Protein AF-0000000069286502 (afdb_homodimer)

Secondary structure (DSSP, 8-state):
---------------TTTTT--HHHHHHHHHHTT------HHHHHHHHHHHHHHHHHHHHHHHHT----------------HHHHHHHHHHSSSEEEEEE-SSEEEEEEEEETTT--SS-SS-SEETTTEEE-GGG-EEEEETTEEEEEEEEEEEGGGHHHHHHHHHHHTTS---S------------S------------TT--------S--------------------------EEEEESTHHHHTHHHIIIII--EEEE--HHHHHHHHHHHHHHHS--STTSEEEE-TTS-EEEEPPPSS--SEEEEEESSSEEEEEE--SSTT-EEEEEEES-SHHHHHHHHHHHSS--SHHHHHHHHHT--GGGTSEEHHHHHHHHHHHHHT--TTSEEETTGGGGSTT----HHHHHHHHHHHHHHHHHHHHHHHHHHHT-TT-EEEESGGGSTT-HHHHHHHHHHHHHTT--EEEETTTT-HHHHHHHHHHHHHTT---/---------------TTTTT--HHHHHHHHHHTT------HHHHHHHHHHHHHHHHHHHHHHHHT----------------HHHHHHHHHHSSSEEEEEE-SSEEEEEEEEEGGG--SS-SS-SEETTTEEE-GGG-EEEEETTEEEEEEEEEEEGGGHHHHHHHHHHHTTS---S-----------------------------------S--------------------------EEEEESTHHHHTHHHIIIII--EEEE--HHHHHHHHHHHHHHHS--STTSEEEE-TTS-EEEEPPPSS--SEEEEEESSSEEEEEE--SSTT-EEEEEEES-SHHHHHHHHHHHSS--SHHHHHHHHHT--GGGTSEEHHHHHHHHHHHHHT--TTSEEETTGGGGSTT----HHHHHHHHHHHHHHHHHHHHHHHHHHHT-TT-EEEESGGGSTT-HHHHHHHHHHHHHTT--EEEETTTT-HHHHHHHHHHHHHTT---

InterPro domains:
  IPR004567 Type II pantothenate kinase [PF03630] (97-488)
  IPR004567 Type II pantothenate kinase [PTHR12280] (96-488)
  IPR043129 ATPase, nucleotide binding domain [SSF53067] (258-488)

Organism: Polarella glacialis (NCBI:txid89957)

Solvent-accessible surface area (backbone atoms only — not comparable to full-atom values): 53891 Å² total; per-residue (Å²): 137,82,81,76,73,76,66,78,73,79,35,56,63,53,78,57,68,54,76,75,43,55,56,68,56,49,43,51,52,27,48,74,58,42,42,72,64,96,58,56,53,70,55,45,45,50,47,49,50,31,25,51,49,16,50,53,45,40,53,55,37,57,62,67,60,54,74,71,78,72,80,71,84,60,77,67,79,78,82,41,45,44,27,58,53,49,51,50,60,70,65,46,68,67,49,53,11,22,17,25,38,83,60,40,27,27,37,30,34,35,23,43,43,88,75,56,69,63,81,76,81,62,64,57,53,23,48,60,58,31,34,40,39,74,89,71,43,46,60,44,73,54,92,89,41,53,26,34,34,41,39,35,36,27,46,32,42,35,49,52,36,25,52,20,50,50,46,59,64,62,66,57,78,76,63,78,77,76,74,73,73,77,73,71,71,75,79,75,82,67,85,85,78,84,85,81,86,90,83,86,72,88,67,80,85,82,71,82,86,78,71,75,91,64,84,70,76,76,73,80,70,80,76,77,71,77,83,64,92,69,65,90,67,75,72,78,56,55,71,31,25,14,7,36,30,34,25,61,74,42,28,62,55,35,34,63,69,66,48,27,41,51,40,70,36,57,43,70,57,14,34,53,43,12,51,51,48,41,71,73,53,41,65,84,56,88,44,47,33,24,31,54,43,96,87,56,46,78,40,69,40,74,82,63,84,78,51,62,47,26,35,42,36,37,26,35,46,21,32,42,30,30,39,36,59,52,91,52,87,81,41,54,46,79,78,48,63,42,26,57,17,43,22,21,38,41,6,49,32,34,68,69,36,89,30,87,45,65,67,48,34,51,55,34,21,71,74,29,47,31,78,78,21,27,30,32,32,27,76,52,22,32,68,70,41,14,58,74,71,71,41,61,39,84,39,68,31,7,36,36,29,45,47,47,45,77,42,43,57,77,55,50,27,20,48,30,22,24,44,48,49,45,34,31,49,52,49,39,51,42,48,46,43,50,22,53,66,67,69,19,38,69,36,30,35,49,26,21,60,52,55,31,84,87,32,54,66,51,51,36,49,31,36,52,51,30,50,76,70,74,32,35,59,36,36,42,72,58,22,52,38,20,29,7,42,11,12,36,51,50,47,42,42,72,72,73,45,80,134,136,80,81,77,73,76,66,78,73,80,35,56,64,52,77,57,68,54,78,76,45,54,57,68,56,50,44,52,53,28,47,74,59,43,41,73,64,96,58,58,54,70,53,44,43,52,47,49,49,30,25,50,49,18,49,53,46,40,54,55,37,58,61,68,59,54,73,71,78,73,80,72,84,62,79,67,78,78,80,41,44,44,29,57,51,50,49,52,59,71,65,48,67,66,48,54,12,22,17,25,39,83,62,39,29,29,36,30,35,36,22,42,43,87,74,55,69,62,79,76,83,61,63,57,54,24,49,61,56,31,35,40,40,73,90,72,44,46,61,45,75,54,94,90,40,54,26,34,36,42,38,36,37,28,45,34,41,36,50,50,37,26,53,19,51,50,48,59,65,63,66,59,79,76,64,79,78,78,74,72,76,77,74,70,73,72,79,72,76,83,69,79,75,80,80,80,87,82,85,85,86,85,71,84,88,86,79,77,90,75,70,76,90,70,85,73,78,77,75,81,72,80,75,76,72,78,82,62,92,71,64,91,68,77,72,77,59,55,71,32,24,14,6,36,29,33,24,61,74,42,27,60,57,35,34,64,69,64,49,28,41,52,41,71,37,58,45,71,58,14,34,55,44,12,51,51,47,41,72,73,52,41,66,84,56,87,44,48,33,24,32,53,44,96,88,56,47,78,39,68,42,74,81,63,84,78,51,63,48,25,35,41,38,37,25,34,45,22,30,42,30,31,40,35,59,52,91,53,85,81,41,55,45,78,78,49,64,42,27,57,18,42,22,22,39,42,6,50,33,34,68,69,34,91,32,88,44,65,68,47,35,50,56,34,20,71,74,29,45,32,75,78,21,26,29,32,32,27,77,52,21,32,68,69,41,13,58,72,70,72,41,62,38,84,39,69,33,8,34,33,30,45,46,47,46,77,40,44,58,78,55,50,26,19,46,32,21,25,43,49,48,43,33,34,48,52,50,38,51,43,49,47,43,49,22,53,65,67,72,19,37,69,35,30,35,48,25,20,61,54,56,32,84,89,32,54,66,51,51,35,49,31,36,51,50,29,48,76,70,74,31,36,58,36,38,42,72,58,24,50,40,21,28,7,41,10,13,36,51,50,47,41,43,72,72,72,45,80,134

Radius of gyration: 37.27 Å; Cα contacts (8 Å, |Δi|>4): 1832; chains: 2; bounding box: 85×151×95 Å

Structure (mmCIF, N/CA/C/O backbone):
data_AF-0000000069286502-model_v1
#
loop_
_entity.id
_entity.type
_entity.pdbx_description
1 polymer 'Pantothenate kinase'
#
loop_
_atom_site.group_PDB
_atom_site.id
_atom_site.type_symbol
_atom_site.label_atom_id
_atom_site.label_alt_id
_atom_site.label_comp_id
_atom_site.label_asym_id
_atom_site.label_entity_id
_atom_site.label_seq_id
_atom_site.pdbx_PDB_ins_code
_atom_site.Cartn_x
_atom_site.Cartn_y
_atom_site.Cartn_z
_atom_site.occupancy
_atom_site.B_iso_or_equiv
_atom_site.auth_seq_id
_atom_site.auth_comp_id
_atom_site.auth_asym_id
_atom_site.auth_atom_id
_atom_site.pdbx_PDB_model_num
ATOM 1 N N . MET A 1 1 ? 38.312 -6.297 7.203 1 19.69 1 MET A N 1
ATOM 2 C CA . MET A 1 1 ? 37.25 -6.988 6.469 1 19.69 1 MET A CA 1
ATOM 3 C C . MET A 1 1 ? 36.469 -6.008 5.609 1 19.69 1 MET A C 1
ATOM 5 O O . MET A 1 1 ? 35.938 -5.004 6.113 1 19.69 1 MET A O 1
ATOM 9 N N . GLY A 1 2 ? 36.688 -5.988 4.305 1 21.39 2 GLY A N 1
ATOM 10 C CA . GLY A 1 2 ? 36.656 -5 3.242 1 21.39 2 GLY A CA 1
ATOM 11 C C . GLY A 1 2 ? 35.281 -4.621 2.807 1 21.39 2 GLY A C 1
ATOM 12 O O . GLY A 1 2 ? 34.406 -5.484 2.668 1 21.39 2 GLY A O 1
ATOM 13 N N . GLN A 1 3 ? 34.875 -3.385 3.24 1 24.39 3 GLN A N 1
ATOM 14 C CA . GLN A 1 3 ? 33.594 -2.666 3.098 1 24.39 3 GLN A CA 1
ATOM 15 C C . GLN A 1 3 ? 33.188 -2.584 1.635 1 24.39 3 GLN A C 1
ATOM 17 O O . GLN A 1 3 ? 33.875 -1.957 0.819 1 24.39 3 GLN A O 1
ATOM 22 N N . LEU A 1 4 ? 32.812 -3.74 1.048 1 23.67 4 LEU A N 1
ATOM 23 C CA . LEU A 1 4 ? 32.531 -3.9 -0.378 1 23.67 4 LEU A CA 1
ATOM 24 C C . LEU A 1 4 ? 31.609 -2.809 -0.889 1 23.67 4 LEU A C 1
ATOM 26 O O . LEU A 1 4 ? 30.5 -2.643 -0.373 1 23.67 4 LEU A O 1
ATOM 30 N N . GLN A 1 5 ? 32.156 -1.773 -1.434 1 26.39 5 GLN A N 1
ATOM 31 C CA . GLN A 1 5 ? 31.672 -0.62 -2.17 1 26.39 5 GLN A CA 1
ATOM 32 C C . GLN A 1 5 ? 30.844 -1.056 -3.385 1 26.39 5 GLN A C 1
ATOM 34 O O . GLN A 1 5 ? 31.406 -1.301 -4.457 1 26.39 5 GLN A O 1
ATOM 39 N N . ALA A 1 6 ? 29.953 -1.899 -3.279 1 29.33 6 ALA A N 1
ATOM 40 C CA . ALA A 1 6 ? 29.391 -2.283 -4.574 1 29.33 6 ALA A CA 1
ATOM 41 C C . ALA A 1 6 ? 28.859 -1.065 -5.324 1 29.33 6 ALA A C 1
ATOM 43 O O . ALA A 1 6 ? 28.141 -0.241 -4.754 1 29.33 6 ALA A O 1
ATOM 44 N N . ALA A 1 7 ? 29.547 -0.578 -6.379 1 28.33 7 ALA A N 1
ATOM 45 C CA . ALA A 1 7 ? 29.328 0.474 -7.367 1 28.33 7 ALA A CA 1
ATOM 46 C C . ALA A 1 7 ? 27.875 0.466 -7.863 1 28.33 7 ALA A C 1
ATOM 48 O O . ALA A 1 7 ? 27.312 -0.598 -8.109 1 28.33 7 ALA A O 1
ATOM 49 N N . PRO A 1 8 ? 27.188 1.518 -7.535 1 29.56 8 PRO A N 1
ATOM 50 C CA . PRO A 1 8 ? 25.859 1.517 -8.125 1 29.56 8 PRO A CA 1
ATOM 51 C C . PRO A 1 8 ? 25.859 1.146 -9.609 1 29.56 8 PRO A C 1
ATOM 53 O O . PRO A 1 8 ? 26.75 1.587 -10.352 1 29.56 8 PRO A O 1
ATOM 56 N N . LYS A 1 9 ? 25.578 0.006 -9.992 1 28.98 9 LYS A N 1
ATOM 57 C CA . LYS A 1 9 ? 25.625 -0.461 -11.375 1 28.98 9 LYS A CA 1
ATOM 58 C C . LYS A 1 9 ? 24.984 0.555 -12.32 1 28.98 9 LYS A C 1
ATOM 60 O O . LYS A 1 9 ? 23.797 0.893 -12.172 1 28.98 9 LYS A O 1
ATOM 65 N N . ILE A 1 10 ? 25.688 1.578 -12.719 1 28.62 10 ILE A N 1
ATOM 66 C CA . ILE A 1 10 ? 25.297 2.408 -13.852 1 28.62 10 ILE A CA 1
ATOM 67 C C . ILE A 1 10 ? 24.703 1.531 -14.945 1 28.62 10 ILE A C 1
ATOM 69 O O . ILE A 1 10 ? 25.406 0.719 -15.555 1 28.62 10 ILE A O 1
ATOM 73 N N . PHE A 1 11 ? 23.562 0.999 -14.656 1 29.8 11 PHE A N 1
ATOM 74 C CA . PHE A 1 11 ? 23.047 0.027 -15.609 1 29.8 11 PHE A CA 1
ATOM 75 C C . PHE A 1 11 ? 22.734 0.691 -16.938 1 29.8 11 PHE A C 1
ATOM 77 O O . PHE A 1 11 ? 22.219 1.812 -16.984 1 29.8 11 PHE A O 1
ATOM 84 N N . GLU A 1 12 ? 23.469 0.426 -17.922 1 29.92 12 GLU A N 1
ATOM 85 C CA . GLU A 1 12 ? 23.359 0.815 -19.328 1 29.92 12 GLU A CA 1
ATOM 86 C C . GLU A 1 12 ? 21.906 0.729 -19.797 1 29.92 12 GLU A C 1
ATOM 88 O O . GLU A 1 12 ? 21.109 -0.052 -19.266 1 29.92 12 GLU A O 1
ATOM 93 N N . ALA A 1 13 ? 21.328 1.721 -20.5 1 31.83 13 ALA A N 1
ATOM 94 C CA . ALA A 1 13 ? 20.047 1.903 -21.188 1 31.83 13 ALA A CA 1
ATOM 95 C C . ALA A 1 13 ? 19.469 0.564 -21.625 1 31.83 13 ALA A C 1
ATOM 97 O O . ALA A 1 13 ? 20.203 -0.38 -21.906 1 31.83 13 ALA A O 1
ATOM 98 N N . PRO A 1 14 ? 18.234 0.316 -21.266 1 38.06 14 PRO A N 1
ATOM 99 C CA . PRO A 1 14 ? 17.641 -0.905 -21.812 1 38.06 14 PRO A CA 1
ATOM 100 C C . PRO A 1 14 ? 18.125 -1.207 -23.234 1 38.06 14 PRO A C 1
ATOM 102 O O . PRO A 1 14 ? 18.453 -0.287 -23.984 1 38.06 14 PRO A O 1
ATOM 105 N N . ASP A 1 15 ? 18.625 -2.316 -23.438 1 41.78 15 ASP A N 1
ATOM 106 C CA . ASP A 1 15 ? 19.141 -2.705 -24.75 1 41.78 15 ASP A CA 1
ATOM 107 C C . ASP A 1 15 ? 18.172 -2.326 -25.859 1 41.78 15 ASP A C 1
ATOM 109 O O . ASP A 1 15 ? 17.094 -2.932 -25.984 1 41.78 15 ASP A O 1
ATOM 113 N N . GLN A 1 16 ? 17.891 -1.171 -25.969 1 53.72 16 GLN A N 1
ATOM 114 C CA . GLN A 1 16 ? 17.188 -0.576 -27.109 1 53.72 16 GLN A CA 1
ATOM 115 C C . GLN A 1 16 ? 17.641 -1.198 -28.422 1 53.72 16 GLN A C 1
ATOM 117 O O . GLN A 1 16 ? 17.328 -0.677 -29.5 1 53.72 16 GLN A O 1
ATOM 122 N N . ARG A 1 17 ? 18.125 -2.385 -28.25 1 58.41 17 ARG A N 1
ATOM 123 C CA . ARG A 1 17 ? 18.781 -2.99 -29.391 1 58.41 17 ARG A CA 1
ATOM 124 C C . ARG A 1 17 ? 17.766 -3.396 -30.453 1 58.41 17 ARG A C 1
ATOM 126 O O . ARG A 1 17 ? 18.062 -3.318 -31.656 1 58.41 17 ARG A O 1
ATOM 133 N N . TYR A 1 18 ? 16.484 -3.809 -29.656 1 71.81 18 TYR A N 1
ATOM 134 C CA . TYR A 1 18 ? 15.562 -4.336 -30.656 1 71.81 18 TYR A CA 1
ATOM 135 C C . TYR A 1 18 ? 14.555 -3.277 -31.094 1 71.81 18 TYR A C 1
ATOM 137 O O . TYR A 1 18 ? 13.844 -3.455 -32.062 1 71.81 18 TYR A O 1
ATOM 145 N N . ASP A 1 19 ? 14.508 -2.225 -30.266 1 70.06 19 ASP A N 1
ATOM 146 C CA . ASP A 1 19 ? 13.516 -1.2 -30.578 1 70.06 19 ASP A CA 1
ATOM 147 C C . ASP A 1 19 ? 13.812 -0.533 -31.922 1 70.06 19 ASP A C 1
ATOM 149 O O . ASP A 1 19 ? 12.898 -0.145 -32.625 1 70.06 19 ASP A O 1
ATOM 153 N N . ALA A 1 20 ? 15.102 -0.56 -32.25 1 72.12 20 ALA A N 1
ATOM 154 C CA . ALA A 1 20 ? 15.523 0.123 -33.469 1 72.12 20 ALA A CA 1
ATOM 155 C C . ALA A 1 20 ? 15.531 -0.835 -34.656 1 72.12 20 ALA A C 1
ATOM 157 O O . ALA A 1 20 ? 15.711 -0.412 -35.812 1 72.12 20 ALA A O 1
ATOM 158 N N . CYS A 1 21 ? 15.195 -2.062 -34.375 1 79.56 21 CYS A N 1
ATOM 159 C CA . CYS A 1 21 ? 15.297 -3.053 -35.438 1 79.56 21 CYS A CA 1
ATOM 160 C C . CYS A 1 21 ? 13.969 -3.207 -36.188 1 79.56 21 CYS A C 1
ATOM 162 O O . CYS A 1 21 ? 12.898 -3.107 -35.562 1 79.56 21 CYS A O 1
ATOM 164 N N . ASP A 1 22 ? 13.977 -3.275 -37.469 1 82.44 22 ASP A N 1
ATOM 165 C CA . ASP A 1 22 ? 12.758 -3.58 -38.219 1 82.44 22 ASP A CA 1
ATOM 166 C C . ASP A 1 22 ? 12.414 -5.066 -38.125 1 82.44 22 ASP A C 1
ATOM 168 O O . ASP A 1 22 ? 13.148 -5.84 -37.531 1 82.44 22 ASP A O 1
ATOM 172 N N . ILE A 1 23 ? 11.312 -5.449 -38.719 1 86.38 23 ILE A N 1
ATOM 173 C CA . ILE A 1 23 ? 10.758 -6.789 -38.531 1 86.38 23 ILE A CA 1
ATOM 174 C C . ILE A 1 23 ? 11.672 -7.816 -39.188 1 86.38 23 ILE A C 1
ATOM 176 O O . ILE A 1 23 ? 11.844 -8.922 -38.688 1 86.38 23 ILE A O 1
ATOM 180 N N . GLU A 1 24 ? 12.266 -7.484 -40.312 1 84.56 24 GLU A N 1
ATOM 181 C CA . GLU A 1 24 ? 13.141 -8.422 -41.031 1 84.56 24 GLU A CA 1
ATOM 182 C C . GLU A 1 24 ? 14.398 -8.719 -40.219 1 84.56 24 GLU A C 1
ATOM 184 O O . GLU A 1 24 ? 14.844 -9.867 -40.125 1 84.56 24 GLU A O 1
ATOM 189 N N . ALA A 1 25 ? 14.883 -7.688 -39.625 1 86.5 25 ALA A N 1
ATOM 190 C CA . ALA A 1 25 ? 16.062 -7.844 -38.781 1 86.5 25 ALA A CA 1
ATOM 191 C C . ALA A 1 25 ? 15.773 -8.711 -37.562 1 86.5 25 ALA A C 1
ATOM 193 O O . ALA A 1 25 ? 16.562 -9.578 -37.219 1 86.5 25 ALA A O 1
ATOM 194 N N . LEU A 1 26 ? 14.625 -8.469 -37.031 1 86.69 26 LEU A N 1
ATOM 195 C CA . LEU A 1 26 ? 14.234 -9.227 -35.844 1 86.69 26 LEU A CA 1
ATOM 196 C C . LEU A 1 26 ? 14.031 -10.695 -36.188 1 86.69 26 LEU A C 1
ATOM 198 O O . LEU A 1 26 ? 14.406 -11.578 -35.438 1 86.69 26 LEU A O 1
ATOM 202 N N . GLN A 1 27 ? 13.516 -10.875 -37.375 1 83.5 27 GLN A N 1
ATOM 203 C CA . GLN A 1 27 ? 13.297 -12.25 -37.812 1 83.5 27 GLN A CA 1
ATOM 204 C C . GLN A 1 27 ? 14.617 -12.977 -38.031 1 83.5 27 GLN A C 1
ATOM 206 O O . GLN A 1 27 ? 14.742 -14.164 -37.719 1 83.5 27 GLN A O 1
ATOM 211 N N . ARG A 1 28 ? 15.578 -12.344 -38.562 1 82.19 28 ARG A N 1
ATOM 212 C CA . ARG A 1 28 ? 16.906 -12.922 -38.75 1 82.19 28 ARG A CA 1
ATOM 213 C C . ARG A 1 28 ? 17.562 -13.289 -37.438 1 82.19 28 ARG A C 1
ATOM 215 O O . ARG A 1 28 ? 18.141 -14.367 -37.312 1 82.19 28 ARG A O 1
ATOM 222 N N . ILE A 1 29 ? 17.375 -12.406 -36.531 1 83.88 29 ILE A N 1
ATOM 223 C CA . ILE A 1 29 ? 17.984 -12.633 -35.25 1 83.88 29 ILE A CA 1
ATOM 224 C C . ILE A 1 29 ? 17.281 -13.812 -34.562 1 83.88 29 ILE A C 1
ATOM 226 O O . ILE A 1 29 ? 17.953 -14.664 -33.938 1 83.88 29 ILE A O 1
ATOM 230 N N . ALA A 1 30 ? 15.961 -13.812 -34.719 1 81.19 30 ALA A N 1
ATOM 231 C CA . ALA A 1 30 ? 15.18 -14.891 -34.125 1 81.19 30 ALA A CA 1
ATOM 232 C C . ALA A 1 30 ? 15.555 -16.234 -34.719 1 81.19 30 ALA A C 1
ATOM 234 O O . ALA A 1 30 ? 15.719 -17.234 -34 1 81.19 30 ALA A O 1
ATOM 235 N N . ALA A 1 31 ? 15.758 -16.203 -36 1 78.12 31 ALA A N 1
ATOM 236 C CA . ALA A 1 31 ? 16.125 -17.438 -36.688 1 78.12 31 ALA A CA 1
ATOM 237 C C . ALA A 1 31 ? 17.516 -17.922 -36.25 1 78.12 31 ALA A C 1
ATOM 239 O O . ALA A 1 31 ? 17.719 -19.125 -36.094 1 78.12 31 ALA A O 1
ATOM 240 N N . GLN A 1 32 ? 18.375 -17.016 -36.031 1 78.94 32 GLN A N 1
ATOM 241 C CA . GLN A 1 32 ? 19.719 -17.344 -35.594 1 78.94 32 GLN A CA 1
ATOM 242 C C . GLN A 1 32 ? 19.703 -17.953 -34.188 1 78.94 32 GLN A C 1
ATOM 244 O O . GLN A 1 32 ? 20.594 -18.75 -33.844 1 78.94 32 GLN A O 1
ATOM 249 N N . ARG A 1 33 ? 18.672 -17.578 -33.5 1 76.75 33 ARG A N 1
ATOM 250 C CA . ARG A 1 33 ? 18.594 -18.047 -32.094 1 76.75 33 ARG A CA 1
ATOM 251 C C . ARG A 1 33 ? 17.672 -19.25 -31.984 1 76.75 33 ARG A C 1
ATOM 253 O O . ARG A 1 33 ? 17.312 -19.656 -30.875 1 76.75 33 ARG A O 1
ATOM 260 N N . GLY A 1 34 ? 17.25 -19.703 -33.094 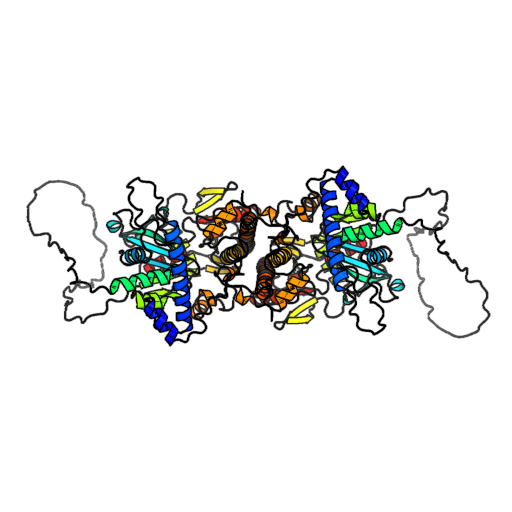1 70.94 34 GLY A N 1
ATOM 261 C CA . GLY A 1 34 ? 16.422 -20.906 -33.094 1 70.94 34 GLY A CA 1
ATOM 262 C C . GLY A 1 34 ? 14.961 -20.609 -32.812 1 70.94 34 GLY A C 1
ATOM 263 O O . GLY A 1 34 ? 14.219 -21.5 -32.375 1 70.94 34 GLY A O 1
ATOM 264 N N . LEU A 1 35 ? 14.633 -19.312 -32.844 1 73.5 35 LEU A N 1
ATOM 265 C CA . LEU A 1 35 ? 13.25 -18.906 -32.625 1 73.5 35 LEU A CA 1
ATOM 266 C C . LEU A 1 35 ? 12.555 -18.594 -33.969 1 73.5 35 LEU A C 1
ATOM 268 O O . LEU A 1 35 ? 12.602 -17.469 -34.438 1 73.5 35 LEU A O 1
ATOM 272 N N . THR A 1 36 ? 12.109 -19.547 -34.656 1 67.5 36 THR A N 1
ATOM 273 C CA . THR A 1 36 ? 11.422 -19.312 -35.906 1 67.5 36 THR A CA 1
ATOM 274 C C . THR A 1 36 ? 9.969 -18.906 -35.688 1 67.5 36 THR A C 1
ATOM 276 O O . THR A 1 36 ? 9.125 -19.766 -35.406 1 67.5 36 THR A O 1
ATOM 279 N N . LEU A 1 37 ? 9.719 -17.578 -35.562 1 69.44 37 LEU A N 1
ATOM 280 C CA . LEU A 1 37 ? 8.398 -17.062 -35.219 1 69.44 37 LEU A CA 1
ATOM 281 C C . LEU A 1 37 ? 7.883 -16.125 -36.312 1 69.44 37 LEU A C 1
ATOM 283 O O . LEU A 1 37 ? 8.648 -15.344 -36.875 1 69.44 37 LEU A O 1
ATOM 287 N N . SER A 1 38 ? 6.723 -16.438 -36.781 1 67.5 38 SER A N 1
ATOM 288 C CA . SER A 1 38 ? 6.07 -15.516 -37.719 1 67.5 38 SER A CA 1
ATOM 289 C C . SER A 1 38 ? 5.23 -14.477 -36.969 1 67.5 38 SER A C 1
ATOM 291 O O . SER A 1 38 ? 4.016 -14.633 -36.844 1 67.5 38 SER A O 1
ATOM 293 N N . SER A 1 39 ? 5.848 -13.742 -36.062 1 65.44 39 SER A N 1
ATOM 294 C CA . SER A 1 39 ? 5.078 -12.844 -35.188 1 65.44 39 SER A CA 1
ATOM 295 C C . SER A 1 39 ? 5.262 -11.391 -35.625 1 65.44 39 SER A C 1
ATOM 297 O O . SER A 1 39 ? 6.137 -11.078 -36.438 1 65.44 39 SER A O 1
ATOM 299 N N . GLU A 1 40 ? 4.312 -10.578 -35.156 1 70.62 40 GLU A N 1
ATOM 300 C CA . GLU A 1 40 ? 4.441 -9.133 -35.344 1 70.62 40 GLU A CA 1
ATOM 301 C C . GLU A 1 40 ? 5.703 -8.602 -34.656 1 70.62 40 GLU A C 1
ATOM 303 O O . GLU A 1 40 ? 6.289 -9.281 -33.812 1 70.62 40 GLU A O 1
ATOM 308 N N . ARG A 1 41 ? 6.117 -7.508 -35.156 1 76.06 41 ARG A N 1
ATOM 309 C CA . ARG A 1 41 ? 7.383 -6.91 -34.75 1 76.06 41 ARG A CA 1
ATOM 310 C C . ARG A 1 41 ? 7.461 -6.809 -33.219 1 76.06 41 ARG A C 1
ATOM 312 O O . ARG A 1 41 ? 8.453 -7.223 -32.625 1 76.06 41 ARG A O 1
ATOM 319 N N . ALA A 1 42 ? 6.371 -6.34 -32.688 1 66.25 42 ALA A N 1
ATOM 320 C CA . ALA A 1 42 ? 6.379 -6.094 -31.266 1 66.25 42 ALA A CA 1
ATOM 321 C C . ALA A 1 42 ? 6.523 -7.398 -30.484 1 66.25 42 ALA A C 1
ATOM 323 O O . ALA A 1 42 ? 7.277 -7.465 -29.5 1 66.25 42 ALA A O 1
ATOM 324 N N . MET A 1 43 ? 5.914 -8.336 -30.938 1 70.12 43 MET A N 1
ATOM 325 C CA . MET A 1 43 ? 5.953 -9.641 -30.281 1 70.12 43 MET A CA 1
ATOM 326 C C . MET A 1 43 ? 7.316 -10.297 -30.453 1 70.12 43 MET A C 1
ATOM 328 O O . MET A 1 43 ? 7.844 -10.906 -29.516 1 70.12 43 MET A O 1
ATOM 332 N N . LEU A 1 44 ? 7.805 -10.164 -31.609 1 75.12 44 LEU A N 1
ATOM 333 C CA . LEU A 1 44 ? 9.117 -10.734 -31.859 1 75.12 44 LEU A CA 1
ATOM 334 C C . LEU A 1 44 ? 10.18 -10.086 -30.984 1 75.12 44 LEU A C 1
ATOM 336 O O . LEU A 1 44 ? 11.047 -10.773 -30.438 1 75.12 44 LEU A O 1
ATOM 340 N N . ALA A 1 45 ? 10.047 -8.836 -30.875 1 74 45 ALA A N 1
ATOM 341 C CA . ALA A 1 45 ? 10.984 -8.109 -30.016 1 74 45 ALA A CA 1
ATOM 342 C C . ALA A 1 45 ? 10.867 -8.57 -28.562 1 74 45 ALA A C 1
ATOM 344 O O . ALA A 1 45 ? 11.875 -8.781 -27.891 1 74 45 ALA A O 1
ATOM 345 N N . ALA A 1 46 ? 9.633 -8.789 -28.188 1 69 46 ALA A N 1
ATOM 346 C CA . ALA A 1 46 ? 9.391 -9.234 -26.828 1 69 46 ALA A CA 1
ATOM 347 C C . ALA A 1 46 ? 9.961 -10.625 -26.578 1 69 46 ALA A C 1
ATOM 349 O O . ALA A 1 46 ? 10.555 -10.891 -25.531 1 69 46 ALA A O 1
ATOM 350 N N . MET A 1 47 ? 9.844 -11.398 -27.562 1 73 47 MET A N 1
ATOM 351 C CA . MET A 1 47 ? 10.328 -12.773 -27.469 1 73 47 MET A CA 1
ATOM 352 C C . MET A 1 47 ? 11.859 -12.812 -27.438 1 73 47 MET A C 1
ATOM 354 O O . MET A 1 47 ? 12.445 -13.609 -26.703 1 73 47 MET A O 1
ATOM 358 N N . LEU A 1 48 ? 12.414 -11.961 -28.188 1 75.06 48 LEU A N 1
ATOM 359 C CA . LEU A 1 48 ? 13.867 -11.898 -28.219 1 75.06 48 LEU A CA 1
ATOM 360 C C . LEU A 1 48 ? 14.422 -11.375 -26.891 1 75.06 48 LEU A C 1
ATOM 362 O O . LEU A 1 48 ? 15.445 -11.859 -26.422 1 75.06 48 LEU A O 1
ATOM 366 N N . ARG A 1 49 ? 13.641 -10.484 -26.391 1 70.75 49 ARG A N 1
ATOM 367 C CA . ARG A 1 49 ? 14.047 -9.992 -25.078 1 70.75 49 ARG A CA 1
ATOM 368 C C . ARG A 1 49 ? 13.961 -11.102 -24.031 1 70.75 49 ARG A C 1
ATOM 370 O O . ARG A 1 49 ? 14.852 -11.242 -23.188 1 70.75 49 ARG A O 1
ATOM 377 N N . ALA A 1 50 ? 12.898 -11.789 -24.141 1 68 50 ALA A N 1
ATOM 378 C CA . ALA A 1 50 ? 12.719 -12.906 -23.219 1 68 50 ALA A CA 1
ATOM 379 C C . ALA A 1 50 ? 13.828 -13.945 -23.391 1 68 50 ALA A C 1
ATOM 381 O O . ALA A 1 50 ? 14.344 -14.477 -22.422 1 68 50 ALA A O 1
ATOM 382 N N . TYR A 1 51 ? 14.188 -14.156 -24.609 1 72.69 51 TYR A N 1
ATOM 383 C CA . TYR A 1 51 ? 15.273 -15.086 -24.922 1 72.69 51 TYR A CA 1
ATOM 384 C C . TYR A 1 51 ? 16.578 -14.609 -24.297 1 72.69 51 TYR A C 1
ATOM 386 O O . TYR A 1 51 ? 17.312 -15.398 -23.688 1 72.69 51 TYR A O 1
ATOM 394 N N . ASP A 1 52 ? 16.859 -13.398 -24.453 1 72.56 52 ASP A N 1
ATOM 395 C CA . ASP A 1 52 ? 18.094 -12.836 -23.922 1 72.56 52 ASP A CA 1
ATOM 396 C C . ASP A 1 52 ? 18.125 -12.922 -22.406 1 72.56 52 ASP A C 1
ATOM 398 O O . ASP A 1 52 ? 19.172 -13.227 -21.812 1 72.56 52 ASP A O 1
ATOM 402 N N . ALA A 1 53 ? 17.062 -12.695 -21.891 1 66.25 53 ALA A N 1
ATOM 403 C CA . ALA A 1 53 ? 16.969 -12.781 -20.438 1 66.25 53 ALA A CA 1
ATOM 404 C C . ALA A 1 53 ? 17.219 -14.211 -19.953 1 66.25 53 ALA A C 1
ATOM 406 O O . ALA A 1 53 ? 17.891 -14.422 -18.938 1 66.25 53 ALA A O 1
ATOM 407 N N . GLY A 1 54 ? 16.672 -15.086 -20.672 1 67.75 54 GLY A N 1
ATOM 408 C CA . GLY A 1 54 ? 16.891 -16.484 -20.359 1 67.75 54 GLY A CA 1
ATOM 409 C C . GLY A 1 54 ? 18.328 -16.922 -20.5 1 67.75 54 GLY A C 1
ATOM 410 O O . GLY A 1 54 ? 18.859 -17.656 -19.672 1 67.75 54 GLY A O 1
ATOM 411 N N . LEU A 1 55 ? 18.922 -16.406 -21.484 1 71.25 55 LEU A N 1
ATOM 412 C CA . LEU A 1 55 ? 20.328 -16.703 -21.734 1 71.25 55 LEU A CA 1
ATOM 413 C C . LEU A 1 55 ? 21.203 -16.172 -20.609 1 71.25 55 LEU A C 1
ATOM 415 O O . LEU A 1 55 ? 22.141 -16.844 -20.156 1 71.25 55 LEU A O 1
ATOM 419 N N . GLN A 1 56 ? 20.875 -15.031 -20.234 1 66.62 56 GLN A N 1
ATOM 420 C CA . GLN A 1 56 ? 21.641 -14.406 -19.156 1 66.62 56 GLN A CA 1
ATOM 421 C C . GLN A 1 56 ? 21.484 -15.172 -17.844 1 66.62 56 GLN A C 1
ATOM 423 O O . GLN A 1 56 ? 22.453 -15.383 -17.125 1 66.62 56 GLN A O 1
ATOM 428 N N . ALA A 1 57 ? 20.344 -15.586 -17.641 1 63.44 57 ALA A N 1
ATOM 429 C CA . ALA A 1 57 ? 20.062 -16.328 -16.406 1 63.44 57 ALA A CA 1
ATOM 430 C C . ALA A 1 57 ? 20.75 -17.688 -16.422 1 63.44 57 ALA A C 1
ATOM 432 O O . ALA A 1 57 ? 21.281 -18.141 -15.406 1 63.44 57 ALA A O 1
ATOM 433 N N . ALA A 1 58 ? 20.766 -18.312 -17.578 1 64.19 58 ALA A N 1
ATOM 434 C CA . ALA A 1 58 ? 21.422 -19.609 -17.734 1 64.19 58 ALA A CA 1
ATOM 435 C C . ALA A 1 58 ? 22.922 -19.5 -17.547 1 64.19 58 ALA A C 1
ATOM 437 O O . ALA A 1 58 ? 23.547 -20.375 -16.953 1 64.19 58 ALA A O 1
ATOM 438 N N . ALA A 1 59 ? 23.406 -18.422 -17.969 1 61.44 59 ALA A N 1
ATOM 439 C CA . ALA A 1 59 ? 24.844 -18.188 -17.828 1 61.44 59 ALA A CA 1
ATOM 440 C C . ALA A 1 59 ? 25.219 -17.953 -16.375 1 61.44 59 ALA A C 1
ATOM 442 O O . ALA A 1 59 ? 26.25 -18.453 -15.898 1 61.44 59 ALA A O 1
ATOM 443 N N . ALA A 1 60 ? 24.391 -17.359 -15.742 1 55.75 60 ALA A N 1
ATOM 444 C CA . ALA A 1 60 ? 24.656 -17.078 -14.328 1 55.75 60 ALA A CA 1
ATOM 445 C C . ALA A 1 60 ? 24.578 -18.359 -13.492 1 55.75 60 ALA A C 1
ATOM 447 O O . ALA A 1 60 ? 25.359 -18.516 -12.539 1 55.75 60 ALA A O 1
ATOM 448 N N . SER A 1 61 ? 23.688 -19.25 -13.812 1 53.81 61 SER A N 1
ATOM 449 C CA . SER A 1 61 ? 23.5 -20.5 -13.086 1 53.81 61 SER A CA 1
ATOM 450 C C . SER A 1 61 ? 24.672 -21.453 -13.336 1 53.81 61 SER A C 1
ATOM 452 O O . SER A 1 61 ? 25.094 -22.172 -12.43 1 53.81 61 SER A O 1
ATOM 454 N N . LYS A 1 62 ? 25.172 -21.672 -14.531 1 52.44 62 LYS A N 1
ATOM 455 C CA . LYS A 1 62 ? 26.328 -22.516 -14.828 1 52.44 62 LYS A CA 1
ATOM 456 C C . LYS A 1 62 ? 27.562 -22.031 -14.055 1 52.44 62 LYS A C 1
ATOM 458 O O . LYS A 1 62 ? 28.375 -22.844 -13.617 1 52.44 62 LYS A O 1
ATOM 463 N N . ALA A 1 63 ? 27.594 -20.781 -13.867 1 45.62 63 ALA A N 1
ATOM 464 C CA . ALA A 1 63 ? 28.734 -20.266 -13.133 1 45.62 63 ALA A CA 1
ATOM 465 C C . ALA A 1 63 ? 28.688 -20.672 -11.664 1 45.62 63 ALA A C 1
ATOM 467 O O . ALA A 1 63 ? 29.734 -20.875 -11.031 1 45.62 63 ALA A O 1
ATOM 468 N N . SER A 1 64 ? 27.531 -20.812 -11.203 1 45.31 64 SER A N 1
ATOM 469 C CA . SER A 1 64 ? 27.375 -21.219 -9.812 1 45.31 64 SER A CA 1
ATOM 470 C C . SER A 1 64 ? 27.562 -22.734 -9.656 1 45.31 64 SER A C 1
ATOM 472 O O . SER A 1 64 ? 27.719 -23.234 -8.547 1 45.31 64 SER A O 1
ATOM 474 N N . CYS A 1 65 ? 27.344 -23.391 -10.711 1 39.47 65 CYS A N 1
ATOM 475 C CA . CYS A 1 65 ? 27.562 -24.828 -10.625 1 39.47 65 CYS A CA 1
ATOM 476 C C . CYS A 1 65 ? 29.047 -25.172 -10.766 1 39.47 65 CYS A C 1
ATOM 478 O O . CYS A 1 65 ? 29.391 -26.234 -11.266 1 39.47 65 CYS A O 1
ATOM 480 N N . ARG A 1 66 ? 29.922 -24.203 -10.617 1 38.38 66 ARG A N 1
ATOM 481 C CA . ARG A 1 66 ? 31.312 -24.625 -10.672 1 38.38 66 ARG A CA 1
ATOM 482 C C . ARG A 1 66 ? 31.594 -25.766 -9.695 1 38.38 66 ARG A C 1
ATOM 484 O O . ARG A 1 66 ? 31.156 -25.703 -8.539 1 38.38 66 ARG A O 1
ATOM 491 N N . PRO A 1 67 ? 32.125 -26.797 -10.273 1 33.06 67 PRO A N 1
ATOM 492 C CA . PRO A 1 67 ? 32.531 -27.953 -9.484 1 33.06 67 PRO A CA 1
ATOM 493 C C . PRO A 1 67 ? 33.438 -27.578 -8.312 1 33.06 67 PRO A C 1
ATOM 495 O O . PRO A 1 67 ? 34.281 -26.688 -8.438 1 33.06 67 PRO A O 1
ATOM 498 N N . SER A 1 68 ? 32.969 -27.469 -7.137 1 33.72 68 SER A N 1
ATOM 499 C CA . SER A 1 68 ? 34 -27.609 -6.125 1 33.72 68 SER A CA 1
ATOM 500 C C . SER A 1 68 ? 34.969 -28.719 -6.492 1 33.72 68 SER A C 1
ATOM 502 O O . SER A 1 68 ? 34.562 -29.812 -6.898 1 33.72 68 SER A O 1
ATOM 504 N N . VAL A 1 69 ? 36.188 -28.406 -6.871 1 33.69 69 VAL A N 1
ATOM 505 C CA . VAL A 1 69 ? 37.344 -29.281 -7.094 1 33.69 69 VAL A CA 1
ATOM 506 C C . VAL A 1 69 ? 37.406 -30.312 -5.977 1 33.69 69 VAL A C 1
ATOM 508 O O . VAL A 1 69 ? 38.469 -30.953 -5.805 1 33.69 69 VAL A O 1
ATOM 511 N N . SER A 1 70 ? 36.688 -30.266 -4.863 1 33.06 70 SER A N 1
ATOM 512 C CA . SER A 1 70 ? 37.188 -31.344 -4.035 1 33.06 70 SER A CA 1
ATOM 513 C C . SER A 1 70 ? 37.062 -32.688 -4.746 1 33.06 70 SER A C 1
ATOM 515 O O . SER A 1 70 ? 36.219 -32.844 -5.652 1 33.06 70 SER A O 1
ATOM 517 N N . GLY A 1 71 ? 38.031 -33.781 -4.645 1 33.78 71 GLY A N 1
ATOM 518 C CA . GLY A 1 71 ? 38.438 -35.094 -5.105 1 33.78 71 GLY A CA 1
ATOM 519 C C . GLY A 1 71 ? 37.281 -36.062 -5.219 1 33.78 71 GLY A C 1
ATOM 520 O O . GLY A 1 71 ? 37.5 -37.219 -5.578 1 33.78 71 GLY A O 1
ATOM 521 N N . GLY A 1 72 ? 36.375 -36.188 -4.223 1 34.28 72 GLY A N 1
ATOM 522 C CA . GLY A 1 72 ? 35.656 -37.469 -4.289 1 34.28 72 GLY A CA 1
ATOM 523 C C . GLY A 1 72 ? 34.812 -37.625 -5.539 1 34.28 72 GLY A C 1
ATOM 524 O O . GLY A 1 72 ? 34.344 -36.625 -6.105 1 34.28 72 GLY A O 1
ATOM 525 N N . ARG A 1 73 ? 35.031 -38.688 -6.316 1 36.25 73 ARG A N 1
ATOM 526 C CA . ARG A 1 73 ? 34.344 -39.219 -7.508 1 36.25 73 ARG A CA 1
ATOM 527 C C . ARG A 1 73 ? 32.844 -39 -7.438 1 36.25 73 ARG A C 1
ATOM 529 O O . ARG A 1 73 ? 32.094 -39.906 -7.168 1 36.25 73 ARG A O 1
ATOM 536 N N . GLY A 1 74 ? 32.469 -38.219 -6.477 1 35.03 74 GLY A N 1
ATOM 537 C CA . GLY A 1 74 ? 31.016 -38.219 -6.496 1 35.03 74 GLY A CA 1
ATOM 538 C C . GLY A 1 74 ? 30.422 -37.75 -7.816 1 35.03 74 GLY A C 1
ATOM 539 O O . GLY A 1 74 ? 31.078 -37.062 -8.578 1 35.03 74 GLY A O 1
ATOM 540 N N . SER A 1 75 ? 29.406 -38.594 -8.352 1 33.66 75 SER A N 1
ATOM 541 C CA . SER A 1 75 ? 28.641 -38.375 -9.578 1 33.66 75 SER A CA 1
ATOM 542 C C . SER A 1 75 ? 28.328 -36.906 -9.797 1 33.66 75 SER A C 1
ATOM 544 O O . SER A 1 75 ? 27.969 -36.188 -8.859 1 33.66 75 SER A O 1
ATOM 546 N N . LYS A 1 76 ? 28.984 -36.344 -10.672 1 41.72 76 LYS A N 1
ATOM 547 C CA . LYS A 1 76 ? 28.734 -35 -11.172 1 41.72 76 LYS A CA 1
ATOM 548 C C . LYS A 1 76 ? 27.234 -34.688 -11.18 1 41.72 76 LYS A C 1
ATOM 550 O O . LYS A 1 76 ? 26.438 -35.438 -11.711 1 41.72 76 LYS A O 1
ATOM 555 N N . PRO A 1 77 ? 26.734 -34.094 -10.211 1 44.91 77 PRO A N 1
ATOM 556 C CA . PRO A 1 77 ? 25.312 -33.719 -10.359 1 44.91 77 PRO A CA 1
ATOM 557 C C . PRO A 1 77 ? 24.922 -33.438 -11.805 1 44.91 77 PRO A C 1
ATOM 559 O O . PRO A 1 77 ? 25.625 -32.719 -12.5 1 44.91 77 PRO A O 1
ATOM 562 N N . THR A 1 78 ? 24.359 -34.406 -12.594 1 49.16 78 THR A N 1
ATOM 563 C CA . THR A 1 78 ? 23.906 -34.25 -13.977 1 49.16 78 THR A CA 1
ATOM 564 C C . THR A 1 78 ? 23.078 -33 -14.156 1 49.16 78 THR A C 1
ATOM 566 O O . THR A 1 78 ? 22.047 -32.812 -13.484 1 49.16 78 THR A O 1
ATOM 569 N N . CYS A 1 79 ? 23.656 -31.859 -14.492 1 60.56 79 CYS A N 1
ATOM 570 C CA . CYS A 1 79 ? 23.016 -30.594 -14.797 1 60.56 79 CYS A CA 1
ATOM 571 C C . CYS A 1 79 ? 22 -30.75 -15.922 1 60.56 79 CYS A C 1
ATOM 573 O O . CYS A 1 79 ? 22.375 -30.984 -17.078 1 60.56 79 CYS A O 1
ATOM 575 N N . HIS A 1 80 ? 20.766 -31.156 -15.617 1 78.44 80 HIS A N 1
ATOM 576 C CA . HIS A 1 80 ? 19.688 -31.25 -16.594 1 78.44 80 HIS A CA 1
ATOM 577 C C . HIS A 1 80 ? 19.297 -29.875 -17.125 1 78.44 80 HIS A C 1
ATOM 579 O O . HIS A 1 80 ? 19.156 -28.922 -16.344 1 78.44 80 HIS A O 1
ATOM 585 N N . SER A 1 81 ? 19.312 -29.75 -18.453 1 81.31 81 SER A N 1
ATOM 586 C CA . SER A 1 81 ? 18.953 -28.484 -19.062 1 81.31 81 SER A CA 1
ATOM 587 C C . SER A 1 81 ? 17.438 -28.266 -19.031 1 81.31 81 SER A C 1
ATOM 589 O O . SER A 1 81 ? 16.672 -29.219 -18.891 1 81.31 81 SER A O 1
ATOM 591 N N . ASP A 1 82 ? 17.016 -27 -19.078 1 86.38 82 ASP A N 1
ATOM 592 C CA . ASP A 1 82 ? 15.602 -26.641 -19.141 1 86.38 82 ASP A CA 1
ATOM 593 C C . ASP A 1 82 ? 14.914 -27.312 -20.328 1 86.38 82 ASP A C 1
ATOM 595 O O . ASP A 1 82 ? 13.789 -27.797 -20.219 1 86.38 82 ASP A O 1
ATOM 599 N N . ALA A 1 83 ? 15.68 -27.344 -21.406 1 84 83 ALA A N 1
ATOM 600 C CA . ALA A 1 83 ? 15.133 -27.906 -22.641 1 84 83 ALA A CA 1
ATOM 601 C C . ALA A 1 83 ? 14.852 -29.391 -22.5 1 84 83 ALA A C 1
ATOM 603 O O . ALA A 1 83 ? 13.789 -29.875 -22.891 1 84 83 ALA A O 1
ATOM 604 N N . GLU A 1 84 ? 15.742 -30.094 -21.922 1 85.06 84 GLU A N 1
ATOM 605 C CA . GLU A 1 84 ? 15.617 -31.531 -21.766 1 85.06 84 GLU A CA 1
ATOM 606 C C . GLU A 1 84 ? 14.453 -31.891 -20.844 1 85.06 84 GLU A C 1
ATOM 608 O O . GLU A 1 84 ? 13.656 -32.781 -21.172 1 85.06 84 GLU A O 1
ATOM 613 N N . VAL A 1 85 ? 14.391 -31.219 -19.812 1 88.44 85 VAL A N 1
ATOM 614 C CA . VAL A 1 85 ? 13.367 -31.547 -18.812 1 88.44 85 VAL A CA 1
ATOM 615 C C . VAL A 1 85 ? 12 -31.125 -19.344 1 88.44 85 VAL A C 1
ATOM 617 O O . VAL A 1 85 ? 11.008 -31.828 -19.125 1 88.44 85 VAL A O 1
ATOM 620 N N . LEU A 1 86 ? 11.953 -30.031 -19.984 1 88.25 86 LEU A N 1
ATOM 621 C CA . LEU A 1 86 ? 10.703 -29.594 -20.594 1 88.25 86 LEU A CA 1
ATOM 622 C C . LEU A 1 86 ? 10.203 -30.625 -21.594 1 88.25 86 LEU A C 1
ATOM 624 O O . LEU A 1 86 ? 9.008 -30.938 -21.641 1 88.25 86 LEU A O 1
ATOM 628 N N . GLN A 1 87 ? 11.078 -31.156 -22.391 1 86.44 87 GLN A N 1
ATOM 629 C CA . GLN A 1 87 ? 10.711 -32.188 -23.344 1 86.44 87 GLN A CA 1
ATOM 630 C C . GLN A 1 87 ? 10.172 -33.438 -22.656 1 86.44 87 GLN A C 1
ATOM 632 O O . GLN A 1 87 ? 9.188 -34.031 -23.078 1 86.44 87 GLN A O 1
ATOM 637 N N . GLN A 1 88 ? 10.867 -33.75 -21.641 1 87.56 88 GLN A N 1
ATOM 638 C CA . GLN A 1 88 ? 10.422 -34.906 -20.859 1 87.56 88 GLN A CA 1
ATOM 639 C C . GLN A 1 88 ? 9.008 -34.688 -20.328 1 87.56 88 GLN A C 1
ATOM 641 O O . GLN A 1 88 ? 8.188 -35.625 -20.344 1 87.56 88 GLN A O 1
ATOM 646 N N . MET A 1 89 ? 8.742 -33.562 -19.875 1 89.44 89 MET A N 1
ATOM 647 C CA . MET A 1 89 ? 7.441 -33.219 -19.297 1 89.44 89 MET A CA 1
ATOM 648 C C . MET A 1 89 ? 6.363 -33.219 -20.375 1 89.44 89 MET A C 1
ATOM 650 O O . MET A 1 89 ? 5.25 -33.688 -20.156 1 89.44 89 MET A O 1
ATOM 654 N N . LEU A 1 90 ? 6.711 -32.719 -21.484 1 88.12 90 LEU A N 1
ATOM 655 C CA . LEU A 1 90 ? 5.758 -32.656 -22.594 1 88.12 90 LEU A CA 1
ATOM 656 C C . LEU A 1 90 ? 5.457 -34.031 -23.125 1 88.12 90 LEU A C 1
ATOM 658 O O . LEU A 1 90 ? 4.34 -34.312 -23.578 1 88.12 90 LEU A O 1
ATOM 662 N N . ASP A 1 91 ? 6.426 -34.938 -23 1 87.12 91 ASP A N 1
ATOM 663 C CA . ASP A 1 91 ? 6.289 -36.281 -23.531 1 87.12 91 ASP A CA 1
ATOM 664 C C . ASP A 1 91 ? 5.629 -37.219 -22.516 1 87.12 91 ASP A C 1
ATOM 666 O O . ASP A 1 91 ? 5.168 -38.312 -22.875 1 87.12 91 ASP A O 1
ATOM 670 N N . ALA A 1 92 ? 5.637 -36.781 -21.359 1 87.44 92 ALA A N 1
ATOM 671 C CA . ALA A 1 92 ? 5.062 -37.625 -20.312 1 87.44 92 ALA A CA 1
ATOM 672 C C . ALA A 1 92 ? 3.586 -37.906 -20.578 1 87.44 92 ALA A C 1
ATOM 674 O O . ALA A 1 92 ? 2.859 -37.031 -21.047 1 87.44 92 ALA A O 1
ATOM 675 N N . PRO A 1 93 ? 3.182 -39.125 -20.328 1 87.62 93 PRO A N 1
ATOM 676 C CA . PRO A 1 93 ? 1.761 -39.406 -20.531 1 87.62 93 PRO A CA 1
ATOM 677 C C . PRO A 1 93 ? 0.865 -38.719 -19.5 1 87.62 93 PRO A C 1
ATOM 679 O O . PRO A 1 93 ? 1.335 -38.312 -18.438 1 87.62 93 PRO A O 1
ATOM 682 N N . GLY A 1 94 ? -0.418 -38.562 -19.875 1 90.44 94 GLY A N 1
ATOM 683 C CA . GLY A 1 94 ? -1.383 -37.969 -18.953 1 90.44 94 GLY A CA 1
ATOM 684 C C . GLY A 1 94 ? -1.778 -36.562 -19.312 1 90.44 94 GLY A C 1
ATOM 685 O O . GLY A 1 94 ? -1.754 -36.188 -20.484 1 90.44 94 GLY A O 1
ATOM 686 N N . LEU A 1 95 ? -2.281 -35.906 -18.281 1 93.19 95 LEU A N 1
ATOM 687 C CA . LEU A 1 95 ? -2.801 -34.562 -18.516 1 93.19 95 LEU A CA 1
ATOM 688 C C . LEU A 1 95 ? -1.792 -33.5 -18.062 1 93.19 95 LEU A C 1
ATOM 690 O O . LEU A 1 95 ? -1.054 -33.719 -17.094 1 93.19 95 LEU A O 1
ATOM 694 N N . LYS A 1 96 ? -1.734 -32.469 -18.812 1 95.06 96 LYS A N 1
ATOM 695 C CA . LYS A 1 96 ? -0.814 -31.359 -18.5 1 95.06 96 LYS A CA 1
ATOM 696 C C . LYS A 1 96 ? -1.542 -30.016 -18.469 1 95.06 96 LYS A C 1
ATOM 698 O O . LYS A 1 96 ? -2.441 -29.781 -19.281 1 95.06 96 LYS A O 1
ATOM 703 N N . ALA A 1 97 ? -1.155 -29.188 -17.531 1 97.69 97 ALA A N 1
ATOM 704 C CA . ALA A 1 97 ? -1.679 -27.828 -17.422 1 97.69 97 ALA A CA 1
ATOM 705 C C . ALA A 1 97 ? -0.62 -26.875 -16.859 1 97.69 97 ALA A C 1
ATOM 707 O O . ALA A 1 97 ? 0.325 -27.312 -16.203 1 97.69 97 ALA A O 1
ATOM 708 N N . MET A 1 98 ? -0.816 -25.594 -17.219 1 97.38 98 MET A N 1
ATOM 709 C CA . MET A 1 98 ? 0.215 -24.641 -16.812 1 97.38 98 MET A CA 1
ATOM 710 C C . MET A 1 98 ? -0.409 -23.328 -16.375 1 97.38 98 MET A C 1
ATOM 712 O O . MET A 1 98 ? -1.595 -23.078 -16.594 1 97.38 98 MET A O 1
ATOM 716 N N . ASP A 1 99 ? 0.315 -22.562 -15.617 1 95.94 99 ASP A N 1
ATOM 717 C CA . ASP A 1 99 ? 0.129 -21.156 -15.289 1 95.94 99 ASP A CA 1
ATOM 718 C C . ASP A 1 99 ? 1.388 -20.344 -15.602 1 95.94 99 ASP A C 1
ATOM 720 O O . ASP A 1 99 ? 2.387 -20.438 -14.891 1 95.94 99 ASP A O 1
ATOM 724 N N . ILE A 1 100 ? 1.312 -19.594 -16.703 1 91.5 100 ILE A N 1
ATOM 725 C CA . ILE A 1 100 ? 2.475 -18.812 -17.109 1 91.5 100 ILE A CA 1
ATOM 726 C C . ILE A 1 100 ? 2.285 -17.344 -16.719 1 91.5 100 ILE A C 1
ATOM 728 O O . ILE A 1 100 ? 1.722 -16.562 -17.469 1 91.5 100 ILE A O 1
ATOM 732 N N . GLY A 1 101 ? 2.857 -17 -15.625 1 83.69 101 GLY A N 1
ATOM 733 C CA . GLY A 1 101 ? 2.803 -15.625 -15.148 1 83.69 101 GLY A CA 1
ATOM 734 C C . GLY A 1 101 ? 3.918 -14.758 -15.703 1 83.69 101 GLY A C 1
ATOM 735 O O . GLY A 1 101 ? 4.648 -15.18 -16.609 1 83.69 101 GLY A O 1
ATOM 736 N N . GLY A 1 102 ? 3.947 -13.547 -15.242 1 74.75 102 GLY A N 1
ATOM 737 C CA . GLY A 1 102 ? 4.996 -12.641 -15.68 1 74.75 102 GLY A CA 1
ATOM 738 C C . GLY A 1 102 ? 6.371 -13.023 -15.172 1 74.75 102 GLY A C 1
ATOM 739 O O . GLY A 1 102 ? 7.375 -12.805 -15.852 1 74.75 102 GLY A O 1
ATOM 740 N N . THR A 1 103 ? 6.406 -13.625 -13.977 1 74.75 103 THR A N 1
ATOM 741 C CA . THR A 1 103 ? 7.688 -13.898 -13.336 1 74.75 103 THR A CA 1
ATOM 742 C C . THR A 1 103 ? 7.953 -15.406 -13.281 1 74.75 103 THR A C 1
ATOM 744 O O . THR A 1 103 ? 9.086 -15.844 -13.469 1 74.75 103 THR A O 1
ATOM 747 N N . LEU A 1 104 ? 6.91 -16.156 -13.078 1 82.81 104 LEU A N 1
ATOM 748 C CA . LEU A 1 104 ? 7.078 -17.594 -12.891 1 82.81 104 LEU A CA 1
ATOM 749 C C . LEU A 1 104 ? 6.098 -18.375 -13.766 1 82.81 104 LEU A C 1
ATOM 751 O O . LEU A 1 104 ? 4.996 -17.891 -14.047 1 82.81 104 LEU A O 1
ATOM 755 N N . VAL A 1 105 ? 6.578 -19.531 -14.133 1 91.56 105 VAL A N 1
ATOM 756 C CA . VAL A 1 105 ? 5.73 -20.531 -14.781 1 91.56 105 VAL A CA 1
ATOM 757 C C . VAL A 1 105 ? 5.57 -21.75 -13.875 1 91.56 105 VAL A C 1
ATOM 759 O O . VAL A 1 105 ? 6.523 -22.172 -13.219 1 91.56 105 VAL A O 1
ATOM 762 N N . LYS A 1 106 ? 4.352 -22.203 -13.766 1 95.44 106 LYS A N 1
ATOM 763 C CA . LYS A 1 106 ? 4.004 -23.391 -12.977 1 95.44 106 LYS A CA 1
ATOM 764 C C . LYS A 1 106 ? 3.311 -24.438 -13.836 1 95.44 106 LYS A C 1
ATOM 766 O O . LYS A 1 106 ? 2.484 -24.109 -14.688 1 95.44 106 LYS A O 1
ATOM 771 N N . MET A 1 107 ? 3.725 -25.672 -13.617 1 96.69 107 MET A N 1
ATOM 772 C CA . MET A 1 107 ? 3.137 -26.781 -14.359 1 96.69 107 MET A CA 1
ATOM 773 C C . MET A 1 107 ? 2.576 -27.844 -13.414 1 96.69 107 MET A C 1
ATOM 775 O O . MET A 1 107 ? 3.182 -28.141 -12.383 1 96.69 107 MET A O 1
ATOM 779 N N . ALA A 1 108 ? 1.427 -28.312 -13.695 1 97.38 108 ALA A N 1
ATOM 780 C CA . ALA A 1 108 ? 0.822 -29.484 -13.055 1 97.38 108 ALA A CA 1
ATOM 781 C C . ALA A 1 108 ? 0.625 -30.609 -14.062 1 97.38 108 ALA A C 1
ATOM 783 O O . ALA A 1 108 ? -0.019 -30.422 -15.094 1 97.38 108 ALA A O 1
ATOM 784 N N . LEU A 1 109 ? 1.202 -31.797 -13.766 1 95.56 109 LEU A N 1
ATOM 785 C CA . LEU A 1 109 ? 1.113 -32.969 -14.617 1 95.56 109 LEU A CA 1
ATOM 786 C C . LEU A 1 109 ? 0.407 -34.125 -13.891 1 95.56 109 LEU A C 1
ATOM 788 O O . LEU A 1 109 ? 0.839 -34.531 -12.82 1 95.56 109 LEU A O 1
ATOM 792 N N . ALA A 1 110 ? -0.644 -34.531 -14.438 1 94.25 110 ALA A N 1
ATOM 793 C CA . ALA A 1 110 ? -1.318 -35.719 -13.914 1 94.25 110 ALA A CA 1
ATOM 794 C C . ALA A 1 110 ? -0.888 -36.969 -14.672 1 94.25 110 ALA A C 1
ATOM 796 O O . ALA A 1 110 ? -1.38 -37.219 -15.773 1 94.25 110 ALA A O 1
ATOM 797 N N . LEU A 1 111 ? -0.075 -37.75 -14.031 1 92.94 111 LEU A N 1
ATOM 798 C CA . LEU A 1 111 ? 0.472 -38.938 -14.648 1 92.94 111 LEU A CA 1
ATOM 799 C C . LEU A 1 111 ? -0.258 -40.188 -14.156 1 92.94 111 LEU A C 1
ATOM 801 O O . LEU A 1 111 ? -0.497 -40.344 -12.953 1 92.94 111 LEU A O 1
ATOM 805 N N . PRO A 1 112 ? -0.579 -41.031 -15.109 1 90.31 112 PRO A N 1
ATOM 806 C CA . PRO A 1 112 ? -1.137 -42.281 -14.625 1 90.31 112 PRO A CA 1
ATOM 807 C C . PRO A 1 112 ? -0.193 -43.031 -13.68 1 90.31 112 PRO A C 1
ATOM 809 O O . PRO A 1 112 ? 0.997 -43.156 -13.969 1 90.31 112 PRO A O 1
ATOM 812 N N . LEU A 1 113 ? -0.776 -43.375 -12.57 1 87.12 113 LEU A N 1
ATOM 813 C CA . LEU A 1 113 ? 0.024 -43.938 -11.492 1 87.12 113 LEU A CA 1
ATOM 814 C C . LEU A 1 113 ? 0.781 -45.188 -11.969 1 87.12 113 LEU A C 1
ATOM 816 O O . LEU A 1 113 ? 1.898 -45.438 -11.516 1 87.12 113 LEU A O 1
ATOM 820 N N . GLU A 1 114 ? 0.261 -45.969 -12.82 1 80.38 114 GLU A N 1
ATOM 821 C CA . GLU A 1 114 ? 0.897 -47.188 -13.336 1 80.38 114 GLU A CA 1
ATOM 822 C C . GLU A 1 114 ? 2.172 -46.844 -14.102 1 80.38 114 GLU A C 1
ATOM 824 O O . GLU A 1 114 ? 3.098 -47.656 -14.164 1 80.38 114 GLU A O 1
ATOM 829 N N . LEU A 1 115 ? 2.137 -45.719 -14.617 1 71.69 115 LEU A N 1
ATOM 830 C CA . LEU A 1 115 ? 3.279 -45.281 -15.422 1 71.69 115 LEU A CA 1
ATOM 831 C C . LEU A 1 115 ? 4.203 -44.375 -14.617 1 71.69 115 LEU A C 1
ATOM 833 O O . LEU A 1 115 ? 5.309 -44.062 -15.062 1 71.69 115 LEU A O 1
ATOM 837 N N . ALA A 1 116 ? 3.77 -43.938 -13.414 1 63.59 116 ALA A N 1
ATOM 838 C CA . ALA A 1 116 ? 4.516 -43 -12.602 1 63.59 116 ALA A CA 1
ATOM 839 C C . ALA A 1 116 ? 5.547 -43.688 -11.727 1 63.59 116 ALA A C 1
ATOM 841 O O . ALA A 1 116 ? 6.184 -43.062 -10.875 1 63.59 116 ALA A O 1
ATOM 842 N N . SER A 1 117 ? 5.789 -45.031 -11.734 1 58.56 117 SER A N 1
ATOM 843 C CA . SER A 1 117 ? 6.523 -45.844 -10.773 1 58.56 117 SER A CA 1
ATOM 844 C C . SER A 1 117 ? 8.008 -45.5 -10.773 1 58.56 117 SER A C 1
ATOM 846 O O . SER A 1 117 ? 8.719 -45.781 -9.805 1 58.56 117 SER A O 1
ATOM 848 N N . GLU A 1 118 ? 8.594 -45.094 -11.828 1 59.62 118 GLU A N 1
ATOM 849 C CA . GLU A 1 118 ? 10.039 -44.938 -11.742 1 59.62 118 GLU A CA 1
ATOM 850 C C . GLU A 1 118 ? 10.422 -43.562 -11.172 1 59.62 118 GLU A C 1
ATOM 852 O O . GLU A 1 118 ? 10.055 -42.531 -11.734 1 59.62 118 GLU A O 1
ATOM 857 N N . GLU A 1 119 ? 10.711 -43.469 -9.797 1 61.19 119 GLU A N 1
ATOM 858 C CA . GLU A 1 119 ? 11.258 -42.281 -9.141 1 61.19 119 GLU A CA 1
ATOM 859 C C . GLU A 1 119 ? 12.75 -42.125 -9.406 1 61.19 119 GLU A C 1
ATOM 861 O O . GLU A 1 119 ? 13.453 -43.156 -9.555 1 61.19 119 GLU A O 1
ATOM 866 N N . PRO A 1 120 ? 13.242 -40.719 -9.539 1 62.72 120 PRO A N 1
ATOM 867 C CA . PRO A 1 120 ? 12.477 -39.5 -9.672 1 62.72 120 PRO A CA 1
ATOM 868 C C . PRO A 1 120 ? 11.969 -39.25 -11.094 1 62.72 120 PRO A C 1
ATOM 870 O O . PRO A 1 120 ? 12.695 -39.5 -12.062 1 62.72 120 PRO A O 1
ATOM 873 N N . ARG A 1 121 ? 10.734 -38.906 -11.211 1 76.12 121 ARG A N 1
ATOM 874 C CA . ARG A 1 121 ? 10.109 -38.688 -12.508 1 76.12 121 ARG A CA 1
ATOM 875 C C . ARG A 1 121 ? 10.781 -37.562 -13.281 1 76.12 121 ARG A C 1
ATOM 877 O O . ARG A 1 121 ? 11.039 -37.688 -14.484 1 76.12 121 ARG A O 1
ATOM 884 N N . PHE A 1 122 ? 11.008 -36.531 -12.484 1 87.62 122 PHE A N 1
ATOM 885 C CA . PHE A 1 122 ? 11.711 -35.375 -13.016 1 87.62 122 PHE A CA 1
ATOM 886 C C . PHE A 1 122 ? 12.812 -34.906 -12.062 1 87.62 122 PHE A C 1
ATOM 888 O O . PHE A 1 122 ? 12.727 -35.156 -10.852 1 87.62 122 PHE A O 1
ATOM 895 N N . PRO A 1 123 ? 13.883 -34.375 -12.633 1 89.12 123 PRO A N 1
ATOM 896 C CA . PRO A 1 123 ? 14.938 -33.875 -11.742 1 89.12 123 PRO A CA 1
ATOM 897 C C . PRO A 1 123 ? 14.445 -32.812 -10.789 1 89.12 123 PRO A C 1
ATOM 899 O O . PRO A 1 123 ? 13.609 -31.984 -11.164 1 89.12 123 PRO A O 1
ATOM 902 N N . ALA A 1 124 ? 14.992 -32.844 -9.609 1 89.12 124 ALA A N 1
ATOM 903 C CA . ALA A 1 124 ? 14.609 -31.875 -8.594 1 89.12 124 ALA A CA 1
ATOM 904 C C . ALA A 1 124 ? 14.891 -30.438 -9.055 1 89.12 124 ALA A C 1
ATOM 906 O O . ALA A 1 124 ? 14.133 -29.516 -8.758 1 89.12 124 ALA A O 1
ATOM 907 N N . THR A 1 125 ? 16.031 -30.312 -9.672 1 89.31 125 THR A N 1
ATOM 908 C CA . THR A 1 125 ? 16.438 -29.031 -10.242 1 89.31 125 THR A CA 1
ATOM 909 C C . THR A 1 125 ? 16.844 -29.188 -11.703 1 89.31 125 THR A C 1
ATOM 911 O O . THR A 1 125 ? 17.391 -30.219 -12.086 1 89.31 125 THR A O 1
ATOM 914 N N . PHE A 1 126 ? 16.531 -28.234 -12.438 1 86.06 126 PHE A N 1
ATOM 915 C CA . PHE A 1 126 ? 16.922 -28.234 -13.844 1 86.06 126 PHE A CA 1
ATOM 916 C C . PHE A 1 126 ? 17.062 -26.812 -14.375 1 86.06 126 PHE A C 1
ATOM 918 O O . PHE A 1 126 ? 16.391 -25.906 -13.898 1 86.06 126 PHE A O 1
ATOM 925 N N . GLY A 1 127 ? 17.938 -26.625 -15.273 1 82.19 127 GLY A N 1
ATOM 926 C CA . GLY A 1 127 ? 18.203 -25.281 -15.742 1 82.19 127 GLY A CA 1
ATOM 927 C C . GLY A 1 127 ? 18.656 -24.344 -14.641 1 82.19 127 GLY A C 1
ATOM 928 O O . GLY A 1 127 ? 19.25 -24.766 -13.648 1 82.19 127 GLY A O 1
ATOM 929 N N . ALA A 1 128 ? 18.406 -23.062 -14.984 1 77 128 ALA A N 1
ATOM 930 C CA . ALA A 1 128 ? 18.859 -22.047 -14.023 1 77 128 ALA A CA 1
ATOM 931 C C . ALA A 1 128 ? 17.859 -21.906 -12.875 1 77 128 ALA A C 1
ATOM 933 O O . ALA A 1 128 ? 18.25 -21.641 -11.734 1 77 128 ALA A O 1
ATOM 934 N N . THR A 1 129 ? 16.578 -22.172 -13.164 1 83.12 129 THR A N 1
ATOM 935 C CA . THR A 1 129 ? 15.57 -21.812 -12.172 1 83.12 129 THR A CA 1
ATOM 936 C C . THR A 1 129 ? 14.547 -22.922 -12.008 1 83.12 129 THR A C 1
ATOM 938 O O . THR A 1 129 ? 13.664 -22.859 -11.141 1 83.12 129 THR A O 1
ATOM 941 N N . GLY A 1 130 ? 14.703 -23.938 -12.781 1 88 130 GLY A N 1
ATOM 942 C CA . GLY A 1 130 ? 13.711 -25 -12.758 1 88 130 GLY A CA 1
ATOM 943 C C . GLY A 1 130 ? 13.742 -25.812 -11.484 1 88 130 GLY A C 1
ATOM 944 O O . GLY A 1 130 ? 14.812 -26.141 -10.977 1 88 130 GLY A O 1
ATOM 945 N N . ARG A 1 131 ? 12.492 -26.125 -10.977 1 90.25 131 ARG A N 1
ATOM 946 C CA . ARG A 1 131 ? 12.359 -26.938 -9.766 1 90.25 131 ARG A CA 1
ATOM 947 C C . ARG A 1 131 ? 11.156 -27.859 -9.859 1 90.25 131 ARG A C 1
ATOM 949 O O . ARG A 1 131 ? 10.094 -27.453 -10.336 1 90.25 131 ARG A O 1
ATOM 956 N N . THR A 1 132 ? 11.438 -29.062 -9.531 1 93.06 132 THR A N 1
ATOM 957 C CA . THR A 1 132 ? 10.328 -29.984 -9.336 1 93.06 132 THR A CA 1
ATOM 958 C C . THR A 1 132 ? 9.953 -30.062 -7.859 1 93.06 132 THR A C 1
ATOM 960 O O . THR A 1 132 ? 10.828 -30.156 -6.992 1 93.06 132 THR A O 1
ATOM 963 N N . ARG A 1 133 ? 8.617 -30 -7.609 1 92.12 133 ARG A N 1
ATOM 964 C CA . ARG A 1 133 ? 8.141 -30 -6.23 1 92.12 133 ARG A CA 1
ATOM 965 C C . ARG A 1 133 ? 7.52 -31.359 -5.867 1 92.12 133 ARG A C 1
ATOM 967 O O . ARG A 1 133 ? 6.301 -31.469 -5.754 1 92.12 133 ARG A O 1
ATOM 974 N N . SER A 1 134 ? 8.414 -32.25 -5.543 1 90.81 134 SER A N 1
ATOM 975 C CA . SER A 1 134 ? 7.969 -33.625 -5.277 1 90.81 134 SER A CA 1
ATOM 976 C C . SER A 1 134 ? 7.172 -33.688 -3.98 1 90.81 134 SER A C 1
ATOM 978 O O . SER A 1 134 ? 6.309 -34.562 -3.828 1 90.81 134 SER A O 1
ATOM 980 N N . GLU A 1 135 ? 7.41 -32.781 -3.092 1 88.38 135 GLU A N 1
ATOM 981 C CA . GLU A 1 135 ? 6.738 -32.781 -1.794 1 88.38 135 GLU A CA 1
ATOM 982 C C . GLU A 1 135 ? 5.273 -32.375 -1.932 1 88.38 135 GLU A C 1
ATOM 984 O O . GLU A 1 135 ? 4.477 -32.594 -1.018 1 88.38 135 GLU A O 1
ATOM 989 N N . LEU A 1 136 ? 4.949 -31.859 -3.086 1 92.25 136 LEU A N 1
ATOM 990 C CA . LEU A 1 136 ? 3.586 -31.375 -3.281 1 92.25 136 LEU A CA 1
ATOM 991 C C . LEU A 1 136 ? 2.738 -32.438 -3.996 1 92.25 136 LEU A C 1
ATOM 993 O O . LEU A 1 136 ? 1.523 -32.25 -4.133 1 92.25 136 LEU A O 1
ATOM 997 N N . GLU A 1 137 ? 3.312 -33.531 -4.418 1 92.62 137 GLU A N 1
ATOM 998 C CA . GLU A 1 137 ? 2.611 -34.531 -5.219 1 92.62 137 GLU A CA 1
ATOM 999 C C . GLU A 1 137 ? 1.527 -35.219 -4.406 1 92.62 137 GLU A C 1
ATOM 1001 O O . GLU A 1 137 ? 1.692 -35.438 -3.205 1 92.62 137 GLU A O 1
ATOM 1006 N N . PHE A 1 138 ? 0.44 -35.531 -5.035 1 91.25 138 PHE A N 1
ATOM 1007 C CA . PHE A 1 138 ? -0.611 -36.312 -4.391 1 91.25 138 PHE A CA 1
ATOM 1008 C C . PHE A 1 138 ? -1.433 -37.062 -5.426 1 91.25 138 PHE A C 1
ATOM 1010 O O . PHE A 1 138 ? -1.558 -36.625 -6.57 1 91.25 138 PHE A O 1
ATOM 1017 N N . PRO A 1 139 ? -1.937 -38.188 -5.059 1 90.75 139 PRO A N 1
ATOM 1018 C CA . PRO A 1 139 ? -2.758 -38.969 -5.973 1 90.75 139 PRO A CA 1
ATOM 1019 C C . PRO A 1 139 ? -4.203 -38.5 -6.039 1 90.75 139 PRO A C 1
ATOM 1021 O O . PRO A 1 139 ? -4.691 -37.875 -5.098 1 90.75 139 PRO A O 1
ATOM 1024 N N . PHE A 1 140 ? -4.781 -38.719 -7.148 1 88.75 140 PHE A N 1
ATOM 1025 C CA . PHE A 1 140 ? -6.219 -38.5 -7.258 1 88.75 140 PHE A CA 1
ATOM 1026 C C . PHE A 1 140 ? -6.824 -39.406 -8.328 1 88.75 140 PHE A C 1
ATOM 1028 O O . PHE A 1 140 ? -6.109 -39.938 -9.172 1 88.75 140 PHE A O 1
ATOM 1035 N N . GLU A 1 141 ? -8.062 -39.656 -8.195 1 89.56 141 GLU A N 1
ATOM 1036 C CA . GLU A 1 141 ? -8.758 -40.562 -9.102 1 89.56 141 GLU A CA 1
ATOM 1037 C C . GLU A 1 141 ? -9.625 -39.781 -10.094 1 89.56 141 GLU A C 1
ATOM 1039 O O . GLU A 1 141 ? -10.312 -38.844 -9.719 1 89.56 141 GLU A O 1
ATOM 1044 N N . LEU A 1 142 ? -9.461 -40.125 -11.312 1 88.5 142 LEU A N 1
ATOM 1045 C CA . LEU A 1 142 ? -10.281 -39.594 -12.391 1 88.5 142 LEU A CA 1
ATOM 1046 C C . LEU A 1 142 ? -10.859 -40.719 -13.258 1 88.5 142 LEU A C 1
ATOM 1048 O O . LEU A 1 142 ? -10.109 -41.406 -13.945 1 88.5 142 LEU A O 1
ATOM 1052 N N . CYS A 1 143 ? -12.195 -40.844 -13.242 1 85.94 143 CYS A N 1
ATOM 1053 C CA . CYS A 1 143 ? -12.906 -41.812 -14.047 1 85.94 143 CYS A CA 1
ATOM 1054 C C . CYS A 1 143 ? -12.32 -43.219 -13.844 1 85.94 143 CYS A C 1
ATOM 1056 O O . CYS A 1 143 ? -12.016 -43.906 -14.812 1 85.94 143 CYS A O 1
ATOM 1058 N N . GLY A 1 144 ? -12.047 -43.562 -12.648 1 84.75 144 GLY A N 1
ATOM 1059 C CA . GLY A 1 144 ? -11.609 -44.875 -12.289 1 84.75 144 GLY A CA 1
ATOM 1060 C C . GLY A 1 144 ? -10.109 -45.094 -12.461 1 84.75 144 GLY A C 1
ATOM 1061 O O . GLY A 1 144 ? -9.578 -46.156 -12.133 1 84.75 144 GLY A O 1
ATOM 1062 N N . VAL A 1 145 ? -9.445 -44.188 -13.016 1 88.19 145 VAL A N 1
ATOM 1063 C CA . VAL A 1 145 ? -8 -44.281 -13.211 1 88.19 145 VAL A CA 1
ATOM 1064 C C . VAL A 1 145 ? -7.277 -43.469 -12.133 1 88.19 145 VAL A C 1
ATOM 1066 O O . VAL A 1 145 ? -7.688 -42.375 -11.805 1 88.19 145 VAL A O 1
ATOM 1069 N N . GLN A 1 146 ? -6.246 -44.094 -11.617 1 91.19 146 GLN A N 1
ATOM 1070 C CA . GLN A 1 146 ? -5.445 -43.406 -10.609 1 91.19 146 GLN A CA 1
ATOM 1071 C C . GLN A 1 146 ? -4.324 -42.594 -11.258 1 91.19 146 GLN A C 1
ATOM 1073 O O . GLN A 1 146 ? -3.586 -43.125 -12.102 1 91.19 146 GLN A O 1
ATOM 1078 N N . TYR A 1 147 ? -4.316 -41.344 -10.789 1 92.19 147 TYR A N 1
ATOM 1079 C CA . TYR A 1 147 ? -3.27 -40.469 -11.281 1 92.19 147 TYR A CA 1
ATOM 1080 C C . TYR A 1 147 ? -2.408 -39.938 -10.133 1 92.19 147 TYR A C 1
ATOM 1082 O O . TYR A 1 147 ? -2.834 -39.969 -8.977 1 92.19 147 TYR A O 1
ATOM 1090 N N . LEU A 1 148 ? -1.161 -39.625 -10.477 1 92.88 148 LEU A N 1
ATOM 1091 C CA . LEU A 1 148 ? -0.292 -38.812 -9.609 1 92.88 148 LEU A CA 1
ATOM 1092 C C . LEU A 1 148 ? -0.058 -37.438 -10.18 1 92.88 148 LEU A C 1
ATOM 1094 O O . LEU A 1 148 ? 0.431 -37.312 -11.305 1 92.88 148 LEU A O 1
ATOM 1098 N N . ILE A 1 149 ? -0.43 -36.438 -9.422 1 94.25 149 ILE A N 1
ATOM 1099 C CA . ILE A 1 149 ? -0.186 -35.094 -9.898 1 94.25 149 ILE A CA 1
ATOM 1100 C C . ILE A 1 149 ? 1.211 -34.625 -9.484 1 94.25 149 ILE A C 1
ATOM 1102 O O . ILE A 1 149 ? 1.542 -34.625 -8.289 1 94.25 149 ILE A O 1
ATOM 1106 N N . CYS A 1 150 ? 2.016 -34.25 -10.438 1 94.69 150 CYS A N 1
ATOM 1107 C CA . CYS A 1 150 ? 3.369 -33.719 -10.242 1 94.69 150 CYS A CA 1
ATOM 1108 C C . CYS A 1 150 ? 3.438 -32.219 -10.508 1 94.69 150 CYS A C 1
ATOM 1110 O O . CYS A 1 150 ? 2.635 -31.703 -11.273 1 94.69 150 CYS A O 1
ATOM 1112 N N . PHE A 1 151 ? 4.375 -31.578 -9.797 1 95.56 151 PHE A N 1
ATOM 1113 C CA . PHE A 1 151 ? 4.449 -30.125 -9.875 1 95.56 151 PHE A CA 1
ATOM 1114 C C . PHE A 1 151 ? 5.859 -29.672 -10.234 1 95.56 151 PHE A C 1
ATOM 1116 O O . PHE A 1 151 ? 6.84 -30.203 -9.719 1 95.56 151 PHE A O 1
ATOM 1123 N N . ALA A 1 152 ? 5.922 -28.719 -11.156 1 95 152 ALA A N 1
ATOM 1124 C CA . ALA A 1 152 ? 7.195 -28.109 -11.539 1 95 152 ALA A CA 1
ATOM 1125 C C . ALA A 1 152 ? 7.035 -26.609 -11.781 1 95 152 ALA A C 1
ATOM 1127 O O . ALA A 1 152 ? 5.953 -26.141 -12.141 1 95 152 ALA A O 1
ATOM 1128 N N . SER A 1 153 ? 8.109 -25.859 -11.492 1 93.31 153 SER A N 1
ATOM 1129 C CA . SER A 1 153 ? 8.078 -24.422 -11.695 1 93.31 153 SER A CA 1
ATOM 1130 C C . SER A 1 153 ? 9.422 -23.906 -12.211 1 93.31 153 SER A C 1
ATOM 1132 O O . SER A 1 153 ? 10.422 -24.625 -12.18 1 93.31 153 SER A O 1
ATOM 1134 N N . GLY A 1 154 ? 9.445 -22.734 -12.727 1 87.19 154 GLY A N 1
ATOM 1135 C CA . GLY A 1 154 ? 10.625 -22.031 -13.203 1 87.19 154 GLY A CA 1
ATOM 1136 C C . GLY A 1 154 ? 10.344 -20.594 -13.562 1 87.19 154 GLY A C 1
ATOM 1137 O O . GLY A 1 154 ? 9.188 -20.156 -13.578 1 87.19 154 GLY A O 1
ATOM 1138 N N . ALA A 1 155 ? 11.367 -19.859 -13.867 1 81.62 155 ALA A N 1
ATOM 1139 C CA . ALA A 1 155 ? 11.211 -18.469 -14.273 1 81.62 155 ALA A CA 1
ATOM 1140 C C . ALA A 1 155 ? 10.609 -18.359 -15.672 1 81.62 155 ALA A C 1
ATOM 1142 O O . ALA A 1 155 ? 11.008 -19.094 -16.578 1 81.62 155 ALA A O 1
ATOM 1143 N N . THR A 1 156 ? 9.68 -17.391 -15.789 1 82.75 156 THR A N 1
ATOM 1144 C CA . THR A 1 156 ? 9.055 -17.188 -17.094 1 82.75 156 THR A CA 1
ATOM 1145 C C . THR A 1 156 ? 10.094 -16.766 -18.125 1 82.75 156 THR A C 1
ATOM 1147 O O . THR A 1 156 ? 9.992 -17.125 -19.297 1 82.75 156 THR A O 1
ATOM 1150 N N . SER A 1 157 ? 11.094 -16.094 -17.703 1 74.38 157 SER A N 1
ATOM 1151 C CA . SER A 1 157 ? 12.125 -15.586 -18.594 1 74.38 157 SER A CA 1
ATOM 1152 C C . SER A 1 157 ? 12.898 -16.719 -19.266 1 74.38 157 SER A C 1
ATOM 1154 O O . SER A 1 157 ? 13.578 -16.5 -20.266 1 74.38 157 SER A O 1
ATOM 1156 N N . GLN A 1 158 ? 12.742 -17.906 -18.828 1 81.19 158 GLN A N 1
ATOM 1157 C CA . GLN A 1 158 ? 13.516 -19.031 -19.344 1 81.19 158 GLN A CA 1
ATOM 1158 C C . GLN A 1 158 ? 12.734 -19.781 -20.422 1 81.19 158 GLN A C 1
ATOM 1160 O O . GLN A 1 158 ? 13.289 -20.625 -21.125 1 81.19 158 GLN A O 1
ATOM 1165 N N . ILE A 1 159 ? 11.523 -19.438 -20.562 1 83.69 159 ILE A N 1
ATOM 1166 C CA . ILE A 1 159 ? 10.648 -20.203 -21.453 1 83.69 159 ILE A CA 1
ATOM 1167 C C . ILE A 1 159 ? 11.172 -20.156 -22.875 1 83.69 159 ILE A C 1
ATOM 1169 O O . ILE A 1 159 ? 11.336 -21.188 -23.516 1 83.69 159 ILE A O 1
ATOM 1173 N N . ALA A 1 160 ? 11.438 -18.922 -23.328 1 78.88 160 ALA A N 1
ATOM 1174 C CA . ALA A 1 160 ? 11.891 -18.766 -24.719 1 78.88 160 ALA A CA 1
ATOM 1175 C C . ALA A 1 160 ? 13.219 -19.484 -24.953 1 78.88 160 ALA A C 1
ATOM 1177 O O . ALA A 1 160 ? 13.398 -20.141 -25.969 1 78.88 160 ALA A O 1
ATOM 1178 N N . HIS A 1 161 ? 14.031 -19.375 -24.031 1 81 161 HIS A N 1
ATOM 1179 C CA . HIS A 1 161 ? 15.328 -20.031 -24.109 1 81 161 HIS A CA 1
ATOM 1180 C C . HIS A 1 161 ? 15.18 -21.547 -24.094 1 81 161 HIS A C 1
ATOM 1182 O O . HIS A 1 161 ? 15.875 -22.25 -24.844 1 81 161 HIS A O 1
ATOM 1188 N N . ALA A 1 162 ? 14.383 -22.031 -23.266 1 83.88 162 ALA A N 1
ATOM 1189 C CA . ALA A 1 162 ? 14.156 -23.469 -23.141 1 83.88 162 ALA A CA 1
ATOM 1190 C C . ALA A 1 162 ? 13.594 -24.031 -24.453 1 83.88 162 ALA A C 1
ATOM 1192 O O . ALA A 1 162 ? 14.008 -25.109 -24.891 1 83.88 162 ALA A O 1
ATOM 1193 N N . ILE A 1 163 ? 12.727 -23.328 -25.031 1 85.38 163 ILE A N 1
ATOM 1194 C CA . ILE A 1 163 ? 12.07 -23.781 -26.25 1 85.38 163 ILE A CA 1
ATOM 1195 C C . ILE A 1 163 ? 13.047 -23.734 -27.422 1 85.38 163 ILE A C 1
ATOM 1197 O O . ILE A 1 163 ? 13.055 -24.625 -28.266 1 85.38 163 ILE A O 1
ATOM 1201 N N . SER A 1 164 ? 13.859 -22.688 -27.438 1 78.69 164 SER A N 1
ATOM 1202 C CA . SER A 1 164 ? 14.891 -22.578 -28.469 1 78.69 164 SER A CA 1
ATOM 1203 C C . SER A 1 164 ? 15.844 -23.766 -28.406 1 78.69 164 SER A C 1
ATOM 1205 O O . SER A 1 164 ? 16.297 -24.25 -29.453 1 78.69 164 SER A O 1
ATOM 1207 N N . GLY A 1 165 ? 16.141 -24.188 -27.266 1 76.81 165 GLY A N 1
ATOM 1208 C CA . GLY A 1 165 ? 17.031 -25.328 -27.094 1 76.81 165 GLY A CA 1
ATOM 1209 C C . GLY A 1 165 ? 16.438 -26.625 -27.641 1 76.81 165 GLY A C 1
ATOM 1210 O O . GLY A 1 165 ? 17.172 -27.547 -28 1 76.81 165 GLY A O 1
ATOM 1211 N N . LEU A 1 166 ? 15.211 -26.703 -27.688 1 78.12 166 LEU A N 1
ATOM 1212 C CA . LEU A 1 166 ? 14.523 -27.891 -28.203 1 78.12 166 LEU A CA 1
ATOM 1213 C C . LEU A 1 166 ? 14.531 -27.922 -29.719 1 78.12 166 LEU A C 1
ATOM 1215 O O . LEU A 1 166 ? 14.562 -28.984 -30.328 1 78.12 166 LEU A O 1
ATOM 1219 N N . GLN A 1 167 ? 14.523 -26.734 -30.281 1 68.44 167 GLN A N 1
ATOM 1220 C CA . GLN A 1 167 ? 14.523 -26.641 -31.734 1 68.44 167 GLN A CA 1
ATOM 1221 C C . GLN A 1 167 ? 15.906 -26.984 -32.281 1 68.44 167 GLN A C 1
ATOM 1223 O O . GLN A 1 167 ? 16.016 -27.578 -33.375 1 68.44 167 GLN A O 1
ATOM 1228 N N . GLY A 1 168 ? 16.953 -26.516 -31.688 1 56.31 168 GLY A N 1
ATOM 1229 C CA . GLY A 1 168 ? 18.297 -26.812 -32.156 1 56.31 168 GLY A CA 1
ATOM 1230 C C . GLY A 1 168 ? 18.609 -28.297 -32.156 1 56.31 168 GLY A C 1
ATOM 1231 O O . GLY A 1 168 ? 19.375 -28.781 -33 1 56.31 168 GLY A O 1
ATOM 1232 N N . CYS A 1 169 ? 18.188 -29.016 -31.234 1 46.66 169 CYS A N 1
ATOM 1233 C CA . CYS A 1 169 ? 18.469 -30.453 -31.172 1 46.66 169 CYS A CA 1
ATOM 1234 C C . CYS A 1 169 ? 17.703 -31.188 -32.25 1 46.66 169 CYS A C 1
ATOM 1236 O O . CYS A 1 169 ? 18.047 -32.312 -32.594 1 46.66 169 CYS A O 1
ATOM 1238 N N . GLN A 1 170 ? 16.719 -30.719 -32.75 1 44.97 170 GLN A N 1
ATOM 1239 C CA . GLN A 1 170 ? 15.969 -31.422 -33.781 1 44.97 170 GLN A CA 1
ATOM 1240 C C . GLN A 1 170 ? 16.656 -31.312 -35.156 1 44.97 170 GLN A C 1
ATOM 1242 O O . GLN A 1 170 ? 16.328 -32.062 -36.062 1 44.97 170 GLN A O 1
ATOM 1247 N N . GLY A 1 171 ? 17.656 -30.484 -35.406 1 37.12 171 GLY A N 1
ATOM 1248 C CA . GLY A 1 171 ? 18.328 -30.438 -36.688 1 37.12 171 GLY A CA 1
ATOM 1249 C C . GLY A 1 171 ? 19.312 -31.578 -36.906 1 37.12 171 GLY A C 1
ATOM 1250 O O . GLY A 1 171 ? 20.078 -31.562 -37.875 1 37.12 171 GLY A O 1
ATOM 1251 N N . LEU A 1 172 ? 19.906 -32.281 -35.938 1 33.38 172 LEU A N 1
ATOM 1252 C CA . LEU A 1 172 ? 20.688 -33.406 -36.438 1 33.38 172 LEU A CA 1
ATOM 1253 C C . LEU A 1 172 ? 19.797 -34.406 -37.188 1 33.38 172 LEU A C 1
ATOM 1255 O O . LEU A 1 172 ? 18.641 -34.625 -36.812 1 33.38 172 LEU A O 1
ATOM 1259 N N . PRO A 1 173 ? 20.141 -34.812 -38.469 1 29.39 173 PRO A N 1
ATOM 1260 C CA . PRO A 1 173 ? 19.391 -35.781 -39.25 1 29.39 173 PRO A CA 1
ATOM 1261 C C . PRO A 1 173 ? 18.953 -37 -38.438 1 29.39 173 PRO A C 1
ATOM 1263 O O . PRO A 1 173 ? 19.734 -37.531 -37.656 1 29.39 173 PRO A O 1
ATOM 1266 N N . SER A 1 174 ? 17.781 -37.062 -37.969 1 29.69 174 SER A N 1
ATOM 1267 C CA . SER A 1 174 ? 17.234 -38.312 -37.469 1 29.69 174 SER A CA 1
ATOM 1268 C C . SER A 1 174 ? 17.734 -39.5 -38.281 1 29.69 174 SER A C 1
ATOM 1270 O O . SER A 1 174 ? 17.625 -39.5 -39.5 1 29.69 174 SER A O 1
ATOM 1272 N N . GLY A 1 175 ? 18.812 -40.156 -38 1 28.84 175 GLY A N 1
ATOM 1273 C CA . GLY A 1 175 ? 18.906 -41.5 -38.531 1 28.84 175 GLY A CA 1
ATOM 1274 C C . GLY A 1 175 ? 17.578 -42.188 -38.625 1 28.84 175 GLY A C 1
ATOM 1275 O O . GLY A 1 175 ? 16.562 -41.688 -38.156 1 28.84 175 GLY A O 1
ATOM 1276 N N . PRO A 1 176 ? 17.469 -43.406 -39.312 1 27.47 176 PRO A N 1
ATOM 1277 C CA . PRO A 1 176 ? 16.172 -44.062 -39.594 1 27.47 176 PRO A CA 1
ATOM 1278 C C . PRO A 1 176 ? 15.258 -44.062 -38.344 1 27.47 176 PRO A C 1
ATOM 1280 O O . PRO A 1 176 ? 15.734 -44 -37.219 1 27.47 176 PRO A O 1
ATOM 1283 N N . PRO A 1 177 ? 14.086 -43.656 -38.5 1 26.83 177 PRO A N 1
ATOM 1284 C CA . PRO A 1 177 ? 13.086 -43.719 -37.438 1 26.83 177 PRO A CA 1
ATOM 1285 C C . PRO A 1 177 ? 13.195 -44.969 -36.594 1 26.83 177 PRO A C 1
ATOM 1287 O O . PRO A 1 177 ? 13.258 -46.094 -37.156 1 26.83 177 PRO A O 1
ATOM 1290 N N . ARG A 1 178 ? 14.086 -45.031 -35.688 1 25.23 178 ARG A N 1
ATOM 1291 C CA . ARG A 1 178 ? 14.109 -46.281 -34.906 1 25.23 178 ARG A CA 1
ATOM 1292 C C . ARG A 1 178 ? 12.695 -46.75 -34.625 1 25.23 178 ARG A C 1
ATOM 1294 O O . ARG A 1 178 ? 11.859 -46.031 -34.125 1 25.23 178 ARG A O 1
ATOM 1301 N N . ALA A 1 179 ? 12.227 -47.781 -35.5 1 23.09 179 ALA A N 1
ATOM 1302 C CA . ALA A 1 179 ? 11.039 -48.625 -35.406 1 23.09 179 ALA A CA 1
ATOM 1303 C C . ALA A 1 179 ? 10.789 -49.062 -33.969 1 23.09 179 ALA A C 1
ATOM 1305 O O . ALA A 1 179 ? 11.594 -49.75 -33.344 1 23.09 179 ALA A O 1
ATOM 1306 N N . THR A 1 180 ? 10.508 -48.156 -33.156 1 21.7 180 THR A N 1
ATOM 1307 C CA . THR A 1 180 ? 10.086 -48.688 -31.875 1 21.7 180 THR A CA 1
ATOM 1308 C C . THR A 1 180 ? 9.203 -49.906 -32.062 1 21.7 180 THR A C 1
ATOM 1310 O O . THR A 1 180 ? 8.227 -49.875 -32.812 1 21.7 180 THR A O 1
ATOM 1313 N N . GLY A 1 181 ? 9.828 -51.125 -32 1 18.91 181 GLY A N 1
ATOM 1314 C CA . GLY A 1 181 ? 9.234 -52.438 -32 1 18.91 181 GLY A CA 1
ATOM 1315 C C . GLY A 1 181 ? 7.973 -52.531 -31.172 1 18.91 181 GLY A C 1
ATOM 1316 O O . GLY A 1 181 ? 7.988 -52.188 -29.984 1 18.91 181 GLY A O 1
ATOM 1317 N N . ALA A 1 182 ? 6.848 -52.219 -31.75 1 20.34 182 ALA A N 1
ATOM 1318 C CA . ALA A 1 182 ? 5.562 -52.781 -31.312 1 20.34 182 ALA A CA 1
ATOM 1319 C C . ALA A 1 182 ? 5.656 -54.281 -31.062 1 20.34 182 ALA A C 1
ATOM 1321 O O . ALA A 1 182 ? 5.633 -55.062 -32 1 20.34 182 ALA A O 1
ATOM 1322 N N . LEU A 1 183 ? 6.699 -54.75 -30.25 1 18 183 LEU A N 1
ATOM 1323 C CA . LEU A 1 183 ? 6.633 -56.156 -29.859 1 18 183 LEU A CA 1
ATOM 1324 C C . LEU A 1 183 ? 5.25 -56.5 -29.328 1 18 183 LEU A C 1
ATOM 1326 O O . LEU A 1 183 ? 4.859 -56.031 -28.25 1 18 183 LEU A O 1
ATOM 1330 N N . LEU A 1 184 ? 4.234 -56.594 -30.188 1 19.47 184 LEU A N 1
ATOM 1331 C CA . LEU A 1 184 ? 3.076 -57.469 -30.016 1 19.47 184 LEU A CA 1
ATOM 1332 C C . LEU A 1 184 ? 3.504 -58.875 -29.641 1 19.47 184 LEU A C 1
ATOM 1334 O O . LEU A 1 184 ? 3.969 -59.625 -30.484 1 19.47 184 LEU A O 1
ATOM 1338 N N . GLN A 1 185 ? 4.461 -59.031 -28.672 1 18.25 185 GLN A N 1
ATOM 1339 C CA . GLN A 1 185 ? 4.68 -60.469 -28.391 1 18.25 185 GLN A CA 1
ATOM 1340 C C . GLN A 1 185 ? 3.355 -61.188 -28.219 1 18.25 185 GLN A C 1
ATOM 1342 O O . GLN A 1 185 ? 2.516 -60.812 -27.406 1 18.25 185 GLN A O 1
ATOM 1347 N N . THR A 1 186 ? 2.881 -61.781 -29.312 1 20.16 186 THR A N 1
ATOM 1348 C CA . THR A 1 186 ? 1.981 -62.938 -29.344 1 20.16 186 THR A CA 1
ATOM 1349 C C . THR A 1 186 ? 2.438 -64 -28.344 1 20.16 186 THR A C 1
ATOM 1351 O O . THR A 1 186 ? 3.455 -64.688 -28.562 1 20.16 186 THR A O 1
ATOM 1354 N N . LEU A 1 187 ? 2.648 -63.594 -26.984 1 18.48 187 LEU A N 1
ATOM 1355 C CA . LEU A 1 187 ? 2.975 -64.688 -26.078 1 18.48 187 LEU A CA 1
ATOM 1356 C C . LEU A 1 187 ? 2.184 -65.938 -26.438 1 18.48 187 LEU A C 1
ATOM 1358 O O . LEU A 1 187 ? 0.962 -65.875 -26.609 1 18.48 187 LEU A O 1
ATOM 1362 N N . SER A 1 188 ? 2.814 -66.812 -27.156 1 17.78 188 SER A N 1
ATOM 1363 C CA . SER A 1 188 ? 2.553 -68.25 -27.531 1 17.78 188 SER A CA 1
ATOM 1364 C C . SER A 1 188 ? 1.914 -69 -26.375 1 17.78 188 SER A C 1
ATOM 1366 O O . SER A 1 188 ? 2.045 -68.625 -25.219 1 17.78 188 SER A O 1
ATOM 1368 N N . ASP A 1 189 ? 1.144 -70.062 -26.703 1 19.17 189 ASP A N 1
ATOM 1369 C CA . ASP A 1 189 ? 0.171 -71 -26.25 1 19.17 189 ASP A CA 1
ATOM 1370 C C . ASP A 1 189 ? 0.73 -71.875 -25.109 1 19.17 189 ASP A C 1
ATOM 1372 O O . ASP A 1 189 ? -0.018 -72.562 -24.422 1 19.17 189 ASP A O 1
ATOM 1376 N N . GLU A 1 190 ? 2.07 -72.188 -24.984 1 18.11 190 GLU A N 1
ATOM 1377 C CA . GLU A 1 190 ? 2.139 -73.625 -24.656 1 18.11 190 GLU A CA 1
ATOM 1378 C C . GLU A 1 190 ? 1.902 -73.812 -23.172 1 18.11 190 GLU A C 1
ATOM 1380 O O . GLU A 1 190 ? 1.74 -75 -22.75 1 18.11 190 GLU A O 1
ATOM 1385 N N . SER A 1 191 ? 2.379 -73.062 -22.188 1 17.52 191 SER A N 1
ATOM 1386 C CA . SER A 1 191 ? 2.74 -74.062 -21.172 1 17.52 191 SER A CA 1
ATOM 1387 C C . SER A 1 191 ? 1.545 -74.938 -20.781 1 17.52 191 SER A C 1
ATOM 1389 O O . SER A 1 191 ? 0.395 -74.5 -21 1 17.52 191 SER A O 1
ATOM 1391 N N . PRO A 1 192 ? 1.854 -76.125 -20.016 1 18.09 192 PRO A N 1
ATOM 1392 C CA . PRO A 1 192 ? 1.305 -77.375 -19.516 1 18.09 192 PRO A CA 1
ATOM 1393 C C . PRO A 1 192 ? 0.123 -77.188 -18.578 1 18.09 192 PRO A C 1
ATOM 1395 O O . PRO A 1 192 ? -0.123 -76.062 -18.109 1 18.09 192 PRO A O 1
ATOM 1398 N N . VAL A 1 193 ? -0.209 -78.312 -17.75 1 17.36 193 VAL A N 1
ATOM 1399 C CA . VAL A 1 193 ? -1.31 -79.125 -17.203 1 17.36 193 VAL A CA 1
ATOM 1400 C C . VAL A 1 193 ? -1.729 -78.562 -15.852 1 17.36 193 VAL A C 1
ATOM 1402 O O . VAL A 1 193 ? -2.785 -78.875 -15.328 1 17.36 193 VAL A O 1
ATOM 1405 N N . CYS A 1 194 ? -0.91 -77.688 -15.062 1 16.75 194 CYS A N 1
ATOM 1406 C CA . CYS A 1 194 ? -1.086 -78.188 -13.688 1 16.75 194 CYS A CA 1
ATOM 1407 C C . CYS A 1 194 ? -2.551 -78.125 -13.273 1 16.75 194 CYS A C 1
ATOM 1409 O O . CYS A 1 194 ? -3.297 -77.25 -13.742 1 16.75 194 CYS A O 1
ATOM 1411 N N . SER A 1 195 ? -2.879 -78.875 -12.133 1 16.69 195 SER A N 1
ATOM 1412 C CA . SER A 1 195 ? -3.918 -79.625 -11.461 1 16.69 195 SER A CA 1
ATOM 1413 C C . SER A 1 195 ? -4.996 -78.75 -10.883 1 16.69 195 SER A C 1
ATOM 1415 O O . SER A 1 195 ? -4.859 -77.5 -10.906 1 16.69 195 SER A O 1
ATOM 1417 N N . SER A 1 196 ? -5.34 -78.938 -9.516 1 16.39 196 SER A N 1
ATOM 1418 C CA . SER A 1 196 ? -6.594 -79.438 -8.945 1 16.39 196 SER A CA 1
ATOM 1419 C C . SER A 1 196 ? -7.48 -78.25 -8.5 1 16.39 196 SER A C 1
ATOM 1421 O O . SER A 1 196 ? -8.68 -78.25 -8.781 1 16.39 196 SER A O 1
ATOM 1423 N N . VAL A 1 197 ? -7.078 -77.5 -7.305 1 16.88 197 VAL A N 1
ATOM 1424 C CA . VAL A 1 197 ? -7.996 -77.688 -6.188 1 16.88 197 VAL A CA 1
ATOM 1425 C C . VAL A 1 197 ? -9.25 -76.875 -6.41 1 16.88 197 VAL A C 1
ATOM 1427 O O . VAL A 1 197 ? -9.258 -75.938 -7.234 1 16.88 197 VAL A O 1
ATOM 1430 N N . ALA A 1 198 ? -9.828 -76.25 -5.168 1 17.12 198 ALA A N 1
ATOM 1431 C CA . ALA A 1 198 ? -11.047 -76.438 -4.395 1 17.12 198 ALA A CA 1
ATOM 1432 C C . ALA A 1 198 ? -12.156 -75.5 -4.863 1 17.12 198 ALA A C 1
ATOM 1434 O O . ALA A 1 198 ? -11.906 -74.5 -5.574 1 17.12 198 ALA A O 1
ATOM 1435 N N . SER A 1 199 ? -13.039 -75.062 -3.85 1 16.77 199 SER A N 1
ATOM 1436 C CA . SER A 1 199 ? -14.461 -75.188 -3.541 1 16.77 199 SER A CA 1
ATOM 1437 C C . SER A 1 199 ? -15.258 -74 -4.07 1 16.77 199 SER A C 1
ATOM 1439 O O . SER A 1 199 ? -16.203 -74.188 -4.836 1 16.77 199 SER A O 1
ATOM 1441 N N . THR A 1 200 ? -15.961 -73.25 -3.018 1 17.12 200 THR A N 1
ATOM 1442 C CA . THR A 1 200 ? -17.406 -73.125 -2.85 1 17.12 200 THR A CA 1
ATOM 1443 C C . THR A 1 200 ? -17.953 -72 -3.705 1 17.12 200 THR A C 1
ATOM 1445 O O . THR A 1 200 ? -18.812 -72.25 -4.559 1 17.12 200 THR A O 1
ATOM 1448 N N . ALA A 1 201 ? -18.688 -70.938 -2.982 1 17.33 201 ALA A N 1
ATOM 1449 C CA . ALA A 1 201 ? -20.109 -70.625 -2.893 1 17.33 201 ALA A CA 1
ATOM 1450 C C . ALA A 1 201 ? -20.453 -69.375 -3.73 1 17.33 201 ALA A C 1
ATOM 1452 O O . ALA A 1 201 ? -21.594 -68.938 -3.775 1 17.33 201 ALA A O 1
ATOM 1453 N N . ASP A 1 202 ? -19.469 -68.688 -4.297 1 16.53 202 ASP A N 1
ATOM 1454 C CA . ASP A 1 202 ? -19.906 -67.312 -4.402 1 16.53 202 ASP A CA 1
ATOM 1455 C C . ASP A 1 202 ? -21.016 -67.188 -5.445 1 16.53 202 ASP A C 1
ATOM 1457 O O . ASP A 1 202 ? -20.734 -66.812 -6.602 1 16.53 202 ASP A O 1
ATOM 1461 N N . THR A 1 203 ? -21.984 -68.062 -5.508 1 16.92 203 THR A N 1
ATOM 1462 C CA . THR A 1 203 ? -22.719 -68.188 -6.754 1 16.92 203 THR A CA 1
ATOM 1463 C C . THR A 1 203 ? -23.406 -66.875 -7.105 1 16.92 203 THR A C 1
ATOM 1465 O O . THR A 1 203 ? -23.656 -66.625 -8.281 1 16.92 203 THR A O 1
ATOM 1468 N N . LEU A 1 204 ? -24.031 -66.188 -6.078 1 17.45 204 LEU A N 1
ATOM 1469 C CA . LEU A 1 204 ? -25.469 -66 -6.281 1 17.45 204 LEU A CA 1
ATOM 1470 C C . LEU A 1 204 ? -25.766 -65.125 -7.469 1 17.45 204 LEU A C 1
ATOM 1472 O O . LEU A 1 204 ? -24.875 -64.438 -7.957 1 17.45 204 LEU A O 1
ATOM 1476 N N . SER A 1 205 ? -26.906 -64 -7.215 1 17.34 205 SER A N 1
ATOM 1477 C CA . SER A 1 205 ? -28.203 -63.656 -7.793 1 17.34 205 SER A CA 1
ATOM 1478 C C . SER A 1 205 ? -28.062 -62.5 -8.805 1 17.34 205 SER A C 1
ATOM 1480 O O . SER A 1 205 ? -27.938 -61.344 -8.422 1 17.34 205 SER A O 1
ATOM 1482 N N . VAL A 1 206 ? -27.25 -62.469 -9.633 1 18.39 206 VAL A N 1
ATOM 1483 C CA . VAL A 1 206 ? -27.156 -61.312 -10.5 1 18.39 206 VAL A CA 1
ATOM 1484 C C . VAL A 1 206 ? -28.516 -61.031 -11.156 1 18.39 206 VAL A C 1
ATOM 1486 O O . VAL A 1 206 ? -28.844 -59.875 -11.477 1 18.39 206 VAL A O 1
ATOM 1489 N N . LEU A 1 207 ? -29.359 -62.031 -11.586 1 18.89 207 LEU A N 1
ATOM 1490 C CA . LEU A 1 207 ? -29.922 -62.219 -12.914 1 18.89 207 LEU A CA 1
ATOM 1491 C C . LEU A 1 207 ? -31.297 -61.531 -13.008 1 18.89 207 LEU A C 1
ATOM 1493 O O . LEU A 1 207 ? -31.953 -61.625 -14.047 1 18.89 207 LEU A O 1
ATOM 1497 N N . GLU A 1 208 ? -31.984 -61.344 -11.906 1 19.7 208 GLU A N 1
ATOM 1498 C CA . GLU A 1 208 ? -33.375 -61.625 -12.25 1 19.7 208 GLU A CA 1
ATOM 1499 C C . GLU A 1 208 ? -33.844 -60.781 -13.414 1 19.7 208 GLU A C 1
ATOM 1501 O O . GLU A 1 208 ? -33.219 -59.781 -13.773 1 19.7 208 GLU A O 1
ATOM 1506 N N . ALA A 1 209 ? -35.312 -60.375 -13.383 1 18.38 209 ALA A N 1
ATOM 1507 C CA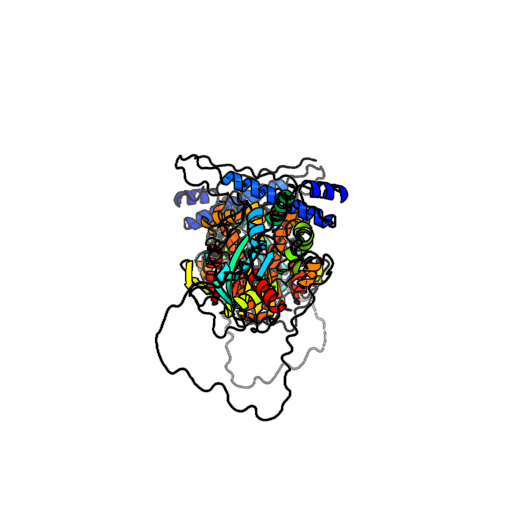 . ALA A 1 209 ? -36.562 -60.188 -14.148 1 18.38 209 ALA A CA 1
ATOM 1508 C C . ALA A 1 209 ? -36.531 -58.875 -14.906 1 18.38 209 ALA A C 1
ATOM 1510 O O . ALA A 1 209 ? -36.438 -57.812 -14.297 1 18.38 209 ALA A O 1
ATOM 1511 N N . LEU A 1 210 ? -36.25 -58.875 -16.281 1 21.2 210 LEU A N 1
ATOM 1512 C CA . LEU A 1 210 ? -36.344 -58.156 -17.531 1 21.2 210 LEU A CA 1
ATOM 1513 C C . LEU A 1 210 ? -37.719 -57.5 -17.703 1 21.2 210 LEU A C 1
ATOM 1515 O O . LEU A 1 210 ? -38.094 -57.156 -18.828 1 21.2 210 LEU A O 1
ATOM 1519 N N . GLU A 1 211 ? -38.594 -57.375 -16.766 1 20.45 211 GLU A N 1
ATOM 1520 C CA . GLU A 1 211 ? -39.906 -57.281 -17.406 1 20.45 211 GLU A CA 1
ATOM 1521 C C . GLU A 1 211 ? -39.875 -56.312 -18.578 1 20.45 211 GLU A C 1
ATOM 1523 O O . GLU A 1 211 ? -40.281 -56.625 -19.703 1 20.45 211 GLU A O 1
ATOM 1528 N N . ASP A 1 212 ? -40.75 -55.25 -18.688 1 20.03 212 ASP A N 1
ATOM 1529 C CA . ASP A 1 212 ? -41.531 -54.844 -19.844 1 20.03 212 ASP A CA 1
ATOM 1530 C C . ASP A 1 212 ? -40.625 -54.188 -20.906 1 20.03 212 ASP A C 1
ATOM 1532 O O . ASP A 1 212 ? -40.719 -54.531 -22.078 1 20.03 212 ASP A O 1
ATOM 1536 N N . GLY A 1 213 ? -40.562 -52.844 -20.891 1 23.91 213 GLY A N 1
ATOM 1537 C CA . GLY A 1 213 ? -40.469 -52.094 -22.141 1 23.91 213 GLY A CA 1
ATOM 1538 C C . GLY A 1 213 ? -39.156 -52.281 -22.875 1 23.91 213 GLY A C 1
ATOM 1539 O O . GLY A 1 213 ? -38.094 -52.188 -22.297 1 23.91 213 GLY A O 1
ATOM 1540 N N . GLY A 1 214 ? -39.125 -53.125 -23.922 1 20.73 214 GLY A N 1
ATOM 1541 C CA . GLY A 1 214 ? -38.219 -53.969 -24.672 1 20.73 214 GLY A CA 1
ATOM 1542 C C . GLY A 1 214 ? -37.031 -53.25 -25.234 1 20.73 214 GLY A C 1
ATOM 1543 O O . GLY A 1 214 ? -36.219 -53.844 -25.953 1 20.73 214 GLY A O 1
ATOM 1544 N N . MET A 1 215 ? -36.969 -51.906 -25.406 1 20.81 215 MET A N 1
ATOM 1545 C CA . MET A 1 215 ? -36.125 -51.656 -26.562 1 20.81 215 MET A CA 1
ATOM 1546 C C . MET A 1 215 ? -34.719 -52.219 -26.359 1 20.81 215 MET A C 1
ATOM 1548 O O . MET A 1 215 ? -34.125 -52.031 -25.312 1 20.81 215 MET A O 1
ATOM 1552 N N . LYS A 1 216 ? -34.469 -53.312 -27.016 1 21.47 216 LYS A N 1
ATOM 1553 C CA . LYS A 1 216 ? -33.281 -54.125 -27.25 1 21.47 216 LYS A CA 1
ATOM 1554 C C . LYS A 1 216 ? -32.094 -53.281 -27.609 1 21.47 216 LYS A C 1
ATOM 1556 O O . LYS A 1 216 ? -32.062 -52.625 -28.656 1 21.47 216 LYS A O 1
ATOM 1561 N N . LEU A 1 217 ? -31.516 -52.594 -26.734 1 18.19 217 LEU A N 1
ATOM 1562 C CA . LEU A 1 217 ? -30.344 -51.812 -27.125 1 18.19 217 LEU A CA 1
ATOM 1563 C C . LEU A 1 217 ? -29.312 -52.719 -27.797 1 18.19 217 LEU A C 1
ATOM 1565 O O . LEU A 1 217 ? -28.812 -53.656 -27.188 1 18.19 217 LEU A O 1
ATOM 1569 N N . SER A 1 218 ? -29.625 -53.031 -29.172 1 18.59 218 SER A N 1
ATOM 1570 C CA . SER A 1 218 ? -28.688 -53.781 -30 1 18.59 218 SER A CA 1
ATOM 1571 C C . SER A 1 218 ? -27.25 -53.312 -29.781 1 18.59 218 SER A C 1
ATOM 1573 O O . SER A 1 218 ? -27.016 -52.125 -29.578 1 18.59 218 SER A O 1
ATOM 1575 N N . SER A 1 219 ? -26.406 -54.188 -29.359 1 21.39 219 SER A N 1
ATOM 1576 C CA . SER A 1 219 ? -24.984 -54.312 -29.047 1 21.39 219 SER A CA 1
ATOM 1577 C C . SER A 1 219 ? -24.109 -54.062 -30.266 1 21.39 219 SER A C 1
ATOM 1579 O O . SER A 1 219 ? -22.922 -54.344 -30.25 1 21.39 219 SER A O 1
ATOM 1581 N N . ARG A 1 220 ? -24.672 -53.656 -31.406 1 20.69 220 ARG A N 1
ATOM 1582 C CA . ARG A 1 220 ? -23.797 -53.844 -32.562 1 20.69 220 ARG A CA 1
ATOM 1583 C C . ARG A 1 220 ? -22.531 -53 -32.438 1 20.69 220 ARG A C 1
ATOM 1585 O O . ARG A 1 220 ? -22.578 -51.781 -32.562 1 20.69 220 ARG A O 1
ATOM 1592 N N . CYS A 1 221 ? -21.672 -53.406 -31.625 1 21.11 221 CYS A N 1
ATOM 1593 C CA . CYS A 1 221 ? -20.297 -52.906 -31.531 1 21.11 221 CYS A CA 1
ATOM 1594 C C . CYS A 1 221 ? -19.547 -53.156 -32.844 1 21.11 221 CYS A C 1
ATOM 1596 O O . CYS A 1 221 ? -19.109 -54.25 -33.125 1 21.11 221 CYS A O 1
ATOM 1598 N N . SER A 1 222 ? -20.172 -52.844 -34 1 21.92 222 SER A N 1
ATOM 1599 C CA . SER A 1 222 ? -19.469 -53.156 -35.25 1 21.92 222 SER A CA 1
ATOM 1600 C C . SER A 1 222 ? -18.031 -52.656 -35.219 1 21.92 222 SER A C 1
ATOM 1602 O O . SER A 1 222 ? -17.766 -51.5 -34.875 1 21.92 222 SER A O 1
ATOM 1604 N N . SER A 1 223 ? -17.016 -53.531 -35.156 1 23.31 223 SER A N 1
ATOM 1605 C CA . SER A 1 223 ? -15.578 -53.719 -35.094 1 23.31 223 SER A CA 1
ATOM 1606 C C . SER A 1 223 ? -14.891 -53.031 -36.281 1 23.31 223 SER A C 1
ATOM 1608 O O . SER A 1 223 ? -13.734 -52.625 -36.188 1 23.31 223 SER A O 1
ATOM 1610 N N . SER A 1 224 ? -15.383 -53.25 -37.469 1 23.03 224 SER A N 1
ATOM 1611 C CA . SER A 1 224 ? -14.555 -53.156 -38.688 1 23.03 224 SER A CA 1
ATOM 1612 C C . SER A 1 224 ? -14.172 -51.719 -39 1 23.03 224 SER A C 1
ATOM 1614 O O . SER A 1 224 ? -14.836 -51.062 -39.812 1 23.03 224 SER A O 1
ATOM 1616 N N . VAL A 1 225 ? -14.031 -50.844 -38.156 1 24.23 225 VAL A N 1
ATOM 1617 C CA . VAL A 1 225 ? -13.656 -49.594 -38.812 1 24.23 225 VAL A CA 1
ATOM 1618 C C . VAL A 1 225 ? -12.461 -49.812 -39.719 1 24.23 225 VAL A C 1
ATOM 1620 O O . VAL A 1 225 ? -11.414 -50.281 -39.281 1 24.23 225 VAL A O 1
ATOM 1623 N N . GLU A 1 226 ? -12.688 -50.094 -40.906 1 25.34 226 GLU A N 1
ATOM 1624 C CA . GLU A 1 226 ? -11.703 -50.156 -41.969 1 25.34 226 GLU A CA 1
ATOM 1625 C C . GLU A 1 226 ? -10.617 -49.094 -41.781 1 25.34 226 GLU A C 1
ATOM 1627 O O . GLU A 1 226 ? -10.922 -47.906 -41.625 1 25.34 226 GLU A O 1
ATOM 1632 N N . LEU A 1 227 ? -9.422 -49.375 -41.281 1 25.42 227 LEU A N 1
ATOM 1633 C CA . LEU A 1 227 ? -8.055 -48.875 -41.281 1 25.42 227 LEU A CA 1
ATOM 1634 C C . LEU A 1 227 ? -7.68 -48.312 -42.625 1 25.42 227 LEU A C 1
ATOM 1636 O O . LEU A 1 227 ? -6.613 -48.625 -43.156 1 25.42 227 LEU A O 1
ATOM 1640 N N . ALA A 1 228 ? -8.539 -48.188 -43.562 1 25.42 228 ALA A N 1
ATOM 1641 C CA . ALA A 1 228 ? -8.172 -47.875 -44.938 1 25.42 228 ALA A CA 1
ATOM 1642 C C . ALA A 1 228 ? -7.219 -46.688 -45 1 25.42 228 ALA A C 1
ATOM 1644 O O . ALA A 1 228 ? -7.051 -45.969 -44.031 1 25.42 228 ALA A O 1
ATOM 1645 N N . SER A 1 229 ? -7.047 -45.938 -46.344 1 27.78 229 SER A N 1
ATOM 1646 C CA . SER A 1 229 ? -6.125 -45 -46.969 1 27.78 229 SER A CA 1
ATOM 1647 C C . SER A 1 229 ? -6.062 -43.688 -46.188 1 27.78 229 SER A C 1
ATOM 1649 O O . SER A 1 229 ? -6.762 -42.719 -46.531 1 27.78 229 SER A O 1
ATOM 1651 N N . LEU A 1 230 ? -6.27 -43.594 -45.062 1 27.06 230 LEU A N 1
ATOM 1652 C CA . LEU A 1 230 ? -6.391 -42.344 -44.312 1 27.06 230 LEU A CA 1
ATOM 1653 C C . LEU A 1 230 ? -5.172 -41.469 -44.562 1 27.06 230 LEU A C 1
ATOM 1655 O O . LEU A 1 230 ? -4.039 -41.875 -44.281 1 27.06 230 LEU A O 1
ATOM 1659 N N . GLY A 1 231 ? -5.164 -40.594 -45.438 1 29.69 231 GLY A N 1
ATOM 1660 C CA . GLY A 1 231 ? -4.145 -39.625 -45.75 1 29.69 231 GLY A CA 1
ATOM 1661 C C . GLY A 1 231 ? -3.463 -39.031 -44.531 1 29.69 231 GLY A C 1
ATOM 1662 O O . GLY A 1 231 ? -3.988 -39.125 -43.406 1 29.69 231 GLY A O 1
ATOM 1663 N N . ARG A 1 232 ? -2.156 -38.656 -44.469 1 30.45 232 ARG A N 1
ATOM 1664 C CA . ARG A 1 232 ? -1.346 -38.062 -43.406 1 30.45 232 ARG A CA 1
ATOM 1665 C C . ARG A 1 232 ? -2.193 -37.219 -42.469 1 30.45 232 ARG A C 1
ATOM 1667 O O . ARG A 1 232 ? -2.455 -36.031 -42.781 1 30.45 232 ARG A O 1
ATOM 1674 N N . CYS A 1 233 ? -3.283 -37.594 -41.969 1 31.72 233 CYS A N 1
ATOM 1675 C CA . CYS A 1 233 ? -4.07 -36.781 -41.031 1 31.72 233 CYS A CA 1
ATOM 1676 C C . CYS A 1 233 ? -3.172 -36.094 -40 1 31.72 233 CYS A C 1
ATOM 1678 O O . CYS A 1 233 ? -2.395 -36.781 -39.312 1 31.72 233 CYS A O 1
ATOM 1680 N N . GLU A 1 234 ? -2.68 -34.938 -40.125 1 39.41 234 GLU A N 1
ATOM 1681 C CA . GLU A 1 234 ? -1.93 -34.125 -39.188 1 39.41 234 GLU A CA 1
ATOM 1682 C C . GLU A 1 234 ? -2.422 -34.312 -37.781 1 39.41 234 GLU A C 1
ATOM 1684 O O . GLU A 1 234 ? -3.615 -34.156 -37.5 1 39.41 234 GLU A O 1
ATOM 1689 N N . ALA A 1 235 ? -2.164 -35.344 -36.969 1 46.84 235 ALA A N 1
ATOM 1690 C CA . ALA A 1 235 ? -2.432 -35.531 -35.562 1 46.84 235 ALA A CA 1
ATOM 1691 C C . ALA A 1 235 ? -2.619 -34.188 -34.844 1 46.84 235 ALA A C 1
ATOM 1693 O O . ALA A 1 235 ? -1.828 -33.25 -35.031 1 46.84 235 ALA A O 1
ATOM 1694 N N . PRO A 1 236 ? -3.941 -33.875 -34.406 1 61.84 236 PRO A N 1
ATOM 1695 C CA . PRO A 1 236 ? -4.191 -32.562 -33.781 1 61.84 236 PRO A CA 1
ATOM 1696 C C . PRO A 1 236 ? -3.123 -32.219 -32.75 1 61.84 236 PRO A C 1
ATOM 1698 O O . PRO A 1 236 ? -2.535 -33.094 -32.125 1 61.84 236 PRO A O 1
ATOM 1701 N N . SER A 1 237 ? -2.584 -31.141 -32.781 1 74.31 237 SER A N 1
ATOM 1702 C CA . SER A 1 237 ? -1.571 -30.625 -31.875 1 74.31 237 SER A CA 1
ATOM 1703 C C . SER A 1 237 ? -2.016 -30.766 -30.422 1 74.31 237 SER A C 1
ATOM 1705 O O . SER A 1 237 ? -3.182 -30.547 -30.109 1 74.31 237 SER A O 1
ATOM 1707 N N . PRO A 1 238 ? -1.189 -31.484 -29.641 1 88.31 238 PRO A N 1
ATOM 1708 C CA . PRO A 1 238 ? -1.501 -31.562 -28.203 1 88.31 238 PRO A CA 1
ATOM 1709 C C . PRO A 1 238 ? -1.881 -30.219 -27.609 1 88.31 238 PRO A C 1
ATOM 1711 O O . PRO A 1 238 ? -1.332 -29.188 -28 1 88.31 238 PRO A O 1
ATOM 1714 N N . LYS A 1 239 ? -2.963 -30.234 -26.812 1 92.88 239 LYS A N 1
ATOM 1715 C CA . LYS A 1 239 ? -3.453 -29.031 -26.141 1 92.88 239 LYS A CA 1
ATOM 1716 C C . LYS A 1 239 ? -3.006 -29 -24.672 1 92.88 239 LYS A C 1
ATOM 1718 O O . LYS A 1 239 ? -2.994 -30.031 -24 1 92.88 239 LYS A O 1
ATOM 1723 N N . ILE A 1 240 ? -2.557 -27.875 -24.281 1 95.94 240 ILE A N 1
ATOM 1724 C CA . ILE A 1 240 ? -2.24 -27.656 -22.875 1 95.94 240 ILE A CA 1
ATOM 1725 C C . ILE A 1 240 ? -3.027 -26.469 -22.344 1 95.94 240 ILE A C 1
ATOM 1727 O O . ILE A 1 240 ? -2.846 -25.328 -22.797 1 95.94 240 ILE A O 1
ATOM 1731 N N . PHE A 1 241 ? -3.93 -26.703 -21.391 1 96.56 241 PHE A N 1
ATOM 1732 C CA . PHE A 1 241 ? -4.664 -25.625 -20.75 1 96.56 241 PHE A CA 1
ATOM 1733 C C . PHE A 1 241 ? -3.736 -24.766 -19.906 1 96.56 241 PHE A C 1
ATOM 1735 O O . PHE A 1 241 ? -2.957 -25.281 -19.109 1 96.56 241 PHE A O 1
ATOM 1742 N N . THR A 1 242 ? -3.816 -23.453 -20.172 1 95.44 242 THR A N 1
ATOM 1743 C CA . THR A 1 242 ? -2.809 -22.578 -19.594 1 95.44 242 THR A CA 1
ATOM 1744 C C . THR A 1 242 ? -3.443 -21.281 -19.094 1 95.44 242 THR A C 1
ATOM 1746 O O . THR A 1 242 ? -4.121 -20.594 -19.859 1 95.44 242 THR A O 1
ATOM 1749 N N . ALA A 1 243 ? -3.205 -21 -17.766 1 92.94 243 ALA A N 1
ATOM 1750 C CA . ALA A 1 243 ? -3.602 -19.719 -17.203 1 92.94 243 ALA A CA 1
ATOM 1751 C C . ALA A 1 243 ? -2.453 -18.703 -17.266 1 92.94 243 ALA A C 1
ATOM 1753 O O . ALA A 1 243 ? -1.339 -19.062 -17.656 1 92.94 243 ALA A O 1
ATOM 1754 N N . GLY A 1 244 ? -2.812 -17.438 -16.984 1 87.88 244 GLY A N 1
ATOM 1755 C CA . GLY A 1 244 ? -1.789 -16.406 -16.938 1 87.88 244 GLY A CA 1
ATOM 1756 C C . GLY A 1 244 ? -1.634 -15.664 -18.266 1 87.88 244 GLY A C 1
ATOM 1757 O O . GLY A 1 244 ? -2.029 -16.172 -19.312 1 87.88 244 GLY A O 1
ATOM 1758 N N . GLY A 1 245 ? -1.005 -14.562 -18.203 1 80.75 245 GLY A N 1
ATOM 1759 C CA . GLY A 1 245 ? -0.77 -13.766 -19.406 1 80.75 245 GLY A CA 1
ATOM 1760 C C . GLY A 1 245 ? 0.117 -14.469 -20.422 1 80.75 245 GLY A C 1
ATOM 1761 O O . GLY A 1 245 ? 0.005 -14.227 -21.625 1 80.75 245 GLY A O 1
ATOM 1762 N N . GLY A 1 246 ? 0.932 -15.344 -19.984 1 84.12 246 GLY A N 1
ATOM 1763 C CA . GLY A 1 246 ? 1.834 -16.078 -20.859 1 84.12 246 GLY A CA 1
ATOM 1764 C C . GLY A 1 246 ? 1.114 -17.016 -21.797 1 84.12 246 GLY A C 1
ATOM 1765 O O . GLY A 1 246 ? 1.68 -17.453 -22.797 1 84.12 246 GLY A O 1
ATOM 1766 N N . ALA A 1 247 ? -0.108 -17.328 -21.406 1 88.12 247 ALA A N 1
ATOM 1767 C CA . ALA A 1 247 ? -0.894 -18.188 -22.281 1 88.12 247 ALA A CA 1
ATOM 1768 C C . ALA A 1 247 ? -1.1 -17.531 -23.641 1 88.12 247 ALA A C 1
ATOM 1770 O O . ALA A 1 247 ? -1.2 -18.234 -24.656 1 88.12 247 ALA A O 1
ATOM 1771 N N . HIS A 1 248 ? -1.107 -16.234 -23.578 1 79.94 248 HIS A N 1
ATOM 1772 C CA . HIS A 1 248 ? -1.287 -15.477 -24.812 1 79.94 248 HIS A CA 1
ATOM 1773 C C . HIS A 1 248 ? 0.055 -15.062 -25.406 1 79.94 248 HIS A C 1
ATOM 1775 O O . HIS A 1 248 ? 0.278 -15.203 -26.609 1 79.94 248 HIS A O 1
ATOM 1781 N N . LYS A 1 249 ? 0.878 -14.625 -24.562 1 76.25 249 LYS A N 1
ATOM 1782 C CA . LYS A 1 249 ? 2.178 -14.109 -24.984 1 76.25 249 LYS A CA 1
ATOM 1783 C C . LYS A 1 249 ? 3.004 -15.188 -25.688 1 76.25 249 LYS A C 1
ATOM 1785 O O . LYS A 1 249 ? 3.719 -14.898 -26.641 1 76.25 249 LYS A O 1
ATOM 1790 N N . PHE A 1 250 ? 2.938 -16.438 -25.203 1 83.69 250 PHE A N 1
ATOM 1791 C CA . PHE A 1 250 ? 3.822 -17.484 -25.688 1 83.69 250 PHE A CA 1
ATOM 1792 C C . PHE A 1 250 ? 3.064 -18.453 -26.594 1 83.69 250 PHE A C 1
ATOM 1794 O O . PHE A 1 250 ? 3.617 -19.469 -27.016 1 83.69 250 PHE A O 1
ATOM 1801 N N . ALA A 1 251 ? 1.812 -18.188 -26.875 1 85 251 ALA A N 1
ATOM 1802 C CA . ALA A 1 251 ? 0.978 -19.078 -27.672 1 85 251 ALA A CA 1
ATOM 1803 C C . ALA A 1 251 ? 1.627 -19.391 -29.016 1 85 251 ALA A C 1
ATOM 1805 O O . ALA A 1 251 ? 1.7 -20.562 -29.422 1 85 251 ALA A O 1
ATOM 1806 N N . GLN A 1 252 ? 2.104 -18.406 -29.688 1 82.81 252 GLN A N 1
ATOM 1807 C CA . GLN A 1 252 ? 2.693 -18.578 -31 1 82.81 252 GLN A CA 1
ATOM 1808 C C . GLN A 1 252 ? 3.99 -19.391 -30.922 1 82.81 252 GLN A C 1
ATOM 1810 O O . GLN A 1 252 ? 4.258 -20.234 -31.766 1 82.81 252 GLN A O 1
ATOM 1815 N N . LEU A 1 253 ? 4.754 -19.047 -29.953 1 83.94 253 LEU A N 1
ATOM 1816 C CA . LEU A 1 253 ? 6.016 -19.75 -29.766 1 83.94 253 LEU A CA 1
ATOM 1817 C C . LEU A 1 253 ? 5.773 -21.234 -29.547 1 83.94 253 LEU A C 1
ATOM 1819 O O . LEU A 1 253 ? 6.457 -22.078 -30.141 1 83.94 253 LEU A O 1
ATOM 1823 N N . PHE A 1 254 ? 4.809 -21.578 -28.703 1 88.81 254 PHE A N 1
ATOM 1824 C CA . PHE A 1 254 ? 4.492 -22.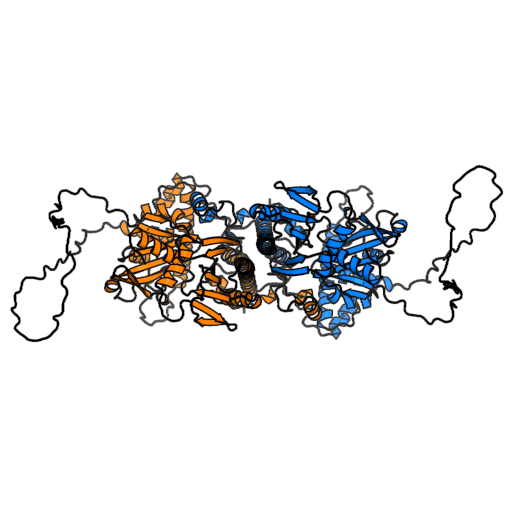984 -28.422 1 88.81 254 PHE A CA 1
ATOM 1825 C C . PHE A 1 254 ? 3.945 -23.672 -29.656 1 88.81 254 PHE A C 1
ATOM 1827 O O . PHE A 1 254 ? 4.301 -24.828 -29.938 1 88.81 254 PHE A O 1
ATOM 1834 N N . ARG A 1 255 ? 3.146 -23.031 -30.344 1 87.38 255 ARG A N 1
ATOM 1835 C CA . ARG A 1 255 ? 2.523 -23.594 -31.531 1 87.38 255 ARG A CA 1
ATOM 1836 C C . ARG A 1 255 ? 3.555 -23.859 -32.625 1 87.38 255 ARG A C 1
ATOM 1838 O O . ARG A 1 255 ? 3.605 -24.953 -33.188 1 87.38 255 ARG A O 1
ATOM 1845 N N . GLU A 1 256 ? 4.367 -22.922 -32.844 1 82.62 256 GLU A N 1
ATOM 1846 C CA . GLU A 1 256 ? 5.285 -23 -33.969 1 82.62 256 GLU A CA 1
ATOM 1847 C C . GLU A 1 256 ? 6.504 -23.859 -33.625 1 82.62 256 GLU A C 1
ATOM 1849 O O . GLU A 1 256 ? 6.98 -24.625 -34.469 1 82.62 256 GLU A O 1
ATOM 1854 N N . ALA A 1 257 ? 6.977 -23.688 -32.5 1 80.94 257 ALA A N 1
ATOM 1855 C CA . ALA A 1 257 ? 8.219 -24.375 -32.125 1 80.94 257 ALA A CA 1
ATOM 1856 C C . ALA A 1 257 ? 7.945 -25.781 -31.609 1 80.94 257 ALA A C 1
ATOM 1858 O O . ALA A 1 257 ? 8.758 -26.688 -31.797 1 80.94 257 ALA A O 1
ATOM 1859 N N . LEU A 1 258 ? 6.844 -25.984 -30.953 1 86.69 258 LEU A N 1
ATOM 1860 C CA . LEU A 1 258 ? 6.621 -27.25 -30.266 1 86.69 258 LEU A CA 1
ATOM 1861 C C . LEU A 1 258 ? 5.398 -27.969 -30.828 1 86.69 258 LEU A C 1
ATOM 1863 O O . LEU A 1 258 ? 5.156 -29.125 -30.5 1 86.69 258 LEU A O 1
ATOM 1867 N N . GLN A 1 259 ? 4.691 -27.297 -31.656 1 88.12 259 GLN A N 1
ATOM 1868 C CA . GLN A 1 259 ? 3.439 -27.828 -32.188 1 88.12 259 GLN A CA 1
ATOM 1869 C C . GLN A 1 259 ? 2.473 -28.172 -31.047 1 88.12 259 GLN A C 1
ATOM 1871 O O . GLN A 1 259 ? 1.892 -29.266 -31.031 1 88.12 259 GLN A O 1
ATOM 1876 N N . VAL A 1 260 ? 2.439 -27.375 -30.094 1 91 260 VAL A N 1
ATOM 1877 C CA . VAL A 1 260 ? 1.533 -27.469 -28.953 1 91 260 VAL A CA 1
ATOM 1878 C C . VAL A 1 260 ? 0.607 -26.25 -28.922 1 91 260 VAL A C 1
ATOM 1880 O O . VAL A 1 260 ? 1.055 -25.125 -29.109 1 91 260 VAL A O 1
ATOM 1883 N N . ASP A 1 261 ? -0.653 -26.5 -28.75 1 93 261 ASP A N 1
ATOM 1884 C CA . ASP A 1 261 ? -1.62 -25.406 -28.625 1 93 261 ASP A CA 1
ATOM 1885 C C . ASP A 1 261 ? -1.897 -25.078 -27.156 1 93 261 ASP A C 1
ATOM 1887 O O . ASP A 1 261 ? -2.375 -25.938 -26.406 1 93 261 ASP A O 1
ATOM 1891 N N . LEU A 1 262 ? -1.599 -23.844 -26.828 1 92.94 262 LEU A N 1
ATOM 1892 C CA . LEU A 1 262 ? -1.979 -23.391 -25.5 1 92.94 262 LEU A CA 1
ATOM 1893 C C . LEU A 1 262 ? -3.436 -22.938 -25.469 1 92.94 262 LEU A C 1
ATOM 1895 O O . LEU A 1 262 ? -3.826 -22.047 -26.234 1 92.94 262 LEU A O 1
ATOM 1899 N N . VAL A 1 263 ? -4.207 -23.594 -24.688 1 93.5 263 VAL A N 1
ATOM 1900 C CA . VAL A 1 263 ? -5.602 -23.203 -24.516 1 93.5 263 VAL A CA 1
ATOM 1901 C C . VAL A 1 263 ? -5.727 -22.25 -23.312 1 93.5 263 VAL A C 1
ATOM 1903 O O . VAL A 1 263 ? -5.641 -22.688 -22.156 1 93.5 263 VAL A O 1
ATOM 1906 N N . PRO A 1 264 ? -6.039 -21 -23.562 1 91.12 264 PRO A N 1
ATOM 1907 C CA . PRO A 1 264 ? -6.051 -20.031 -22.469 1 91.12 264 PRO A CA 1
ATOM 1908 C C . PRO A 1 264 ? -7.199 -20.266 -21.5 1 91.12 264 PRO A C 1
ATOM 1910 O O . PRO A 1 264 ? -8.312 -20.594 -21.906 1 91.12 264 PRO A O 1
ATOM 1913 N N . VAL A 1 265 ? -6.883 -20.25 -20.25 1 91.94 265 VAL A N 1
ATOM 1914 C CA . VAL A 1 265 ? -7.84 -20.25 -19.156 1 91.94 265 VAL A CA 1
ATOM 1915 C C . VAL A 1 265 ? -7.789 -18.906 -18.422 1 91.94 265 VAL A C 1
ATOM 1917 O O . VAL A 1 265 ? -6.707 -18.375 -18.188 1 91.94 265 VAL A O 1
ATOM 1920 N N . LYS A 1 266 ? -8.953 -18.344 -18.141 1 88 266 LYS A N 1
ATOM 1921 C CA . LYS A 1 266 ? -8.969 -17.078 -17.406 1 88 266 LYS A CA 1
ATOM 1922 C C . LYS A 1 266 ? -8.25 -17.188 -16.062 1 88 266 LYS A C 1
ATOM 1924 O O . LYS A 1 266 ? -8.578 -18.062 -15.258 1 88 266 LYS A O 1
ATOM 1929 N N . GLU A 1 267 ? -7.34 -16.312 -15.859 1 87.88 267 GLU A N 1
ATOM 1930 C CA . GLU A 1 267 ? -6.398 -16.422 -14.75 1 87.88 267 GLU A CA 1
ATOM 1931 C C . GLU A 1 267 ? -7.125 -16.484 -13.414 1 87.88 267 GLU A C 1
ATOM 1933 O O . GLU A 1 267 ? -6.855 -17.375 -12.602 1 87.88 267 GLU A O 1
ATOM 1938 N N . LEU A 1 268 ? -8.055 -15.555 -13.195 1 90.25 268 LEU A N 1
ATOM 1939 C CA . LEU A 1 268 ? -8.727 -15.492 -11.898 1 90.25 268 LEU A CA 1
ATOM 1940 C C . LEU A 1 268 ? -9.625 -16.703 -11.695 1 90.25 268 LEU A C 1
ATOM 1942 O O . LEU A 1 268 ? -9.742 -17.219 -10.578 1 90.25 268 LEU A O 1
ATOM 1946 N N . SER A 1 269 ? -10.18 -17.125 -12.789 1 93.31 269 SER A N 1
ATOM 1947 C CA . SER A 1 269 ? -10.977 -18.344 -12.711 1 93.31 269 SER A CA 1
ATOM 1948 C C . SER A 1 269 ? -10.117 -19.547 -12.375 1 93.31 269 SER A C 1
ATOM 1950 O O . SER A 1 269 ? -10.523 -20.406 -11.586 1 93.31 269 SER A O 1
ATOM 1952 N N . ALA A 1 270 ? -8.977 -19.578 -12.977 1 95.38 270 ALA A N 1
ATOM 1953 C CA . ALA A 1 270 ? -8.078 -20.703 -12.742 1 95.38 270 ALA A CA 1
ATOM 1954 C C . ALA A 1 270 ? -7.656 -20.766 -11.273 1 95.38 270 ALA A C 1
ATOM 1956 O O . ALA A 1 270 ? -7.543 -21.859 -10.711 1 95.38 270 ALA A O 1
ATOM 1957 N N . VAL A 1 271 ? -7.445 -19.688 -10.656 1 95.94 271 VAL A N 1
ATOM 1958 C CA . VAL A 1 271 ? -7.035 -19.625 -9.258 1 95.94 271 VAL A CA 1
ATOM 1959 C C . VAL A 1 271 ? -8.156 -20.156 -8.367 1 95.94 271 VAL A C 1
ATOM 1961 O O . VAL A 1 271 ? -7.926 -21 -7.5 1 95.94 271 VAL A O 1
ATOM 1964 N N . VAL A 1 272 ? -9.367 -19.703 -8.602 1 97.31 272 VAL A N 1
ATOM 1965 C CA . VAL A 1 272 ? -10.516 -20.125 -7.812 1 97.31 272 VAL A CA 1
ATOM 1966 C C . VAL A 1 272 ? -10.766 -21.609 -8.031 1 97.31 272 VAL A C 1
ATOM 1968 O O . VAL A 1 272 ? -10.93 -22.375 -7.066 1 97.31 272 VAL A O 1
ATOM 1971 N N . ASP A 1 273 ? -10.734 -22 -9.281 1 96.62 273 ASP A N 1
ATOM 1972 C CA . ASP A 1 273 ? -10.984 -23.406 -9.617 1 96.62 273 ASP A CA 1
ATOM 1973 C C . ASP A 1 273 ? -9.898 -24.312 -9.047 1 96.62 273 ASP A C 1
ATOM 1975 O O . ASP A 1 273 ? -10.164 -25.453 -8.664 1 96.62 273 ASP A O 1
ATOM 1979 N N . GLY A 1 274 ? -8.656 -23.781 -9.078 1 97.06 274 GLY A N 1
ATOM 1980 C CA . GLY A 1 274 ? -7.57 -24.547 -8.477 1 97.06 274 GLY A CA 1
ATOM 1981 C C . GLY A 1 274 ? -7.75 -24.781 -6.988 1 97.06 274 GLY A C 1
ATOM 1982 O O . GLY A 1 274 ? -7.5 -25.875 -6.492 1 97.06 274 GLY A O 1
ATOM 1983 N N . LEU A 1 275 ? -8.188 -23.75 -6.305 1 96.56 275 LEU A N 1
ATOM 1984 C CA . LEU A 1 275 ? -8.438 -23.891 -4.875 1 96.56 275 LEU A CA 1
ATOM 1985 C C . LEU A 1 275 ? -9.57 -24.875 -4.609 1 96.56 275 LEU A C 1
ATOM 1987 O O . LEU A 1 275 ? -9.453 -25.734 -3.734 1 96.56 275 LEU A O 1
ATOM 1991 N N . LEU A 1 276 ? -10.602 -24.781 -5.375 1 95.06 276 LEU A N 1
ATOM 1992 C CA . LEU A 1 276 ? -11.734 -25.688 -5.215 1 95.06 276 LEU A CA 1
ATOM 1993 C C . LEU A 1 276 ? -11.359 -27.109 -5.59 1 95.06 276 LEU A C 1
ATOM 1995 O O . LEU A 1 276 ? -11.852 -28.062 -4.984 1 95.06 276 LEU A O 1
ATOM 1999 N N . PHE A 1 277 ? -10.508 -27.25 -6.59 1 94.62 277 PHE A N 1
ATOM 2000 C CA . PHE A 1 277 ? -10 -28.562 -6.969 1 94.62 277 PHE A CA 1
ATOM 2001 C C . PHE A 1 277 ? -9.273 -29.219 -5.801 1 94.62 277 PHE A C 1
ATOM 2003 O O . PHE A 1 277 ? -9.492 -30.391 -5.516 1 94.62 277 PHE A O 1
ATOM 2010 N N . LEU A 1 278 ? -8.469 -28.453 -5.117 1 93.69 278 LEU A N 1
ATOM 2011 C CA . LEU A 1 278 ? -7.742 -28.969 -3.953 1 93.69 278 LEU A CA 1
ATOM 2012 C C . LEU A 1 278 ? -8.711 -29.359 -2.842 1 93.69 278 LEU A C 1
ATOM 2014 O O . LEU A 1 278 ? -8.484 -30.344 -2.145 1 93.69 278 LEU A O 1
ATOM 2018 N N . MET A 1 279 ? -9.648 -28.578 -2.68 1 90.94 279 MET A N 1
ATOM 2019 C CA . MET A 1 279 ? -10.641 -28.875 -1.649 1 90.94 279 MET A CA 1
ATOM 2020 C C . MET A 1 279 ? -11.336 -30.203 -1.924 1 90.94 279 MET A C 1
ATOM 2022 O O . MET A 1 279 ? -11.594 -30.984 -0.999 1 90.94 279 MET A O 1
ATOM 2026 N N . ASP A 1 280 ? -11.562 -30.453 -3.156 1 89.5 280 ASP A N 1
ATOM 2027 C CA . ASP A 1 280 ? -12.32 -31.625 -3.566 1 89.5 280 ASP A CA 1
ATOM 2028 C C . ASP A 1 280 ? -11.453 -32.875 -3.523 1 89.5 280 ASP A C 1
ATOM 2030 O O . ASP A 1 280 ? -11.906 -33.938 -3.076 1 89.5 280 ASP A O 1
ATOM 2034 N N . VAL A 1 281 ? -10.234 -32.75 -4.062 1 84.19 281 VAL A N 1
ATOM 2035 C CA . VAL A 1 281 ? -9.5 -33.969 -4.324 1 84.19 281 VAL A CA 1
ATOM 2036 C C . VAL A 1 281 ? -8.172 -33.969 -3.572 1 84.19 281 VAL A C 1
ATOM 2038 O O . VAL A 1 281 ? -7.422 -34.938 -3.6 1 84.19 281 VAL A O 1
ATOM 2041 N N . GLY A 1 282 ? -7.961 -32.875 -2.916 1 76.5 282 GLY A N 1
ATOM 2042 C CA . GLY A 1 282 ? -6.672 -32.75 -2.252 1 76.5 282 GLY A CA 1
ATOM 2043 C C . GLY A 1 282 ? -6.453 -33.812 -1.19 1 76.5 282 GLY A C 1
ATOM 2044 O O . GLY A 1 282 ? -7.398 -34.5 -0.775 1 76.5 282 GLY A O 1
ATOM 2045 N N . PRO A 1 283 ? -5.113 -33.969 -0.974 1 73.31 283 PRO A N 1
ATOM 2046 C CA . PRO A 1 283 ? -4.789 -35 -0 1 73.31 283 PRO A CA 1
ATOM 2047 C C . PRO A 1 283 ? -5.465 -34.781 1.351 1 73.31 283 PRO A C 1
ATOM 2049 O O . PRO A 1 283 ? -5.66 -33.625 1.767 1 73.31 283 PRO A O 1
ATOM 2052 N N . SER A 1 284 ? -5.969 -35.812 1.781 1 64.06 284 SER A N 1
ATOM 2053 C CA . SER A 1 284 ? -6.598 -35.781 3.096 1 64.06 284 SER A CA 1
ATOM 2054 C C . SER A 1 284 ? -5.578 -35.469 4.188 1 64.06 284 SER A C 1
ATOM 2056 O O . SER A 1 284 ? -5.949 -35.125 5.312 1 64.06 284 SER A O 1
ATOM 2058 N N . ALA A 1 285 ? -4.359 -35.75 3.658 1 60.09 285 ALA A N 1
ATOM 2059 C CA . ALA A 1 285 ? -3.311 -35.625 4.668 1 60.09 285 ALA A CA 1
ATOM 2060 C C . ALA A 1 285 ? -3.309 -34.25 5.289 1 60.09 285 ALA A C 1
ATOM 2062 O O . ALA A 1 285 ? -3.662 -33.25 4.633 1 60.09 285 ALA A O 1
ATOM 2063 N N . SER A 1 286 ? -2.928 -34.25 6.449 1 64 286 SER A N 1
ATOM 2064 C CA . SER A 1 286 ? -2.789 -33.125 7.352 1 64 286 SER A CA 1
ATOM 2065 C C . SER A 1 286 ? -1.767 -32.125 6.828 1 64 286 SER A C 1
ATOM 2067 O O . SER A 1 286 ? -0.798 -32.5 6.168 1 64 286 SER A O 1
ATOM 2069 N N . GLY A 1 287 ? -2.316 -30.859 6.375 1 81.12 287 GLY A N 1
ATOM 2070 C CA . GLY A 1 287 ? -1.34 -29.812 6.16 1 81.12 287 GLY A CA 1
ATOM 2071 C C . GLY A 1 287 ? -1.562 -29.047 4.871 1 81.12 287 GLY A C 1
ATOM 2072 O O . GLY A 1 287 ? -0.782 -28.156 4.531 1 81.12 287 GLY A O 1
ATOM 2073 N N . LEU A 1 288 ? -2.547 -29.625 4.098 1 89.44 288 LEU A N 1
ATOM 2074 C CA . LEU A 1 288 ? -2.861 -28.875 2.883 1 89.44 288 LEU A CA 1
ATOM 2075 C C . LEU A 1 288 ? -3.146 -27.406 3.205 1 89.44 288 LEU A C 1
ATOM 2077 O O . LEU A 1 288 ? -2.57 -26.516 2.59 1 89.44 288 LEU A O 1
ATOM 2081 N N . VAL A 1 289 ? -4.02 -27.297 4.211 1 94.06 289 VAL A N 1
ATOM 2082 C CA . VAL A 1 289 ? -4.367 -25.969 4.719 1 94.06 289 VAL A CA 1
ATOM 2083 C C . VAL A 1 289 ? -3.664 -25.734 6.055 1 94.06 289 VAL A C 1
ATOM 2085 O O . VAL A 1 289 ? -3.604 -26.625 6.902 1 94.06 289 VAL A O 1
ATOM 2088 N N . TYR A 1 290 ? -3.061 -24.594 6.199 1 95.19 290 TYR A N 1
ATOM 2089 C CA . TYR A 1 290 ? -2.383 -24.344 7.461 1 95.19 290 TYR A CA 1
ATOM 2090 C C . TYR A 1 290 ? -2.449 -22.859 7.824 1 95.19 290 TYR A C 1
ATOM 2092 O O . TYR A 1 290 ? -2.83 -22.031 6.992 1 95.19 290 TYR A O 1
ATOM 2100 N N . GLU A 1 291 ? -2.221 -22.594 9.031 1 96.56 291 GLU A N 1
ATOM 2101 C CA . GLU A 1 291 ? -2.055 -21.266 9.594 1 96.56 291 GLU A CA 1
ATOM 2102 C C . GLU A 1 291 ? -0.628 -21.031 10.086 1 96.56 291 GLU A C 1
ATOM 2104 O O . GLU A 1 291 ? 0.152 -21.984 10.188 1 96.56 291 GLU A O 1
ATOM 2109 N N . VAL A 1 292 ? -0.314 -19.844 10.227 1 96.81 292 VAL A N 1
ATOM 2110 C CA . VAL A 1 292 ? 0.999 -19.516 10.773 1 96.81 292 VAL A CA 1
ATOM 2111 C C . VAL A 1 292 ? 0.846 -18.969 12.195 1 96.81 292 VAL A C 1
ATOM 2113 O O . VAL A 1 292 ? 0.147 -17.984 12.406 1 96.81 292 VAL A O 1
ATOM 2116 N N . ALA A 1 293 ? 1.517 -19.578 13.109 1 95.56 293 ALA A N 1
ATOM 2117 C CA . ALA A 1 293 ? 1.455 -19.172 14.516 1 95.56 293 ALA A CA 1
ATOM 2118 C C . ALA A 1 293 ? 2.326 -17.953 14.781 1 95.56 293 ALA A C 1
ATOM 2120 O O . ALA A 1 293 ? 3.033 -17.484 13.891 1 95.56 293 ALA A O 1
ATOM 2121 N N . GLU A 1 294 ? 2.262 -17.422 15.984 1 92.75 294 GLU A N 1
ATOM 2122 C CA . GLU A 1 294 ? 2.998 -16.219 16.359 1 92.75 294 GLU A CA 1
ATOM 2123 C C . GLU A 1 294 ? 4.504 -16.438 16.25 1 92.75 294 GLU A C 1
ATOM 2125 O O . GLU A 1 294 ? 5.254 -15.523 15.922 1 92.75 294 GLU A O 1
ATOM 2130 N N . ASP A 1 295 ? 4.883 -17.656 16.484 1 92 295 ASP A N 1
ATOM 2131 C CA . ASP A 1 295 ? 6.312 -17.953 16.438 1 92 295 ASP A CA 1
ATOM 2132 C C . ASP A 1 295 ? 6.77 -18.281 15.023 1 92 295 ASP A C 1
ATOM 2134 O O . ASP A 1 295 ? 7.945 -18.562 14.789 1 92 295 ASP A O 1
ATOM 2138 N N . GLY A 1 296 ? 5.879 -18.312 14.117 1 91.38 296 GLY A N 1
ATOM 2139 C CA . GLY A 1 296 ? 6.223 -18.516 12.719 1 91.38 296 GLY A CA 1
ATOM 2140 C C . GLY A 1 296 ? 6.023 -19.938 12.258 1 91.38 296 GLY A C 1
ATOM 2141 O O . GLY A 1 296 ? 6.125 -20.234 11.07 1 91.38 296 GLY A O 1
ATOM 2142 N N . SER A 1 297 ? 5.641 -20.812 13.172 1 93.94 297 SER A N 1
ATOM 2143 C CA . SER A 1 297 ? 5.465 -22.219 12.812 1 93.94 297 SER A CA 1
ATOM 2144 C C . SER A 1 297 ? 4.137 -22.438 12.094 1 93.94 297 SER A C 1
ATOM 2146 O O . SER A 1 297 ? 3.182 -21.688 12.289 1 93.94 297 SER A O 1
ATOM 2148 N N . HIS A 1 298 ? 4.176 -23.484 11.305 1 93.38 298 HIS A N 1
ATOM 2149 C CA . HIS A 1 298 ? 2.955 -23.859 10.602 1 93.38 298 HIS A CA 1
ATOM 2150 C C . HIS A 1 298 ? 2.08 -24.766 11.461 1 93.38 298 HIS A C 1
ATOM 2152 O O . HIS A 1 298 ? 2.576 -25.703 12.086 1 93.38 298 HIS A O 1
ATOM 2158 N N . VAL A 1 299 ? 0.829 -24.359 11.531 1 94.31 299 VAL A N 1
ATOM 2159 C CA . VAL A 1 299 ? -0.155 -25.188 12.227 1 94.31 299 VAL A CA 1
ATOM 2160 C C . VAL A 1 299 ? -1.207 -25.672 11.234 1 94.31 299 VAL A C 1
ATOM 2162 O O . VAL A 1 299 ? -1.888 -24.875 10.594 1 94.31 299 VAL A O 1
ATOM 2165 N N . SER A 1 300 ? -1.285 -26.969 11.156 1 93.69 300 SER A N 1
ATOM 2166 C CA . SER A 1 300 ? -2.277 -27.547 10.258 1 93.69 300 SER A CA 1
ATOM 2167 C C . SER A 1 300 ? -3.684 -27.078 10.609 1 93.69 300 SER A C 1
ATOM 2169 O O . SER A 1 300 ? -4.031 -26.969 11.789 1 93.69 300 SER A O 1
ATOM 2171 N N . ALA A 1 301 ? -4.422 -26.797 9.578 1 93.19 301 ALA A N 1
ATOM 2172 C CA . ALA A 1 301 ? -5.801 -26.359 9.758 1 93.19 301 ALA A CA 1
ATOM 2173 C C . ALA A 1 301 ? -6.754 -27.125 8.852 1 93.19 301 ALA A C 1
ATOM 2175 O O . ALA A 1 301 ? -6.34 -27.672 7.828 1 93.19 301 ALA A O 1
ATOM 2176 N N . GLU A 1 302 ? -7.977 -27.156 9.32 1 91.44 302 GLU A N 1
ATOM 2177 C CA . GLU A 1 302 ? -9.047 -27.688 8.469 1 91.44 302 GLU A CA 1
ATOM 2178 C C . GLU A 1 302 ? -9.672 -26.594 7.629 1 91.44 302 GLU A C 1
ATOM 2180 O O . GLU A 1 302 ? -9.523 -25.406 7.93 1 91.44 302 GLU A O 1
ATOM 2185 N N . TRP A 1 303 ? -10.273 -27.094 6.59 1 92.94 303 TRP A N 1
ATOM 2186 C CA . TRP A 1 303 ? -11.07 -26.141 5.844 1 92.94 303 TRP A CA 1
ATOM 2187 C C . TRP A 1 303 ? -12.141 -25.5 6.734 1 92.94 303 TRP A C 1
ATOM 2189 O O . TRP A 1 303 ? -12.781 -26.203 7.527 1 92.94 303 TRP A O 1
ATOM 2199 N N . PRO A 1 304 ? -12.312 -24.203 6.598 1 92.69 304 PRO A N 1
ATOM 2200 C CA . PRO A 1 304 ? -13.328 -23.578 7.445 1 92.69 304 PRO A CA 1
ATOM 2201 C C . PRO A 1 304 ? -14.734 -24.094 7.168 1 92.69 304 PRO A C 1
ATOM 2203 O O . PRO A 1 304 ? -15.047 -24.469 6.035 1 92.69 304 PRO A O 1
ATOM 2206 N N . GLU A 1 305 ? -15.586 -24.078 8.305 1 92.19 305 GLU A N 1
ATOM 2207 C CA . GLU A 1 305 ? -17 -24.422 8.227 1 92.19 305 GLU A CA 1
ATOM 2208 C C . GLU A 1 305 ? -17.875 -23.391 8.922 1 92.19 305 GLU A C 1
ATOM 2210 O O . GLU A 1 305 ? -17.719 -23.156 10.125 1 92.19 305 GLU A O 1
ATOM 2215 N N . PRO A 1 306 ? -18.844 -22.781 8.172 1 94.38 306 PRO A N 1
ATOM 2216 C CA . PRO A 1 306 ? -19.062 -22.828 6.719 1 94.38 306 PRO A CA 1
ATOM 2217 C C . PRO A 1 306 ? -17.891 -22.219 5.938 1 94.38 306 PRO A C 1
ATOM 2219 O O . PRO A 1 306 ? -17.219 -21.312 6.422 1 94.38 306 PRO A O 1
ATOM 2222 N N . LEU A 1 307 ? -17.734 -22.75 4.738 1 94.69 307 LEU A N 1
ATOM 2223 C CA . LEU A 1 307 ? -16.625 -22.297 3.916 1 94.69 307 LEU A CA 1
ATOM 2224 C C . LEU A 1 307 ? -16.969 -21.016 3.17 1 94.69 307 LEU A C 1
ATOM 2226 O O . LEU A 1 307 ? -16.156 -20.094 3.076 1 94.69 307 LEU A O 1
ATOM 2230 N N . PHE A 1 308 ? -18.25 -20.969 2.697 1 97.19 308 PHE A N 1
ATOM 2231 C CA . PHE A 1 308 ? -18.609 -19.859 1.815 1 97.19 308 PHE A CA 1
ATOM 2232 C C . PHE A 1 308 ? -19.406 -18.812 2.57 1 97.19 308 PHE A C 1
ATOM 2234 O O . PHE A 1 308 ? -20.156 -19.125 3.492 1 97.19 308 PHE A O 1
ATOM 2241 N N . PRO A 1 309 ? -19.203 -17.531 2.225 1 97.94 309 PRO A N 1
ATOM 2242 C CA . PRO A 1 309 ? -18.188 -17.047 1.285 1 97.94 309 PRO A CA 1
ATOM 2243 C C . PRO A 1 309 ? -16.797 -16.953 1.913 1 97.94 309 PRO A C 1
ATOM 2245 O O . PRO A 1 309 ? -16.672 -16.906 3.139 1 97.94 309 PRO A O 1
ATOM 2248 N N . PHE A 1 310 ? -15.789 -17.047 1.113 1 98.5 310 PHE A N 1
ATOM 2249 C CA . PHE A 1 310 ? -14.43 -16.781 1.555 1 98.5 310 PHE A CA 1
ATOM 2250 C C . PHE A 1 310 ? -13.703 -15.891 0.556 1 98.5 310 PHE A C 1
ATOM 2252 O O . PHE A 1 310 ? -14.188 -15.672 -0.558 1 98.5 310 PHE A O 1
ATOM 2259 N N . LEU A 1 311 ? -12.586 -15.25 0.978 1 98.5 311 LEU A N 1
ATOM 2260 C CA . LEU A 1 311 ? -11.742 -14.477 0.076 1 98.5 311 LEU A CA 1
ATOM 2261 C C . LEU A 1 311 ? -10.5 -15.273 -0.32 1 98.5 311 LEU A C 1
ATOM 2263 O O . LEU A 1 311 ? -9.93 -15.984 0.504 1 98.5 311 LEU A O 1
ATOM 2267 N N . VAL A 1 312 ? -10.125 -15.164 -1.536 1 98.44 312 VAL A N 1
ATOM 2268 C CA . VAL A 1 312 ? -8.812 -15.594 -2.012 1 98.44 312 VAL A CA 1
ATOM 2269 C C . VAL A 1 312 ? -7.98 -14.375 -2.412 1 98.44 312 VAL A C 1
ATOM 2271 O O . VAL A 1 312 ? -8.383 -13.602 -3.283 1 98.44 312 VAL A O 1
ATOM 2274 N N . VAL A 1 313 ? -6.93 -14.172 -1.73 1 98.5 313 VAL A N 1
ATOM 2275 C CA . VAL A 1 313 ? -5.996 -13.094 -2.031 1 98.5 313 VAL A CA 1
ATOM 2276 C C . VAL A 1 313 ? -4.805 -13.641 -2.812 1 98.5 313 VAL A C 1
ATOM 2278 O O . VAL A 1 313 ? -3.91 -14.266 -2.234 1 98.5 313 VAL A O 1
ATOM 2281 N N . ASN A 1 314 ? -4.812 -13.414 -4.082 1 95.62 314 ASN A N 1
ATOM 2282 C CA . ASN A 1 314 ? -3.768 -13.906 -4.973 1 95.62 314 ASN A CA 1
ATOM 2283 C C . ASN A 1 314 ? -2.674 -12.867 -5.184 1 95.62 314 ASN A C 1
ATOM 2285 O O . ASN A 1 314 ? -2.887 -11.867 -5.867 1 95.62 314 ASN A O 1
ATOM 2289 N N . ILE A 1 315 ? -1.461 -13.172 -4.621 1 96 315 ILE A N 1
ATOM 2290 C CA . ILE A 1 315 ? -0.369 -12.203 -4.699 1 96 315 ILE A CA 1
ATOM 2291 C C . ILE A 1 315 ? 0.69 -12.703 -5.68 1 96 315 ILE A C 1
ATOM 2293 O O . ILE A 1 315 ? 1.393 -13.68 -5.402 1 96 315 ILE A O 1
ATOM 2297 N N . GLY A 1 316 ? 0.808 -12.141 -6.812 1 90.88 316 GLY A N 1
ATOM 2298 C CA . GLY A 1 316 ? 1.9 -12.258 -7.762 1 90.88 316 GLY A CA 1
ATOM 2299 C C . GLY A 1 316 ? 2.705 -10.977 -7.906 1 90.88 316 GLY A C 1
ATOM 2300 O O . GLY A 1 316 ? 3.203 -10.438 -6.918 1 90.88 316 GLY A O 1
ATOM 2301 N N . SER A 1 317 ? 2.723 -10.5 -9.258 1 87.44 317 SER A N 1
ATOM 2302 C CA . SER A 1 317 ? 3.291 -9.172 -9.43 1 87.44 317 SER A CA 1
ATOM 2303 C C . SER A 1 317 ? 2.436 -8.109 -8.75 1 87.44 317 SER A C 1
ATOM 2305 O O . SER A 1 317 ? 2.963 -7.188 -8.125 1 87.44 317 SER A O 1
ATOM 2307 N N . GLY A 1 318 ? 1.196 -8.227 -9 1 92.06 318 GLY A N 1
ATOM 2308 C CA . GLY A 1 318 ? 0.199 -7.469 -8.266 1 92.06 318 GLY A CA 1
ATOM 2309 C C . GLY A 1 318 ? -0.656 -8.328 -7.355 1 92.06 318 GLY A C 1
ATOM 2310 O O . GLY A 1 318 ? -0.296 -9.469 -7.051 1 92.06 318 GLY A O 1
ATOM 2311 N N . VAL A 1 319 ? -1.712 -7.77 -6.789 1 95.88 319 VAL A N 1
ATOM 2312 C CA . VAL A 1 319 ? -2.59 -8.477 -5.867 1 95.88 319 VAL A CA 1
ATOM 2313 C C . VAL A 1 319 ? -4.027 -8.43 -6.375 1 95.88 319 VAL A C 1
ATOM 2315 O O . VAL A 1 319 ? -4.527 -7.359 -6.738 1 95.88 319 VAL A O 1
ATOM 2318 N N . SER A 1 320 ? -4.656 -9.531 -6.469 1 94.5 320 SER A N 1
ATOM 2319 C CA . SER A 1 320 ? -6.082 -9.625 -6.77 1 94.5 320 SER A CA 1
ATOM 2320 C C . SER A 1 320 ? -6.848 -10.273 -5.621 1 94.5 320 SER A C 1
ATOM 2322 O O . SER A 1 320 ? -6.391 -11.258 -5.043 1 94.5 320 SER A O 1
ATOM 2324 N N . ILE A 1 321 ? -7.957 -9.695 -5.258 1 97.81 321 ILE A N 1
ATOM 2325 C CA . ILE A 1 321 ? -8.773 -10.211 -4.16 1 97.81 321 ILE A CA 1
ATOM 2326 C C . ILE A 1 321 ? -10.133 -10.648 -4.688 1 97.81 321 ILE A C 1
ATOM 2328 O O . ILE A 1 321 ? -10.883 -9.844 -5.238 1 97.81 321 ILE A O 1
ATOM 2332 N N . LEU A 1 322 ? -10.453 -11.93 -4.492 1 97.69 322 LEU A N 1
ATOM 2333 C CA . LEU A 1 322 ? -11.664 -12.531 -5.027 1 97.69 322 LEU A CA 1
ATOM 2334 C C . LEU A 1 322 ? -12.562 -13.031 -3.902 1 97.69 322 LEU A C 1
ATOM 2336 O O . LEU A 1 322 ? -12.086 -13.633 -2.938 1 97.69 322 LEU A O 1
ATOM 2340 N N . ARG A 1 323 ? -13.805 -12.742 -3.975 1 98.5 323 ARG A N 1
ATOM 2341 C CA . ARG A 1 323 ? -14.812 -13.352 -3.105 1 98.5 323 ARG A CA 1
ATOM 2342 C C . ARG A 1 323 ? -15.461 -14.547 -3.781 1 98.5 323 ARG A C 1
ATOM 2344 O O . ARG A 1 323 ? -16.047 -14.414 -4.859 1 98.5 323 ARG A O 1
ATOM 2351 N N . VAL A 1 324 ? -15.305 -15.664 -3.215 1 98.56 324 VAL A N 1
ATOM 2352 C CA . VAL A 1 324 ? -15.93 -16.875 -3.723 1 98.56 324 VAL A CA 1
ATOM 2353 C C . VAL A 1 324 ? -17.219 -17.172 -2.945 1 98.56 324 VAL A C 1
ATOM 2355 O O . VAL A 1 324 ? -17.188 -17.328 -1.722 1 98.56 324 VAL A O 1
ATOM 2358 N N . ASN A 1 325 ? -18.312 -17.297 -3.666 1 98.31 325 ASN A N 1
ATOM 2359 C CA . ASN A 1 325 ? -19.609 -17.344 -3.01 1 98.31 325 ASN A CA 1
ATOM 2360 C C . ASN A 1 325 ? -20.094 -18.781 -2.822 1 98.31 325 ASN A C 1
ATOM 2362 O O . ASN A 1 325 ? -20.891 -19.062 -1.926 1 98.31 325 ASN A O 1
ATOM 2366 N N . SER A 1 326 ? -19.688 -19.641 -3.73 1 97.31 326 SER A N 1
ATOM 2367 C CA . SER A 1 326 ? -20.078 -21.047 -3.668 1 97.31 326 SER A CA 1
ATOM 2368 C C . SER A 1 326 ? -19.141 -21.906 -4.504 1 97.31 326 SER A C 1
ATOM 2370 O O . SER A 1 326 ? -18.219 -21.406 -5.141 1 97.31 326 SER A O 1
ATOM 2372 N N . ALA A 1 327 ? -19.391 -23.188 -4.52 1 93.75 327 ALA A N 1
ATOM 2373 C CA . ALA A 1 327 ? -18.578 -24.141 -5.281 1 93.75 327 ALA A CA 1
ATOM 2374 C C . ALA A 1 327 ? -19.016 -24.188 -6.742 1 93.75 327 ALA A C 1
ATOM 2376 O O . ALA A 1 327 ? -18.375 -24.844 -7.57 1 93.75 327 ALA A O 1
ATOM 2377 N N . ALA A 1 328 ? -20.047 -23.406 -7.047 1 93.75 328 ALA A N 1
ATOM 2378 C CA . ALA A 1 328 ? -20.516 -23.391 -8.43 1 93.75 328 ALA A CA 1
ATOM 2379 C C . ALA A 1 328 ? -19.516 -22.719 -9.352 1 93.75 328 ALA A C 1
ATOM 2381 O O . ALA A 1 328 ? -18.859 -21.75 -8.961 1 93.75 328 ALA A O 1
ATOM 2382 N N . GLU A 1 329 ? -19.422 -23.219 -10.5 1 88.12 329 GLU A N 1
ATOM 2383 C CA . GLU A 1 329 ? -18.484 -22.672 -11.477 1 88.12 329 GLU A CA 1
ATOM 2384 C C . GLU A 1 329 ? -18.75 -21.203 -11.742 1 88.12 329 GLU A C 1
ATOM 2386 O O . GLU A 1 329 ? -19.891 -20.812 -12 1 88.12 329 GLU A O 1
ATOM 2391 N N . GLY A 1 330 ? -17.75 -20.453 -11.578 1 91.94 330 GLY A N 1
ATOM 2392 C CA . GLY A 1 330 ? -17.844 -19.047 -11.93 1 91.94 330 GLY A CA 1
ATOM 2393 C C . GLY A 1 330 ? -18.5 -18.203 -10.859 1 91.94 330 GLY A C 1
ATOM 2394 O O . GLY A 1 330 ? -18.656 -16.984 -11.023 1 91.94 330 GLY A O 1
ATOM 2395 N N . ASP A 1 331 ? -18.859 -18.781 -9.734 1 96.88 331 ASP A N 1
ATOM 2396 C CA . ASP A 1 331 ? -19.562 -18.016 -8.719 1 96.88 331 ASP A CA 1
ATOM 2397 C C . ASP A 1 331 ? -18.594 -17.297 -7.785 1 96.88 331 ASP A C 1
ATOM 2399 O O . ASP A 1 331 ? -18.562 -17.562 -6.578 1 96.88 331 ASP A O 1
ATOM 2403 N N . TYR A 1 332 ? -17.859 -16.422 -8.344 1 96.75 332 TYR A N 1
ATOM 2404 C CA . TYR A 1 332 ? -16.938 -15.547 -7.637 1 96.75 332 TYR A CA 1
ATOM 2405 C C . TYR A 1 332 ? -16.938 -14.148 -8.234 1 96.75 332 TYR A C 1
ATOM 2407 O O . TYR A 1 332 ? -17.453 -13.938 -9.336 1 96.75 332 TYR A O 1
ATOM 2415 N N . VAL A 1 333 ? -16.469 -13.172 -7.48 1 95.94 333 VAL A N 1
ATOM 2416 C CA . VAL A 1 333 ? -16.359 -11.789 -7.93 1 95.94 333 VAL A CA 1
ATOM 2417 C C . VAL A 1 333 ? -15.047 -11.18 -7.449 1 95.94 333 VAL A C 1
ATOM 2419 O O . VAL A 1 333 ? -14.641 -11.406 -6.309 1 95.94 333 VAL A O 1
ATOM 2422 N N . ARG A 1 334 ? -14.305 -10.523 -8.383 1 94.62 334 ARG A N 1
ATOM 2423 C CA . ARG A 1 334 ? -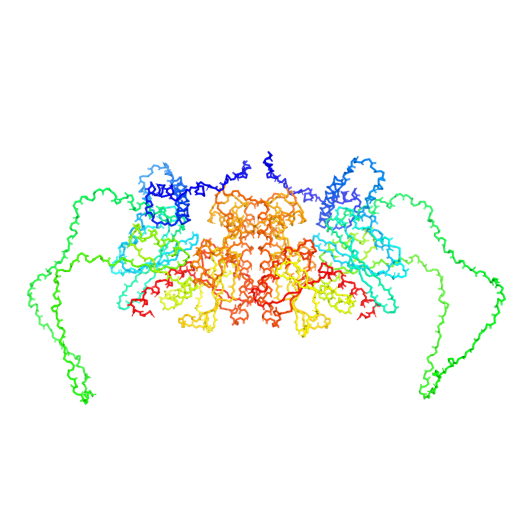13.148 -9.742 -7.949 1 94.62 334 ARG A CA 1
ATOM 2424 C C . ARG A 1 334 ? -13.594 -8.492 -7.191 1 94.62 334 ARG A C 1
ATOM 2426 O O . ARG A 1 334 ? -14.156 -7.566 -7.781 1 94.62 334 ARG A O 1
ATOM 2433 N N . VAL A 1 335 ? -13.32 -8.414 -5.945 1 95.75 335 VAL A N 1
ATOM 2434 C CA . VAL A 1 335 ? -13.852 -7.344 -5.109 1 95.75 335 VAL A CA 1
ATOM 2435 C C . VAL A 1 335 ? -12.797 -6.246 -4.953 1 95.75 335 VAL A C 1
ATOM 2437 O O . VAL A 1 335 ? -13.102 -5.16 -4.445 1 95.75 335 VAL A O 1
ATOM 2440 N N . GLY A 1 336 ? -11.562 -6.559 -5.371 1 93.81 336 GLY A N 1
ATOM 2441 C CA . GLY A 1 336 ? -10.523 -5.543 -5.277 1 93.81 336 GLY A CA 1
ATOM 2442 C C . GLY A 1 336 ? -9.141 -6.074 -5.59 1 93.81 336 GLY A C 1
ATOM 2443 O O . GLY A 1 336 ? -8.992 -7.215 -6.039 1 93.81 336 GLY A O 1
ATOM 2444 N N . GLY A 1 337 ? -8.125 -5.23 -5.387 1 95.12 337 GLY A N 1
ATOM 2445 C CA . GLY A 1 337 ? -6.719 -5.516 -5.609 1 95.12 337 GLY A CA 1
ATOM 2446 C C . GLY A 1 337 ? -5.828 -4.301 -5.438 1 95.12 337 GLY A C 1
ATOM 2447 O O . GLY A 1 337 ? -6.32 -3.193 -5.207 1 95.12 337 GLY A O 1
ATOM 2448 N N . THR A 1 338 ? -4.582 -4.547 -5.465 1 97.19 338 THR A N 1
ATOM 2449 C CA . THR A 1 338 ? -3.602 -3.471 -5.387 1 97.19 338 THR A CA 1
ATOM 2450 C C . THR A 1 338 ? -2.389 -3.781 -6.258 1 97.19 338 THR A C 1
ATOM 2452 O O . THR A 1 338 ? -2.049 -4.949 -6.465 1 97.19 338 THR A O 1
ATOM 2455 N N . ALA A 1 339 ? -1.854 -2.766 -6.789 1 96.88 339 ALA A N 1
ATOM 2456 C CA . ALA A 1 339 ? -0.659 -2.902 -7.617 1 96.88 339 ALA A CA 1
ATOM 2457 C C . ALA A 1 339 ? 0.594 -3.027 -6.754 1 96.88 339 ALA A C 1
ATOM 2459 O O . ALA A 1 339 ? 1.688 -3.27 -7.27 1 96.88 339 ALA A O 1
ATOM 2460 N N . CYS A 1 340 ? 0.459 -2.889 -5.465 1 97.94 340 CYS A N 1
ATOM 2461 C CA . CYS A 1 340 ? 1.569 -3.068 -4.535 1 97.94 340 CYS A CA 1
ATOM 2462 C C . CYS A 1 340 ? 1.714 -4.531 -4.137 1 97.94 340 CYS A C 1
ATOM 2464 O O . CYS A 1 340 ? 1.196 -4.949 -3.098 1 97.94 340 CYS A O 1
ATOM 2466 N N . GLY A 1 341 ? 2.469 -5.277 -4.922 1 96.44 341 GLY A N 1
ATOM 2467 C CA . GLY A 1 341 ? 2.629 -6.707 -4.719 1 96.44 341 GLY A CA 1
ATOM 2468 C C . GLY A 1 341 ? 4.066 -7.176 -4.863 1 96.44 341 GLY A C 1
ATOM 2469 O O . GLY A 1 341 ? 4.996 -6.453 -4.5 1 96.44 341 GLY A O 1
ATOM 2470 N N . GLY A 1 342 ? 4.211 -8.391 -5.27 1 94.25 342 GLY A N 1
ATOM 2471 C CA . GLY A 1 342 ? 5.539 -8.969 -5.41 1 94.25 342 GLY A CA 1
ATOM 2472 C C . GLY A 1 342 ? 6.418 -8.211 -6.387 1 94.25 342 GLY A C 1
ATOM 2473 O O . GLY A 1 342 ? 7.637 -8.133 -6.195 1 94.25 342 GLY A O 1
ATOM 2474 N N . GLY A 1 343 ? 5.848 -7.723 -7.457 1 92.5 343 GLY A N 1
ATOM 2475 C CA . GLY A 1 343 ? 6.609 -6.93 -8.406 1 92.5 343 GLY A CA 1
ATOM 2476 C C . GLY A 1 343 ? 7.145 -5.641 -7.809 1 92.5 343 GLY A C 1
ATOM 2477 O O . GLY A 1 343 ? 8.227 -5.18 -8.18 1 92.5 343 GLY A O 1
ATOM 2478 N N . THR A 1 344 ? 6.395 -5.055 -6.98 1 96.75 344 THR A N 1
ATOM 2479 C CA . THR A 1 344 ? 6.836 -3.861 -6.266 1 96.75 344 THR A CA 1
ATOM 2480 C C . THR A 1 344 ? 8.039 -4.176 -5.379 1 96.75 344 THR A C 1
ATOM 2482 O O . THR A 1 344 ? 9.031 -3.451 -5.395 1 96.75 344 THR A O 1
ATOM 2485 N N . PHE A 1 345 ? 7.906 -5.301 -4.629 1 97 345 PHE A N 1
ATOM 2486 C CA . PHE A 1 345 ? 8.984 -5.742 -3.756 1 97 345 PHE A CA 1
ATOM 2487 C C . PHE A 1 345 ? 10.266 -5.957 -4.547 1 97 345 PHE A C 1
ATOM 2489 O O . PHE A 1 345 ? 11.32 -5.406 -4.203 1 97 345 PHE A O 1
ATOM 2496 N N . LEU A 1 346 ? 10.156 -6.68 -5.574 1 91.88 346 LEU A N 1
ATOM 2497 C CA . LEU A 1 346 ? 11.344 -7.023 -6.355 1 91.88 346 LEU A CA 1
ATOM 2498 C C . LEU A 1 346 ? 11.922 -5.793 -7.039 1 91.88 346 LEU A C 1
ATOM 2500 O O . LEU A 1 346 ? 13.133 -5.582 -7.031 1 91.88 346 LEU A O 1
ATOM 2504 N N . GLY A 1 347 ? 11.062 -5.016 -7.676 1 92.19 347 GLY A N 1
ATOM 2505 C CA . GLY A 1 347 ? 11.523 -3.807 -8.344 1 92.19 347 GLY A CA 1
ATOM 2506 C C . GLY A 1 347 ? 12.281 -2.867 -7.422 1 92.19 347 GLY A C 1
ATOM 2507 O O . GLY A 1 347 ? 13.383 -2.432 -7.742 1 92.19 347 GLY A O 1
ATOM 2508 N N . LEU A 1 348 ? 11.711 -2.559 -6.293 1 95.75 348 LEU A N 1
ATOM 2509 C CA . LEU A 1 348 ? 12.336 -1.649 -5.34 1 95.75 348 LEU A CA 1
ATOM 2510 C C . LEU A 1 348 ? 13.578 -2.283 -4.719 1 95.75 348 LEU A C 1
ATOM 2512 O O . LEU A 1 348 ? 14.578 -1.599 -4.477 1 95.75 348 LEU A O 1
ATOM 2516 N N . ALA A 1 349 ? 13.492 -3.586 -4.402 1 94.62 349 ALA A N 1
ATOM 2517 C CA . ALA A 1 349 ? 14.656 -4.273 -3.85 1 94.62 349 ALA A CA 1
ATOM 2518 C C . ALA A 1 349 ? 15.844 -4.203 -4.812 1 94.62 349 ALA A C 1
ATOM 2520 O O . ALA A 1 349 ? 16.969 -3.908 -4.402 1 94.62 349 ALA A O 1
ATOM 2521 N N . GLN A 1 350 ? 15.547 -4.457 -6.035 1 89.38 350 GLN A N 1
ATOM 2522 C CA . GLN A 1 350 ? 16.641 -4.441 -7.012 1 89.38 350 GLN A CA 1
ATOM 2523 C C . GLN A 1 350 ? 17.188 -3.031 -7.195 1 89.38 350 GLN A C 1
ATOM 2525 O O . GLN A 1 350 ? 18.391 -2.855 -7.441 1 89.38 350 GLN A O 1
ATOM 2530 N N . ALA A 1 351 ? 16.375 -2.078 -7.082 1 90.44 351 ALA A N 1
ATOM 2531 C CA . ALA A 1 351 ? 16.797 -0.688 -7.238 1 90.44 351 ALA A CA 1
ATOM 2532 C C . ALA A 1 351 ? 17.609 -0.224 -6.031 1 90.44 351 ALA A C 1
ATOM 2534 O O . ALA A 1 351 ? 18.469 0.639 -6.16 1 90.44 351 ALA A O 1
ATOM 2535 N N . LEU A 1 352 ? 17.375 -0.859 -4.848 1 92.69 352 LEU A N 1
ATOM 2536 C CA . LEU A 1 352 ? 17.906 -0.284 -3.617 1 92.69 352 LEU A CA 1
ATOM 2537 C C . LEU A 1 352 ? 18.969 -1.196 -3.006 1 92.69 352 LEU A C 1
ATOM 2539 O O . LEU A 1 352 ? 19.656 -0.802 -2.07 1 92.69 352 LEU A O 1
ATOM 2543 N N . THR A 1 353 ? 19 -2.408 -3.465 1 92 353 THR A N 1
ATOM 2544 C CA . THR A 1 353 ? 19.938 -3.371 -2.883 1 92 353 THR A CA 1
ATOM 2545 C C . THR A 1 353 ? 20.766 -4.051 -3.971 1 92 353 THR A C 1
ATOM 2547 O O . THR A 1 353 ? 20.609 -3.742 -5.156 1 92 353 THR A O 1
ATOM 2550 N N . SER A 1 354 ? 21.641 -5.02 -3.545 1 89.88 354 SER A N 1
ATOM 2551 C CA . SER A 1 354 ? 22.5 -5.766 -4.465 1 89.88 354 SER A CA 1
ATOM 2552 C C . SER A 1 354 ? 21.766 -6.98 -5.031 1 89.88 354 SER A C 1
ATOM 2554 O O . SER A 1 354 ? 22.312 -7.699 -5.875 1 89.88 354 SER A O 1
ATOM 2556 N N . ALA A 1 355 ? 20.547 -7.199 -4.566 1 88.31 355 ALA A N 1
ATOM 2557 C CA . ALA A 1 355 ? 19.812 -8.375 -5.02 1 88.31 355 ALA A CA 1
ATOM 2558 C C . ALA A 1 355 ? 19.453 -8.266 -6.496 1 88.31 355 ALA A C 1
ATOM 2560 O O . ALA A 1 355 ? 18.969 -7.219 -6.949 1 88.31 355 ALA A O 1
ATOM 2561 N N . SER A 1 356 ? 19.578 -9.383 -7.199 1 80.62 356 SER A N 1
ATOM 2562 C CA . SER A 1 356 ? 19.234 -9.414 -8.617 1 80.62 356 SER A CA 1
ATOM 2563 C C . SER A 1 356 ? 18.062 -10.352 -8.883 1 80.62 356 SER A C 1
ATOM 2565 O O . SER A 1 356 ? 17.453 -10.305 -9.961 1 80.62 356 SER A O 1
ATOM 2567 N N . THR A 1 357 ? 17.781 -11.219 -7.949 1 80.56 357 THR A N 1
ATOM 2568 C CA . THR A 1 357 ? 16.672 -12.156 -8.078 1 80.56 357 THR A CA 1
ATOM 2569 C C . THR A 1 357 ? 15.727 -12.047 -6.879 1 80.56 357 THR A C 1
ATOM 2571 O O . THR A 1 357 ? 16.078 -11.445 -5.859 1 80.56 357 THR A O 1
ATOM 2574 N N . PHE A 1 358 ? 14.617 -12.602 -7.117 1 86.62 358 PHE A N 1
ATOM 2575 C CA . PHE A 1 358 ? 13.625 -12.641 -6.047 1 86.62 358 PHE A CA 1
ATOM 2576 C C . PHE A 1 358 ? 14.172 -13.398 -4.836 1 86.62 358 PHE A C 1
ATOM 2578 O O . PHE A 1 358 ? 14.023 -12.938 -3.701 1 86.62 358 PHE A O 1
ATOM 2585 N N . GLU A 1 359 ? 14.805 -14.469 -5.07 1 85.5 359 GLU A N 1
ATOM 2586 C CA . GLU A 1 359 ? 15.359 -15.297 -4.004 1 85.5 359 GLU A CA 1
ATOM 2587 C C . GLU A 1 359 ? 16.438 -14.547 -3.227 1 85.5 359 GLU A C 1
ATOM 2589 O O . GLU A 1 359 ? 16.5 -14.641 -1.998 1 85.5 359 GLU A O 1
ATOM 2594 N N . GLU A 1 360 ? 17.25 -13.828 -3.922 1 88.94 360 GLU A N 1
ATOM 2595 C CA . GLU A 1 360 ? 18.297 -13.039 -3.266 1 88.94 360 GLU A CA 1
ATOM 2596 C C . GLU A 1 360 ? 17.688 -11.938 -2.396 1 88.94 360 GLU A C 1
ATOM 2598 O O . GLU A 1 360 ? 18.188 -11.664 -1.3 1 88.94 360 GLU A O 1
ATOM 2603 N N . ALA A 1 361 ? 16.672 -11.328 -2.963 1 93.38 361 ALA A N 1
ATOM 2604 C CA . ALA A 1 361 ? 16 -10.273 -2.209 1 93.38 361 ALA A CA 1
ATOM 2605 C C . ALA A 1 361 ? 15.398 -10.82 -0.919 1 93.38 361 ALA A C 1
ATOM 2607 O O . ALA A 1 361 ? 15.484 -10.18 0.133 1 93.38 361 ALA A O 1
ATOM 2608 N N . LEU A 1 362 ? 14.828 -11.992 -0.997 1 94.75 362 LEU A N 1
ATOM 2609 C CA . LEU A 1 362 ? 14.258 -12.633 0.186 1 94.75 362 LEU A CA 1
ATOM 2610 C C . LEU A 1 362 ? 15.352 -12.992 1.189 1 94.75 362 LEU A C 1
ATOM 2612 O O . LEU A 1 362 ? 15.148 -12.859 2.4 1 94.75 362 LEU A O 1
ATOM 2616 N N . ALA A 1 363 ? 16.438 -13.453 0.658 1 94.88 363 ALA A N 1
ATOM 2617 C CA . ALA A 1 363 ? 17.562 -13.805 1.529 1 94.88 363 ALA A CA 1
ATOM 2618 C C . ALA A 1 363 ? 18.062 -12.578 2.293 1 94.88 363 ALA A C 1
ATOM 2620 O O . ALA A 1 363 ? 18.391 -12.672 3.479 1 94.88 363 ALA A O 1
ATOM 2621 N N . LEU A 1 364 ? 18.141 -11.477 1.64 1 96 364 LEU A N 1
ATOM 2622 C CA . LEU A 1 364 ? 18.516 -10.234 2.314 1 96 364 LEU A CA 1
ATOM 2623 C C . LEU A 1 364 ? 17.516 -9.891 3.406 1 96 364 LEU A C 1
ATOM 2625 O O . LEU A 1 364 ? 17.891 -9.578 4.535 1 96 364 LEU A O 1
ATOM 2629 N N . ALA A 1 365 ? 16.25 -9.992 3.105 1 97.62 365 ALA A N 1
ATOM 2630 C CA . ALA A 1 365 ? 15.188 -9.633 4.043 1 97.62 365 ALA A CA 1
ATOM 2631 C C . ALA A 1 365 ? 15.25 -10.484 5.305 1 97.62 365 ALA A C 1
ATOM 2633 O O . ALA A 1 365 ? 14.922 -10.016 6.398 1 97.62 365 ALA A O 1
ATOM 2634 N N . GLU A 1 366 ? 15.695 -11.703 5.18 1 96 366 GLU A N 1
ATOM 2635 C CA . GLU A 1 366 ? 15.773 -12.633 6.305 1 96 366 GLU A CA 1
ATOM 2636 C C . GLU A 1 366 ? 16.703 -12.102 7.391 1 96 366 GLU A C 1
ATOM 2638 O O . GLU A 1 366 ? 16.469 -12.32 8.578 1 96 366 GLU A O 1
ATOM 2643 N N . GLY A 1 367 ? 17.641 -11.453 6.992 1 95.75 367 GLY A N 1
ATOM 2644 C CA . GLY A 1 367 ? 18.609 -10.961 7.949 1 95.75 367 GLY A CA 1
ATOM 2645 C C . GLY A 1 367 ? 18.391 -9.508 8.336 1 95.75 367 GLY A C 1
ATOM 2646 O O . GLY A 1 367 ? 19.203 -8.914 9.047 1 95.75 367 GLY A O 1
ATOM 2647 N N . GLY A 1 368 ? 17.281 -8.938 7.926 1 97.12 368 GLY A N 1
ATOM 2648 C CA . GLY A 1 368 ? 17.078 -7.512 8.117 1 97.12 368 GLY A CA 1
ATOM 2649 C C . GLY A 1 368 ? 16.109 -7.191 9.242 1 97.12 368 GLY A C 1
ATOM 2650 O O . GLY A 1 368 ? 15.414 -8.078 9.742 1 97.12 368 GLY A O 1
ATOM 2651 N N . ASP A 1 369 ? 16.141 -5.93 9.617 1 96 369 ASP A N 1
ATOM 2652 C CA . ASP A 1 369 ? 15.234 -5.363 10.609 1 96 369 ASP A CA 1
ATOM 2653 C C . ASP A 1 369 ? 14.508 -4.137 10.055 1 96 369 ASP A C 1
ATOM 2655 O O . ASP A 1 369 ? 15.109 -3.066 9.922 1 96 369 ASP A O 1
ATOM 2659 N N . ALA A 1 370 ? 13.211 -4.305 9.875 1 96.06 370 ALA A N 1
ATOM 2660 C CA . ALA A 1 370 ? 12.422 -3.262 9.227 1 96.06 370 ALA A CA 1
ATOM 2661 C C . ALA A 1 370 ? 12.383 -1.996 10.078 1 96.06 370 ALA A C 1
ATOM 2663 O O . ALA A 1 370 ? 12.242 -0.891 9.555 1 96.06 370 ALA A O 1
ATOM 2664 N N . SER A 1 371 ? 12.5 -2.096 11.414 1 92.81 371 SER A N 1
ATOM 2665 C CA . SER A 1 371 ? 12.398 -0.96 12.328 1 92.81 371 SER A CA 1
ATOM 2666 C C . SER A 1 371 ? 13.555 0.013 12.133 1 92.81 371 SER A C 1
ATOM 2668 O O . SER A 1 371 ? 13.508 1.147 12.617 1 92.81 371 SER A O 1
ATOM 2670 N N . ARG A 1 372 ? 14.5 -0.403 11.383 1 91.38 372 ARG A N 1
ATOM 2671 C CA . ARG A 1 372 ? 15.641 0.463 11.102 1 91.38 372 ARG A CA 1
ATOM 2672 C C . ARG A 1 372 ? 15.391 1.315 9.859 1 91.38 372 ARG A C 1
ATOM 2674 O O . ARG A 1 372 ? 16.125 2.264 9.594 1 91.38 372 ARG A O 1
ATOM 2681 N N . CYS A 1 373 ? 14.336 1.002 9.164 1 94 373 CYS A N 1
ATOM 2682 C CA . CYS A 1 373 ? 14.008 1.754 7.961 1 94 373 CYS A CA 1
ATOM 2683 C C . CYS A 1 373 ? 12.633 2.4 8.086 1 94 373 CYS A C 1
ATOM 2685 O O . CYS A 1 373 ? 12.359 3.422 7.449 1 94 373 CYS A O 1
ATOM 2687 N N . ASP A 1 374 ? 11.789 1.81 8.883 1 94.31 374 ASP A N 1
ATOM 2688 C CA . ASP A 1 374 ? 10.43 2.295 9.086 1 94.31 374 ASP A CA 1
ATOM 2689 C C . ASP A 1 374 ? 10.359 3.281 10.25 1 94.31 374 ASP A C 1
ATOM 2691 O O . ASP A 1 374 ? 11.094 3.143 11.227 1 94.31 374 ASP A O 1
ATOM 2695 N N . LEU A 1 375 ? 9.469 4.258 10.055 1 88.94 375 LEU A N 1
ATOM 2696 C CA . LEU A 1 375 ? 9.102 5.105 11.188 1 88.94 375 LEU A CA 1
ATOM 2697 C C . LEU A 1 375 ? 8.039 4.43 12.047 1 88.94 375 LEU A C 1
ATOM 2699 O O . LEU A 1 375 ? 7.012 3.98 11.539 1 88.94 375 LEU A O 1
ATOM 2703 N N . LEU A 1 376 ? 8.344 4.328 13.32 1 89.12 376 LEU A N 1
ATOM 2704 C CA . LEU A 1 376 ? 7.379 3.732 14.234 1 89.12 376 LEU A CA 1
ATOM 2705 C C . LEU A 1 376 ? 6.57 4.809 14.953 1 89.12 376 LEU A C 1
ATOM 2707 O O . LEU A 1 376 ? 6.977 5.973 14.992 1 89.12 376 LEU A O 1
ATOM 2711 N N . VAL A 1 377 ? 5.398 4.461 15.477 1 85.5 377 VAL A N 1
ATOM 2712 C CA . VAL A 1 377 ? 4.512 5.387 16.172 1 85.5 377 VAL A CA 1
ATOM 2713 C C . VAL A 1 377 ? 5.258 6.043 17.328 1 85.5 377 VAL A C 1
ATOM 2715 O O . VAL A 1 377 ? 5.176 7.258 17.531 1 85.5 377 VAL A O 1
ATOM 2718 N N . ARG A 1 378 ? 6.012 5.285 18.062 1 83.81 378 ARG A N 1
ATOM 2719 C CA . ARG A 1 378 ? 6.734 5.82 19.219 1 83.81 378 ARG A CA 1
ATOM 2720 C C . ARG A 1 378 ? 7.793 6.828 18.781 1 83.81 378 ARG A C 1
ATOM 2722 O O . ARG A 1 378 ? 8.172 7.707 19.547 1 83.81 378 ARG A O 1
ATOM 2729 N N . ASP A 1 379 ? 8.273 6.668 17.562 1 76.62 379 ASP A N 1
ATOM 2730 C CA . ASP A 1 379 ? 9.273 7.598 17.047 1 76.62 379 ASP A CA 1
ATOM 2731 C C . ASP A 1 379 ? 8.672 8.984 16.828 1 76.62 379 ASP A C 1
ATOM 2733 O O . ASP A 1 379 ? 9.383 9.992 16.875 1 76.62 379 ASP A O 1
ATOM 2737 N N . ILE A 1 380 ? 7.395 9.031 16.578 1 73.75 380 ILE A N 1
ATOM 2738 C CA . ILE A 1 380 ? 6.715 10.289 16.266 1 73.75 380 ILE A CA 1
ATOM 2739 C C . ILE A 1 380 ? 6.105 10.859 17.547 1 73.75 380 ILE A C 1
ATOM 2741 O O . ILE A 1 380 ? 6.234 12.055 17.828 1 73.75 380 ILE A O 1
ATOM 2745 N N . TYR A 1 381 ? 5.52 9.969 18.344 1 71.38 381 TYR A N 1
ATOM 2746 C CA . TYR A 1 381 ? 4.656 10.445 19.406 1 71.38 381 TYR A CA 1
ATOM 2747 C C . TYR A 1 381 ? 5.27 10.164 20.781 1 71.38 381 TYR A C 1
ATOM 2749 O O . TYR A 1 381 ? 4.801 10.672 21.797 1 71.38 381 TYR A O 1
ATOM 2757 N N . GLY A 1 382 ? 6.371 9.445 20.812 1 73.44 382 GLY A N 1
ATOM 2758 C CA . GLY A 1 382 ? 6.891 8.984 22.094 1 73.44 382 GLY A CA 1
ATOM 2759 C C . GLY A 1 382 ? 6.004 7.953 22.75 1 73.44 382 GLY A C 1
ATOM 2760 O O . GLY A 1 382 ? 4.949 7.598 22.219 1 73.44 382 GLY A O 1
ATOM 2761 N N . ASP A 1 383 ? 6.438 7.43 23.844 1 74.12 383 ASP A N 1
ATOM 2762 C CA . ASP A 1 383 ? 5.691 6.383 24.547 1 74.12 383 ASP A CA 1
ATOM 2763 C C . ASP A 1 383 ? 4.375 6.918 25.094 1 74.12 383 ASP A C 1
ATOM 2765 O O . ASP A 1 383 ? 3.326 6.293 24.938 1 74.12 383 ASP A O 1
ATOM 2769 N N . GLU A 1 384 ? 4.496 8.023 25.734 1 71 384 GLU A N 1
ATOM 2770 C CA . GLU A 1 384 ? 3.295 8.609 26.328 1 71 384 GLU A CA 1
ATOM 2771 C C . GLU A 1 384 ? 2.307 9.039 25.25 1 71 384 GLU A C 1
ATOM 2773 O O . GLU A 1 384 ? 1.097 8.852 25.391 1 71 384 GLU A O 1
ATOM 2778 N N . GLY A 1 385 ? 2.846 9.562 24.203 1 70.62 385 GLY A N 1
ATOM 2779 C CA . GLY A 1 385 ? 1.999 9.984 23.094 1 70.62 385 GLY A CA 1
ATOM 2780 C C . GLY A 1 385 ? 1.312 8.828 22.391 1 70.62 385 GLY A C 1
ATOM 2781 O O . GLY A 1 385 ? 0.153 8.938 22 1 70.62 385 GLY A O 1
ATOM 2782 N N . SER A 1 386 ? 1.977 7.703 22.328 1 76.19 386 SER A N 1
ATOM 2783 C CA . SER A 1 386 ? 1.406 6.516 21.703 1 76.19 386 SER A CA 1
ATOM 2784 C C . SER A 1 386 ? 0.177 6.023 22.469 1 76.19 386 SER A C 1
ATOM 2786 O O . SER A 1 386 ? -0.822 5.637 21.859 1 76.19 386 SER A O 1
ATOM 2788 N N . VAL A 1 387 ? 0.308 6.105 23.75 1 74.56 387 VAL A N 1
ATOM 2789 C CA . VAL A 1 387 ? -0.791 5.672 24.609 1 74.56 387 VAL A CA 1
ATOM 2790 C C . VAL A 1 387 ? -1.983 6.609 24.422 1 74.56 387 VAL A C 1
ATOM 2792 O O . VAL A 1 387 ? -3.129 6.16 24.344 1 74.56 387 VAL A O 1
ATOM 2795 N N . SER A 1 388 ? -1.667 7.824 24.344 1 68.06 388 SER A N 1
ATOM 2796 C CA . SER A 1 388 ? -2.715 8.828 24.188 1 68.06 388 SER A CA 1
ATOM 2797 C C . SER A 1 388 ? -3.467 8.641 22.875 1 68.06 388 SER A C 1
ATOM 2799 O O . SER A 1 388 ? -4.66 8.938 22.797 1 68.06 388 SER A O 1
ATOM 2801 N N . LEU A 1 389 ? -2.799 8.141 21.828 1 69.81 389 LEU A N 1
ATOM 2802 C CA . LEU A 1 389 ? -3.389 7.922 20.516 1 69.81 389 LEU A CA 1
ATOM 2803 C C . LEU A 1 389 ? -4.141 6.598 20.469 1 69.81 389 LEU A C 1
ATOM 2805 O O . LEU A 1 389 ? -4.938 6.363 19.547 1 69.81 389 LEU A O 1
ATOM 2809 N N . GLY A 1 390 ? -3.889 5.809 21.469 1 73.75 390 GLY A N 1
ATOM 2810 C CA . GLY A 1 390 ? -4.449 4.469 21.453 1 73.75 390 GLY A CA 1
ATOM 2811 C C . GLY A 1 390 ? -3.756 3.545 20.469 1 73.75 390 GLY A C 1
ATOM 2812 O O . GLY A 1 390 ? -4.379 2.631 19.922 1 73.75 390 GLY A O 1
ATOM 2813 N N . LEU A 1 391 ? -2.584 3.943 20.078 1 78.62 391 LEU A N 1
ATOM 2814 C CA . LEU A 1 391 ? -1.813 3.107 19.156 1 78.62 391 LEU A CA 1
ATOM 2815 C C . LEU A 1 391 ? -0.589 2.523 19.859 1 78.62 391 LEU A C 1
ATOM 2817 O O . LEU A 1 391 ? 0.016 3.178 20.703 1 78.62 391 LEU A O 1
ATOM 2821 N N . ARG A 1 392 ? -0.262 1.342 19.609 1 84.62 392 ARG A N 1
ATOM 2822 C CA . ARG A 1 392 ? 0.944 0.732 20.156 1 84.62 392 ARG A CA 1
ATOM 2823 C C . ARG A 1 392 ? 2.197 1.419 19.625 1 84.62 392 ARG A C 1
ATOM 2825 O O . ARG A 1 392 ? 2.297 1.696 18.438 1 84.62 392 ARG A O 1
ATOM 2832 N N . GLY A 1 393 ? 3.111 1.591 20.453 1 84.12 393 GLY A N 1
ATOM 2833 C CA . GLY A 1 393 ? 4.344 2.27 20.078 1 84.12 393 GLY A CA 1
ATOM 2834 C C . GLY A 1 393 ? 5.113 1.553 18.984 1 84.12 393 GLY A C 1
ATOM 2835 O O . GLY A 1 393 ? 5.77 2.191 18.156 1 84.12 393 GLY A O 1
ATOM 2836 N N . GLY A 1 394 ? 4.98 0.265 18.969 1 86.5 394 GLY A N 1
ATOM 2837 C CA . GLY A 1 394 ? 5.746 -0.543 18.031 1 86.5 394 GLY A CA 1
ATOM 2838 C C . GLY A 1 394 ? 5.086 -0.673 16.672 1 86.5 394 GLY A C 1
ATOM 2839 O O . GLY A 1 394 ? 5.648 -1.271 15.75 1 86.5 394 GLY A O 1
ATOM 2840 N N . MET A 1 395 ? 3.98 -0.029 16.469 1 88.94 395 MET A N 1
ATOM 2841 C CA . MET A 1 395 ? 3.281 -0.072 15.188 1 88.94 395 MET A CA 1
ATOM 2842 C C . MET A 1 395 ? 4 0.781 14.148 1 88.94 395 MET A C 1
ATOM 2844 O O . MET A 1 395 ? 4.57 1.822 14.477 1 88.94 395 MET A O 1
ATOM 2848 N N . THR A 1 396 ? 3.98 0.305 12.945 1 91.5 396 THR A N 1
ATOM 2849 C CA . THR A 1 396 ? 4.594 1.063 11.859 1 91.5 396 THR A CA 1
ATOM 2850 C C . THR A 1 396 ? 3.775 2.311 11.539 1 91.5 396 THR A C 1
ATOM 2852 O O . THR A 1 396 ? 2.594 2.213 11.203 1 91.5 396 THR A O 1
ATOM 2855 N N . ALA A 1 397 ? 4.395 3.455 11.656 1 89.12 397 ALA A N 1
ATOM 2856 C CA . ALA A 1 397 ? 3.75 4.719 11.312 1 89.12 397 ALA A CA 1
ATOM 2857 C C . ALA A 1 397 ? 3.93 5.039 9.836 1 89.12 397 ALA A C 1
ATOM 2859 O O . ALA A 1 397 ? 3.018 5.566 9.188 1 89.12 397 ALA A O 1
ATOM 2860 N N . SER A 1 398 ? 5.086 4.746 9.375 1 93.69 398 SER A N 1
ATOM 2861 C CA . SER A 1 398 ? 5.398 4.973 7.969 1 93.69 398 SER A CA 1
ATOM 2862 C C . SER A 1 398 ? 6.418 3.961 7.457 1 93.69 398 SER A C 1
ATOM 2864 O O . SER A 1 398 ? 7.492 3.809 8.039 1 93.69 398 SER A O 1
ATOM 2866 N N . ASN A 1 399 ? 6.055 3.291 6.363 1 97.38 399 ASN A N 1
ATOM 2867 C CA . ASN A 1 399 ? 7.012 2.408 5.707 1 97.38 399 ASN A CA 1
ATOM 2868 C C . ASN A 1 399 ? 8.148 3.195 5.055 1 97.38 399 ASN A C 1
ATOM 2870 O O . ASN A 1 399 ? 7.902 4.164 4.336 1 97.38 399 ASN A O 1
ATOM 2874 N N . CYS A 1 400 ? 9.406 2.84 5.363 1 95.56 400 CYS A N 1
ATOM 2875 C CA . CYS A 1 400 ? 10.602 3.422 4.762 1 95.56 400 CYS A CA 1
ATOM 2876 C C . CYS A 1 400 ? 10.727 4.898 5.121 1 95.56 400 CYS A C 1
ATOM 2878 O O . CYS A 1 400 ? 11.375 5.66 4.402 1 95.56 400 CYS A O 1
ATOM 2880 N N . GLY A 1 401 ? 10.086 5.293 6.172 1 90.31 401 GLY A N 1
ATOM 2881 C CA . GLY A 1 401 ? 10.062 6.695 6.543 1 90.31 401 GLY A CA 1
ATOM 2882 C C . GLY A 1 401 ? 11.406 7.215 7.012 1 90.31 401 GLY A C 1
ATOM 2883 O O . GLY A 1 401 ? 11.664 8.414 6.969 1 90.31 401 GLY A O 1
ATOM 2884 N N . LEU A 1 402 ? 12.242 6.336 7.445 1 85.94 402 LEU A N 1
ATOM 2885 C CA . LEU A 1 402 ? 13.531 6.738 7.996 1 85.94 402 LEU A CA 1
ATOM 2886 C C . LEU A 1 402 ? 14.586 6.832 6.902 1 85.94 402 LEU A C 1
ATOM 2888 O O . LEU A 1 402 ? 15.719 7.266 7.156 1 85.94 402 LEU A O 1
ATOM 2892 N N . LEU A 1 403 ? 14.195 6.426 5.719 1 84.88 403 LEU A N 1
ATOM 2893 C CA . LEU A 1 403 ? 15.164 6.504 4.629 1 84.88 403 LEU A CA 1
ATOM 2894 C C . LEU A 1 403 ? 15.43 7.957 4.242 1 84.88 403 LEU A C 1
ATOM 2896 O O . LEU A 1 403 ? 16.391 8.242 3.516 1 84.88 403 LEU A O 1
ATOM 2900 N N . CYS A 1 404 ? 14.633 8.922 4.695 1 67.88 404 CYS A N 1
ATOM 2901 C CA . CYS A 1 404 ? 14.781 10.328 4.359 1 67.88 404 CYS A CA 1
ATOM 2902 C C . CYS A 1 404 ? 15.859 10.984 5.219 1 67.88 404 CYS A C 1
ATOM 2904 O O . CYS A 1 404 ? 16.281 12.109 4.941 1 67.88 404 CYS A O 1
ATOM 2906 N N . GLU A 1 405 ? 16.141 10.359 6.191 1 59.34 405 GLU A N 1
ATOM 2907 C CA . GLU A 1 405 ? 17.109 10.969 7.09 1 59.34 405 GLU A CA 1
ATOM 2908 C C . GLU A 1 405 ? 18.484 11.07 6.434 1 59.34 405 GLU A C 1
ATOM 2910 O O . GLU A 1 405 ? 19.062 10.055 6.055 1 59.34 405 GLU A O 1
ATOM 2915 N N . GLU A 1 406 ? 18.734 12.266 6.078 1 53.47 406 GLU A N 1
ATOM 2916 C CA . GLU A 1 406 ? 19.953 12.617 5.352 1 53.47 406 GLU A CA 1
ATOM 2917 C C . GLU A 1 406 ? 21.188 12.023 6.031 1 53.47 406 GLU A C 1
ATOM 2919 O O . GLU A 1 406 ? 21.297 12.039 7.258 1 53.47 406 GLU A O 1
ATOM 2924 N N . GLY A 1 407 ? 22.016 11.492 5.285 1 52.06 407 GLY A N 1
ATOM 2925 C CA . GLY A 1 407 ? 23.312 11.062 5.77 1 52.06 407 GLY A CA 1
ATOM 2926 C C . GLY A 1 407 ? 23.281 9.672 6.375 1 52.06 407 GLY A C 1
ATOM 2927 O O . GLY A 1 407 ? 24.344 9.125 6.715 1 52.06 407 GLY A O 1
ATOM 2928 N N . ARG A 1 408 ? 22.109 9.156 6.492 1 56.19 408 ARG A N 1
ATOM 2929 C CA . ARG A 1 408 ? 22.031 7.844 7.121 1 56.19 408 ARG A CA 1
ATOM 2930 C C . ARG A 1 408 ? 22.25 6.734 6.098 1 56.19 408 ARG A C 1
ATOM 2932 O O . ARG A 1 408 ? 21.594 6.719 5.047 1 56.19 408 ARG A O 1
ATOM 2939 N N . GLY A 1 409 ? 23.391 6.125 6.039 1 66 409 GLY A N 1
ATOM 2940 C CA . GLY A 1 409 ? 23.531 4.891 5.285 1 66 409 GLY A CA 1
ATOM 2941 C C . GLY A 1 409 ? 22.562 3.805 5.734 1 66 409 GLY A C 1
ATOM 2942 O O . GLY A 1 409 ? 22.125 3.793 6.887 1 66 409 GLY A O 1
ATOM 2943 N N . PHE A 1 410 ? 21.953 3.131 4.672 1 80.25 410 PHE A N 1
ATOM 2944 C CA . PHE A 1 410 ? 21.031 2.07 5.09 1 80.25 410 PHE A CA 1
ATOM 2945 C C . PHE A 1 410 ? 21.594 0.703 4.711 1 80.25 410 PHE A C 1
ATOM 2947 O O . PHE A 1 410 ? 22.266 0.563 3.693 1 80.25 410 PHE A O 1
ATOM 2954 N N . CYS A 1 411 ? 21.391 -0.182 5.625 1 91.25 411 CYS A N 1
ATOM 2955 C CA . CYS A 1 411 ? 21.703 -1.593 5.438 1 91.25 411 CYS A CA 1
ATOM 2956 C C . CYS A 1 411 ? 20.75 -2.244 4.453 1 91.25 411 CYS A C 1
ATOM 2958 O O . CYS A 1 411 ? 19.531 -2.129 4.602 1 91.25 411 CYS A O 1
ATOM 2960 N N . GLU A 1 412 ? 21.359 -2.877 3.455 1 94.81 412 GLU A N 1
ATOM 2961 C CA . GLU A 1 412 ? 20.516 -3.463 2.416 1 94.81 412 GLU A CA 1
ATOM 2962 C C . GLU A 1 412 ? 19.562 -4.508 2.998 1 94.81 412 GLU A C 1
ATOM 2964 O O . GLU A 1 412 ? 18.438 -4.652 2.535 1 94.81 412 GLU A O 1
ATOM 2969 N N . LYS A 1 413 ? 20.047 -5.215 4.012 1 97.25 413 LYS A N 1
ATOM 2970 C CA . LYS A 1 413 ? 19.203 -6.211 4.656 1 97.25 413 LYS A CA 1
ATOM 2971 C C . LYS A 1 413 ? 17.984 -5.562 5.293 1 97.25 413 LYS A C 1
ATOM 2973 O O . LYS A 1 413 ? 16.859 -6.062 5.148 1 97.25 413 LYS A O 1
ATOM 2978 N N . ASP A 1 414 ? 18.203 -4.461 5.906 1 97.31 414 ASP A N 1
ATOM 2979 C CA . ASP A 1 414 ? 17.109 -3.744 6.555 1 97.31 414 ASP A CA 1
ATOM 2980 C C . ASP A 1 414 ? 16.141 -3.176 5.523 1 97.31 414 ASP A C 1
ATOM 2982 O O . ASP A 1 414 ? 14.93 -3.184 5.734 1 97.31 414 ASP A O 1
ATOM 2986 N N . VAL A 1 415 ? 16.703 -2.734 4.445 1 97.06 415 VAL A N 1
ATOM 2987 C CA . VAL A 1 415 ? 15.883 -2.168 3.383 1 97.06 415 VAL A CA 1
ATOM 2988 C C . VAL A 1 415 ? 15 -3.256 2.777 1 97.06 415 VAL A C 1
ATOM 2990 O O . VAL A 1 415 ? 13.797 -3.059 2.604 1 97.06 415 VAL A O 1
ATOM 2993 N N . ALA A 1 416 ? 15.586 -4.383 2.482 1 97.69 416 ALA A N 1
ATOM 2994 C CA . ALA A 1 416 ? 14.82 -5.496 1.92 1 97.69 416 ALA A CA 1
ATOM 2995 C C . ALA A 1 416 ? 13.695 -5.922 2.859 1 97.69 416 ALA A C 1
ATOM 2997 O O . ALA A 1 416 ? 12.578 -6.172 2.418 1 97.69 416 ALA A O 1
ATOM 2998 N N . ARG A 1 417 ? 14.023 -5.965 4.105 1 98.19 417 ARG A N 1
ATOM 2999 C CA . ARG A 1 417 ? 13.031 -6.352 5.102 1 98.19 417 ARG A CA 1
ATOM 3000 C C . ARG A 1 417 ? 11.906 -5.328 5.172 1 98.19 417 ARG A C 1
ATOM 3002 O O . ARG A 1 417 ? 10.734 -5.695 5.293 1 98.19 417 ARG A O 1
ATOM 3009 N N . ALA A 1 418 ? 12.234 -4.07 5.141 1 98.06 418 ALA A N 1
ATOM 3010 C CA . ALA A 1 418 ? 11.242 -3 5.203 1 98.06 418 ALA A CA 1
ATOM 3011 C C . ALA A 1 418 ? 10.336 -3.025 3.98 1 98.06 418 ALA A C 1
ATOM 3013 O O . ALA A 1 418 ? 9.125 -2.803 4.094 1 98.06 418 ALA A O 1
ATOM 3014 N N . LEU A 1 419 ? 10.914 -3.295 2.836 1 98.44 419 LEU A N 1
ATOM 3015 C CA . LEU A 1 419 ? 10.133 -3.377 1.609 1 98.44 419 LEU A CA 1
ATOM 3016 C C . LEU A 1 419 ? 9.148 -4.547 1.669 1 98.44 419 LEU A C 1
ATOM 3018 O O . LEU A 1 419 ? 8 -4.422 1.249 1 98.44 419 LEU A O 1
ATOM 3022 N N . LEU A 1 420 ? 9.609 -5.645 2.182 1 98.31 420 LEU A N 1
ATOM 3023 C CA . LEU A 1 420 ? 8.742 -6.809 2.336 1 98.31 420 LEU A CA 1
ATOM 3024 C C . LEU A 1 420 ? 7.598 -6.512 3.295 1 98.31 420 LEU A C 1
ATOM 3026 O O . LEU A 1 420 ? 6.453 -6.891 3.037 1 98.31 420 LEU A O 1
ATOM 3030 N N . GLN A 1 421 ? 7.898 -5.859 4.328 1 97.94 421 GLN A N 1
ATOM 3031 C CA . GLN A 1 421 ? 6.887 -5.465 5.305 1 97.94 421 GLN A CA 1
ATOM 3032 C C . GLN A 1 421 ? 5.852 -4.539 4.676 1 97.94 421 GLN A C 1
ATOM 3034 O O . GLN A 1 421 ? 4.652 -4.668 4.941 1 97.94 421 GLN A O 1
ATOM 3039 N N . MET A 1 422 ? 6.301 -3.65 3.91 1 98.5 422 MET A N 1
ATOM 3040 C CA . MET A 1 422 ? 5.41 -2.699 3.254 1 98.5 422 MET A CA 1
ATOM 3041 C C . MET A 1 422 ? 4.395 -3.424 2.377 1 98.5 422 MET A C 1
ATOM 3043 O O . MET A 1 422 ? 3.189 -3.203 2.502 1 98.5 422 MET A O 1
ATOM 3047 N N . VAL A 1 423 ? 4.836 -4.309 1.566 1 98.38 423 VAL A N 1
ATOM 3048 C CA . VAL A 1 423 ? 3.988 -5.02 0.618 1 98.38 423 VAL A CA 1
ATOM 3049 C C . VAL A 1 423 ? 2.998 -5.906 1.373 1 98.38 423 VAL A C 1
ATOM 3051 O O . VAL A 1 423 ? 1.812 -5.945 1.039 1 98.38 423 VAL A O 1
ATOM 3054 N N . THR A 1 424 ? 3.465 -6.594 2.404 1 98.19 424 THR A N 1
ATOM 3055 C CA . THR A 1 424 ? 2.609 -7.508 3.15 1 98.19 424 THR A CA 1
ATOM 3056 C C . THR A 1 424 ? 1.55 -6.742 3.936 1 98.19 424 THR A C 1
ATOM 3058 O O . THR A 1 424 ? 0.398 -7.176 4.02 1 98.19 424 THR A O 1
ATOM 3061 N N . GLN A 1 425 ? 1.92 -5.617 4.453 1 97.69 425 GLN A N 1
ATOM 3062 C CA . GLN A 1 425 ? 0.97 -4.816 5.219 1 97.69 425 GLN A CA 1
ATOM 3063 C C . GLN A 1 425 ? -0.144 -4.281 4.32 1 97.69 425 GLN A C 1
ATOM 3065 O O . GLN A 1 425 ? -1.316 -4.297 4.703 1 97.69 425 GLN A O 1
ATOM 3070 N N . GLN A 1 426 ? 0.219 -3.822 3.109 1 97.81 426 GLN A N 1
ATOM 3071 C CA . GLN A 1 426 ? -0.792 -3.299 2.195 1 97.81 426 GLN A CA 1
ATOM 3072 C C . GLN A 1 426 ? -1.791 -4.383 1.802 1 97.81 426 GLN A C 1
ATOM 3074 O O . GLN A 1 426 ? -3 -4.145 1.792 1 97.81 426 GLN A O 1
ATOM 3079 N N . SER A 1 427 ? -1.266 -5.5 1.526 1 98.06 427 SER A N 1
ATOM 3080 C CA . SER A 1 427 ? -2.125 -6.613 1.135 1 98.06 427 SER A CA 1
ATOM 3081 C C . SER A 1 427 ? -3.049 -7.027 2.275 1 98.06 427 SER A C 1
ATOM 3083 O O . SER A 1 427 ? -4.234 -7.281 2.059 1 98.06 427 SER A O 1
ATOM 3085 N N . ALA A 1 428 ? -2.498 -7.113 3.477 1 98.12 428 ALA A N 1
ATOM 3086 C CA . ALA A 1 428 ? -3.281 -7.543 4.629 1 98.12 428 ALA A CA 1
ATOM 3087 C C . ALA A 1 428 ? -4.371 -6.527 4.961 1 98.12 428 ALA A C 1
ATOM 3089 O O . ALA A 1 428 ? -5.516 -6.902 5.227 1 98.12 428 ALA A O 1
ATO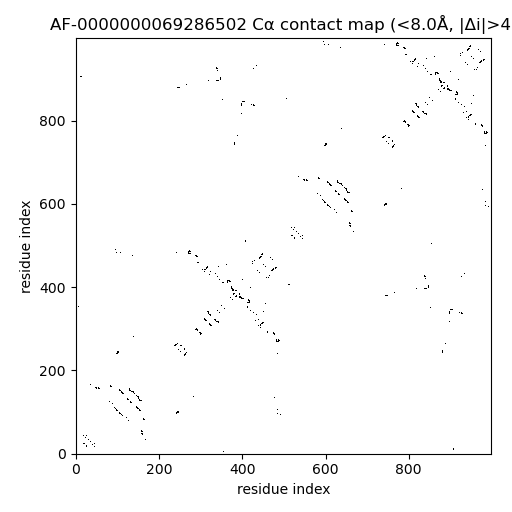M 3090 N N . LEU A 1 429 ? -4.02 -5.254 4.914 1 97.88 429 LEU A N 1
ATOM 3091 C CA . LEU A 1 429 ? -4.965 -4.203 5.285 1 97.88 429 LEU A CA 1
ATOM 3092 C C . LEU A 1 429 ? -6.133 -4.156 4.309 1 97.88 429 LEU A C 1
ATOM 3094 O O . LEU A 1 429 ? -7.293 -4.113 4.723 1 97.88 429 LEU A O 1
ATOM 3098 N N . LEU A 1 430 ? -5.832 -4.176 3.049 1 98.31 430 LEU A N 1
ATOM 3099 C CA . LEU A 1 430 ? -6.883 -4.098 2.039 1 98.31 430 LEU A CA 1
ATOM 3100 C C . LEU A 1 430 ? -7.762 -5.344 2.074 1 98.31 430 LEU A C 1
ATOM 3102 O O . LEU A 1 430 ? -8.992 -5.238 2.014 1 98.31 430 LEU A O 1
ATOM 3106 N N . SER A 1 431 ? -7.109 -6.492 2.184 1 98.56 431 SER A N 1
ATOM 3107 C CA . SER A 1 431 ? -7.879 -7.73 2.193 1 98.56 431 SER A CA 1
ATOM 3108 C C . SER A 1 431 ? -8.773 -7.82 3.426 1 98.56 431 SER A C 1
ATOM 3110 O O . SER A 1 431 ? -9.898 -8.312 3.348 1 98.56 431 SER A O 1
ATOM 3112 N N . ALA A 1 432 ? -8.281 -7.379 4.555 1 98.19 432 ALA A N 1
ATOM 3113 C CA . ALA A 1 432 ? -9.094 -7.406 5.77 1 98.19 432 ALA A CA 1
ATOM 3114 C C . ALA A 1 432 ? -10.312 -6.492 5.637 1 98.19 432 ALA A C 1
ATOM 3116 O O . ALA A 1 432 ? -11.414 -6.852 6.055 1 98.19 432 ALA A O 1
ATOM 3117 N N . ALA A 1 433 ? -10.102 -5.312 5.07 1 97.56 433 ALA A N 1
ATOM 3118 C CA . ALA A 1 433 ? -11.211 -4.387 4.863 1 97.56 433 ALA A CA 1
ATOM 3119 C C . ALA A 1 433 ? -12.273 -5 3.957 1 97.56 433 ALA A C 1
ATOM 3121 O O . ALA A 1 433 ? -13.469 -4.914 4.246 1 97.56 433 ALA A O 1
ATOM 3122 N N . LEU A 1 434 ? -11.844 -5.637 2.904 1 97.94 434 LEU A N 1
ATOM 3123 C CA . LEU A 1 434 ? -12.766 -6.234 1.942 1 97.94 434 LEU A CA 1
ATOM 3124 C C . LEU A 1 434 ? -13.43 -7.48 2.523 1 97.94 434 LEU A C 1
ATOM 3126 O O . LEU A 1 434 ? -14.594 -7.758 2.238 1 97.94 434 LEU A O 1
ATOM 3130 N N . ALA A 1 435 ? -12.648 -8.234 3.33 1 98.12 435 ALA A N 1
ATOM 3131 C CA . ALA A 1 435 ? -13.211 -9.406 3.99 1 98.12 435 ALA A CA 1
ATOM 3132 C C . ALA A 1 435 ? -14.312 -9.016 4.973 1 98.12 435 ALA A C 1
ATOM 3134 O O . ALA A 1 435 ? -15.344 -9.688 5.059 1 98.12 435 ALA A O 1
ATOM 3135 N N . ARG A 1 436 ? -14.07 -7.965 5.711 1 96.5 436 ARG A N 1
ATOM 3136 C CA . ARG A 1 436 ? -15.086 -7.473 6.645 1 96.5 436 ARG A CA 1
ATOM 3137 C C . ARG A 1 436 ? -16.359 -7.066 5.906 1 96.5 436 ARG A C 1
ATOM 3139 O O . ARG A 1 436 ? -17.469 -7.379 6.352 1 96.5 436 ARG A O 1
ATOM 3146 N N . GLN A 1 437 ? -16.188 -6.414 4.82 1 94 437 GLN A N 1
ATOM 3147 C CA . GLN A 1 437 ? -17.328 -6.016 3.986 1 94 437 GLN A CA 1
ATOM 3148 C C . GLN A 1 437 ? -18.094 -7.238 3.486 1 94 437 GLN A C 1
ATOM 3150 O O . GLN A 1 437 ? -19.312 -7.199 3.365 1 94 437 GLN A O 1
ATOM 3155 N N . SER A 1 438 ? -17.328 -8.328 3.254 1 95.25 438 SER A N 1
ATOM 3156 C CA . SER A 1 438 ? -17.906 -9.539 2.672 1 95.25 438 SER A CA 1
ATOM 3157 C C . SER A 1 438 ? -18.406 -10.484 3.756 1 95.25 438 SER A C 1
ATOM 3159 O O . SER A 1 438 ? -18.969 -11.539 3.451 1 95.25 438 SER A O 1
ATOM 3161 N N . GLY A 1 439 ? -18.141 -10.203 4.977 1 94.38 439 GLY A N 1
ATOM 3162 C CA . GLY A 1 439 ? -18.578 -11.023 6.094 1 94.38 439 GLY A CA 1
ATOM 3163 C C . GLY A 1 439 ? -17.75 -12.289 6.258 1 94.38 439 GLY A C 1
ATOM 3164 O O . GLY A 1 439 ? -18.281 -13.328 6.652 1 94.38 439 GLY A O 1
ATOM 3165 N N . CYS A 1 440 ? -16.5 -12.219 5.922 1 96.81 440 CYS A N 1
ATOM 3166 C CA . CYS A 1 440 ? -15.695 -13.438 5.992 1 96.81 440 CYS A CA 1
ATOM 3167 C C . CYS A 1 440 ? -14.289 -13.133 6.484 1 96.81 440 CYS A C 1
ATOM 3169 O O . CYS A 1 440 ? -13.305 -13.625 5.922 1 96.81 440 CYS A O 1
ATOM 3171 N N . LEU A 1 441 ? -14.141 -12.289 7.438 1 96.94 441 LEU A N 1
ATOM 3172 C CA . LEU A 1 441 ? -12.859 -11.875 7.996 1 96.94 441 LEU A CA 1
ATOM 3173 C C . LEU A 1 441 ? -12.109 -13.07 8.578 1 96.94 441 LEU A C 1
ATOM 3175 O O . LEU A 1 441 ? -10.883 -13.016 8.75 1 96.94 441 LEU A O 1
ATOM 3179 N N . ASP A 1 442 ? -12.828 -14.219 8.805 1 97 442 ASP A N 1
ATOM 3180 C CA . ASP A 1 442 ? -12.227 -15.406 9.398 1 97 442 ASP A CA 1
ATOM 3181 C C . ASP A 1 442 ? -11.984 -16.484 8.344 1 97 442 ASP A C 1
ATOM 3183 O O . ASP A 1 442 ? -11.625 -17.625 8.68 1 97 442 ASP A O 1
ATOM 3187 N N . ARG A 1 443 ? -12.211 -16.219 7.086 1 97.75 443 ARG A N 1
ATOM 3188 C CA . ARG A 1 443 ? -12.062 -17.172 5.992 1 97.75 443 ARG A CA 1
ATOM 3189 C C . ARG A 1 443 ? -11.344 -16.531 4.805 1 97.75 443 ARG A C 1
ATOM 3191 O O . ARG A 1 443 ? -11.93 -16.375 3.732 1 97.75 443 ARG A O 1
ATOM 3198 N N . VAL A 1 444 ? -10.117 -16.172 4.992 1 98.62 444 VAL A N 1
ATOM 3199 C CA . VAL A 1 444 ? -9.32 -15.539 3.953 1 98.62 444 VAL A CA 1
ATOM 3200 C C . VAL A 1 444 ? -8.133 -16.438 3.59 1 98.62 444 VAL A C 1
ATOM 3202 O O . VAL A 1 444 ? -7.34 -16.812 4.457 1 98.62 444 VAL A O 1
ATOM 3205 N N . PHE A 1 445 ? -8.008 -16.828 2.346 1 98.44 445 PHE A N 1
ATOM 3206 C CA . PHE A 1 445 ? -6.91 -17.656 1.844 1 98.44 445 PHE A CA 1
ATOM 3207 C C . PHE A 1 445 ? -5.922 -16.797 1.056 1 98.44 445 PHE A C 1
ATOM 3209 O O . PHE A 1 445 ? -6.309 -16.078 0.132 1 98.44 445 PHE A O 1
ATOM 3216 N N . PHE A 1 446 ? -4.668 -16.812 1.434 1 98.25 446 PHE A N 1
ATOM 3217 C CA . PHE A 1 446 ? -3.621 -16.172 0.653 1 98.25 446 PHE A CA 1
ATOM 3218 C C . PHE A 1 446 ? -2.93 -17.172 -0.262 1 98.25 446 PHE A C 1
ATOM 3220 O O . PHE A 1 446 ? -2.592 -18.281 0.165 1 98.25 446 PHE A O 1
ATOM 3227 N N . ALA A 1 447 ? -2.777 -16.781 -1.477 1 96.31 447 ALA A N 1
ATOM 3228 C CA . ALA A 1 447 ? -2.158 -17.641 -2.488 1 96.31 447 ALA A CA 1
ATOM 3229 C C . ALA A 1 447 ? -1.34 -16.812 -3.477 1 96.31 447 ALA A C 1
ATOM 3231 O O . ALA A 1 447 ? -1.173 -15.602 -3.295 1 96.31 447 ALA A O 1
ATOM 3232 N N . GLY A 1 448 ? -0.748 -17.5 -4.465 1 94 448 GLY A N 1
ATOM 3233 C CA . GLY A 1 448 ? 0.066 -16.844 -5.473 1 94 448 GLY A CA 1
ATOM 3234 C C . GLY A 1 448 ? 1.552 -17.094 -5.297 1 94 448 GLY A C 1
ATOM 3235 O O . GLY A 1 448 ? 1.982 -17.594 -4.258 1 94 448 GLY A O 1
ATOM 3236 N N . GLY A 1 449 ? 2.24 -16.641 -6.293 1 91 449 GLY A N 1
ATOM 3237 C CA . GLY A 1 449 ? 3.674 -16.906 -6.312 1 91 449 GLY A CA 1
ATOM 3238 C C . GLY A 1 449 ? 4.422 -16.188 -5.203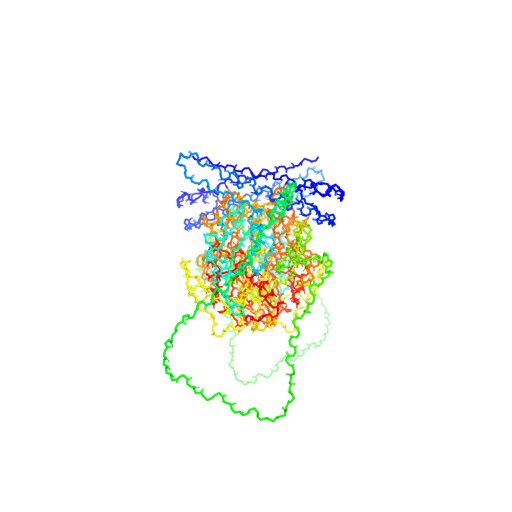 1 91 449 GLY A C 1
ATOM 3239 O O . GLY A 1 449 ? 5.477 -16.656 -4.762 1 91 449 GLY A O 1
ATOM 3240 N N . PHE A 1 450 ? 3.916 -15.109 -4.672 1 94.19 450 PHE A N 1
ATOM 3241 C CA . PHE A 1 450 ? 4.566 -14.359 -3.6 1 94.19 450 PHE A CA 1
ATOM 3242 C C . PHE A 1 450 ? 4.508 -15.133 -2.289 1 94.19 450 PHE A C 1
ATOM 3244 O O . PHE A 1 450 ? 5.316 -14.906 -1.388 1 94.19 450 PHE A O 1
ATOM 3251 N N . MET A 1 451 ? 3.582 -16.047 -2.188 1 93.62 451 MET A N 1
ATOM 3252 C CA . MET A 1 451 ? 3.375 -16.828 -0.966 1 93.62 451 MET A CA 1
ATOM 3253 C C . MET A 1 451 ? 4.137 -18.141 -1.02 1 93.62 451 MET A C 1
ATOM 3255 O O . MET A 1 451 ? 3.939 -19.016 -0.17 1 93.62 451 MET A O 1
ATOM 3259 N N . THR A 1 452 ? 5.016 -18.281 -1.903 1 86.38 452 THR A N 1
ATOM 3260 C CA . THR A 1 452 ? 5.758 -19.516 -2.096 1 86.38 452 THR A CA 1
ATOM 3261 C C . THR A 1 452 ? 6.492 -19.922 -0.818 1 86.38 452 THR A C 1
ATOM 3263 O O . THR A 1 452 ? 6.621 -19.109 0.106 1 86.38 452 THR A O 1
ATOM 3266 N N . GLU A 1 453 ? 6.965 -21.109 -0.736 1 77.75 453 GLU A N 1
ATOM 3267 C CA . GLU A 1 453 ? 7.574 -21.688 0.457 1 77.75 453 GLU A CA 1
ATOM 3268 C C . GLU A 1 453 ? 8.766 -20.859 0.925 1 77.75 453 GLU A C 1
ATOM 3270 O O . GLU A 1 453 ? 8.992 -20.719 2.129 1 77.75 453 GLU A O 1
ATOM 3275 N N . GLY A 1 454 ? 9.461 -20.359 0.069 1 86 454 GLY A N 1
ATOM 3276 C CA . GLY A 1 454 ? 10.641 -19.594 0.434 1 86 454 GLY A CA 1
ATOM 3277 C C . GLY A 1 454 ? 10.312 -18.266 1.096 1 86 454 GLY A C 1
ATOM 3278 O O . GLY A 1 454 ? 11.172 -17.656 1.72 1 86 454 GLY A O 1
ATOM 3279 N N . ASN A 1 455 ? 9.078 -17.844 1.033 1 94.19 455 ASN A N 1
ATOM 3280 C CA . ASN A 1 455 ? 8.719 -16.531 1.575 1 94.19 455 ASN A CA 1
ATOM 3281 C C . ASN A 1 455 ? 7.953 -16.656 2.887 1 94.19 455 ASN A C 1
ATOM 3283 O O . ASN A 1 455 ? 6.855 -16.109 3.027 1 94.19 455 ASN A O 1
ATOM 3287 N N . HIS A 1 456 ? 8.57 -17.281 3.842 1 95.12 456 HIS A N 1
ATOM 3288 C CA . HIS A 1 456 ? 7.957 -17.516 5.145 1 95.12 456 HIS A CA 1
ATOM 3289 C C . HIS A 1 456 ? 7.762 -16.203 5.902 1 95.12 456 HIS A C 1
ATOM 3291 O O . HIS A 1 456 ? 6.809 -16.062 6.676 1 95.12 456 HIS A O 1
ATOM 3297 N N . LEU A 1 457 ? 8.664 -15.242 5.617 1 96.38 457 LEU A N 1
ATOM 3298 C CA . LEU A 1 457 ? 8.547 -13.945 6.281 1 96.38 457 LEU A CA 1
ATOM 3299 C C . LEU A 1 457 ? 7.238 -13.258 5.898 1 96.38 457 LEU A C 1
ATOM 3301 O O . LEU A 1 457 ? 6.578 -12.656 6.75 1 96.38 457 LEU A O 1
ATOM 3305 N N . ALA A 1 458 ? 6.887 -13.305 4.648 1 97.38 458 ALA A N 1
ATOM 3306 C CA . ALA A 1 458 ? 5.645 -12.695 4.184 1 97.38 458 ALA A CA 1
ATOM 3307 C C . ALA A 1 458 ? 4.43 -13.359 4.82 1 97.38 458 ALA A C 1
ATOM 3309 O O . ALA A 1 458 ? 3.496 -12.68 5.254 1 97.38 458 ALA A O 1
ATOM 3310 N N . ARG A 1 459 ? 4.449 -14.648 4.887 1 97.5 459 ARG A N 1
ATOM 3311 C CA . ARG A 1 459 ? 3.336 -15.375 5.48 1 97.5 459 ARG A CA 1
ATOM 3312 C C . ARG A 1 459 ? 3.191 -15.047 6.961 1 97.5 459 ARG A C 1
ATOM 3314 O O . ARG A 1 459 ? 2.076 -14.859 7.457 1 97.5 459 ARG A O 1
ATOM 3321 N N . ARG A 1 460 ? 4.309 -15.008 7.613 1 97.12 460 ARG A N 1
ATOM 3322 C CA . ARG A 1 460 ? 4.289 -14.656 9.031 1 97.12 460 ARG A CA 1
ATOM 3323 C C . ARG A 1 460 ? 3.746 -13.242 9.234 1 97.12 460 ARG A C 1
ATOM 3325 O O . ARG A 1 460 ? 2.949 -13.008 10.141 1 97.12 460 ARG A O 1
ATOM 3332 N N . ALA A 1 461 ? 4.191 -12.336 8.438 1 96.62 461 ALA A N 1
ATOM 3333 C CA . ALA A 1 461 ? 3.758 -10.945 8.539 1 96.62 461 ALA A CA 1
ATOM 3334 C C . ALA A 1 461 ? 2.262 -10.82 8.273 1 96.62 461 ALA A C 1
ATOM 3336 O O . ALA A 1 461 ? 1.555 -10.102 8.984 1 96.62 461 ALA A O 1
ATOM 3337 N N . ILE A 1 462 ? 1.783 -11.453 7.238 1 98.06 462 ILE A N 1
ATOM 3338 C CA . ILE A 1 462 ? 0.369 -11.406 6.879 1 98.06 462 ILE A CA 1
ATOM 3339 C C . ILE A 1 462 ? -0.472 -11.969 8.016 1 98.06 462 ILE A C 1
ATOM 3341 O O . ILE A 1 462 ? -1.479 -11.375 8.414 1 98.06 462 ILE A O 1
ATOM 3345 N N . ALA A 1 463 ? -0.04 -13.109 8.555 1 97.88 463 ALA A N 1
ATOM 3346 C CA . ALA A 1 463 ? -0.756 -13.734 9.664 1 97.88 463 ALA A CA 1
ATOM 3347 C C . ALA A 1 463 ? -0.803 -12.812 10.875 1 97.88 463 ALA A C 1
ATOM 3349 O O . ALA A 1 463 ? -1.846 -12.68 11.523 1 97.88 463 ALA A O 1
ATOM 3350 N N . ALA A 1 464 ? 0.29 -12.234 11.195 1 96.31 464 ALA A N 1
ATOM 3351 C CA . ALA A 1 464 ? 0.369 -11.328 12.336 1 96.31 464 ALA A CA 1
ATOM 3352 C C . ALA A 1 464 ? -0.547 -10.117 12.141 1 96.31 464 ALA A C 1
ATOM 3354 O O . ALA A 1 464 ? -1.239 -9.703 13.07 1 96.31 464 ALA A O 1
ATOM 3355 N N . ASN A 1 465 ? -0.528 -9.539 10.977 1 96 465 ASN A N 1
ATOM 3356 C CA . ASN A 1 465 ? -1.388 -8.398 10.68 1 96 465 ASN A CA 1
ATOM 3357 C C . ASN A 1 465 ? -2.865 -8.766 10.797 1 96 465 ASN A C 1
ATOM 3359 O O . ASN A 1 465 ? -3.652 -8.008 11.375 1 96 465 ASN A O 1
ATOM 3363 N N . PHE A 1 466 ? -3.242 -9.875 10.281 1 97.06 466 PHE A N 1
ATOM 3364 C CA . PHE A 1 466 ? -4.637 -10.289 10.344 1 97.06 466 PHE A CA 1
ATOM 3365 C C . PHE A 1 466 ? -5.059 -10.539 11.789 1 97.06 466 PHE A C 1
ATOM 3367 O O . PHE A 1 466 ? -6.172 -10.188 12.188 1 97.06 466 PHE A O 1
ATOM 3374 N N . ARG A 1 467 ? -4.184 -11.18 12.523 1 95.5 467 ARG A N 1
ATOM 3375 C CA . ARG A 1 467 ? -4.484 -11.398 13.938 1 95.5 467 ARG A CA 1
ATOM 3376 C C . ARG A 1 467 ? -4.754 -10.07 14.648 1 95.5 467 ARG A C 1
ATOM 3378 O O . ARG A 1 467 ? -5.707 -9.961 15.422 1 95.5 467 ARG A O 1
ATOM 3385 N N . SER A 1 468 ? -3.957 -9.102 14.367 1 92.44 468 SER A N 1
ATOM 3386 C CA . SER A 1 468 ? -4.105 -7.781 14.969 1 92.44 468 SER A CA 1
ATOM 3387 C C . SER A 1 468 ? -5.406 -7.113 14.539 1 92.44 468 SER A C 1
ATOM 3389 O O . SER A 1 468 ? -5.926 -6.242 15.234 1 92.44 468 SER A O 1
ATOM 3391 N N . LEU A 1 469 ? -5.914 -7.512 13.406 1 93.94 469 LEU A N 1
ATOM 3392 C CA . LEU A 1 469 ? -7.133 -6.918 12.859 1 93.94 469 LEU A CA 1
ATOM 3393 C C . LEU A 1 469 ? -8.352 -7.758 13.227 1 93.94 469 LEU A C 1
ATOM 3395 O O . LEU A 1 469 ? -9.461 -7.473 12.773 1 93.94 469 LEU A O 1
ATOM 3399 N N . GLY A 1 470 ? -8.141 -8.82 13.969 1 94.25 470 GLY A N 1
ATOM 3400 C CA . GLY A 1 470 ? -9.227 -9.656 14.438 1 94.25 470 GLY A CA 1
ATOM 3401 C C . GLY A 1 470 ? -9.664 -10.703 13.43 1 94.25 470 GLY A C 1
ATOM 3402 O O . GLY A 1 470 ? -10.789 -11.203 13.484 1 94.25 470 GLY A O 1
ATOM 3403 N N . GLY A 1 471 ? -8.812 -10.945 12.461 1 96.38 471 GLY A N 1
ATOM 3404 C CA . GLY A 1 471 ? -9.172 -11.891 11.414 1 96.38 471 GLY A CA 1
ATOM 3405 C C . GLY A 1 471 ? -8.352 -13.172 11.477 1 96.38 471 GLY A C 1
ATOM 3406 O O . GLY A 1 471 ? -7.582 -13.383 12.414 1 96.38 471 GLY A O 1
ATOM 3407 N N . ARG A 1 472 ? -8.695 -14.039 10.531 1 96.19 472 ARG A N 1
ATOM 3408 C CA . ARG A 1 472 ? -7.996 -15.312 10.383 1 96.19 472 ARG A CA 1
ATOM 3409 C C . ARG A 1 472 ? -7.625 -15.57 8.93 1 96.19 472 ARG A C 1
ATOM 3411 O O . ARG A 1 472 ? -8.422 -15.312 8.023 1 96.19 472 ARG A O 1
ATOM 3418 N N . VAL A 1 473 ? -6.367 -16.016 8.742 1 97.94 473 VAL A N 1
ATOM 3419 C CA . VAL A 1 473 ? -5.906 -16.25 7.379 1 97.94 473 VAL A CA 1
ATOM 3420 C C . VAL A 1 473 ? -5.414 -17.688 7.25 1 97.94 473 VAL A C 1
ATOM 3422 O O . VAL A 1 473 ? -4.902 -18.266 8.211 1 97.94 473 VAL A O 1
ATOM 3425 N N . TYR A 1 474 ? -5.633 -18.234 6.121 1 97.38 474 TYR A N 1
ATOM 3426 C CA . TYR A 1 474 ? -5.195 -19.578 5.777 1 97.38 474 TYR A CA 1
ATOM 3427 C C . TYR A 1 474 ? -4.23 -19.562 4.602 1 97.38 474 TYR A C 1
ATOM 3429 O O . TYR A 1 474 ? -4.32 -18.688 3.732 1 97.38 474 TYR A O 1
ATOM 3437 N N . PHE A 1 475 ? -3.35 -20.5 4.645 1 96.75 475 PHE A N 1
ATOM 3438 C CA . PHE A 1 475 ? -2.416 -20.734 3.549 1 96.75 475 PHE A CA 1
ATOM 3439 C C . PHE A 1 475 ? -2.547 -22.156 3.014 1 96.75 475 PHE A C 1
ATOM 3441 O O . PHE A 1 475 ? -3.074 -23.031 3.697 1 96.75 475 PHE A O 1
ATOM 3448 N N . LEU A 1 476 ? -2.15 -22.281 1.813 1 94.75 476 LEU A N 1
ATOM 3449 C CA . LEU A 1 476 ? -2.188 -23.594 1.164 1 94.75 476 LEU A CA 1
ATOM 3450 C C . LEU A 1 476 ? -0.782 -24.047 0.794 1 94.75 476 LEU A C 1
ATOM 3452 O O . LEU A 1 476 ? 0.048 -23.25 0.363 1 94.75 476 LEU A O 1
ATOM 3456 N N . ARG A 1 477 ? -0.577 -25.25 0.954 1 93.06 477 ARG A N 1
ATOM 3457 C CA . ARG A 1 477 ? 0.712 -25.812 0.565 1 93.06 477 ARG A CA 1
ATOM 3458 C C . ARG A 1 477 ? 0.973 -25.609 -0.924 1 93.06 477 ARG A C 1
ATOM 3460 O O . ARG A 1 477 ? 2.117 -25.422 -1.338 1 93.06 477 ARG A O 1
ATOM 3467 N N . HIS A 1 478 ? -0.058 -25.656 -1.696 1 94.56 478 HIS A N 1
ATOM 3468 C CA . HIS A 1 478 ? 0.037 -25.531 -3.146 1 94.56 478 HIS A CA 1
ATOM 3469 C C . HIS A 1 478 ? -0.269 -24.109 -3.596 1 94.56 478 HIS A C 1
ATOM 3471 O O . HIS A 1 478 ? -0.812 -23.891 -4.684 1 94.56 478 HIS A O 1
ATOM 3477 N N . CYS A 1 479 ? 0.016 -23.109 -2.775 1 92.56 479 CYS A N 1
ATOM 3478 C CA . CYS A 1 479 ? -0.422 -21.734 -2.947 1 92.56 479 CYS A CA 1
ATOM 3479 C C . CYS A 1 479 ? 0.047 -21.172 -4.285 1 92.56 479 CYS A C 1
ATOM 3481 O O . CYS A 1 479 ? -0.624 -20.328 -4.879 1 92.56 479 CYS A O 1
ATOM 3483 N N . ASP A 1 480 ? 1.131 -21.578 -4.793 1 92.94 480 ASP A N 1
ATOM 3484 C CA . ASP A 1 480 ? 1.655 -21 -6.023 1 92.94 480 ASP A CA 1
ATOM 3485 C C . ASP A 1 480 ? 1.237 -21.812 -7.242 1 92.94 480 ASP A C 1
ATOM 3487 O O . ASP A 1 480 ? 1.538 -21.438 -8.383 1 92.94 480 ASP A O 1
ATOM 3491 N N . PHE A 1 481 ? 0.497 -22.891 -7.078 1 96.25 481 PHE A N 1
ATOM 3492 C CA . PHE A 1 481 ? 0.145 -23.75 -8.195 1 96.25 481 PHE A CA 1
ATOM 3493 C C . PHE A 1 481 ? -1.357 -23.734 -8.445 1 96.25 481 PHE A C 1
ATOM 3495 O O . PHE A 1 481 ? -1.875 -24.531 -9.227 1 96.25 481 PHE A O 1
ATOM 3502 N N . LEU A 1 482 ? -2.055 -22.844 -7.824 1 96.88 482 LEU A N 1
ATOM 3503 C CA . LEU A 1 482 ? -3.506 -22.828 -7.977 1 96.88 482 LEU A CA 1
ATOM 3504 C C . LEU A 1 482 ? -3.896 -22.578 -9.43 1 96.88 482 LEU A C 1
ATOM 3506 O O . LEU A 1 482 ? -4.852 -23.172 -9.938 1 96.88 482 LEU A O 1
ATOM 3510 N N . GLY A 1 483 ? -3.174 -21.672 -10.07 1 96.56 483 GLY A N 1
ATOM 3511 C CA . GLY A 1 483 ? -3.451 -21.422 -11.484 1 96.56 483 GLY A CA 1
ATOM 3512 C C . GLY A 1 483 ? -3.285 -22.656 -12.344 1 96.56 483 GLY A C 1
ATOM 3513 O O . GLY A 1 483 ? -4.129 -22.953 -13.195 1 96.56 483 GLY A O 1
ATOM 3514 N N . ALA A 1 484 ? -2.238 -23.391 -12.125 1 97.75 484 ALA A N 1
ATOM 3515 C CA . ALA A 1 484 ? -1.981 -24.609 -12.875 1 97.75 484 ALA A CA 1
ATOM 3516 C C . ALA A 1 484 ? -3.027 -25.672 -12.562 1 97.75 484 ALA A C 1
ATOM 3518 O O . ALA A 1 484 ? -3.492 -26.391 -13.461 1 97.75 484 ALA A O 1
ATOM 3519 N N . LEU A 1 485 ? -3.361 -25.781 -11.344 1 97.06 485 LEU A N 1
ATOM 3520 C CA . LEU A 1 485 ? -4.367 -26.75 -10.93 1 97.06 485 LEU A CA 1
ATOM 3521 C C . LEU A 1 485 ? -5.73 -26.406 -11.523 1 97.06 485 LEU A C 1
ATOM 3523 O O . LEU A 1 485 ? -6.488 -27.297 -11.914 1 97.06 485 LEU A O 1
ATOM 3527 N N . GLY A 1 486 ? -6.027 -25.109 -11.508 1 97.19 486 GLY A N 1
ATOM 3528 C CA . GLY A 1 486 ? -7.254 -24.688 -12.156 1 97.19 486 GLY A CA 1
ATOM 3529 C C . GLY A 1 486 ? -7.277 -25 -13.641 1 97.19 486 GLY A C 1
ATOM 3530 O O . GLY A 1 486 ? -8.312 -25.391 -14.188 1 97.19 486 GLY A O 1
ATOM 3531 N N . SER A 1 487 ? -6.199 -24.797 -14.289 1 97.56 487 SER A N 1
ATOM 3532 C CA . SER A 1 487 ? -6.078 -25.156 -15.695 1 97.56 487 SER A CA 1
ATOM 3533 C C . SER A 1 487 ? -6.25 -26.656 -15.898 1 97.56 487 SER A C 1
ATOM 3535 O O . SER A 1 487 ? -6.844 -27.094 -16.891 1 97.56 487 SER A O 1
ATOM 3537 N N . LEU A 1 488 ? -5.699 -27.422 -15 1 96.81 488 LEU A N 1
ATOM 3538 C CA . LEU A 1 488 ? -5.863 -28.875 -15.055 1 96.81 488 LEU A CA 1
ATOM 3539 C C . LEU A 1 488 ? -7.332 -29.266 -14.922 1 96.81 488 LEU A C 1
ATOM 3541 O O . LEU A 1 488 ? -7.812 -30.141 -15.641 1 96.81 488 LEU A O 1
ATOM 3545 N N . ARG A 1 489 ? -7.969 -28.625 -14.008 1 95.19 489 ARG A N 1
ATOM 3546 C CA . ARG A 1 489 ? -9.398 -28.859 -13.836 1 95.19 489 ARG A CA 1
ATOM 3547 C C . ARG A 1 489 ? -10.164 -28.531 -15.117 1 95.19 489 ARG A C 1
ATOM 3549 O O . ARG A 1 489 ? -11.086 -29.266 -15.5 1 95.19 489 ARG A O 1
ATOM 3556 N N . SER A 1 490 ? -9.812 -27.438 -15.734 1 94.75 490 SER A N 1
ATOM 3557 C CA . SER A 1 490 ? -10.422 -27.062 -17 1 94.75 490 SER A CA 1
ATOM 3558 C C . SER A 1 490 ? -10.172 -28.109 -18.078 1 94.75 490 SER A C 1
ATOM 3560 O O . SER A 1 490 ? -11.047 -28.391 -18.906 1 94.75 490 SER A O 1
ATOM 3562 N N . CYS A 1 491 ? -8.984 -28.625 -18.094 1 94.62 491 CYS A N 1
ATOM 3563 C CA . CYS A 1 491 ? -8.633 -29.703 -19.031 1 94.62 491 CYS A CA 1
ATOM 3564 C C . CYS A 1 491 ? -9.516 -30.922 -18.812 1 94.62 491 CYS A C 1
ATOM 3566 O O . CYS A 1 491 ? -10.055 -31.484 -19.766 1 94.62 491 CYS A O 1
ATOM 3568 N N . ILE A 1 492 ? -9.703 -31.281 -17.625 1 93.31 492 ILE A N 1
ATOM 3569 C CA . ILE A 1 492 ? -10.516 -32.438 -17.266 1 93.31 492 ILE A CA 1
ATOM 3570 C C . ILE A 1 492 ? -11.961 -32.188 -17.703 1 93.31 492 ILE A C 1
ATOM 3572 O O . ILE A 1 492 ? -12.586 -33.094 -18.266 1 93.31 492 ILE A O 1
ATOM 3576 N N . LYS A 1 493 ? -12.43 -31.016 -17.469 1 90.56 493 LYS A N 1
ATOM 3577 C CA . LYS A 1 493 ? -13.797 -30.688 -17.859 1 90.56 493 LYS A CA 1
ATOM 3578 C C . LYS A 1 493 ? -13.969 -30.719 -19.375 1 90.56 493 LYS A C 1
ATOM 3580 O O . LYS A 1 493 ? -15.008 -31.156 -19.875 1 90.56 493 LYS A O 1
ATOM 3585 N N . ASP A 1 494 ? -13.008 -30.188 -20 1 90.06 494 ASP A N 1
ATOM 3586 C CA . ASP A 1 494 ? -13.055 -30.156 -21.469 1 90.06 494 ASP A CA 1
ATOM 3587 C C . ASP A 1 494 ? -13.117 -31.578 -22.031 1 90.06 494 ASP A C 1
ATOM 3589 O O . ASP A 1 494 ? -13.664 -31.781 -23.125 1 90.06 494 ASP A O 1
ATOM 3593 N N . MET A 1 495 ? -12.617 -32.531 -21.328 1 86.62 495 MET A N 1
ATOM 3594 C CA . MET A 1 495 ? -12.633 -33.938 -21.734 1 86.62 495 MET A CA 1
ATOM 3595 C C . MET A 1 495 ? -13.969 -34.594 -21.391 1 86.62 495 MET A C 1
ATOM 3597 O O . MET A 1 495 ? -14.188 -35.75 -21.688 1 86.62 495 MET A O 1
ATOM 3601 N N . GLY A 1 496 ? -14.836 -33.75 -20.812 1 81.56 496 GLY A N 1
ATOM 3602 C CA . GLY A 1 496 ? -16.156 -34.281 -20.469 1 81.56 496 GLY A CA 1
ATOM 3603 C C . GLY A 1 496 ? -16.172 -35.031 -19.156 1 81.56 496 GLY A C 1
ATOM 3604 O O . GLY A 1 496 ? -17.094 -35.812 -18.891 1 81.56 496 GLY A O 1
ATOM 3605 N N . MET A 1 497 ? -15.094 -34.781 -18.438 1 76.94 497 MET A N 1
ATOM 3606 C CA . MET A 1 497 ? -14.992 -35.5 -17.156 1 76.94 497 MET A CA 1
ATOM 3607 C C . MET A 1 497 ? -15.312 -34.562 -15.992 1 76.94 497 MET A C 1
ATOM 3609 O O . MET A 1 497 ? -15.328 -33.344 -16.156 1 76.94 497 MET A O 1
ATOM 3613 N N . ILE A 1 498 ? -15.914 -35.125 -14.938 1 68.69 498 ILE A N 1
ATOM 3614 C CA . ILE A 1 498 ? -16.234 -34.344 -13.742 1 68.69 498 ILE A CA 1
ATOM 3615 C C . ILE A 1 498 ? -15.352 -34.812 -12.586 1 68.69 498 ILE A C 1
ATOM 3617 O O . ILE A 1 498 ? -15.109 -36 -12.406 1 68.69 498 ILE A O 1
ATOM 3621 N N . VAL A 1 499 ? -14.664 -33.812 -11.969 1 67.88 499 VAL A N 1
ATOM 3622 C CA . VAL A 1 499 ? -13.922 -34.125 -10.758 1 67.88 499 VAL A CA 1
ATOM 3623 C C . VAL A 1 499 ? -14.867 -34.125 -9.555 1 67.88 499 VAL A C 1
ATOM 3625 O O . VAL A 1 499 ? -15.805 -33.312 -9.5 1 67.88 499 VAL A O 1
ATOM 3628 N N . MET B 1 1 ? 25.797 18.016 -23.656 1 19.61 1 MET B N 1
ATOM 3629 C CA . MET B 1 1 ? 25.062 18.375 -22.453 1 19.61 1 MET B CA 1
ATOM 3630 C C . MET B 1 1 ? 25.156 17.266 -21.406 1 19.61 1 MET B C 1
ATOM 3632 O O . MET B 1 1 ? 24.875 16.109 -21.703 1 19.61 1 MET B O 1
ATOM 3636 N N . GLY B 1 2 ? 25.938 17.484 -20.359 1 21.28 2 GLY B N 1
ATOM 3637 C CA . GLY B 1 2 ? 26.75 16.656 -19.484 1 21.28 2 GLY B CA 1
ATOM 3638 C C . GLY B 1 2 ? 25.938 15.82 -18.516 1 21.28 2 GLY B C 1
ATOM 3639 O O . GLY B 1 2 ? 24.969 16.312 -17.922 1 21.28 2 GLY B O 1
ATOM 3640 N N . GLN B 1 3 ? 25.844 14.523 -18.828 1 24.55 3 GLN B N 1
ATOM 3641 C CA . GLN B 1 3 ? 25.141 13.406 -18.203 1 24.55 3 GLN B CA 1
ATOM 3642 C C . GLN B 1 3 ? 25.5 13.297 -16.734 1 24.55 3 GLN B C 1
ATOM 3644 O O . GLN B 1 3 ? 26.641 13 -16.375 1 24.55 3 GLN B O 1
ATOM 3649 N N . LEU B 1 4 ? 25.062 14.297 -15.93 1 23.91 4 LEU B N 1
ATOM 3650 C CA . LEU B 1 4 ? 25.469 14.477 -14.539 1 23.91 4 LEU B CA 1
ATOM 3651 C C . LEU B 1 4 ? 25.297 13.18 -13.75 1 23.91 4 LEU B C 1
ATOM 3653 O O . LEU B 1 4 ? 24.203 12.609 -13.711 1 23.91 4 LEU B O 1
ATOM 3657 N N . GLN B 1 5 ? 26.344 12.438 -13.633 1 26.08 5 GLN B N 1
ATOM 3658 C CA . GLN B 1 5 ? 26.656 11.242 -12.852 1 26.08 5 GLN B CA 1
ATOM 3659 C C . GLN B 1 5 ? 26.406 11.477 -11.367 1 26.08 5 GLN B C 1
ATOM 3661 O O . GLN B 1 5 ? 27.281 11.984 -10.656 1 26.08 5 GLN B O 1
ATOM 3666 N N . ALA B 1 6 ? 25.359 11.992 -10.969 1 28.84 6 ALA B N 1
ATOM 3667 C CA . ALA B 1 6 ? 25.375 12.273 -9.539 1 28.84 6 ALA B CA 1
ATOM 3668 C C . ALA B 1 6 ? 25.672 11.016 -8.734 1 28.84 6 ALA B C 1
ATOM 3670 O O . ALA B 1 6 ? 25.078 9.961 -8.984 1 28.84 6 ALA B O 1
ATOM 3671 N N . ALA B 1 7 ? 26.859 10.836 -8.18 1 28.64 7 ALA B N 1
ATOM 3672 C CA . ALA B 1 7 ? 27.469 9.852 -7.297 1 28.64 7 ALA B CA 1
ATOM 3673 C C . ALA B 1 7 ? 26.516 9.445 -6.18 1 28.64 7 ALA B C 1
ATOM 3675 O O . ALA B 1 7 ? 25.812 10.289 -5.617 1 28.64 7 ALA B O 1
ATOM 3676 N N . PRO B 1 8 ? 26.141 8.195 -6.234 1 29.39 8 PRO B N 1
ATOM 3677 C CA . PRO B 1 8 ? 25.312 7.82 -5.082 1 29.39 8 PRO B CA 1
ATOM 3678 C C . PRO B 1 8 ? 25.906 8.305 -3.756 1 29.39 8 PRO B C 1
ATOM 3680 O O . PRO B 1 8 ? 27.109 8.227 -3.547 1 29.39 8 PRO B O 1
ATOM 3683 N N . LYS B 1 9 ? 25.484 9.328 -3.207 1 29.16 9 LYS B N 1
ATOM 3684 C CA . LYS B 1 9 ? 26.016 9.898 -1.967 1 29.16 9 LYS B CA 1
ATOM 3685 C C . LYS B 1 9 ? 26.234 8.812 -0.914 1 29.16 9 LYS B C 1
ATOM 3687 O O . LYS B 1 9 ? 25.297 8.117 -0.52 1 29.16 9 LYS B O 1
ATOM 3692 N N . ILE B 1 10 ? 27.344 8.117 -0.988 1 28.61 10 ILE B N 1
ATOM 3693 C CA . ILE B 1 10 ? 27.797 7.301 0.132 1 28.61 10 ILE B CA 1
ATOM 3694 C C . ILE B 1 10 ? 27.531 8.031 1.445 1 28.61 10 ILE B C 1
ATOM 3696 O O . ILE B 1 10 ? 28.141 9.07 1.718 1 28.61 10 ILE B O 1
ATOM 3700 N N . PHE B 1 11 ? 26.297 8.172 1.751 1 29.7 11 PHE B N 1
ATOM 3701 C CA . PHE B 1 11 ? 26.016 9.008 2.912 1 29.7 11 PHE B CA 1
ATOM 3702 C C . PHE B 1 11 ? 26.594 8.383 4.18 1 29.7 11 PHE B C 1
ATOM 3704 O O . PHE B 1 11 ? 26.562 7.164 4.348 1 29.7 11 PHE B O 1
ATOM 3711 N N . GLU B 1 12 ? 27.547 8.977 4.742 1 29.38 12 GLU B N 1
ATOM 3712 C CA . GLU B 1 12 ? 28.219 8.703 6.012 1 29.38 12 GLU B CA 1
ATOM 3713 C C . GLU B 1 12 ? 27.203 8.328 7.098 1 29.38 12 GLU B C 1
ATOM 3715 O O . GLU B 1 12 ? 26.047 8.742 7.043 1 29.38 12 GLU B O 1
ATOM 3720 N N . ALA B 1 13 ? 27.406 7.281 7.906 1 31.72 13 ALA B N 1
ATOM 3721 C CA . ALA B 1 13 ? 26.719 6.73 9.078 1 31.72 13 ALA B CA 1
ATOM 3722 C C . ALA B 1 13 ? 25.984 7.824 9.844 1 31.72 13 ALA B C 1
ATOM 3724 O O . ALA B 1 13 ? 26.391 8.992 9.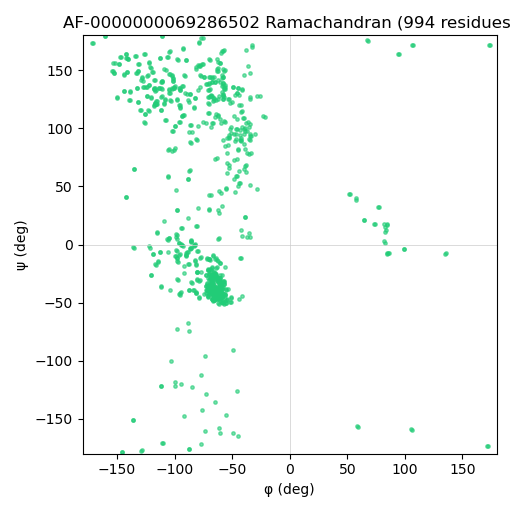828 1 31.72 13 ALA B O 1
ATOM 3725 N N . PRO B 1 14 ? 24.703 7.594 10.102 1 38.12 14 PRO B N 1
ATOM 3726 C CA . PRO B 1 14 ? 24.031 8.578 10.961 1 38.12 14 PRO B CA 1
ATOM 3727 C C . PRO B 1 14 ? 24.969 9.148 12.031 1 38.12 14 PRO B C 1
ATOM 3729 O O . PRO B 1 14 ? 25.906 8.484 12.461 1 38.12 14 PRO B O 1
ATOM 3732 N N . ASP B 1 15 ? 25.062 10.375 12.094 1 41.75 15 ASP B N 1
ATOM 3733 C CA . ASP B 1 15 ? 25.938 11.039 13.055 1 41.75 15 ASP B CA 1
ATOM 3734 C C . ASP B 1 15 ? 25.781 10.445 14.445 1 41.75 15 ASP B C 1
ATOM 3736 O O . ASP B 1 15 ? 24.75 10.648 15.102 1 41.75 15 ASP B O 1
ATOM 3740 N N . GLN B 1 16 ? 26 9.289 14.594 1 53.78 16 GLN B N 1
ATOM 3741 C CA . GLN B 1 16 ? 26.141 8.578 15.859 1 53.78 16 GLN B CA 1
ATOM 3742 C C . GLN B 1 16 ? 26.891 9.422 16.875 1 53.78 16 GLN B C 1
ATOM 3744 O O . GLN B 1 16 ? 27.297 8.922 17.922 1 53.78 16 GLN B O 1
ATOM 3749 N N . ARG B 1 17 ? 26.812 10.664 16.609 1 58.81 17 ARG B N 1
ATOM 3750 C CA . ARG B 1 17 ? 27.672 11.555 17.375 1 58.81 17 ARG B CA 1
ATOM 3751 C C . ARG B 1 17 ? 27.188 11.672 18.812 1 58.81 17 ARG B C 1
ATOM 3753 O O . ARG B 1 17 ? 28 11.805 19.734 1 58.81 17 ARG B O 1
ATOM 3760 N N . TYR B 1 18 ? 25.609 11.57 18.734 1 71.56 18 TYR B N 1
ATOM 3761 C CA . TYR B 1 18 ? 25.125 11.828 20.078 1 71.56 18 TYR B CA 1
ATOM 3762 C C . TYR B 1 18 ? 24.844 10.531 20.812 1 71.56 18 TYR B C 1
ATOM 3764 O O . TYR B 1 18 ? 24.641 10.531 22.031 1 71.56 18 TYR B O 1
ATOM 3772 N N . ASP B 1 19 ? 24.797 9.461 20.031 1 70.19 19 ASP B N 1
ATOM 3773 C CA . ASP B 1 19 ? 24.469 8.188 20.656 1 70.19 19 ASP B CA 1
ATOM 3774 C C . ASP B 1 19 ? 25.531 7.77 21.656 1 70.19 19 ASP B C 1
ATOM 3776 O O . ASP B 1 19 ? 25.234 7.152 22.688 1 70.19 19 ASP B O 1
ATOM 3780 N N . ALA B 1 20 ? 26.734 8.258 21.391 1 72 20 ALA B N 1
ATOM 3781 C CA . ALA B 1 20 ? 27.859 7.852 22.234 1 72 20 ALA B CA 1
ATOM 3782 C C . ALA B 1 20 ? 28.078 8.852 23.359 1 72 20 ALA B C 1
ATOM 3784 O O . ALA B 1 20 ? 28.875 8.609 24.266 1 72 20 ALA B O 1
ATOM 3785 N N . CYS B 1 21 ? 27.266 9.859 23.359 1 79.5 21 CYS B N 1
ATOM 3786 C CA . CYS B 1 21 ? 27.5 10.914 24.344 1 79.5 21 CYS B CA 1
ATOM 3787 C C . CYS B 1 21 ? 26.672 10.664 25.609 1 79.5 21 CYS B C 1
ATOM 3789 O O . CYS B 1 21 ? 25.562 10.156 25.531 1 79.5 21 CYS B O 1
ATOM 3791 N N . ASP B 1 22 ? 27.266 10.844 26.781 1 82.38 22 ASP B N 1
ATOM 3792 C CA . ASP B 1 22 ? 26.484 10.773 28.016 1 82.38 22 ASP B CA 1
ATOM 3793 C C . ASP B 1 22 ? 25.672 12.047 28.219 1 82.38 22 ASP B C 1
ATOM 3795 O O . ASP B 1 22 ? 25.734 12.977 27.406 1 82.38 22 ASP B O 1
ATOM 3799 N N . ILE B 1 23 ? 24.891 12.078 29.266 1 86.31 23 ILE B N 1
ATOM 3800 C CA . ILE B 1 23 ? 23.891 13.133 29.469 1 86.31 23 ILE B CA 1
ATOM 3801 C C . ILE B 1 23 ? 24.609 14.461 29.734 1 86.31 23 ILE B C 1
ATOM 3803 O O . ILE B 1 23 ? 24.141 15.516 29.297 1 86.31 23 ILE B O 1
ATOM 3807 N N . GLU B 1 24 ? 25.719 14.438 30.422 1 84.5 24 GLU B N 1
ATOM 3808 C CA . GLU B 1 24 ? 26.438 15.664 30.734 1 84.5 24 GLU B CA 1
ATOM 3809 C C . GLU B 1 24 ? 27.016 16.297 29.469 1 84.5 24 GLU B C 1
ATOM 3811 O O . GLU B 1 24 ? 26.953 17.516 29.297 1 84.5 24 GLU B O 1
ATOM 3816 N N . ALA B 1 25 ? 27.5 15.461 28.656 1 86.38 25 ALA B N 1
ATOM 3817 C CA . ALA B 1 25 ? 28.047 15.945 27.391 1 86.38 25 ALA B CA 1
ATOM 3818 C C . ALA B 1 25 ? 26.953 16.547 26.516 1 86.38 25 ALA B C 1
ATOM 3820 O O . ALA B 1 25 ? 27.156 17.609 25.906 1 86.38 25 ALA B O 1
ATOM 3821 N N . LEU B 1 26 ? 25.844 15.898 26.547 1 86.69 26 LEU B N 1
ATOM 3822 C CA . LEU B 1 26 ? 24.734 16.375 25.734 1 86.69 26 LEU B CA 1
ATOM 3823 C C . LEU B 1 26 ? 24.219 17.719 26.25 1 86.69 26 LEU B C 1
ATOM 3825 O O . LEU B 1 26 ? 23.891 18.609 25.469 1 86.69 26 LEU B O 1
ATOM 3829 N N . GLN B 1 27 ? 24.266 17.797 27.547 1 83.44 27 GLN B N 1
ATOM 3830 C CA . GLN B 1 27 ? 23.828 19.047 28.172 1 83.44 27 GLN B CA 1
ATOM 3831 C C . GLN B 1 27 ? 24.766 20.188 27.828 1 83.44 27 GLN B C 1
ATOM 3833 O O . GLN B 1 27 ? 24.328 21.328 27.594 1 83.44 27 GLN B O 1
ATOM 3838 N N . ARG B 1 28 ? 26 19.969 27.797 1 82.31 28 ARG B N 1
ATOM 3839 C CA . ARG B 1 28 ? 26.984 20.984 27.438 1 82.31 28 ARG B CA 1
ATOM 3840 C C . ARG B 1 28 ? 26.812 21.438 25.984 1 82.31 28 ARG B C 1
ATOM 3842 O O . ARG B 1 28 ? 26.859 22.641 25.703 1 82.31 28 ARG B O 1
ATOM 3849 N N . ILE B 1 29 ? 26.578 20.484 25.203 1 84 29 ILE B N 1
ATOM 3850 C CA . ILE B 1 29 ? 26.406 20.797 23.797 1 84 29 ILE B CA 1
ATOM 3851 C C . ILE B 1 29 ? 25.125 21.609 23.594 1 84 29 ILE B C 1
ATOM 3853 O O . ILE B 1 29 ? 25.109 22.578 22.844 1 84 29 ILE B O 1
ATOM 3857 N N . ALA B 1 30 ? 24.109 21.172 24.344 1 81.25 30 ALA B N 1
ATOM 3858 C CA . ALA B 1 30 ? 22.828 21.875 24.25 1 81.25 30 ALA B CA 1
ATOM 3859 C C . ALA B 1 30 ? 22.953 23.312 24.75 1 81.25 30 ALA B C 1
ATOM 3861 O O . ALA B 1 30 ? 22.438 24.234 24.125 1 81.25 30 ALA B O 1
ATOM 3862 N N . ALA B 1 31 ? 23.703 23.453 25.781 1 78.25 31 ALA B N 1
ATOM 3863 C CA . ALA B 1 31 ? 23.906 24.781 26.344 1 78.25 31 ALA B CA 1
ATOM 3864 C C . ALA B 1 31 ? 24.688 25.672 25.359 1 78.25 31 ALA B C 1
ATOM 3866 O O . ALA B 1 31 ? 24.375 26.859 25.219 1 78.25 31 ALA B O 1
ATOM 3867 N N . GLN B 1 32 ? 25.594 25.109 24.688 1 79 32 GLN B N 1
ATOM 3868 C CA . GLN B 1 32 ? 26.406 25.844 23.719 1 79 32 GLN B CA 1
ATOM 3869 C C . GLN B 1 32 ? 25.547 26.297 22.531 1 79 32 GLN B C 1
ATOM 3871 O O . GLN B 1 32 ? 25.859 27.297 21.906 1 79 32 GLN B O 1
ATOM 3876 N N . ARG B 1 33 ? 24.516 25.531 22.359 1 76.94 33 ARG B N 1
ATOM 3877 C CA . ARG B 1 33 ? 23.672 25.828 21.203 1 76.94 33 ARG B CA 1
ATOM 3878 C C . ARG B 1 33 ? 22.453 26.656 21.609 1 76.94 33 ARG B C 1
ATOM 3880 O O . ARG B 1 33 ? 21.516 26.812 20.828 1 76.94 33 ARG B O 1
ATOM 3887 N N . GLY B 1 34 ? 22.438 27.016 22.828 1 71.06 34 GLY B N 1
ATOM 3888 C CA . GLY B 1 34 ? 21.344 27.859 23.312 1 71.06 34 GLY B CA 1
ATOM 3889 C C . GLY B 1 34 ? 20.109 27.062 23.688 1 71.06 34 GLY B C 1
ATOM 3890 O O . GLY B 1 34 ? 19 27.594 23.703 1 71.06 34 GLY B O 1
ATOM 3891 N N . LEU B 1 35 ? 20.297 25.734 23.781 1 73.44 35 LEU B N 1
ATOM 3892 C CA . LEU B 1 35 ? 19.203 24.859 24.172 1 73.44 35 LEU B CA 1
ATOM 3893 C C . LEU B 1 35 ? 19.328 24.438 25.641 1 73.44 35 LEU B C 1
ATOM 3895 O O . LEU B 1 35 ? 19.953 23.422 25.938 1 73.44 35 LEU B O 1
ATOM 3899 N N . THR B 1 36 ? 18.953 25.234 26.531 1 67.75 36 THR B N 1
ATOM 3900 C CA . THR B 1 36 ? 19.047 24.875 27.938 1 67.75 36 THR B CA 1
ATOM 3901 C C . THR B 1 36 ? 17.859 24 28.344 1 67.75 36 THR B C 1
ATOM 3903 O O . THR B 1 36 ? 16.75 24.484 28.547 1 67.75 36 THR B O 1
ATOM 3906 N N . LEU B 1 37 ? 18.062 22.656 28.219 1 70.06 37 LEU B N 1
ATOM 3907 C CA . LEU B 1 37 ? 16.984 21.688 28.484 1 70.06 37 LEU B CA 1
ATOM 3908 C C . LEU B 1 37 ? 17.375 20.734 29.609 1 70.06 37 LEU B C 1
ATOM 3910 O O . LEU B 1 37 ? 18.516 20.297 29.688 1 70.06 37 LEU B O 1
ATOM 3914 N N . SER B 1 38 ? 16.516 20.656 30.578 1 67.94 38 SER B N 1
ATOM 3915 C CA . SER B 1 38 ? 16.703 19.656 31.609 1 67.94 38 SER B CA 1
ATOM 3916 C C . SER B 1 38 ? 16.031 18.344 31.234 1 67.94 38 SER B C 1
ATOM 3918 O O . SER B 1 38 ? 14.891 18.078 31.656 1 67.94 38 SER B O 1
ATOM 3920 N N . SER B 1 39 ? 16.375 17.766 30.078 1 65.62 39 SER B N 1
ATOM 3921 C CA . SER B 1 39 ? 15.656 16.594 29.594 1 65.62 39 SER B CA 1
ATOM 3922 C C . SER B 1 39 ? 16.5 15.328 29.75 1 65.62 39 SER B C 1
ATOM 3924 O O . SER B 1 39 ? 17.688 15.398 30.062 1 65.62 39 SER B O 1
ATOM 3926 N N . GLU B 1 40 ? 15.773 14.227 29.703 1 70.62 40 GLU B N 1
ATOM 3927 C CA . GLU B 1 40 ? 16.453 12.93 29.688 1 70.62 40 GLU B CA 1
ATOM 3928 C C . GLU B 1 40 ? 17.359 12.805 28.469 1 70.62 40 GLU B C 1
ATOM 3930 O O . GLU B 1 40 ? 17.234 13.57 27.516 1 70.62 40 GLU B O 1
ATOM 3935 N N . ARG B 1 41 ? 18.312 11.953 28.625 1 75.88 41 ARG B N 1
ATOM 3936 C CA . ARG B 1 41 ? 19.359 11.797 27.625 1 75.88 41 ARG B CA 1
ATOM 3937 C C . ARG B 1 41 ? 18.781 11.602 26.234 1 75.88 41 ARG B C 1
ATOM 3939 O O . ARG B 1 41 ? 19.188 12.281 25.281 1 75.88 41 ARG B O 1
ATOM 3946 N N . ALA B 1 42 ? 17.812 10.75 26.219 1 66.19 42 ALA B N 1
ATOM 3947 C CA . ALA B 1 42 ? 17.25 10.406 24.906 1 66.19 42 ALA B CA 1
ATOM 3948 C C . ALA B 1 42 ? 16.578 11.617 24.266 1 66.19 42 ALA B C 1
ATOM 3950 O O . ALA B 1 42 ? 16.734 11.852 23.062 1 66.19 42 ALA B O 1
ATOM 3951 N N . MET B 1 43 ? 15.945 12.328 25.031 1 70.12 43 MET B N 1
ATOM 3952 C CA . MET B 1 43 ? 15.242 13.516 24.547 1 70.12 43 MET B CA 1
ATOM 3953 C C . MET B 1 43 ? 16.234 14.602 24.141 1 70.12 43 MET B C 1
ATOM 3955 O O . MET B 1 43 ? 16.031 15.281 23.125 1 70.12 43 MET B O 1
ATOM 3959 N N . LEU B 1 44 ? 17.188 14.734 24.938 1 75.06 44 LEU B N 1
ATOM 3960 C CA . LEU B 1 44 ? 18.203 15.734 24.641 1 75.06 44 LEU B CA 1
ATOM 3961 C C . LEU B 1 44 ? 18.906 15.414 23.312 1 75.06 44 LEU B C 1
ATOM 3963 O O . LEU B 1 44 ? 19.141 16.312 22.5 1 75.06 44 LEU B O 1
ATOM 3967 N N . ALA B 1 45 ? 19.156 14.188 23.156 1 73.94 45 ALA B N 1
ATOM 3968 C CA . ALA B 1 45 ? 19.781 13.766 21.906 1 73.94 45 ALA B CA 1
ATOM 3969 C C . ALA B 1 45 ? 18.875 14.039 20.719 1 73.94 45 ALA B C 1
ATOM 3971 O O . ALA B 1 45 ? 19.328 14.523 19.672 1 73.94 45 ALA B O 1
ATOM 3972 N N . ALA B 1 46 ? 17.625 13.805 20.953 1 69 46 ALA B N 1
ATOM 3973 C CA . ALA B 1 46 ? 16.656 14.023 19.875 1 69 46 ALA B CA 1
ATOM 3974 C C . ALA B 1 46 ? 16.547 15.508 19.531 1 69 46 ALA B C 1
ATOM 3976 O O . ALA B 1 46 ? 16.484 15.875 18.359 1 69 46 ALA B O 1
ATOM 3977 N N . MET B 1 47 ? 16.641 16.266 20.531 1 73.06 47 MET B N 1
ATOM 3978 C CA . MET B 1 47 ? 16.531 17.703 20.344 1 73.06 47 MET B CA 1
ATOM 3979 C C . MET B 1 47 ? 17.766 18.25 19.641 1 73.06 47 MET B C 1
ATOM 3981 O O . MET B 1 47 ? 17.641 19.141 18.797 1 73.06 47 MET B O 1
ATOM 3985 N N . LEU B 1 48 ? 18.844 17.703 19.984 1 75.12 48 LEU B N 1
ATOM 3986 C CA . LEU B 1 48 ? 20.078 18.141 19.344 1 75.12 48 LEU B CA 1
ATOM 3987 C C . LEU B 1 48 ? 20.125 17.734 17.875 1 75.12 48 LEU B C 1
ATOM 3989 O O . LEU B 1 48 ? 20.594 18.5 17.031 1 75.12 48 LEU B O 1
ATOM 3993 N N . ARG B 1 49 ? 19.547 16.594 17.688 1 70.75 49 ARG B N 1
ATOM 3994 C CA . ARG B 1 49 ? 19.469 16.172 16.297 1 70.75 49 ARG B CA 1
ATOM 3995 C C . ARG B 1 49 ? 18.547 17.094 15.508 1 70.75 49 ARG B C 1
ATOM 3997 O O . ARG B 1 49 ? 18.859 17.453 14.375 1 70.75 49 ARG B O 1
ATOM 4004 N N . ALA B 1 50 ? 17.484 17.391 16.141 1 68.19 50 ALA B N 1
ATOM 4005 C CA . ALA B 1 50 ? 16.547 18.297 15.5 1 68.19 50 ALA B CA 1
ATOM 4006 C C . ALA B 1 50 ? 17.188 19.656 15.25 1 68.19 50 ALA B C 1
ATOM 4008 O O . ALA B 1 50 ? 16.984 20.25 14.188 1 68.19 50 ALA B O 1
ATOM 4009 N N . TYR B 1 51 ? 17.953 20.078 16.172 1 72.88 51 TYR B N 1
ATOM 4010 C CA . TYR B 1 51 ? 18.672 21.344 16.047 1 72.88 51 TYR B CA 1
ATOM 4011 C C . TYR B 1 51 ? 19.641 21.297 14.875 1 72.88 51 TYR B C 1
ATOM 4013 O O . TYR B 1 51 ? 19.688 22.234 14.062 1 72.88 51 TYR B O 1
ATOM 4021 N N . ASP B 1 52 ? 20.344 20.266 14.781 1 72.75 52 ASP B N 1
ATOM 4022 C CA . ASP B 1 52 ? 21.312 20.125 13.711 1 72.75 52 ASP B CA 1
ATOM 4023 C C . ASP B 1 52 ? 20.641 20.094 12.344 1 72.75 52 ASP B C 1
ATOM 4025 O O . ASP B 1 52 ? 21.125 20.688 11.383 1 72.75 52 ASP B O 1
ATOM 4029 N N . ALA B 1 53 ? 19.594 19.469 12.359 1 66.12 53 ALA B N 1
ATOM 4030 C CA . ALA B 1 53 ? 18.828 19.406 11.109 1 66.12 53 ALA B CA 1
ATOM 4031 C C . ALA B 1 53 ? 18.344 20.781 10.695 1 66.12 53 ALA B C 1
ATOM 4033 O O . ALA B 1 53 ? 18.375 21.141 9.516 1 66.12 53 ALA B O 1
ATOM 4034 N N . GLY B 1 54 ? 17.922 21.469 11.648 1 67.69 54 GLY B N 1
ATOM 4035 C CA . GLY B 1 54 ? 17.484 22.828 11.391 1 67.69 54 GLY B CA 1
ATOM 4036 C C . GLY B 1 54 ? 18.594 23.734 10.914 1 67.69 54 GLY B C 1
ATOM 4037 O O . GLY B 1 54 ? 18.391 24.547 10.008 1 67.69 54 GLY B O 1
ATOM 4038 N N . LEU B 1 55 ? 19.688 23.547 11.477 1 71.31 55 LEU B N 1
ATOM 4039 C CA . LEU B 1 55 ? 20.859 24.328 11.086 1 71.31 55 LEU B CA 1
ATOM 4040 C C . LEU B 1 55 ? 21.25 24.031 9.641 1 71.31 55 LEU B C 1
ATOM 4042 O O . LEU B 1 55 ? 21.594 24.938 8.891 1 71.31 55 LEU B O 1
ATOM 4046 N N . GLN B 1 56 ? 21.203 22.812 9.359 1 66.69 56 GLN B N 1
ATOM 4047 C CA . GLN B 1 56 ? 21.562 22.406 8.008 1 66.69 56 GLN B CA 1
ATOM 4048 C C . GLN B 1 56 ? 20.578 22.969 6.98 1 66.69 56 GLN B C 1
ATOM 4050 O O . GLN B 1 56 ? 20.984 23.438 5.914 1 66.69 56 GLN B O 1
ATOM 4055 N N . ALA B 1 57 ? 19.406 22.953 7.344 1 63.53 57 ALA B N 1
ATOM 4056 C CA . ALA B 1 57 ? 18.375 23.453 6.441 1 63.53 57 ALA B CA 1
ATOM 4057 C C . ALA B 1 57 ? 18.484 24.969 6.266 1 63.53 57 ALA B C 1
ATOM 4059 O O . ALA B 1 57 ? 18.312 25.484 5.164 1 63.53 57 ALA B O 1
ATOM 4060 N N . ALA B 1 58 ? 18.812 25.641 7.332 1 63.88 58 ALA B N 1
ATOM 4061 C CA . ALA B 1 58 ? 18.969 27.094 7.293 1 63.88 58 ALA B CA 1
ATOM 4062 C C . ALA B 1 58 ? 20.172 27.484 6.441 1 63.88 58 ALA B C 1
ATOM 4064 O O . ALA B 1 58 ? 20.125 28.469 5.703 1 63.88 58 ALA B O 1
ATOM 4065 N N . ALA B 1 59 ? 21.141 26.688 6.508 1 61.41 59 ALA B N 1
ATOM 4066 C CA . ALA B 1 59 ? 22.344 26.938 5.723 1 61.41 59 ALA B CA 1
ATOM 4067 C C . ALA B 1 59 ? 22.078 26.734 4.234 1 61.41 59 ALA B C 1
ATOM 4069 O O . ALA B 1 59 ? 22.547 27.5 3.4 1 61.41 59 ALA B O 1
ATOM 4070 N N . ALA B 1 60 ? 21.297 25.844 3.994 1 55.84 60 ALA B N 1
ATOM 4071 C CA . ALA B 1 60 ? 20.969 25.562 2.602 1 55.84 60 ALA B CA 1
ATOM 4072 C C . ALA B 1 60 ? 20.109 26.656 1.997 1 55.84 60 ALA B C 1
ATOM 4074 O O . ALA B 1 60 ? 20.266 27 0.824 1 55.84 60 ALA B O 1
ATOM 4075 N N . SER B 1 61 ? 19.203 27.219 2.77 1 54.03 61 SER B N 1
ATOM 4076 C CA . SER B 1 61 ? 18.312 28.281 2.316 1 54.03 61 SER B CA 1
ATOM 4077 C C . SER B 1 61 ? 19.062 29.594 2.104 1 54.03 61 SER B C 1
ATOM 4079 O O . SER B 1 61 ? 18.766 30.328 1.164 1 54.03 61 SER B O 1
ATOM 4081 N N . LYS B 1 62 ? 19.938 30.047 2.957 1 52.19 62 LYS B N 1
ATOM 4082 C CA . LYS B 1 62 ? 20.75 31.25 2.785 1 52.19 62 LYS B CA 1
ATOM 4083 C C . LYS B 1 62 ? 21.594 31.172 1.513 1 52.19 62 LYS B C 1
ATOM 4085 O O . LYS B 1 62 ? 21.797 32.188 0.832 1 52.19 62 LYS B O 1
ATOM 4090 N N . ALA B 1 63 ? 21.953 29.984 1.231 1 45.97 63 ALA B N 1
ATOM 4091 C CA . ALA B 1 63 ? 22.766 29.844 0.018 1 45.97 63 ALA B CA 1
ATOM 4092 C C . ALA B 1 63 ? 21.922 30.094 -1.229 1 45.97 63 ALA B C 1
ATOM 4094 O O . ALA B 1 63 ? 22.422 30.594 -2.236 1 45.97 63 ALA B O 1
ATOM 4095 N N . SER B 1 64 ? 20.719 29.812 -1.114 1 45.31 64 SER B N 1
ATOM 4096 C CA . SER B 1 64 ? 19.812 30.031 -2.246 1 45.31 64 SER B CA 1
ATOM 4097 C C . SER B 1 64 ? 19.391 31.5 -2.328 1 45.31 64 SER B C 1
ATOM 4099 O O . SER B 1 64 ? 18.859 31.938 -3.348 1 45.31 64 SER B O 1
ATOM 4101 N N . CYS B 1 65 ? 19.469 32.125 -1.231 1 39.81 65 CYS B N 1
ATOM 4102 C CA . CYS B 1 65 ? 19.125 33.531 -1.271 1 39.81 65 CYS B CA 1
ATOM 4103 C C . CYS B 1 65 ? 20.297 34.375 -1.765 1 39.81 65 CYS B C 1
ATOM 4105 O O . CYS B 1 65 ? 20.438 35.531 -1.382 1 39.81 65 CYS B O 1
ATOM 4107 N N . ARG B 1 66 ? 21.297 33.781 -2.375 1 38.81 66 ARG B N 1
ATOM 4108 C CA . ARG B 1 66 ? 22.344 34.656 -2.896 1 38.81 66 ARG B CA 1
ATOM 4109 C C . ARG B 1 66 ? 21.75 35.719 -3.799 1 38.81 66 ARG B C 1
ATOM 4111 O O . ARG B 1 66 ? 20.891 35.438 -4.641 1 38.81 66 ARG B O 1
ATOM 4118 N N . PRO B 1 67 ? 22.078 36.938 -3.424 1 33.28 67 PRO B N 1
ATOM 4119 C CA . PRO B 1 67 ? 21.672 38.094 -4.219 1 33.28 67 PRO B CA 1
ATOM 4120 C C . PRO B 1 67 ? 22.031 37.938 -5.695 1 33.28 67 PRO B C 1
ATOM 4122 O O . PRO B 1 67 ? 23.094 37.406 -6.027 1 33.28 67 PRO B O 1
ATOM 4125 N N . SER B 1 68 ? 21.141 37.594 -6.562 1 34 68 SER B N 1
ATOM 4126 C CA . SER B 1 68 ? 21.516 38.031 -7.91 1 34 68 SER B CA 1
ATOM 4127 C C . SER B 1 68 ? 22.125 39.406 -7.91 1 34 68 SER B C 1
ATOM 4129 O O . SER B 1 68 ? 21.578 40.344 -7.281 1 34 68 SER B O 1
ATOM 4131 N N . VAL B 1 69 ? 23.391 39.562 -8.133 1 33.53 69 VAL B N 1
ATOM 4132 C CA . VAL B 1 69 ? 24.156 40.781 -8.344 1 33.53 69 VAL B CA 1
ATOM 4133 C C . VAL B 1 69 ? 23.391 41.719 -9.281 1 33.53 69 VAL B C 1
ATOM 4135 O O . VAL B 1 69 ? 23.953 42.688 -9.797 1 33.53 69 VAL B O 1
ATOM 4138 N N . SER B 1 70 ? 22.312 41.344 -9.992 1 33.19 70 SER B N 1
ATOM 4139 C CA . SER B 1 70 ? 22.016 42.469 -10.852 1 33.19 70 SER B CA 1
ATOM 4140 C C . SER B 1 70 ? 21.75 43.719 -10.023 1 33.19 70 SER B C 1
ATOM 4142 O O . SER B 1 70 ? 21.406 43.656 -8.844 1 33.19 70 SER B O 1
ATOM 4144 N N . GLY B 1 71 ? 22.172 45.062 -10.422 1 33.91 71 GLY B N 1
ATOM 4145 C CA . GLY B 1 71 ? 22.266 46.469 -10.078 1 33.91 71 GLY B CA 1
ATOM 4146 C C . GLY B 1 71 ? 21.031 47 -9.398 1 33.91 71 GLY B C 1
ATOM 4147 O O . GLY B 1 71 ? 20.969 48.188 -9.047 1 33.91 71 GLY B O 1
ATOM 4148 N N . GLY B 1 72 ? 19.766 46.688 -9.867 1 34.56 72 GLY B N 1
ATOM 4149 C CA . GLY B 1 72 ? 18.781 47.656 -9.398 1 34.56 72 GLY B CA 1
ATOM 4150 C C . GLY B 1 72 ? 18.578 47.625 -7.898 1 34.56 72 GLY B C 1
ATOM 4151 O O . GLY B 1 72 ? 18.781 46.594 -7.266 1 34.56 72 GLY B O 1
ATOM 4152 N N . ARG B 1 73 ? 18.719 48.719 -7.145 1 35.09 73 ARG B N 1
ATOM 4153 C CA . ARG B 1 73 ? 18.516 49.094 -5.742 1 35.09 73 ARG B CA 1
ATOM 4154 C C . ARG B 1 73 ? 17.312 48.344 -5.168 1 35.09 73 ARG B C 1
ATOM 4156 O O . ARG B 1 73 ? 16.312 48.969 -4.789 1 35.09 73 ARG B O 1
ATOM 4163 N N . GLY B 1 74 ? 16.797 47.438 -5.953 1 36.53 74 GLY B N 1
ATOM 4164 C CA . GLY B 1 74 ? 15.57 46.969 -5.32 1 36.53 74 GLY B CA 1
ATOM 4165 C C . GLY B 1 74 ? 15.781 46.438 -3.912 1 36.53 74 GLY B C 1
ATOM 4166 O O . GLY B 1 74 ? 16.906 46.094 -3.537 1 36.53 74 GLY B O 1
ATOM 4167 N N . SER B 1 75 ? 14.805 46.844 -2.98 1 36.66 75 SER B N 1
ATOM 4168 C CA . SER B 1 75 ? 14.703 46.5 -1.559 1 36.66 75 SER B CA 1
ATOM 4169 C C . SER B 1 75 ? 15.094 45.062 -1.287 1 36.66 75 SER B C 1
ATOM 4171 O O . SER B 1 75 ? 14.695 44.156 -2.025 1 36.66 75 SER B O 1
ATOM 4173 N N . LYS B 1 76 ? 16.172 44.844 -0.789 1 40.41 76 LYS B N 1
ATOM 4174 C CA . LYS B 1 76 ? 16.703 43.594 -0.296 1 40.41 76 LYS B CA 1
ATOM 4175 C C . LYS B 1 76 ? 15.586 42.719 0.307 1 40.41 76 LYS B C 1
ATOM 4177 O O . LYS B 1 76 ? 14.812 43.188 1.141 1 40.41 76 LYS B O 1
ATOM 4182 N N . PRO B 1 77 ? 15.008 41.875 -0.381 1 44.41 77 PRO B N 1
ATOM 4183 C CA . PRO B 1 77 ? 14.047 41.031 0.345 1 44.41 77 PRO B CA 1
ATOM 4184 C C . PRO B 1 77 ? 14.508 40.719 1.765 1 44.41 77 PRO B C 1
ATOM 4186 O O . PRO B 1 77 ? 15.656 40.312 1.969 1 44.41 77 PRO B O 1
ATOM 4189 N N . THR B 1 78 ? 14.164 41.531 2.814 1 48.38 78 THR B N 1
ATOM 4190 C CA . THR B 1 78 ? 14.484 41.312 4.223 1 48.38 78 THR B CA 1
ATOM 4191 C C . THR B 1 78 ? 14.281 39.875 4.629 1 48.38 78 THR B C 1
ATOM 4193 O O . THR B 1 78 ? 13.18 39.344 4.488 1 48.38 78 THR B O 1
ATOM 4196 N N . CYS B 1 79 ? 15.242 39.031 4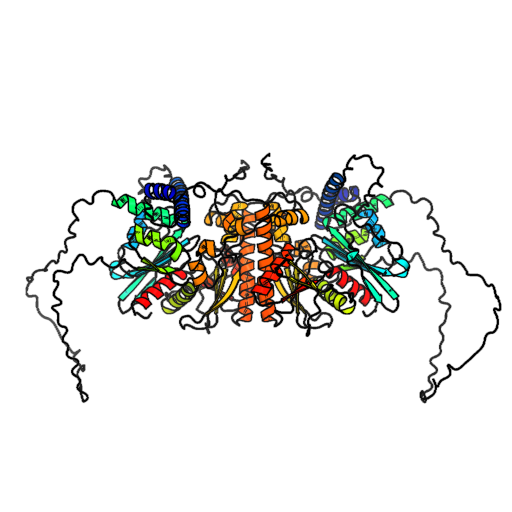.531 1 60.66 79 CYS B N 1
ATOM 4197 C CA . CYS B 1 79 ? 15.266 37.625 4.977 1 60.66 79 CYS B CA 1
ATOM 4198 C C . CYS B 1 79 ? 14.875 37.531 6.445 1 60.66 79 CYS B C 1
ATOM 4200 O O . CYS B 1 79 ? 15.625 37.938 7.328 1 60.66 79 CYS B O 1
ATOM 4202 N N . HIS B 1 80 ? 13.578 37.469 6.758 1 78.44 80 HIS B N 1
ATOM 4203 C CA . HIS B 1 80 ? 13.102 37.281 8.117 1 78.44 80 HIS B CA 1
ATOM 4204 C C . HIS B 1 80 ? 13.477 35.906 8.641 1 78.44 80 HIS B C 1
ATOM 4206 O O . HIS B 1 80 ? 13.328 34.906 7.93 1 78.44 80 HIS B O 1
ATOM 4212 N N . SER B 1 81 ? 14.133 35.906 9.781 1 81.31 81 SER B N 1
ATOM 4213 C CA . SER B 1 81 ? 14.531 34.625 10.383 1 81.31 81 SER B CA 1
ATOM 4214 C C . SER B 1 81 ? 13.344 33.906 11.016 1 81.31 81 SER B C 1
ATOM 4216 O O . SER B 1 81 ? 12.32 34.531 11.312 1 81.31 81 SER B O 1
ATOM 4218 N N . ASP B 1 82 ? 13.43 32.594 11.125 1 86.5 82 ASP B N 1
ATOM 4219 C CA . ASP B 1 82 ? 12.406 31.797 11.789 1 86.5 82 ASP B CA 1
ATOM 4220 C C . ASP B 1 82 ? 12.156 32.281 13.211 1 86.5 82 ASP B C 1
ATOM 4222 O O . ASP B 1 82 ? 11.016 32.344 13.664 1 86.5 82 ASP B O 1
ATOM 4226 N N . ALA B 1 83 ? 13.266 32.656 13.828 1 84.06 83 ALA B N 1
ATOM 4227 C CA . ALA B 1 83 ? 13.188 33.094 15.219 1 84.06 83 ALA B CA 1
ATOM 4228 C C . ALA B 1 83 ? 12.391 34.406 15.336 1 84.06 83 ALA B C 1
ATOM 4230 O O . ALA B 1 83 ? 11.516 34.531 16.203 1 84.06 83 ALA B O 1
ATOM 4231 N N . GLU B 1 84 ? 12.625 35.312 14.492 1 85.12 84 GLU B N 1
ATOM 4232 C CA . GLU B 1 84 ? 11.969 36.594 14.531 1 85.12 84 GLU B CA 1
ATOM 4233 C C . GLU B 1 84 ? 10.469 36.469 14.266 1 85.12 84 GLU B C 1
ATOM 4235 O O . GLU B 1 84 ? 9.656 37.062 14.984 1 85.12 84 GLU B O 1
ATOM 4240 N N . VAL B 1 85 ? 10.164 35.75 13.312 1 88.62 85 VAL B N 1
ATOM 4241 C CA . VAL B 1 85 ? 8.766 35.594 12.914 1 88.62 85 VAL B CA 1
ATOM 4242 C C . VAL B 1 85 ? 8.008 34.812 13.969 1 88.62 85 VAL B C 1
ATOM 4244 O O . VAL B 1 85 ? 6.852 35.094 14.281 1 88.62 85 VAL B O 1
ATOM 4247 N N . LEU B 1 86 ? 8.641 33.812 14.461 1 88.44 86 LEU B N 1
ATOM 4248 C CA . LEU B 1 86 ? 8.023 33.031 15.531 1 88.44 86 LEU B CA 1
ATOM 4249 C C . LEU B 1 86 ? 7.719 33.906 16.734 1 88.44 86 LEU B C 1
ATOM 4251 O O . LEU B 1 86 ? 6.645 33.812 17.328 1 88.44 86 LEU B O 1
ATOM 4255 N N . GLN B 1 87 ? 8.617 34.781 17.094 1 86.56 87 GLN B N 1
ATOM 4256 C CA . GLN B 1 87 ? 8.398 35.688 18.203 1 86.56 87 GLN B CA 1
ATOM 4257 C C . GLN B 1 87 ? 7.223 36.625 17.922 1 86.56 87 GLN B C 1
ATOM 4259 O O . GLN B 1 87 ? 6.406 36.875 18.797 1 86.56 87 GLN B O 1
ATOM 4264 N N . GLN B 1 88 ? 7.223 37.062 16.734 1 87.5 88 GLN B N 1
ATOM 4265 C CA . GLN B 1 88 ? 6.113 37.938 16.344 1 87.5 88 GLN B CA 1
ATOM 4266 C C . GLN B 1 88 ? 4.777 37.219 16.484 1 87.5 88 GLN B C 1
ATOM 4268 O O . GLN B 1 88 ? 3.801 37.812 16.953 1 87.5 88 GLN B O 1
ATOM 4273 N N . MET B 1 89 ? 4.75 36.031 16.109 1 89.44 89 MET B N 1
ATOM 4274 C CA . MET B 1 89 ? 3.521 35.219 16.156 1 89.44 89 MET B CA 1
ATOM 4275 C C . MET B 1 89 ? 3.123 34.938 17.609 1 89.44 89 MET B C 1
ATOM 4277 O O . MET B 1 89 ? 1.94 35 17.953 1 89.44 89 MET B O 1
ATOM 4281 N N . LEU B 1 90 ? 4.078 34.688 18.391 1 88.19 90 LEU B N 1
ATOM 4282 C CA . LEU B 1 90 ? 3.814 34.406 19.797 1 88.19 90 LEU B CA 1
ATOM 4283 C C . LEU B 1 90 ? 3.34 35.656 20.531 1 88.19 90 LEU B C 1
ATOM 4285 O O . LEU B 1 90 ? 2.533 35.562 21.469 1 88.19 90 LEU B O 1
ATOM 4289 N N . ASP B 1 91 ? 3.777 36.812 20.062 1 87.25 91 ASP B N 1
ATOM 4290 C CA . ASP B 1 91 ? 3.447 38.062 20.703 1 87.25 91 ASP B CA 1
ATOM 4291 C C . ASP B 1 91 ? 2.127 38.625 20.188 1 87.25 91 ASP B C 1
ATOM 4293 O O . ASP B 1 91 ? 1.537 39.531 20.797 1 87.25 91 ASP B O 1
ATOM 4297 N N . ALA B 1 92 ? 1.74 38.125 19.109 1 87.38 92 ALA B N 1
ATOM 4298 C CA . ALA B 1 92 ? 0.507 38.656 18.516 1 87.38 92 ALA B CA 1
ATOM 4299 C C . ALA B 1 92 ? -0.683 38.406 19.453 1 87.38 92 ALA B C 1
ATOM 4301 O O . ALA B 1 92 ? -0.773 37.375 20.109 1 87.38 92 ALA B O 1
ATOM 4302 N N . PRO B 1 93 ? -1.545 39.375 19.5 1 87.62 93 PRO B N 1
ATOM 4303 C CA . PRO B 1 93 ? -2.729 39.188 20.344 1 87.62 93 PRO B CA 1
ATOM 4304 C C . PRO B 1 93 ? -3.691 38.156 19.781 1 87.62 93 PRO B C 1
ATOM 4306 O O . PRO B 1 93 ? -3.646 37.844 18.578 1 87.62 93 PRO B O 1
ATOM 4309 N N . GLY B 1 94 ? -4.543 37.625 20.672 1 90.5 94 GLY B N 1
ATOM 4310 C CA . GLY B 1 94 ? -5.559 36.656 20.234 1 90.5 94 GLY B CA 1
ATOM 4311 C C . GLY B 1 94 ? -5.238 35.219 20.625 1 90.5 94 GLY B C 1
ATOM 4312 O O . GLY B 1 94 ? -4.555 34.969 21.609 1 90.5 94 GLY B O 1
ATOM 4313 N N . LEU B 1 95 ? -5.879 34.344 19.875 1 93.25 95 LEU B N 1
ATOM 4314 C CA . LEU B 1 95 ? -5.75 32.938 20.203 1 93.25 95 LEU B CA 1
ATOM 4315 C C . LEU B 1 95 ? -4.758 32.25 19.266 1 93.25 95 LEU B C 1
ATOM 4317 O O . LEU B 1 95 ? -4.656 32.625 18.094 1 93.25 95 LEU B O 1
ATOM 4321 N N . LYS B 1 96 ? -4.027 31.344 19.812 1 95.12 96 LYS B N 1
ATOM 4322 C CA . LYS B 1 96 ? -3.037 30.609 19.031 1 95.12 96 LYS B CA 1
ATOM 4323 C C . LYS B 1 96 ? -3.195 29.109 19.219 1 95.12 96 LYS B C 1
ATOM 4325 O O . LYS B 1 96 ? -3.492 28.641 20.328 1 95.12 96 LYS B O 1
ATOM 4330 N N . ALA B 1 97 ? -3.008 28.375 18.141 1 97.75 97 ALA B N 1
ATOM 4331 C CA . ALA B 1 97 ? -3.031 26.922 18.156 1 97.75 97 ALA B CA 1
ATOM 4332 C C . ALA B 1 97 ? -2.084 26.344 17.109 1 97.75 97 ALA B C 1
ATOM 4334 O O . ALA B 1 97 ? -1.754 27.016 16.125 1 97.75 97 ALA B O 1
ATOM 4335 N N . MET B 1 98 ? -1.663 25.109 17.406 1 97.44 98 MET B N 1
ATOM 4336 C CA . MET B 1 98 ? -0.667 24.531 16.5 1 97.44 98 MET B CA 1
ATOM 4337 C C . MET B 1 98 ? -0.943 23.047 16.266 1 97.44 98 MET B C 1
ATOM 4339 O O . MET B 1 98 ? -1.741 22.438 16.984 1 97.44 98 MET B O 1
ATOM 4343 N N . ASP B 1 99 ? -0.426 22.516 15.211 1 96.06 99 ASP B N 1
ATOM 4344 C CA . ASP B 1 99 ? -0.248 21.094 14.891 1 96.06 99 ASP B CA 1
ATOM 4345 C C . ASP B 1 99 ? 1.204 20.797 14.531 1 96.06 99 ASP B C 1
ATOM 4347 O O . ASP B 1 99 ? 1.672 21.172 13.453 1 96.06 99 ASP B O 1
ATOM 4351 N N . ILE B 1 100 ? 1.892 20.156 15.469 1 91.44 100 ILE B N 1
ATOM 4352 C CA . ILE B 1 100 ? 3.303 19.844 15.25 1 91.44 100 ILE B CA 1
ATOM 4353 C C . ILE B 1 100 ? 3.459 18.375 14.859 1 91.44 100 ILE B C 1
ATOM 4355 O O . ILE B 1 100 ? 3.604 17.516 15.727 1 91.44 100 ILE B O 1
ATOM 4359 N N . GLY B 1 101 ? 3.555 18.156 13.609 1 83.69 101 GLY B N 1
ATOM 4360 C CA . GLY B 1 101 ? 3.758 16.812 13.094 1 83.69 101 GLY B CA 1
ATOM 4361 C C . GLY B 1 101 ? 5.223 16.422 13.008 1 83.69 101 GLY B C 1
ATOM 4362 O O . GLY B 1 101 ? 6.09 17.141 13.516 1 83.69 101 GLY B O 1
ATOM 4363 N N . GLY B 1 102 ? 5.449 15.258 12.477 1 74.81 102 GLY B N 1
ATOM 4364 C CA . GLY B 1 102 ? 6.816 14.797 12.312 1 74.81 102 GLY B CA 1
ATOM 4365 C C . GLY B 1 102 ? 7.594 15.586 11.273 1 74.81 102 GLY B C 1
ATOM 4366 O O . GLY B 1 102 ? 8.805 15.766 11.406 1 74.81 102 GLY B O 1
ATOM 4367 N N . THR B 1 103 ? 6.883 16.062 10.25 1 74.69 103 THR B N 1
ATOM 4368 C CA . THR B 1 103 ? 7.559 16.703 9.125 1 74.69 103 THR B CA 1
ATOM 4369 C C . THR B 1 103 ? 7.242 18.188 9.086 1 74.69 103 THR B C 1
ATOM 4371 O O . THR B 1 103 ? 8.109 19 8.766 1 74.69 103 THR B O 1
ATOM 4374 N N . LEU B 1 104 ? 6.047 18.531 9.438 1 83 104 LEU B N 1
ATOM 4375 C CA . LEU B 1 104 ? 5.613 19.922 9.32 1 83 104 LEU B CA 1
ATOM 4376 C C . LEU B 1 104 ? 4.938 20.391 10.609 1 83 104 LEU B C 1
ATOM 4378 O O . LEU B 1 104 ? 4.312 19.594 11.312 1 83 104 LEU B O 1
ATOM 4382 N N . VAL B 1 105 ? 5.105 21.672 10.82 1 91.62 105 VAL B N 1
ATOM 4383 C CA . VAL B 1 105 ? 4.363 22.375 11.867 1 91.62 105 VAL B CA 1
ATOM 4384 C C . VAL B 1 105 ? 3.408 23.375 11.234 1 91.62 105 VAL B C 1
ATOM 4386 O O . VAL B 1 105 ? 3.756 24.047 10.258 1 91.62 105 VAL B O 1
ATOM 4389 N N . LYS B 1 106 ? 2.197 23.391 11.711 1 95.44 106 LYS B N 1
ATOM 4390 C CA . LYS B 1 106 ? 1.154 24.312 11.266 1 95.44 106 LYS B CA 1
ATOM 4391 C C . LYS B 1 106 ? 0.614 25.141 12.43 1 95.44 106 LYS B C 1
ATOM 4393 O O . LYS B 1 106 ? 0.432 24.625 13.531 1 95.44 106 LYS B O 1
ATOM 4398 N N . MET B 1 107 ? 0.435 26.422 12.156 1 96.75 107 MET B N 1
ATOM 4399 C CA . MET B 1 107 ? -0.088 27.328 13.18 1 96.75 107 MET B CA 1
ATOM 4400 C C . MET B 1 107 ? -1.333 28.047 12.68 1 96.75 107 MET B C 1
ATOM 4402 O O . MET B 1 107 ? -1.4 28.438 11.516 1 96.75 107 MET B O 1
ATOM 4406 N N . ALA B 1 108 ? -2.309 28.125 13.492 1 97.31 108 ALA B N 1
ATOM 4407 C CA . ALA B 1 108 ? -3.49 28.953 13.297 1 97.31 108 ALA B CA 1
ATOM 4408 C C . ALA B 1 108 ? -3.58 30.031 14.375 1 97.31 108 ALA B C 1
ATOM 4410 O O . ALA B 1 108 ? -3.57 29.734 15.57 1 97.31 108 ALA B O 1
ATOM 4411 N N . LEU B 1 109 ? -3.648 31.312 13.953 1 95.56 109 LEU B N 1
ATOM 4412 C CA . LEU B 1 109 ? -3.74 32.469 14.844 1 95.56 109 LEU B CA 1
ATOM 4413 C C . LEU B 1 109 ? -5.039 33.219 14.617 1 95.56 109 LEU B C 1
ATOM 4415 O O . LEU B 1 109 ? -5.316 33.656 13.5 1 95.56 109 LEU B O 1
ATOM 4419 N N . ALA B 1 110 ? -5.797 33.312 15.617 1 94.31 110 ALA B N 1
ATOM 4420 C CA . ALA B 1 110 ? -6.992 34.125 15.555 1 94.31 110 ALA B CA 1
ATOM 4421 C C . ALA B 1 110 ? -6.723 35.531 16.141 1 94.31 110 ALA B C 1
ATOM 4423 O O . ALA B 1 110 ? -6.727 35.688 17.359 1 94.31 110 ALA B O 1
ATOM 4424 N N . LEU B 1 111 ? -6.617 36.469 15.266 1 92.88 111 LEU B N 1
ATOM 4425 C CA . LEU B 1 111 ? -6.293 37.844 15.656 1 92.88 111 LEU B CA 1
ATOM 4426 C C . LEU B 1 111 ? -7.543 38.719 15.656 1 92.88 111 LEU B C 1
ATOM 4428 O O . LEU B 1 111 ? -8.328 38.656 14.703 1 92.88 111 LEU B O 1
ATOM 4432 N N . PRO B 1 112 ? -7.672 39.469 16.719 1 90.25 112 PRO B N 1
ATOM 4433 C CA . PRO B 1 112 ? -8.781 40.406 16.656 1 90.25 112 PRO B CA 1
ATOM 4434 C C . PRO B 1 112 ? -8.68 41.344 15.445 1 90.25 112 PRO B C 1
ATOM 4436 O O . PRO B 1 112 ? -7.613 41.906 15.18 1 90.25 112 PRO B O 1
ATOM 4439 N N . LEU B 1 113 ? -9.773 41.375 14.758 1 87.12 113 LEU B N 1
ATOM 4440 C CA . LEU B 1 113 ? -9.789 42.094 13.484 1 87.12 113 LEU B CA 1
ATOM 4441 C C . LEU B 1 113 ? -9.375 43.562 13.664 1 87.12 113 LEU B C 1
ATOM 4443 O O . LEU B 1 113 ? -8.742 44.125 12.781 1 87.12 113 LEU B O 1
ATOM 4447 N N . GLU B 1 114 ? -9.68 44.188 14.719 1 80.25 114 GLU B N 1
ATOM 4448 C CA . GLU B 1 114 ? -9.328 45.594 14.992 1 80.25 114 GLU B CA 1
ATOM 4449 C C . GLU B 1 114 ? -7.816 45.75 15.07 1 80.25 114 GLU B C 1
ATOM 4451 O O . GLU B 1 114 ? -7.301 46.844 14.773 1 80.25 114 GLU B O 1
ATOM 4456 N N . LEU B 1 115 ? -7.219 44.719 15.445 1 71.25 115 LEU B N 1
ATOM 4457 C CA . LEU B 1 115 ? -5.77 44.781 15.602 1 71.25 115 LEU B CA 1
ATOM 4458 C C . LEU B 1 115 ? -5.066 44.188 14.383 1 71.25 115 LEU B C 1
ATOM 4460 O O . LEU B 1 115 ? -3.848 44.312 14.25 1 71.25 115 LEU B O 1
ATOM 4464 N N . ALA B 1 116 ? -5.824 43.531 13.469 1 63.44 116 ALA B N 1
ATOM 4465 C CA . ALA B 1 116 ? -5.254 42.812 12.328 1 63.44 116 ALA B CA 1
ATOM 4466 C C . ALA B 1 116 ? -5.031 43.781 11.148 1 63.44 116 ALA B C 1
ATOM 4468 O O . ALA B 1 116 ? -4.688 43.312 10.047 1 63.44 116 ALA B O 1
ATOM 4469 N N . SER B 1 117 ? -5.254 45.125 11.172 1 58.59 117 SER B N 1
ATOM 4470 C CA . SER B 1 117 ? -5.355 46.062 10.062 1 58.59 117 SER B CA 1
ATOM 4471 C C . SER B 1 117 ? -4.023 46.219 9.344 1 58.59 117 SER B C 1
ATOM 4473 O O . SER B 1 117 ? -3.98 46.625 8.188 1 58.59 117 SER B O 1
ATOM 4475 N N . GLU B 1 118 ? -2.91 46.094 9.945 1 59.41 118 GLU B N 1
ATOM 4476 C CA . GLU B 1 118 ? -1.708 46.438 9.18 1 59.41 118 GLU B CA 1
ATOM 4477 C C . GLU B 1 118 ? -1.208 45.219 8.391 1 59.41 118 GLU B C 1
ATOM 4479 O O . GLU B 1 118 ? -0.914 44.156 8.969 1 59.41 118 GLU B O 1
ATOM 4484 N N . GLU B 1 119 ? -1.571 45.094 7.043 1 61.09 119 GLU B N 1
ATOM 4485 C CA . GLU B 1 119 ? -1.024 44.094 6.121 1 61.09 119 GLU B CA 1
ATOM 4486 C C . GLU B 1 119 ? 0.373 44.5 5.652 1 61.09 119 GLU B C 1
ATOM 4488 O O . GLU B 1 119 ? 0.681 45.688 5.535 1 61.09 119 GLU B O 1
ATOM 4493 N N . PRO B 1 120 ? 1.299 43.375 5.426 1 62.69 120 PRO B N 1
ATOM 4494 C CA . PRO B 1 120 ? 1.157 41.969 5.812 1 62.69 120 PRO B CA 1
ATOM 4495 C C . PRO B 1 120 ? 1.464 41.719 7.289 1 62.69 120 PRO B C 1
ATOM 4497 O O . PRO B 1 120 ? 2.42 42.281 7.824 1 62.69 120 PRO B O 1
ATOM 4500 N N . ARG B 1 121 ? 0.617 40.938 7.938 1 75.88 121 ARG B N 1
ATOM 4501 C CA . ARG B 1 121 ? 0.762 40.688 9.367 1 75.88 121 ARG B CA 1
ATOM 4502 C C . ARG B 1 121 ? 2.055 39.938 9.656 1 75.88 121 ARG B C 1
ATOM 4504 O O . ARG B 1 121 ? 2.77 40.25 10.602 1 75.88 121 ARG B O 1
ATOM 4511 N N . PHE B 1 122 ? 2.24 38.969 8.758 1 87.56 122 PHE B N 1
ATOM 4512 C CA . PHE B 1 122 ? 3.461 38.156 8.82 1 87.56 122 PHE B CA 1
ATOM 4513 C C . PHE B 1 122 ? 4.09 38.031 7.438 1 87.56 122 PHE B C 1
ATOM 4515 O O . PHE B 1 122 ? 3.395 38.094 6.422 1 87.56 122 PHE B O 1
ATOM 4522 N N . PRO B 1 123 ? 5.422 37.938 7.406 1 89.12 123 PRO B N 1
ATOM 4523 C CA . PRO B 1 123 ? 6.051 37.75 6.098 1 89.12 123 PRO B CA 1
ATOM 4524 C C . PRO B 1 123 ? 5.582 36.5 5.387 1 89.12 123 PRO B C 1
ATOM 4526 O O . PRO B 1 123 ? 5.34 35.469 6.035 1 89.12 123 PRO B O 1
ATOM 4529 N N . ALA B 1 124 ? 5.504 36.594 4.098 1 89.25 124 ALA B N 1
ATOM 4530 C CA . ALA B 1 124 ? 5.055 35.469 3.287 1 89.25 124 ALA B CA 1
ATOM 4531 C C . ALA B 1 124 ? 5.984 34.281 3.455 1 89.25 124 ALA B C 1
ATOM 4533 O O . ALA B 1 124 ? 5.535 33.125 3.459 1 89.25 124 ALA B O 1
ATOM 4534 N N . THR B 1 125 ? 7.254 34.594 3.471 1 89.44 125 THR B N 1
ATOM 4535 C CA . THR B 1 125 ? 8.273 33.562 3.693 1 89.44 125 THR B CA 1
ATOM 4536 C C . THR B 1 125 ? 9.219 34 4.812 1 89.44 125 THR B C 1
ATOM 4538 O O . THR B 1 125 ? 9.484 35.188 4.996 1 89.44 125 THR B O 1
ATOM 4541 N N . PHE B 1 126 ? 9.617 33.062 5.547 1 86 126 PHE B N 1
ATOM 4542 C CA . PHE B 1 126 ? 10.57 33.312 6.617 1 86 126 PHE B CA 1
ATOM 4543 C C . PHE B 1 126 ? 11.406 32.062 6.91 1 86 126 PHE B C 1
ATOM 4545 O O . PHE B 1 126 ? 10.945 30.938 6.723 1 86 126 PHE B O 1
ATOM 4552 N N . GLY B 1 127 ? 12.609 32.281 7.289 1 82.38 127 GLY B N 1
ATOM 4553 C CA . GLY B 1 127 ? 13.508 31.156 7.469 1 82.38 127 GLY B CA 1
ATOM 4554 C C . GLY B 1 127 ? 13.688 30.328 6.211 1 82.38 127 GLY B C 1
ATOM 4555 O O . GLY B 1 127 ? 13.602 30.844 5.098 1 82.38 127 GLY B O 1
ATOM 4556 N N . ALA B 1 128 ? 14.078 29.062 6.52 1 77 128 ALA B N 1
ATOM 4557 C CA . ALA B 1 128 ? 14.352 28.188 5.387 1 77 128 ALA B CA 1
ATOM 4558 C C . ALA B 1 128 ? 13.055 27.625 4.805 1 77 128 ALA B C 1
ATOM 4560 O O . ALA B 1 128 ? 12.961 27.391 3.6 1 77 128 ALA B O 1
ATOM 4561 N N . THR B 1 129 ? 12.039 27.438 5.648 1 83.12 129 THR B N 1
ATOM 4562 C CA . THR B 1 129 ? 10.883 26.672 5.199 1 83.12 129 THR B CA 1
ATOM 4563 C C . THR B 1 129 ? 9.586 27.359 5.609 1 83.12 129 THR B C 1
ATOM 4565 O O . THR B 1 129 ? 8.492 26.922 5.234 1 83.12 129 THR B O 1
ATOM 4568 N N . GLY B 1 130 ? 9.719 28.422 6.312 1 88 130 GLY B N 1
ATOM 4569 C CA . GLY B 1 130 ? 8.531 29.078 6.832 1 88 130 GLY B CA 1
ATOM 4570 C C . GLY B 1 130 ? 7.699 29.75 5.754 1 88 130 GLY B C 1
ATOM 4571 O O . GLY B 1 130 ? 8.242 30.391 4.844 1 88 130 GLY B O 1
ATOM 4572 N N . ARG B 1 131 ? 6.328 29.594 5.895 1 90.38 131 ARG B N 1
ATOM 4573 C CA . ARG B 1 131 ? 5.398 30.203 4.949 1 90.38 131 ARG B CA 1
ATOM 4574 C C . ARG B 1 131 ? 4.133 30.672 5.656 1 90.38 131 ARG B C 1
ATOM 4576 O O . ARG B 1 131 ? 3.607 29.969 6.527 1 90.38 131 ARG B O 1
ATOM 4583 N N . THR B 1 132 ? 3.816 31.859 5.34 1 93.12 132 THR B N 1
ATOM 4584 C CA . THR B 1 132 ? 2.494 32.312 5.738 1 93.12 132 THR B CA 1
ATOM 4585 C C . THR B 1 132 ? 1.492 32.156 4.602 1 93.12 132 THR B C 1
ATOM 4587 O O . THR B 1 132 ? 1.799 32.438 3.443 1 93.12 132 THR B O 1
ATOM 4590 N N . ARG B 1 133 ? 0.302 31.609 4.984 1 92.12 133 ARG B N 1
ATOM 4591 C CA . ARG B 1 133 ? -0.717 31.344 3.977 1 92.12 133 ARG B CA 1
ATOM 4592 C C . ARG B 1 133 ? -1.846 32.375 4.043 1 92.12 133 ARG B C 1
ATOM 4594 O O . ARG B 1 133 ? -2.947 32.062 4.5 1 92.12 133 ARG B O 1
ATOM 4601 N N . SER B 1 134 ? -1.57 33.469 3.424 1 90.88 134 SER B N 1
ATOM 4602 C CA . SER B 1 134 ? -2.52 34.594 3.504 1 90.88 134 SER B CA 1
ATOM 4603 C C . SER B 1 134 ? -3.787 34.281 2.713 1 90.88 134 SER B C 1
ATOM 4605 O O . SER B 1 134 ? -4.863 34.781 3.039 1 90.88 134 SER B O 1
ATOM 4607 N N . GLU B 1 135 ? -3.678 33.438 1.738 1 88.38 135 GLU B N 1
ATOM 4608 C CA . GLU B 1 135 ? -4.816 33.094 0.887 1 88.38 135 GLU B CA 1
ATOM 4609 C C . GLU B 1 135 ? -5.828 32.219 1.636 1 88.38 135 GLU B C 1
ATOM 4611 O O . GLU B 1 135 ? -6.973 32.094 1.201 1 88.38 135 GLU B O 1
ATOM 4616 N N . LEU B 1 136 ? -5.414 31.734 2.771 1 92.31 136 LEU B N 1
ATOM 4617 C CA . LEU B 1 136 ? -6.289 30.844 3.52 1 92.31 136 LEU B CA 1
ATOM 4618 C C . LEU B 1 136 ? -7.02 31.594 4.625 1 92.31 136 LEU B C 1
ATOM 4620 O O . LEU B 1 136 ? -7.91 31.047 5.277 1 92.31 136 LEU B O 1
ATOM 4624 N N . GLU B 1 137 ? -6.723 32.844 4.832 1 92.69 137 GLU B N 1
ATOM 4625 C CA . GLU B 1 137 ? -7.277 33.625 5.945 1 92.69 137 GLU B CA 1
ATOM 4626 C C . GLU B 1 137 ? -8.781 33.844 5.773 1 92.69 137 GLU B C 1
ATOM 4628 O O . GLU B 1 137 ? -9.258 34 4.652 1 92.69 137 GLU B O 1
ATOM 4633 N N . PHE B 1 138 ? -9.5 33.812 6.855 1 91.31 138 PHE B N 1
ATOM 4634 C CA . PHE B 1 138 ? -10.93 34.125 6.824 1 91.31 138 PHE B CA 1
ATOM 4635 C C . PHE B 1 138 ? -11.391 34.656 8.18 1 91.31 138 PHE B C 1
ATOM 4637 O O . PHE B 1 138 ? -10.828 34.312 9.219 1 91.31 138 PHE B O 1
ATOM 4644 N N . PRO B 1 139 ? -12.359 35.5 8.164 1 90.75 139 PRO B N 1
ATOM 4645 C CA . PRO B 1 139 ? -12.891 36.031 9.422 1 90.75 139 PRO B CA 1
ATOM 4646 C C . PRO B 1 139 ? -13.883 35.094 10.094 1 90.75 139 PRO B C 1
ATOM 4648 O O . PRO B 1 139 ? -14.5 34.25 9.422 1 90.75 139 PRO B O 1
ATOM 4651 N N . PHE B 1 140 ? -13.938 35.219 11.375 1 88.75 140 PHE B N 1
ATOM 4652 C CA . PHE B 1 140 ? -15 34.531 12.102 1 88.75 140 PHE B CA 1
ATOM 4653 C C . PHE B 1 140 ? -15.32 35.25 13.398 1 88.75 140 PHE B C 1
ATOM 4655 O O . PHE B 1 140 ? -14.531 36.062 13.875 1 88.75 140 PHE B O 1
ATOM 4662 N N . GLU B 1 141 ? -16.469 35.062 13.867 1 89.56 141 GLU B N 1
ATOM 4663 C CA . GLU B 1 141 ? -16.953 35.75 15.062 1 89.56 141 GLU B CA 1
ATOM 4664 C C . GLU B 1 141 ? -16.969 34.812 16.266 1 89.56 141 GLU B C 1
ATOM 4666 O O . GLU B 1 141 ? -17.375 33.656 16.172 1 89.56 141 GLU B O 1
ATOM 4671 N N . LEU B 1 142 ? -16.391 35.312 17.312 1 88.56 142 LEU B N 1
ATOM 4672 C CA . LEU B 1 142 ? -16.406 34.594 18.594 1 88.56 142 LEU B CA 1
ATOM 4673 C C . LEU B 1 142 ? -16.859 35.531 19.719 1 88.56 142 LEU B C 1
ATOM 4675 O O . LEU B 1 142 ? -16.172 36.5 20.047 1 88.56 142 LEU B O 1
ATOM 4679 N N . CYS B 1 143 ? -18.016 35.188 20.312 1 85.75 143 CYS B N 1
ATOM 4680 C CA . CYS B 1 143 ? -18.562 35.938 21.438 1 85.75 143 CYS B CA 1
ATOM 4681 C C . CYS B 1 143 ? -18.641 37.438 21.109 1 85.75 143 CYS B C 1
ATOM 4683 O O . CYS B 1 143 ? -18.188 38.281 21.891 1 85.75 143 CYS B O 1
ATOM 4685 N N . GLY B 1 144 ? -19.078 37.75 19.953 1 84.81 144 GLY B N 1
ATOM 4686 C CA . GLY B 1 144 ? -19.328 39.125 19.547 1 84.81 144 GLY B CA 1
ATOM 4687 C C . GLY B 1 144 ? -18.078 39.812 19.047 1 84.81 144 GLY B C 1
ATOM 4688 O O . GLY B 1 144 ? -18.156 40.969 18.594 1 84.81 144 GLY B O 1
ATOM 4689 N N . VAL B 1 145 ? -16.984 39.25 19.156 1 88.25 145 VAL B N 1
ATOM 4690 C CA . VAL B 1 145 ? -15.734 39.844 18.688 1 88.25 145 VAL B CA 1
ATOM 4691 C C . VAL B 1 145 ? -15.352 39.25 17.328 1 88.25 145 VAL B C 1
ATOM 4693 O O . VAL B 1 145 ? -15.469 38.031 17.125 1 88.25 145 VAL B O 1
ATOM 4696 N N . GLN B 1 146 ? -14.93 40.125 16.453 1 91.19 146 GLN B N 1
ATOM 4697 C CA . GLN B 1 146 ? -14.5 39.656 15.141 1 91.19 146 GLN B CA 1
ATOM 4698 C C . GLN B 1 146 ? -13.008 39.344 15.133 1 91.19 146 GLN B C 1
ATOM 4700 O O . GLN B 1 146 ? -12.188 40.125 15.594 1 91.19 146 GLN B O 1
ATOM 4705 N N . TYR B 1 147 ? -12.797 38.156 14.609 1 92.25 147 TYR B N 1
ATOM 4706 C CA . TYR B 1 147 ? -11.406 37.688 14.492 1 92.25 147 TYR B CA 1
ATOM 4707 C C . TYR B 1 147 ? -11.047 37.406 13.039 1 92.25 147 TYR B C 1
ATOM 4709 O O . TYR B 1 147 ? -11.93 37.188 12.211 1 92.25 147 TYR B O 1
ATOM 4717 N N . LEU B 1 148 ? -9.75 37.562 12.766 1 92.94 148 LEU B N 1
ATOM 4718 C CA . LEU B 1 148 ? -9.156 37.031 11.531 1 92.94 148 LEU B CA 1
ATOM 4719 C C . LEU B 1 148 ? -8.234 35.844 11.82 1 92.94 148 LEU B C 1
ATOM 4721 O O . LEU B 1 148 ? -7.277 36 12.586 1 92.94 148 LEU B O 1
ATOM 4725 N N . ILE B 1 149 ? -8.539 34.75 11.227 1 94.25 149 ILE B N 1
ATOM 4726 C CA . ILE B 1 149 ? -7.664 33.594 11.43 1 94.25 149 ILE B CA 1
ATOM 4727 C C . ILE B 1 149 ? -6.547 33.625 10.391 1 94.25 149 ILE B C 1
ATOM 4729 O O . ILE B 1 149 ? -6.812 33.625 9.188 1 94.25 149 ILE B O 1
ATOM 4733 N N . CYS B 1 150 ? -5.316 33.594 10.844 1 94.69 150 CYS B N 1
ATOM 4734 C CA . CYS B 1 150 ? -4.117 33.562 10.008 1 94.69 150 CYS B CA 1
ATOM 4735 C C . CYS B 1 150 ? -3.43 32.188 10.086 1 94.69 150 CYS B C 1
ATOM 4737 O O . CYS B 1 150 ? -3.562 31.5 11.086 1 94.69 150 CYS B O 1
ATOM 4739 N N . PHE B 1 151 ? -2.74 31.844 8.977 1 95.56 151 PHE B N 1
ATOM 4740 C CA . PHE B 1 151 ? -2.148 30.516 8.891 1 95.56 151 PHE B CA 1
ATOM 4741 C C . PHE B 1 151 ? -0.669 30.594 8.539 1 95.56 151 PHE B C 1
ATOM 4743 O O . PHE B 1 151 ? -0.277 31.406 7.688 1 95.56 151 PHE B O 1
ATOM 4750 N N . ALA B 1 152 ? 0.11 29.812 9.242 1 95.06 152 ALA B N 1
ATOM 4751 C CA . ALA B 1 152 ? 1.539 29.703 8.961 1 95.06 152 ALA B CA 1
ATOM 4752 C C . ALA B 1 152 ? 2.023 28.266 9.117 1 95.06 152 ALA B C 1
ATOM 4754 O O . ALA B 1 152 ? 1.443 27.484 9.875 1 95.06 152 ALA B O 1
ATOM 4755 N N . SER B 1 153 ? 3.039 27.906 8.312 1 93.38 153 SER B N 1
ATOM 4756 C CA . SER B 1 153 ? 3.596 26.562 8.383 1 93.38 153 SER B CA 1
ATOM 4757 C C . SER B 1 153 ? 5.109 26.578 8.195 1 93.38 153 SER B C 1
ATOM 4759 O O . SER B 1 153 ? 5.68 27.594 7.781 1 93.38 153 SER B O 1
ATOM 4761 N N . GLY B 1 154 ? 5.754 25.531 8.547 1 87.31 154 GLY B N 1
ATOM 4762 C CA . GLY B 1 154 ? 7.18 25.312 8.375 1 87.31 154 GLY B CA 1
ATOM 4763 C C . GLY B 1 154 ? 7.602 23.891 8.695 1 87.31 154 GLY B C 1
ATOM 4764 O O . GLY B 1 154 ? 6.797 23.094 9.188 1 87.31 154 GLY B O 1
ATOM 4765 N N . ALA B 1 155 ? 8.836 23.578 8.445 1 81.75 155 ALA B N 1
ATOM 4766 C CA . ALA B 1 155 ? 9.359 22.25 8.758 1 81.75 155 ALA B CA 1
ATOM 4767 C C . ALA B 1 155 ? 9.531 22.062 10.266 1 81.75 155 ALA B C 1
ATOM 4769 O O . ALA B 1 155 ? 10.031 22.953 10.953 1 81.75 155 ALA B O 1
ATOM 4770 N N . THR B 1 156 ? 9.125 20.844 10.695 1 82.75 156 THR B N 1
ATOM 4771 C CA . THR B 1 156 ? 9.273 20.547 12.117 1 82.75 156 THR B CA 1
ATOM 4772 C C . THR B 1 156 ? 10.742 20.594 12.531 1 82.75 156 THR B C 1
ATOM 4774 O O . THR B 1 156 ? 11.062 21 13.648 1 82.75 156 THR B O 1
ATOM 4777 N N . SER B 1 157 ? 11.594 20.281 11.656 1 74.25 157 SER B N 1
ATOM 4778 C CA . SER B 1 157 ? 13.031 20.219 11.938 1 74.25 157 SER B CA 1
ATOM 4779 C C . SER B 1 157 ? 13.586 21.594 12.281 1 74.25 157 SER B C 1
ATOM 4781 O O . SER B 1 157 ? 14.672 21.703 12.844 1 74.25 157 SER B O 1
ATOM 4783 N N . GLN B 1 158 ? 12.859 22.625 12.055 1 81.25 158 GLN B N 1
ATOM 4784 C CA . GLN B 1 158 ? 13.352 23.984 12.266 1 81.25 158 GLN B CA 1
ATOM 4785 C C . GLN B 1 158 ? 12.945 24.5 13.641 1 81.25 158 GLN B C 1
ATOM 4787 O O . GLN B 1 158 ? 13.438 25.547 14.086 1 81.25 158 GLN B O 1
ATOM 4792 N N . ILE B 1 159 ? 12.133 23.781 14.297 1 83.94 159 ILE B N 1
ATOM 4793 C CA . ILE B 1 159 ? 11.547 24.281 15.539 1 83.94 159 ILE B CA 1
ATOM 4794 C C . ILE B 1 159 ? 12.641 24.531 16.562 1 83.94 159 ILE B C 1
ATOM 4796 O O . ILE B 1 159 ? 12.719 25.609 17.156 1 83.94 159 ILE B O 1
ATOM 4800 N N . ALA B 1 160 ? 13.492 23.5 16.734 1 79.25 160 ALA B N 1
ATOM 4801 C CA . ALA B 1 160 ? 14.547 23.625 17.75 1 79.25 160 ALA B CA 1
ATOM 4802 C C . ALA B 1 160 ? 15.5 24.766 17.406 1 79.25 160 ALA B C 1
ATOM 4804 O O . ALA B 1 160 ? 15.891 25.531 18.297 1 79.25 160 ALA B O 1
ATOM 4805 N N . HIS B 1 161 ? 15.789 24.859 16.219 1 81.12 161 HIS B N 1
ATOM 4806 C CA . HIS B 1 161 ? 16.672 25.938 15.766 1 81.12 161 HIS B CA 1
ATOM 4807 C C . HIS B 1 161 ? 16.031 27.297 15.945 1 81.12 161 HIS B C 1
ATOM 4809 O O . HIS B 1 161 ? 16.688 28.266 16.359 1 81.12 161 HIS B O 1
ATOM 4815 N N . ALA B 1 162 ? 14.828 27.406 15.602 1 84.06 162 ALA B N 1
ATOM 4816 C CA . ALA B 1 162 ? 14.102 28.672 15.727 1 84.06 162 ALA B CA 1
ATOM 4817 C C . ALA B 1 162 ? 14.031 29.125 17.172 1 84.06 162 ALA B C 1
ATOM 4819 O O . ALA B 1 162 ? 14.211 30.297 17.469 1 84.06 162 ALA B O 1
ATOM 4820 N N . ILE B 1 163 ? 13.82 28.219 18.031 1 85.38 163 ILE B N 1
ATOM 4821 C CA . ILE B 1 163 ? 13.672 28.531 19.453 1 85.38 163 ILE B CA 1
ATOM 4822 C C . ILE B 1 163 ? 15.031 28.906 20.031 1 85.38 163 ILE B C 1
ATOM 4824 O O . ILE B 1 163 ? 15.117 29.812 20.859 1 85.38 163 ILE B O 1
ATOM 4828 N N . SER B 1 164 ? 16.047 28.203 19.594 1 78.56 164 SER B N 1
ATOM 4829 C CA . SER B 1 164 ? 17.406 28.531 20.031 1 78.56 164 SER B CA 1
ATOM 4830 C C . SER B 1 164 ? 17.766 29.969 19.656 1 78.56 164 SER B C 1
ATOM 4832 O O . SER B 1 164 ? 18.453 30.656 20.422 1 78.56 164 SER B O 1
ATOM 4834 N N . GLY B 1 165 ? 17.359 30.375 18.547 1 76.94 165 GLY B N 1
ATOM 4835 C CA . GLY B 1 165 ? 17.625 31.734 18.094 1 76.94 165 GLY B CA 1
ATOM 4836 C C . GLY B 1 165 ? 16.953 32.781 18.953 1 76.94 165 GLY B C 1
ATOM 4837 O O . GLY B 1 165 ? 17.422 33.938 19.016 1 76.94 165 GLY B O 1
ATOM 4838 N N . LEU B 1 166 ? 15.938 32.438 19.562 1 78.38 166 LEU B N 1
ATOM 4839 C CA . LEU B 1 166 ? 15.203 33.375 20.422 1 78.38 166 LEU B CA 1
ATOM 4840 C C . LEU B 1 166 ? 15.891 33.531 21.766 1 78.38 166 LEU B C 1
ATOM 4842 O O . LEU B 1 166 ? 15.82 34.594 22.391 1 78.38 166 LEU B O 1
ATOM 4846 N N . GLN B 1 167 ? 16.516 32.469 22.172 1 68.81 167 GLN B N 1
ATOM 4847 C CA . GLN B 1 167 ? 17.219 32.5 23.453 1 68.81 167 GLN B CA 1
ATOM 4848 C C . GLN B 1 167 ? 18.5 33.344 23.359 1 68.81 167 GLN B C 1
ATOM 4850 O O . GLN B 1 167 ? 18.859 34.031 24.312 1 68.81 167 GLN B O 1
ATOM 4855 N N . GLY B 1 168 ? 19.25 33.219 22.297 1 56.41 168 GLY B N 1
ATOM 4856 C CA . GLY B 1 168 ? 20.469 34 22.125 1 56.41 168 GLY B CA 1
ATOM 4857 C C . GLY B 1 168 ? 20.203 35.5 22.109 1 56.41 168 GLY B C 1
ATOM 4858 O O . GLY B 1 168 ? 21.047 36.281 22.547 1 56.41 168 GLY B O 1
ATOM 4859 N N . CYS B 1 169 ? 19.203 35.969 21.531 1 46.75 169 CYS B N 1
ATOM 4860 C CA . CYS B 1 169 ? 18.922 37.375 21.484 1 46.75 169 CYS B CA 1
ATOM 4861 C C . CYS B 1 169 ? 18.516 37.906 22.859 1 46.75 169 CYS B C 1
ATOM 4863 O O . CYS B 1 169 ? 18.562 39.125 23.094 1 46.75 169 CYS B O 1
ATOM 4865 N N . GLN B 1 170 ? 18.094 37.188 23.688 1 44.81 170 GLN B N 1
ATOM 4866 C CA . GLN B 1 170 ? 17.703 37.656 25.016 1 44.81 170 GLN B CA 1
ATOM 4867 C C . GLN B 1 170 ? 18.922 37.906 25.906 1 44.81 170 GLN B C 1
ATOM 4869 O O . GLN B 1 170 ? 18.828 38.562 26.938 1 44.81 170 GLN B O 1
ATOM 4874 N N . GLY B 1 171 ? 20.141 37.531 25.594 1 37.09 171 GLY B N 1
ATOM 4875 C CA . GLY B 1 171 ? 21.297 37.781 26.438 1 37.09 171 GLY B CA 1
ATOM 4876 C C . GLY B 1 171 ? 21.828 39.219 26.281 1 37.09 171 GLY B C 1
ATOM 4877 O O . GLY B 1 171 ? 22.891 39.531 26.812 1 37.09 171 GLY B O 1
ATOM 4878 N N . LEU B 1 172 ? 21.641 40 25.219 1 33.12 172 LEU B N 1
ATOM 4879 C CA . LEU B 1 172 ? 22.125 41.344 25.406 1 33.12 172 LEU B CA 1
ATOM 4880 C C . LEU B 1 172 ? 21.391 42.062 26.531 1 33.12 172 LEU B C 1
ATOM 4882 O O . LEU B 1 172 ? 20.188 41.844 26.703 1 33.12 172 LEU B O 1
ATOM 4886 N N . PRO B 1 173 ? 22.094 42.625 27.562 1 29.61 173 PRO B N 1
ATOM 4887 C CA . PRO B 1 173 ? 21.484 43.375 28.672 1 29.61 173 PRO B CA 1
ATOM 4888 C C . PRO B 1 173 ? 20.391 44.344 28.219 1 29.61 173 PRO B C 1
ATOM 4890 O O . PRO B 1 173 ? 20.578 45.062 27.25 1 29.61 173 PRO B O 1
ATOM 4893 N N . SER B 1 174 ? 19.188 43.969 28.234 1 29.53 174 SER B N 1
ATOM 4894 C CA . SER B 1 174 ? 18.109 44.938 28.094 1 29.53 174 SER B CA 1
ATOM 4895 C C . SER B 1 174 ? 18.453 46.281 28.766 1 29.53 174 SER B C 1
ATOM 4897 O O . SER B 1 174 ? 18.875 46.281 29.922 1 29.53 174 SER B O 1
ATOM 4899 N N . GLY B 1 175 ? 18.984 47.281 28.141 1 28.89 175 GLY B N 1
ATOM 4900 C CA . GLY B 1 175 ? 18.828 48.594 28.734 1 28.89 175 GLY B CA 1
ATOM 4901 C C . GLY B 1 175 ? 17.5 48.75 29.469 1 28.89 175 GLY B C 1
ATOM 4902 O O . GLY B 1 175 ? 16.641 47.875 29.391 1 28.89 175 GLY B O 1
ATOM 4903 N N . PRO B 1 176 ? 17.25 49.875 30.234 1 27.56 176 PRO B N 1
ATOM 4904 C CA . PRO B 1 176 ? 16.078 50.031 31.094 1 27.56 176 PRO B CA 1
ATOM 4905 C C . PRO B 1 176 ? 14.773 49.656 30.406 1 27.56 176 PRO B C 1
ATOM 4907 O O . PRO B 1 176 ? 14.695 49.688 29.172 1 27.56 176 PRO B O 1
ATOM 4910 N N . PRO B 1 177 ? 14.008 48.844 30.984 1 26.75 177 PRO B N 1
ATOM 4911 C CA . PRO B 1 177 ? 12.695 48.438 30.469 1 26.75 177 PRO B CA 1
ATOM 4912 C C . PRO B 1 177 ? 11.938 49.594 29.828 1 26.75 177 PRO B C 1
ATOM 4914 O O . PRO B 1 177 ? 11.812 50.656 30.422 1 26.75 177 PRO B O 1
ATOM 4917 N N . ARG B 1 178 ? 12.227 49.906 28.594 1 25.53 178 ARG B N 1
ATOM 4918 C CA . ARG B 1 178 ? 11.43 51 28.047 1 25.53 178 ARG B CA 1
ATOM 4919 C C . ARG B 1 178 ? 9.969 50.875 28.453 1 25.53 178 ARG B C 1
ATOM 4921 O O . ARG B 1 178 ? 9.352 49.812 28.281 1 25.53 178 ARG B O 1
ATOM 4928 N N . ALA B 1 179 ? 9.531 51.688 29.5 1 23.17 179 ALA B N 1
ATOM 4929 C CA . ALA B 1 179 ? 8.195 52 30.016 1 23.17 179 ALA B CA 1
ATOM 4930 C C . ALA B 1 179 ? 7.184 52.125 28.891 1 23.17 179 ALA B C 1
ATOM 4932 O O . ALA B 1 179 ? 7.277 53.062 28.078 1 23.17 179 ALA B O 1
ATOM 4933 N N . THR B 1 180 ? 6.984 51.156 28.219 1 21.64 180 THR B N 1
ATOM 4934 C CA . THR B 1 180 ? 5.875 51.312 27.281 1 21.64 180 THR B CA 1
ATOM 4935 C C . THR B 1 180 ? 4.727 52.094 27.953 1 21.64 180 THR B C 1
ATOM 4937 O O . THR B 1 180 ? 4.309 51.75 29.062 1 21.64 180 THR B O 1
ATOM 4940 N N . GLY B 1 181 ? 4.609 53.375 27.672 1 19.09 181 GLY B N 1
ATOM 4941 C CA . GLY B 1 181 ? 3.586 54.344 28.047 1 19.09 181 GLY B CA 1
ATOM 4942 C C . GLY B 1 181 ? 2.178 53.781 27.953 1 19.09 181 GLY B C 1
ATOM 4943 O O . GLY B 1 181 ? 1.778 53.25 26.906 1 19.09 181 GLY B O 1
ATOM 4944 N N . ALA B 1 182 ? 1.659 53.188 29 1 20.44 182 ALA B N 1
ATOM 4945 C CA . ALA B 1 182 ? 0.242 53.031 29.312 1 20.44 182 ALA B CA 1
ATOM 4946 C C . ALA B 1 182 ? -0.531 54.312 29.047 1 20.44 182 ALA B C 1
ATOM 4948 O O . ALA B 1 182 ? -0.499 55.25 29.844 1 20.44 182 ALA B O 1
ATOM 4949 N N . LEU B 1 183 ? -0.403 54.875 27.797 1 18.25 183 LEU B N 1
ATOM 4950 C CA . LEU B 1 183 ? -1.249 56.062 27.578 1 18.25 183 LEU B CA 1
ATOM 4951 C C . LEU B 1 183 ? -2.703 55.75 27.906 1 18.25 183 LEU B C 1
ATOM 4953 O O . LEU B 1 183 ? -3.365 55 27.188 1 18.25 183 LEU B O 1
ATOM 4957 N N . LEU B 1 184 ? -3.062 55.469 29.141 1 19.31 184 LEU B N 1
ATOM 4958 C CA . LEU B 1 184 ? -4.402 55.719 29.656 1 19.31 184 LEU B CA 1
ATOM 4959 C C . LEU B 1 184 ? -4.863 57.125 29.312 1 19.31 184 LEU B C 1
ATOM 4961 O O . LEU B 1 184 ? -4.387 58.125 29.891 1 19.31 184 LEU B O 1
ATOM 4965 N N . GLN B 1 185 ? -4.867 57.5 28 1 18.41 185 GLN B N 1
ATOM 4966 C CA . GLN B 1 185 ? -5.445 58.812 27.812 1 18.41 185 GLN B CA 1
ATOM 4967 C C . GLN B 1 185 ? -6.77 58.938 28.562 1 18.41 185 GLN B C 1
ATOM 4969 O O . GLN B 1 185 ? -7.695 58.156 28.344 1 18.41 185 GLN B O 1
ATOM 4974 N N . THR B 1 186 ? -6.691 59.344 29.75 1 19.42 186 THR B N 1
ATOM 4975 C CA . THR B 1 186 ? -7.77 60 30.484 1 19.42 186 THR B CA 1
ATOM 4976 C C . THR B 1 186 ? -8.469 61.062 29.625 1 19.42 186 THR B C 1
ATOM 4978 O O . THR B 1 186 ? -7.871 62.062 29.281 1 19.42 186 THR B O 1
ATOM 4981 N N . LEU B 1 187 ? -9.141 60.531 28.453 1 18.58 187 LEU B N 1
ATOM 4982 C CA . LEU B 1 187 ? -9.969 61.531 27.781 1 18.58 187 LEU B CA 1
ATOM 4983 C C . LEU B 1 187 ? -10.68 62.406 28.781 1 18.58 187 LEU B C 1
ATOM 4985 O O . LEU B 1 187 ? -11.312 61.938 29.719 1 18.58 187 LEU B O 1
ATOM 4989 N N . SER B 1 188 ? -10.125 63.5 29 1 17.39 188 SER B N 1
ATOM 4990 C CA . SER B 1 188 ? -10.57 64.688 29.734 1 17.39 188 SER B CA 1
ATOM 4991 C C . SER B 1 188 ? -12.055 64.938 29.5 1 17.39 188 SER B C 1
ATOM 4993 O O . SER B 1 188 ? -12.625 64.5 28.516 1 17.39 188 SER B O 1
ATOM 4995 N N . ASP B 1 189 ? -12.617 65.812 30.297 1 18.64 189 ASP B N 1
ATOM 4996 C CA . ASP B 1 189 ? -13.812 66.375 30.906 1 18.64 189 ASP B CA 1
ATOM 4997 C C . ASP B 1 189 ? -14.656 67.125 29.859 1 18.64 189 ASP B C 1
ATOM 4999 O O . ASP B 1 189 ? -15.75 67.562 30.172 1 18.64 189 ASP B O 1
ATOM 5003 N N . GLU B 1 190 ? -14.055 67.625 28.75 1 18.61 190 GLU B N 1
ATOM 5004 C CA . GLU B 1 190 ? -14.727 68.875 28.531 1 18.61 190 GLU B CA 1
ATOM 5005 C C . GLU B 1 190 ? -16.172 68.688 28.078 1 18.61 190 GLU B C 1
ATOM 5007 O O . GLU B 1 190 ? -16.469 67.75 27.328 1 18.61 190 GLU B O 1
ATOM 5012 N N . SER B 1 191 ? -17.156 69.438 28.672 1 18 191 SER B N 1
ATOM 5013 C CA . SER B 1 191 ? -18.578 69.562 28.922 1 18 191 SER B CA 1
ATOM 5014 C C . SER B 1 191 ? -19.344 69.75 27.609 1 18 191 SER B C 1
ATOM 5016 O O . SER B 1 191 ? -20.578 69.688 27.578 1 18 191 SER B O 1
ATOM 5018 N N . PRO B 1 192 ? -18.734 70.062 26.391 1 18.33 192 PRO B N 1
ATOM 5019 C CA . PRO B 1 192 ? -19.672 71.062 25.906 1 18.33 192 PRO B CA 1
ATOM 5020 C C . PRO B 1 192 ? -21.062 70.5 25.609 1 18.33 192 PRO B C 1
ATOM 5022 O O . PRO B 1 192 ? -21.203 69.312 25.359 1 18.33 192 PRO B O 1
ATOM 5025 N N . VAL B 1 193 ? -22.141 71.25 25.859 1 17.16 193 VAL B N 1
ATOM 5026 C CA . VAL B 1 193 ? -23.594 71.375 25.906 1 17.16 193 VAL B CA 1
ATOM 5027 C C . VAL B 1 193 ? -24.172 71.188 24.5 1 17.16 193 VAL B C 1
ATOM 5029 O O . VAL B 1 193 ? -25.031 71.938 24.047 1 17.16 193 VAL B O 1
ATOM 5032 N N . CYS B 1 194 ? -23.422 70.312 23.609 1 16.41 194 CYS B N 1
ATOM 5033 C CA . CYS B 1 194 ? -24.125 70.688 22.391 1 16.41 194 CYS B CA 1
ATOM 5034 C C . CYS B 1 194 ? -25.625 70.438 22.516 1 16.41 194 CYS B C 1
ATOM 5036 O O . CYS B 1 194 ? -26.016 69.438 23.172 1 16.41 194 CYS B O 1
ATOM 5038 N N . SER B 1 195 ? -26.438 71.188 21.844 1 16.39 195 SER B N 1
ATOM 5039 C CA . SER B 1 195 ? -27.812 71.625 21.703 1 16.39 195 SER B CA 1
ATOM 5040 C C . SER B 1 195 ? -28.75 70.5 21.391 1 16.39 195 SER B C 1
ATOM 5042 O O . SER B 1 195 ? -28.312 69.375 21.016 1 16.39 195 SER B O 1
ATOM 5044 N N . SER B 1 196 ? -29.938 70.688 20.812 1 16.03 196 SER B N 1
ATOM 5045 C CA . SER B 1 196 ? -31.375 70.625 21.031 1 16.03 196 SER B CA 1
ATOM 5046 C C . SER B 1 196 ? -31.984 69.375 20.359 1 16.03 196 SER B C 1
ATOM 5048 O O . SER B 1 196 ? -33 68.812 20.844 1 16.03 196 SER B O 1
ATOM 5050 N N . VAL B 1 197 ? -31.562 68.875 19.062 1 17.06 197 VAL B N 1
ATOM 5051 C CA . VAL B 1 197 ? -32.781 68.875 18.266 1 17.06 197 VAL B CA 1
ATOM 5052 C C . VAL B 1 197 ? -33.625 67.688 18.656 1 17.06 197 VAL B C 1
ATOM 5054 O O . VAL B 1 197 ? -33.125 66.688 19.188 1 17.06 197 VAL B O 1
ATOM 5057 N N . ALA B 1 198 ? -34.812 67.312 17.922 1 16.38 198 ALA B N 1
ATOM 5058 C CA . ALA B 1 198 ? -36.25 67.188 18.062 1 16.38 198 ALA B CA 1
ATOM 5059 C C . ALA B 1 198 ? -36.656 65.75 18.219 1 16.38 198 ALA B C 1
ATOM 5061 O O . ALA B 1 198 ? -37.344 65.375 19.172 1 16.38 198 ALA B O 1
ATOM 5062 N N . SER B 1 199 ? -37.156 65 17.203 1 16.83 199 SER B N 1
ATOM 5063 C CA . SER B 1 199 ? -38.594 64.625 17.234 1 16.83 199 SER B CA 1
ATOM 5064 C C . SER B 1 199 ? -38.75 63.188 17.75 1 16.83 199 SER B C 1
ATOM 5066 O O . SER B 1 199 ? -39.5 62.938 18.719 1 16.83 199 SER B O 1
ATOM 5068 N N . THR B 1 200 ? -39.406 62.156 16.922 1 17.36 200 THR B N 1
ATOM 5069 C CA . THR B 1 200 ? -40.719 61.562 17.109 1 17.36 200 THR B CA 1
ATOM 5070 C C . THR B 1 200 ? -40.625 60.188 17.797 1 17.36 200 THR B C 1
ATOM 5072 O O . THR B 1 200 ? -41.25 59.969 18.828 1 17.36 200 THR B O 1
ATOM 5075 N N . ALA B 1 201 ? -41.094 58.875 17.141 1 17.92 201 ALA B N 1
ATOM 5076 C CA . ALA B 1 201 ? -42.25 58.062 17.406 1 17.92 201 ALA B CA 1
ATOM 5077 C C . ALA B 1 201 ? -41.844 56.75 18.078 1 17.92 201 ALA B C 1
ATOM 5079 O O . ALA B 1 201 ? -42.625 55.781 18.078 1 17.92 201 ALA B O 1
ATOM 5080 N N . ASP B 1 202 ? -40.656 56.531 18.75 1 16.86 202 ASP B N 1
ATOM 5081 C CA . ASP B 1 202 ? -40.094 55.188 18.906 1 16.86 202 ASP B CA 1
ATOM 5082 C C . ASP B 1 202 ? -40.812 54.438 20.047 1 16.86 202 ASP B C 1
ATOM 5084 O O . ASP B 1 202 ? -40.188 53.75 20.844 1 16.86 202 ASP B O 1
ATOM 5088 N N . THR B 1 203 ? -42.062 54.562 20.438 1 16.8 203 THR B N 1
ATOM 5089 C CA . THR B 1 203 ? -42.5 54.406 21.828 1 16.8 203 THR B CA 1
ATOM 5090 C C . THR B 1 203 ? -42.406 52.938 22.25 1 16.8 203 THR B C 1
ATOM 5092 O O . THR B 1 203 ? -42.156 52.656 23.422 1 16.8 203 THR B O 1
ATOM 5095 N N . LEU B 1 204 ? -42.844 51.844 21.453 1 18.11 204 LEU B N 1
ATOM 5096 C CA . LEU B 1 204 ? -43.938 51.125 22.047 1 18.11 204 LEU B CA 1
ATOM 5097 C C . LEU B 1 204 ? -43.469 50.281 23.234 1 18.11 204 LEU B C 1
ATOM 5099 O O . LEU B 1 204 ? -42.281 50 23.359 1 18.11 204 LEU B O 1
ATOM 5103 N N . SER B 1 205 ? -44.344 49.062 23.766 1 17.66 205 SER B N 1
ATOM 5104 C CA . SER B 1 205 ? -44.938 48.531 24.984 1 17.66 205 SER B CA 1
ATOM 5105 C C . SER B 1 205 ? -44.062 47.406 25.578 1 17.66 205 SER B C 1
ATOM 5107 O O . SER B 1 205 ? -43.875 46.375 24.969 1 17.66 205 SER B O 1
ATOM 5109 N N . VAL B 1 206 ? -43.062 47.594 26.312 1 19 206 VAL B N 1
ATOM 5110 C CA . VAL B 1 206 ? -42.062 46.719 26.922 1 19 206 VAL B CA 1
ATOM 5111 C C . VAL B 1 206 ? -42.719 45.719 27.875 1 19 206 VAL B C 1
ATOM 5113 O O . VAL B 1 206 ? -42.156 44.719 28.219 1 19 206 VAL B O 1
ATOM 5116 N N . LEU B 1 207 ? -43.969 45.938 28.625 1 18.52 207 LEU B N 1
ATOM 5117 C CA . LEU B 1 207 ? -44.062 46.094 30.062 1 18.52 207 LEU B CA 1
ATOM 5118 C C . LEU B 1 207 ? -44.188 44.75 30.766 1 18.52 207 LEU B C 1
ATOM 5120 O O . LEU B 1 207 ? -43.5 44.5 31.766 1 18.52 207 LEU B O 1
ATOM 5124 N N . GLU B 1 208 ? -45.344 43.969 30.781 1 19.83 208 GLU B N 1
ATOM 5125 C CA . GLU B 1 208 ? -46.094 43.688 32 1 19.83 208 GLU B CA 1
ATOM 5126 C C . GLU B 1 208 ? -45.562 42.438 32.688 1 19.83 208 GLU B C 1
ATOM 5128 O O . GLU B 1 208 ? -45.438 42.375 33.906 1 19.83 208 GLU B O 1
ATOM 5133 N N . ALA B 1 209 ? -45.625 41.094 32.219 1 19.38 209 ALA B N 1
ATOM 5134 C CA . ALA B 1 209 ? -46.281 40 32.906 1 19.38 209 ALA B CA 1
ATOM 5135 C C . ALA B 1 209 ? -45.344 39.312 33.875 1 19.38 209 ALA B C 1
ATOM 5137 O O . ALA B 1 209 ? -44.938 38.156 33.656 1 19.38 209 ALA B O 1
ATOM 5138 N N . LEU B 1 210 ? -44.219 39.938 34.406 1 19.67 210 LEU B N 1
ATOM 5139 C CA . LEU B 1 210 ? -43.406 39.281 35.438 1 19.67 210 LEU B CA 1
ATOM 5140 C C . LEU B 1 210 ? -44.188 39.188 36.75 1 19.67 210 LEU B C 1
ATOM 5142 O O . LEU B 1 210 ? -44.219 40.188 37.5 1 19.67 210 LEU B O 1
ATOM 5146 N N . GLU B 1 211 ? -45.406 38.875 36.969 1 19.83 211 GLU B N 1
ATOM 5147 C CA . GLU B 1 211 ? -45.969 39.031 38.312 1 19.83 211 GLU B CA 1
ATOM 5148 C C . GLU B 1 211 ? -45.062 38.406 39.375 1 19.83 211 GLU B C 1
ATOM 5150 O O . GLU B 1 211 ? -44.75 39.031 40.375 1 19.83 211 GLU B O 1
ATOM 5155 N N . ASP B 1 212 ? -45.156 37.156 39.781 1 21.17 212 ASP B N 1
ATOM 5156 C CA . ASP B 1 212 ? -45.312 36.906 41.219 1 21.17 212 ASP B CA 1
ATOM 5157 C C . ASP B 1 212 ? -44 37.062 41.938 1 21.17 212 ASP B C 1
ATOM 5159 O O . ASP B 1 212 ? -43.938 37.75 42.969 1 21.17 212 ASP B O 1
ATOM 5163 N N . GLY B 1 213 ? -43.344 35.906 42.531 1 23.77 213 GLY B N 1
ATOM 5164 C CA . GLY B 1 213 ? -42.625 35.938 43.812 1 23.77 213 GLY B CA 1
ATOM 5165 C C . GLY B 1 213 ? -41.375 36.781 43.781 1 23.77 213 GLY B C 1
ATOM 5166 O O . GLY B 1 213 ? -40.719 36.906 42.719 1 23.77 213 GLY B O 1
ATOM 5167 N N . GLY B 1 214 ? -41.156 37.812 44.625 1 21.19 214 GLY B N 1
ATOM 5168 C CA . GLY B 1 214 ? -40.438 39.062 44.906 1 21.19 214 GLY B CA 1
ATOM 5169 C C . GLY B 1 214 ? -38.938 38.875 45 1 21.19 214 GLY B C 1
ATOM 5170 O O . GLY B 1 214 ? -38.219 39.812 45.344 1 21.19 214 GLY B O 1
ATOM 5171 N N . MET B 1 215 ? -38.344 37.594 45.125 1 21.91 215 MET B N 1
ATOM 5172 C CA . MET B 1 215 ? -37.062 37.781 45.812 1 21.91 215 MET B CA 1
ATOM 5173 C C . MET B 1 215 ? -36.125 38.688 45.031 1 21.91 215 MET B C 1
ATOM 5175 O O . MET B 1 215 ? -35.938 38.531 43.844 1 21.91 215 MET B O 1
ATOM 5179 N N . LYS B 1 216 ? -35.938 39.906 45.562 1 19.94 216 LYS B N 1
ATOM 5180 C CA . LYS B 1 216 ? -35.156 41.125 45.25 1 19.94 216 LYS B CA 1
ATOM 5181 C C . LYS B 1 216 ? -33.656 40.781 45.094 1 19.94 216 LYS B C 1
ATOM 5183 O O . LYS B 1 216 ? -33 40.469 46.062 1 19.94 216 LYS B O 1
ATOM 5188 N N . LEU B 1 217 ? -33.312 39.969 44.156 1 18.86 217 LEU B N 1
ATOM 5189 C CA . LEU B 1 217 ? -31.891 39.625 44.094 1 18.86 217 LEU B CA 1
ATOM 5190 C C . LEU B 1 217 ? -31.031 40.906 44.062 1 18.86 217 LEU B C 1
ATOM 5192 O O . LEU B 1 217 ? -31.203 41.75 43.188 1 18.86 217 LEU B O 1
ATOM 5196 N N . SER B 1 218 ? -30.594 41.375 45.312 1 18.84 218 SER B N 1
ATOM 5197 C CA . SER B 1 218 ? -29.719 42.5 45.625 1 18.84 218 SER B CA 1
ATOM 5198 C C . SER B 1 218 ? -28.516 42.531 44.688 1 18.84 218 SER B C 1
ATOM 5200 O O . SER B 1 218 ? -27.984 41.469 44.312 1 18.84 218 SER B O 1
ATOM 5202 N N . SER B 1 219 ? -28.328 43.562 43.938 1 20.98 219 SER B N 1
ATOM 5203 C CA . SER B 1 219 ? -27.453 44.094 42.906 1 20.98 219 SER B CA 1
ATOM 5204 C C . SER B 1 219 ? -26.031 44.25 43.406 1 20.98 219 SER B C 1
ATOM 5206 O O . SER B 1 219 ? -25.203 44.906 42.781 1 20.98 219 SER B O 1
ATOM 5208 N N . ARG B 1 220 ? -25.656 43.812 44.688 1 20.34 220 ARG B N 1
ATOM 5209 C CA . ARG B 1 220 ? -24.469 44.438 45.25 1 20.34 220 ARG B CA 1
ATOM 5210 C C . ARG B 1 220 ? -23.234 44.094 44.438 1 20.34 220 ARG B C 1
ATOM 5212 O O . ARG B 1 220 ? -22.766 42.938 44.438 1 20.34 220 ARG B O 1
ATOM 5219 N N . CYS B 1 221 ? -23.078 44.656 43.281 1 21.17 221 CYS B N 1
ATOM 5220 C CA . CYS B 1 221 ? -21.891 44.594 42.438 1 21.17 221 CYS B CA 1
ATOM 5221 C C . CYS B 1 221 ? -20.672 45.156 43.156 1 21.17 221 CYS B C 1
ATOM 5223 O O . CYS B 1 221 ? -20.531 46.406 43.25 1 21.17 221 CYS B O 1
ATOM 5225 N N . SER B 1 222 ? -20.438 44.812 44.469 1 21.8 222 SER B N 1
ATOM 5226 C CA . SER B 1 222 ? -19.344 45.438 45.219 1 21.8 222 SER B CA 1
ATOM 5227 C C . SER B 1 222 ? -18.062 45.469 44.406 1 21.8 222 SER B C 1
ATOM 5229 O O . SER B 1 222 ? -17.625 44.469 43.844 1 21.8 222 SER B O 1
ATOM 5231 N N . SER B 1 223 ? -17.609 46.625 43.906 1 23.52 223 SER B N 1
ATOM 5232 C CA . SER B 1 223 ? -16.547 47.281 43.156 1 23.52 223 SER B CA 1
ATOM 5233 C C . SER B 1 223 ? -15.172 47 43.781 1 23.52 223 SER B C 1
ATOM 5235 O O . SER B 1 223 ? -14.164 47 43.062 1 23.52 223 SER B O 1
ATOM 5237 N N . SER B 1 224 ? -15.031 47.156 45.094 1 23.77 224 SER B N 1
ATOM 5238 C CA . SER B 1 224 ? -13.742 47.5 45.688 1 23.77 224 SER B CA 1
ATOM 5239 C C . SER B 1 224 ? -12.766 46.312 45.594 1 23.77 224 SER B C 1
ATOM 5241 O O . SER B 1 224 ? -12.617 45.562 46.562 1 23.77 224 SER B O 1
ATOM 5243 N N . VAL B 1 225 ? -12.773 45.5 44.719 1 24.06 225 VAL B N 1
ATOM 5244 C CA . VAL B 1 225 ? -11.742 44.469 44.969 1 24.06 225 VAL B CA 1
ATOM 5245 C C . VAL B 1 225 ? -10.391 45.156 45.156 1 24.06 225 VAL B C 1
ATOM 5247 O O . VAL B 1 225 ? -9.938 45.938 44.312 1 24.06 225 VAL B O 1
ATOM 5250 N N . GLU B 1 226 ? -10.062 45.469 46.344 1 25.81 226 GLU B N 1
ATOM 5251 C CA . GLU B 1 226 ? -8.766 45.969 46.781 1 25.81 226 GLU B CA 1
ATOM 5252 C C . GLU B 1 226 ? -7.625 45.344 45.969 1 25.81 226 GLU B C 1
ATOM 5254 O O . GLU B 1 226 ? -7.523 44.125 45.875 1 25.81 226 GLU B O 1
ATOM 5259 N N . LEU B 1 227 ? -7.016 46 45.031 1 25.44 227 LEU B N 1
ATOM 5260 C CA . LEU B 1 227 ? -5.754 46 44.281 1 25.44 227 LEU B CA 1
ATOM 5261 C C . LEU B 1 227 ? -4.582 45.719 45.219 1 25.44 227 LEU B C 1
ATOM 5263 O O . LEU B 1 227 ? -3.688 46.562 45.375 1 25.44 227 LEU B O 1
ATOM 5267 N N . ALA B 1 228 ? -4.73 45.375 46.469 1 25.39 228 ALA B N 1
ATOM 5268 C CA . ALA B 1 228 ? -3.672 45.312 47.469 1 25.39 228 ALA B CA 1
ATOM 5269 C C . ALA B 1 228 ? -2.428 44.625 46.938 1 25.39 228 ALA B C 1
ATOM 5271 O O . ALA B 1 228 ? -2.479 43.969 45.906 1 25.39 228 ALA B O 1
ATOM 5272 N N . SER B 1 229 ? -1.364 44.156 47.969 1 28.47 229 SER B N 1
ATOM 5273 C CA . SER B 1 229 ? 0.027 43.719 48 1 28.47 229 SER B CA 1
ATOM 5274 C C . SER B 1 229 ? 0.253 42.469 47.125 1 28.47 229 SER B C 1
ATOM 5276 O O . SER B 1 229 ? 0.205 41.344 47.594 1 28.47 229 SER B O 1
ATOM 5278 N N . LEU B 1 230 ? -0.331 42.281 46.156 1 26.84 230 LEU B N 1
ATOM 5279 C CA . LEU B 1 230 ? -0.291 41.031 45.406 1 26.84 230 LEU B CA 1
ATOM 5280 C C . LEU B 1 230 ? 1.141 40.688 45 1 26.84 230 LEU B C 1
ATOM 5282 O O . LEU B 1 230 ? 1.803 41.469 44.312 1 26.84 230 LEU B O 1
ATOM 5286 N N . GLY B 1 231 ? 1.894 40 45.719 1 29.8 231 GLY B N 1
ATOM 5287 C CA . GLY B 1 231 ? 3.229 39.469 45.5 1 29.8 231 GLY B CA 1
ATOM 5288 C C . GLY B 1 231 ? 3.469 39.062 44.062 1 29.8 231 GLY B C 1
ATOM 5289 O O . GLY B 1 231 ? 2.52 38.875 43.281 1 29.8 231 GLY B O 1
ATOM 5290 N N . ARG B 1 232 ? 4.723 39.156 43.438 1 30.89 232 ARG B N 1
ATOM 5291 C CA . ARG B 1 232 ? 5.129 38.844 42.062 1 30.89 232 ARG B CA 1
ATOM 5292 C C . ARG B 1 232 ? 4.332 37.656 41.531 1 30.89 232 ARG B C 1
ATOM 5294 O O . ARG B 1 232 ? 4.664 36.5 41.812 1 30.89 232 ARG B O 1
ATOM 5301 N N . CYS B 1 233 ? 3.092 37.562 41.562 1 31.97 233 CYS B N 1
ATOM 5302 C CA . CYS B 1 233 ? 2.305 36.469 41 1 31.97 233 CYS B CA 1
ATOM 5303 C C . CYS B 1 233 ? 2.832 36.062 39.625 1 31.97 233 CYS B C 1
ATOM 5305 O O . CYS B 1 233 ? 2.939 36.906 38.719 1 31.97 233 CYS B O 1
ATOM 5307 N N . GLU B 1 234 ? 3.738 35.188 39.438 1 39.53 234 GLU B N 1
ATOM 5308 C CA . GLU B 1 234 ? 4.242 34.594 38.188 1 39.53 234 GLU B CA 1
ATOM 5309 C C . GLU B 1 234 ? 3.141 34.469 37.156 1 39.53 234 GLU B C 1
ATOM 5311 O O . GLU B 1 234 ? 2.082 33.906 37.406 1 39.53 234 GLU B O 1
ATOM 5316 N N . ALA B 1 235 ? 2.682 35.469 36.406 1 46.94 235 ALA B N 1
ATOM 5317 C CA . ALA B 1 235 ? 1.761 35.406 35.281 1 46.94 235 ALA B CA 1
ATOM 5318 C C . ALA B 1 235 ? 1.759 34.031 34.625 1 46.94 235 ALA B C 1
ATOM 5320 O O . ALA B 1 235 ? 2.82 33.469 34.375 1 46.94 235 ALA B O 1
ATOM 5321 N N . PRO B 1 236 ? 0.608 33.25 34.781 1 62.03 236 PRO B N 1
ATOM 5322 C CA . PRO B 1 236 ? 0.568 31.906 34.219 1 62.03 236 PRO B CA 1
ATOM 5323 C C . PRO B 1 236 ? 1.121 31.844 32.812 1 62.03 236 PRO B C 1
ATOM 5325 O O . PRO B 1 236 ? 1.018 32.812 32.062 1 62.03 236 PRO B O 1
ATOM 5328 N N . SER B 1 237 ? 1.97 31.031 32.531 1 74.75 237 SER B N 1
ATOM 5329 C CA . SER B 1 237 ? 2.576 30.812 31.203 1 74.75 237 SER B CA 1
ATOM 5330 C C . SER B 1 237 ? 1.513 30.672 30.125 1 74.75 237 SER B C 1
ATOM 5332 O O . SER B 1 237 ? 0.481 30.031 30.344 1 74.75 237 SER B O 1
ATOM 5334 N N . PRO B 1 238 ? 1.609 31.547 29.125 1 88.38 238 PRO B N 1
ATOM 5335 C CA . PRO B 1 238 ? 0.685 31.391 27.984 1 88.38 238 PRO B CA 1
ATOM 5336 C C . PRO B 1 238 ? 0.562 29.953 27.516 1 88.38 238 PRO B C 1
ATOM 5338 O O . PRO B 1 238 ? 1.546 29.203 27.531 1 88.38 238 PRO B O 1
ATOM 5341 N N . LYS B 1 239 ? -0.684 29.531 27.281 1 93 239 LYS B N 1
ATOM 5342 C CA . LYS B 1 239 ? -0.979 28.188 26.812 1 93 239 LYS B CA 1
ATOM 5343 C C . LYS B 1 239 ? -1.254 28.172 25.312 1 93 239 LYS B C 1
ATOM 5345 O O . LYS B 1 239 ? -1.904 29.078 24.781 1 93 239 LYS B O 1
ATOM 5350 N N . ILE B 1 240 ? -0.678 27.25 24.641 1 96.06 240 ILE B N 1
ATOM 5351 C CA . ILE B 1 240 ? -0.981 27.031 23.234 1 96.06 240 ILE B CA 1
ATOM 5352 C C . ILE B 1 240 ? -1.466 25.594 23.016 1 96.06 240 ILE B C 1
ATOM 5354 O O . ILE B 1 240 ? -0.723 24.641 23.25 1 96.06 240 ILE B O 1
ATOM 5358 N N . PHE B 1 241 ? -2.715 25.453 22.609 1 96.62 241 PHE B N 1
ATOM 5359 C CA . PHE B 1 241 ? -3.24 24.125 22.297 1 96.62 241 PHE B CA 1
ATOM 5360 C C . PHE B 1 241 ? -2.568 23.562 21.047 1 96.62 241 PHE B C 1
ATOM 5362 O O . PHE B 1 241 ? -2.461 24.25 20.031 1 96.62 241 PHE B O 1
ATOM 5369 N N . THR B 1 242 ? -2.082 22.344 21.203 1 95.44 242 THR B N 1
ATOM 5370 C CA . THR B 1 242 ? -1.212 21.797 20.156 1 95.44 242 THR B CA 1
ATOM 5371 C C . THR B 1 242 ? -1.52 20.328 19.891 1 95.44 242 THR B C 1
ATOM 5373 O O . THR B 1 242 ? -1.497 19.516 20.812 1 95.44 242 THR B O 1
ATOM 5376 N N . ALA B 1 243 ? -1.824 20.031 18.594 1 93 243 ALA B N 1
ATOM 5377 C CA . ALA B 1 243 ? -1.969 18.641 18.156 1 93 243 ALA B CA 1
ATOM 5378 C C . ALA B 1 243 ? -0.652 18.094 17.609 1 93 243 ALA B C 1
ATOM 5380 O O . ALA B 1 243 ? 0.331 18.828 17.5 1 93 243 ALA B O 1
ATOM 5381 N N . GLY B 1 244 ? -0.648 16.766 17.422 1 87.81 244 GLY B N 1
ATOM 5382 C CA . GLY B 1 244 ? 0.529 16.141 16.828 1 87.81 244 GLY B CA 1
ATOM 5383 C C . GLY B 1 244 ? 1.503 15.609 17.875 1 87.81 244 GLY B C 1
ATOM 5384 O O . GLY B 1 244 ? 1.477 16.031 19.031 1 87.81 244 GLY B O 1
ATOM 5385 N N . GLY B 1 245 ? 2.385 14.781 17.453 1 80.62 245 GLY B N 1
ATOM 5386 C CA . GLY B 1 245 ? 3.391 14.227 18.344 1 80.62 245 GLY B CA 1
ATOM 5387 C C . GLY B 1 245 ? 4.34 15.273 18.891 1 80.62 245 GLY B C 1
ATOM 5388 O O . GLY B 1 245 ? 4.879 15.109 20 1 80.62 245 GLY B O 1
ATOM 5389 N N . GLY B 1 246 ? 4.516 16.328 18.203 1 84.12 246 GLY B N 1
ATOM 5390 C CA . GLY B 1 246 ? 5.402 17.391 18.641 1 84.12 246 GLY B CA 1
ATOM 5391 C C . GLY B 1 246 ? 4.91 18.109 19.875 1 84.12 246 GLY B C 1
ATOM 5392 O O . GLY B 1 246 ? 5.688 18.797 20.547 1 84.12 246 GLY B O 1
ATOM 5393 N N . ALA B 1 247 ? 3.617 17.938 20.109 1 88.19 247 ALA B N 1
ATOM 5394 C CA . ALA B 1 247 ? 3.072 18.562 21.312 1 88.19 247 ALA B CA 1
ATOM 5395 C C . ALA B 1 247 ? 3.74 18 22.562 1 88.19 247 ALA B C 1
ATOM 5397 O O . ALA B 1 247 ? 3.877 18.688 23.562 1 88.19 247 ALA B O 1
ATOM 5398 N N . HIS B 1 248 ? 4.156 16.766 22.391 1 79.94 248 HIS B N 1
ATOM 5399 C CA . HIS B 1 248 ? 4.82 16.109 23.516 1 79.94 248 HIS B CA 1
ATOM 5400 C C . HIS B 1 248 ? 6.34 16.219 23.406 1 79.94 248 HIS B C 1
ATOM 5402 O O . HIS B 1 248 ? 7.016 16.531 24.375 1 79.94 248 HIS B O 1
ATOM 5408 N N . LYS B 1 249 ? 6.781 16.016 22.234 1 76.12 249 LYS B N 1
ATOM 5409 C CA . LYS B 1 249 ? 8.219 16.016 21.969 1 76.12 249 LYS B CA 1
ATOM 5410 C C . LYS B 1 249 ? 8.844 17.359 22.312 1 76.12 249 LYS B C 1
ATOM 5412 O O . LYS B 1 249 ? 9.969 17.406 22.812 1 76.12 249 LYS B O 1
ATOM 5417 N N . PHE B 1 250 ? 8.156 18.469 22.031 1 83.81 250 PHE B N 1
ATOM 5418 C CA . PHE B 1 250 ? 8.742 19.797 22.141 1 83.81 250 PHE B CA 1
ATOM 5419 C C . PHE B 1 250 ? 8.195 20.516 23.359 1 83.81 250 PHE B C 1
ATOM 5421 O O . PHE B 1 250 ? 8.5 21.688 23.578 1 83.81 250 PHE B O 1
ATOM 5428 N N . ALA B 1 251 ? 7.395 19.859 24.172 1 85.06 251 ALA B N 1
ATOM 5429 C CA . ALA B 1 251 ? 6.754 20.484 25.328 1 85.06 251 ALA B CA 1
ATOM 5430 C C . ALA B 1 251 ? 7.793 21.109 26.25 1 85.06 251 ALA B C 1
ATOM 5432 O O . ALA B 1 251 ? 7.641 22.266 26.672 1 85.06 251 ALA B O 1
ATOM 5433 N N . GLN B 1 252 ? 8.82 20.406 26.547 1 82.88 252 GLN B N 1
ATOM 5434 C CA . GLN B 1 252 ? 9.844 20.891 27.469 1 82.88 252 GLN B CA 1
ATOM 5435 C C . GLN B 1 252 ? 10.609 22.062 26.875 1 82.88 252 GLN B C 1
ATOM 5437 O O . GLN B 1 252 ? 10.922 23.031 27.594 1 82.88 252 GLN B O 1
ATOM 5442 N N . LEU B 1 253 ? 10.914 21.922 25.656 1 83.94 253 LEU B N 1
ATOM 5443 C CA . LEU B 1 253 ? 11.633 22.984 24.969 1 83.94 253 LEU B CA 1
ATOM 5444 C C . LEU B 1 253 ? 10.828 24.281 25 1 83.94 253 LEU B C 1
ATOM 5446 O O . LEU B 1 253 ? 11.375 25.359 25.297 1 83.94 253 LEU B O 1
ATOM 5450 N N . PHE B 1 254 ? 9.547 24.219 24.719 1 88.94 254 PHE B N 1
ATOM 5451 C CA . PHE B 1 254 ? 8.68 25.391 24.734 1 88.94 254 PHE B CA 1
ATOM 5452 C C . PHE B 1 254 ? 8.555 25.969 26.141 1 88.94 254 PHE B C 1
ATOM 5454 O O . PHE B 1 254 ? 8.586 27.188 26.328 1 88.94 254 PHE B O 1
ATOM 5461 N N . ARG B 1 255 ? 8.422 25.141 27.047 1 87.5 255 ARG B N 1
ATOM 5462 C CA . ARG B 1 255 ? 8.25 25.562 28.438 1 87.5 255 ARG B CA 1
ATOM 5463 C C . ARG B 1 255 ? 9.508 26.25 28.969 1 87.5 255 ARG B C 1
ATOM 5465 O O . ARG B 1 255 ? 9.438 27.328 29.531 1 87.5 255 ARG B O 1
ATOM 5472 N N . GLU B 1 256 ? 10.594 25.672 28.719 1 82.69 256 GLU B N 1
ATOM 5473 C CA . GLU B 1 256 ? 11.836 26.156 29.312 1 82.69 256 GLU B CA 1
ATOM 5474 C C . GLU B 1 256 ? 12.398 27.344 28.547 1 82.69 256 GLU B C 1
ATOM 5476 O O . GLU B 1 256 ? 12.906 28.297 29.141 1 82.69 256 GLU B O 1
ATOM 5481 N N . ALA B 1 257 ? 12.32 27.234 27.297 1 81 257 ALA B N 1
ATOM 5482 C CA . ALA B 1 257 ? 12.953 28.266 26.469 1 81 257 ALA B CA 1
ATOM 5483 C C . ALA B 1 257 ? 12.016 29.453 26.25 1 81 257 ALA B C 1
ATOM 5485 O O . ALA B 1 257 ? 12.469 30.594 26.141 1 81 257 ALA B O 1
ATOM 5486 N N . LEU B 1 258 ? 10.742 29.203 26.188 1 86.75 258 LEU B N 1
ATOM 5487 C CA . LEU B 1 258 ? 9.812 30.266 25.781 1 86.75 258 LEU B CA 1
ATOM 5488 C C . LEU B 1 258 ? 8.82 30.562 26.891 1 86.75 258 LEU B C 1
ATOM 5490 O O . LEU B 1 258 ? 8.078 31.547 26.812 1 86.75 258 LEU B O 1
ATOM 5494 N N . GLN B 1 259 ? 8.82 29.781 27.891 1 88.19 259 GLN B N 1
ATOM 5495 C CA . GLN B 1 259 ? 7.848 29.906 28.969 1 88.19 259 GLN B CA 1
ATOM 5496 C C . GLN B 1 259 ? 6.422 29.797 28.438 1 88.19 259 GLN B C 1
ATOM 5498 O O . GLN B 1 259 ? 5.566 30.625 28.781 1 88.19 259 GLN B O 1
ATOM 5503 N N . VAL B 1 260 ? 6.238 28.953 27.516 1 91.12 260 VAL B N 1
ATOM 5504 C CA . VAL B 1 260 ? 4.945 28.641 26.922 1 91.12 260 VAL B CA 1
ATOM 5505 C C . VAL B 1 260 ? 4.582 27.188 27.219 1 91.12 260 VAL B C 1
ATOM 5507 O O . VAL B 1 260 ? 5.422 26.297 27.094 1 91.12 260 VAL B O 1
ATOM 5510 N N . ASP B 1 261 ? 3.381 26.969 27.656 1 93.19 261 ASP B N 1
ATOM 5511 C CA . ASP B 1 261 ? 2.898 25.609 27.891 1 93.19 261 ASP B CA 1
ATOM 5512 C C . ASP B 1 261 ? 2.117 25.094 26.688 1 93.19 261 ASP B C 1
ATOM 5514 O O . ASP B 1 261 ? 1.098 25.672 26.297 1 93.19 261 ASP B O 1
ATOM 5518 N N . LEU B 1 262 ? 2.633 24 26.141 1 92.94 262 LEU B N 1
ATOM 5519 C CA . LEU B 1 262 ? 1.871 23.328 25.094 1 92.94 262 LEU B CA 1
ATOM 5520 C C . LEU B 1 262 ? 0.813 22.406 25.688 1 92.94 262 LEU B C 1
ATOM 5522 O O . LEU B 1 262 ? 1.137 21.516 26.469 1 92.94 262 LEU B O 1
ATOM 5526 N N . VAL B 1 263 ? -0.402 22.703 25.406 1 93.62 263 VAL B N 1
ATOM 5527 C CA . VAL B 1 263 ? -1.499 21.844 25.844 1 93.62 263 VAL B CA 1
ATOM 5528 C C . VAL B 1 263 ? -1.825 20.812 24.766 1 93.62 263 VAL B C 1
ATOM 5530 O O . VAL B 1 263 ? -2.426 21.156 23.734 1 93.62 263 VAL B O 1
ATOM 5533 N N . PRO B 1 264 ? -1.55 19.562 25.031 1 91.19 264 PRO B N 1
ATOM 5534 C CA . PRO B 1 264 ? -1.722 18.562 23.969 1 91.19 264 PRO B CA 1
ATOM 5535 C C . PRO B 1 264 ? -3.189 18.297 23.641 1 91.19 264 PRO B C 1
ATOM 5537 O O . PRO B 1 264 ? -4.031 18.25 24.547 1 91.19 264 PRO B O 1
ATOM 5540 N N . VAL B 1 265 ? -3.479 18.297 22.391 1 92 265 VAL B N 1
ATOM 5541 C CA . VAL B 1 265 ? -4.766 17.891 21.844 1 92 265 VAL B CA 1
ATOM 5542 C C . VAL B 1 265 ? -4.594 16.578 21.062 1 92 265 VAL B C 1
ATOM 5544 O O . VAL B 1 265 ? -3.631 16.422 20.312 1 92 265 VAL B O 1
ATOM 5547 N N . LYS B 1 266 ? -5.488 15.633 21.281 1 88.06 266 LYS B N 1
ATOM 5548 C CA . LYS B 1 266 ? -5.402 14.375 20.547 1 88.06 266 LYS B CA 1
ATOM 5549 C C . LYS B 1 266 ? -5.453 14.617 19.031 1 88.06 266 LYS B C 1
ATOM 5551 O O . LYS B 1 266 ? -6.387 15.258 18.531 1 88.06 266 LYS B O 1
ATOM 5556 N N . GLU B 1 267 ? -4.504 14.078 18.359 1 87.88 267 GLU B N 1
ATOM 5557 C CA . GLU B 1 267 ? -4.262 14.406 16.953 1 87.88 267 GLU B CA 1
ATOM 5558 C C . GLU B 1 267 ? -5.492 14.109 16.094 1 87.88 267 GLU B C 1
ATOM 5560 O O . GLU B 1 267 ? -5.941 14.961 15.328 1 87.88 267 GLU B O 1
ATOM 5565 N N . LEU B 1 268 ? -6.051 12.898 16.25 1 90.12 268 LEU B N 1
ATOM 5566 C CA . LEU B 1 268 ? -7.168 12.508 15.406 1 90.12 268 LEU B CA 1
ATOM 5567 C C . LEU B 1 268 ? -8.414 13.32 15.734 1 90.12 268 LEU B C 1
ATOM 5569 O O . LEU B 1 268 ? -9.188 13.672 14.836 1 90.12 268 LEU B O 1
ATOM 5573 N N . SER B 1 269 ? -8.523 13.625 16.984 1 93.31 269 SER B N 1
ATOM 5574 C CA . SER B 1 269 ? -9.625 14.492 17.391 1 93.31 269 SER B CA 1
ATOM 5575 C C . SER B 1 269 ? -9.477 15.891 16.797 1 93.31 269 SER B C 1
ATOM 5577 O O . SER B 1 269 ? -10.453 16.484 16.359 1 93.31 269 SER B O 1
ATOM 5579 N N . ALA B 1 270 ? -8.273 16.344 16.828 1 95.38 270 ALA B N 1
ATOM 5580 C CA . ALA B 1 270 ? -8.016 17.688 16.297 1 95.38 270 ALA B CA 1
ATOM 5581 C C . ALA B 1 270 ? -8.352 17.781 14.812 1 95.38 270 ALA B C 1
ATOM 5583 O O . ALA B 1 270 ? -8.891 18.781 14.352 1 95.38 270 ALA B O 1
ATOM 5584 N N . VAL B 1 271 ? -8.094 16.766 14.078 1 95.94 271 VAL B N 1
ATOM 5585 C CA . VAL B 1 271 ? -8.367 16.75 12.648 1 95.94 271 VAL B CA 1
ATOM 5586 C C . VAL B 1 271 ? -9.875 16.781 12.406 1 95.94 271 VAL B C 1
ATOM 5588 O O . VAL B 1 271 ? -10.359 17.578 11.602 1 95.94 271 VAL B O 1
ATOM 5591 N N . VAL B 1 272 ? -10.609 15.961 13.117 1 97.25 272 VAL B N 1
ATOM 5592 C CA . VAL B 1 272 ? -12.062 15.906 12.977 1 97.25 272 VAL B CA 1
ATOM 5593 C C . VAL B 1 272 ? -12.68 17.234 13.398 1 97.25 272 VAL B C 1
ATOM 5595 O O . VAL B 1 272 ? -13.5 17.812 12.688 1 97.25 272 VAL B O 1
ATOM 5598 N N . ASP B 1 273 ? -12.227 17.719 14.539 1 96.56 273 ASP B N 1
ATOM 5599 C CA . ASP B 1 273 ? -12.758 18.969 15.062 1 96.56 273 ASP B CA 1
ATOM 5600 C C . ASP B 1 273 ? -12.422 20.141 14.141 1 96.56 273 ASP B C 1
ATOM 5602 O O . ASP B 1 273 ? -13.203 21.078 14.016 1 96.56 273 ASP B O 1
ATOM 5606 N N . GLY B 1 274 ? -11.203 20.078 13.562 1 97.06 274 GLY B N 1
ATOM 5607 C CA . GLY B 1 274 ? -10.836 21.109 12.602 1 97.06 274 GLY B CA 1
ATOM 5608 C C . GLY B 1 274 ? -11.734 21.141 11.383 1 97.06 274 GLY B C 1
ATOM 5609 O O . GLY B 1 274 ? -12.125 22.219 10.922 1 97.06 274 GLY B O 1
ATOM 5610 N N . LEU B 1 275 ? -12.047 19.984 10.891 1 96.56 275 LEU B N 1
ATOM 5611 C CA . LEU B 1 275 ? -12.945 19.891 9.742 1 96.56 275 LEU B CA 1
ATOM 5612 C C . LEU B 1 275 ? -14.336 20.422 10.102 1 96.56 275 LEU B C 1
ATOM 5614 O O . LEU B 1 275 ? -14.922 21.203 9.344 1 96.56 275 LEU B O 1
ATOM 5618 N N . LEU B 1 276 ? -14.812 20.047 11.242 1 95 276 LEU B N 1
ATOM 5619 C CA . LEU B 1 276 ? -16.125 20.484 11.688 1 95 276 LEU B CA 1
ATOM 5620 C C . LEU B 1 276 ? -16.141 21.984 11.969 1 95 276 LEU B C 1
ATOM 5622 O O . LEU B 1 276 ? -17.141 22.672 11.734 1 95 276 LEU B O 1
ATOM 5626 N N . PHE B 1 277 ? -15.031 22.484 12.484 1 94.56 277 PHE B N 1
ATOM 5627 C CA . PHE B 1 277 ? -14.883 23.922 12.695 1 94.56 277 PHE B CA 1
ATOM 5628 C C . PHE B 1 277 ? -15.031 24.688 11.391 1 94.56 277 PHE B C 1
ATOM 5630 O O . PHE B 1 277 ? -15.734 25.703 11.328 1 94.56 277 PHE B O 1
ATOM 5637 N N . LEU B 1 278 ? -14.414 24.188 10.352 1 93.69 278 LEU B N 1
ATOM 5638 C CA . LEU B 1 278 ? -14.516 24.797 9.031 1 93.69 278 LEU B CA 1
ATOM 5639 C C . LEU B 1 278 ? -15.953 24.75 8.516 1 93.69 278 LEU B C 1
ATOM 5641 O O . LEU B 1 278 ? -16.422 25.703 7.879 1 93.69 278 LEU B O 1
ATOM 5645 N N . MET B 1 279 ? -16.547 23.688 8.734 1 90.94 279 MET B N 1
ATOM 5646 C CA . MET B 1 279 ? -17.922 23.547 8.297 1 90.94 279 MET B CA 1
ATOM 5647 C C . MET B 1 279 ? -18.828 24.578 8.961 1 90.94 279 MET B C 1
ATOM 5649 O O . MET B 1 279 ? -19.719 25.141 8.328 1 90.94 279 MET B O 1
ATOM 5653 N N . ASP B 1 280 ? -18.531 24.828 10.18 1 89.5 280 ASP B N 1
ATOM 5654 C CA . ASP B 1 280 ? -19.375 25.703 10.992 1 89.5 280 ASP B CA 1
ATOM 5655 C C . ASP B 1 280 ? -19.109 27.172 10.672 1 89.5 280 ASP B C 1
ATOM 5657 O O . ASP B 1 280 ? -20.031 27.984 10.57 1 89.5 280 ASP B O 1
ATOM 5661 N N . VAL B 1 281 ? -17.812 27.516 10.586 1 84.56 281 VAL B N 1
ATOM 5662 C CA . VAL B 1 281 ? -17.5 28.953 10.602 1 84.56 281 VAL B CA 1
ATOM 5663 C C . VAL B 1 281 ? -16.734 29.312 9.336 1 84.56 281 VAL B C 1
ATOM 5665 O O . VAL B 1 281 ? -16.422 30.5 9.109 1 84.56 281 VAL B O 1
ATOM 5668 N N . GLY B 1 282 ? -16.5 28.312 8.555 1 76.69 282 GLY B N 1
ATOM 5669 C CA . GLY B 1 282 ? -15.688 28.594 7.379 1 76.69 282 GLY B CA 1
ATOM 5670 C C . GLY B 1 282 ? -16.344 29.578 6.422 1 76.69 282 GLY B C 1
ATOM 5671 O O . GLY B 1 282 ? -17.531 29.859 6.539 1 76.69 282 GLY B O 1
ATOM 5672 N N . PRO B 1 283 ? -15.375 30.125 5.633 1 73.75 283 PRO B N 1
ATOM 5673 C CA . PRO B 1 283 ? -15.891 31.141 4.707 1 73.75 283 PRO B CA 1
ATOM 5674 C C . PRO B 1 283 ? -16.984 30.594 3.797 1 73.75 283 PRO B C 1
ATOM 5676 O O . PRO B 1 283 ? -16.969 29.422 3.426 1 73.75 283 PRO B O 1
ATOM 5679 N N . SER B 1 284 ? -17.938 31.344 3.729 1 63.97 284 SER B N 1
ATOM 5680 C CA . SER B 1 284 ? -19.047 30.984 2.846 1 63.97 284 SER B CA 1
ATOM 5681 C C . SER B 1 284 ? -18.594 30.953 1.388 1 63.97 284 SER B C 1
ATOM 5683 O O . SER B 1 284 ? -19.297 30.422 0.531 1 63.97 284 SER B O 1
ATOM 5685 N N . ALA B 1 285 ? -17.453 31.703 1.331 1 60.16 285 ALA B N 1
ATOM 5686 C CA . ALA B 1 285 ? -17.016 31.859 -0.052 1 60.16 285 ALA B CA 1
ATOM 5687 C C . ALA B 1 285 ? -16.812 30.5 -0.717 1 60.16 285 ALA B C 1
ATOM 5689 O O . ALA B 1 285 ? -16.469 29.516 -0.052 1 60.16 285 ALA B O 1
ATOM 5690 N N . SER B 1 286 ? -17.016 30.531 -1.928 1 64.06 286 SER B N 1
ATOM 5691 C CA . SER B 1 286 ? -16.922 29.438 -2.881 1 64.06 286 SER B CA 1
ATOM 5692 C C . SER B 1 286 ? -15.508 28.891 -2.953 1 64.06 286 SER B C 1
ATOM 5694 O O . SER B 1 286 ? -14.539 29.625 -2.766 1 64.06 286 SER B O 1
ATOM 5696 N N . GLY B 1 287 ? -15.344 27.547 -2.428 1 81.06 287 GLY B N 1
ATOM 5697 C CA . GLY B 1 287 ? -14.086 26.906 -2.77 1 81.06 287 GLY B CA 1
ATOM 5698 C C . GLY B 1 287 ? -13.43 26.219 -1.589 1 81.06 287 GLY B C 1
ATOM 5699 O O . GLY B 1 287 ? -12.328 25.672 -1.717 1 81.06 287 GLY B O 1
ATOM 5700 N N . LEU B 1 288 ? -14.086 26.5 -0.4 1 89.5 288 LEU B N 1
ATOM 5701 C CA . LEU B 1 288 ? -13.547 25.797 0.755 1 89.5 288 LEU B CA 1
ATOM 5702 C C . LEU B 1 288 ? -13.43 24.297 0.477 1 89.5 288 LEU B C 1
ATOM 5704 O O . LEU B 1 288 ? -12.375 23.703 0.694 1 89.5 288 LEU B O 1
ATOM 5708 N N . VAL B 1 289 ? -14.562 23.812 -0.031 1 94.06 289 VAL B N 1
ATOM 5709 C CA . VAL B 1 289 ? -14.625 22.406 -0.437 1 94.06 289 VAL B CA 1
ATOM 5710 C C . VAL B 1 289 ? -14.57 22.312 -1.96 1 94.06 289 VAL B C 1
ATOM 5712 O O . VAL B 1 289 ? -15.203 23.094 -2.664 1 94.06 289 VAL B O 1
ATOM 5715 N N . TYR B 1 290 ? -13.758 21.438 -2.457 1 95.19 290 TYR B N 1
ATOM 5716 C CA . TYR B 1 290 ? -13.688 21.328 -3.91 1 95.19 290 TYR B CA 1
ATOM 5717 C C . TYR B 1 290 ? -13.398 19.875 -4.324 1 95.19 290 TYR B C 1
ATOM 5719 O O . TYR B 1 290 ? -13.055 19.047 -3.488 1 95.19 290 TYR B O 1
ATOM 5727 N N . GLU B 1 291 ? -13.672 19.609 -5.523 1 96.62 291 GLU B N 1
ATOM 5728 C CA . GLU B 1 291 ? -13.336 18.375 -6.211 1 96.62 291 GLU B CA 1
ATOM 5729 C C . GLU B 1 291 ? -12.305 18.609 -7.312 1 96.62 291 GLU B C 1
ATOM 5731 O O . GLU B 1 291 ? -12.031 19.75 -7.672 1 96.62 291 GLU B O 1
ATOM 5736 N N . VAL B 1 292 ? -11.703 17.578 -7.68 1 96.81 292 VAL B N 1
ATOM 5737 C CA . VAL B 1 292 ? -10.758 17.672 -8.789 1 96.81 292 VAL B CA 1
ATOM 5738 C C . VAL B 1 292 ? -11.344 17 -10.023 1 96.81 292 VAL B C 1
ATOM 5740 O O . VAL B 1 292 ? -11.68 15.812 -9.984 1 96.81 292 VAL B O 1
ATOM 5743 N N . ALA B 1 293 ? -11.406 17.719 -11.086 1 95.5 293 ALA B N 1
ATOM 5744 C CA . ALA B 1 293 ? -11.961 17.219 -12.344 1 95.5 293 ALA B CA 1
ATOM 5745 C C . ALA B 1 293 ? -10.945 16.328 -13.07 1 95.5 293 ALA B C 1
ATOM 5747 O O . ALA B 1 293 ? -9.797 16.219 -12.641 1 95.5 293 ALA B O 1
ATOM 5748 N N . GLU B 1 294 ? -11.359 15.703 -14.148 1 92.69 294 GLU B N 1
ATOM 5749 C CA . GLU B 1 294 ? -10.516 14.789 -14.914 1 92.69 294 GLU B CA 1
ATOM 5750 C C . GLU B 1 294 ? -9.297 15.516 -15.492 1 92.69 294 GLU B C 1
ATOM 5752 O O . GLU B 1 294 ? -8.219 14.93 -15.609 1 92.69 294 GLU B O 1
ATOM 5757 N N . ASP B 1 295 ? -9.5 16.781 -15.75 1 92.06 295 ASP B N 1
ATOM 5758 C CA . ASP B 1 295 ? -8.406 17.547 -16.344 1 92.06 295 ASP B CA 1
ATOM 5759 C C . ASP B 1 295 ? -7.492 18.109 -15.258 1 92.06 295 ASP B C 1
ATOM 5761 O O . ASP B 1 295 ? -6.512 18.797 -15.562 1 92.06 295 ASP B O 1
ATOM 5765 N N . GLY B 1 296 ? -7.832 17.906 -14.062 1 91.44 296 GLY B N 1
ATOM 5766 C CA . GLY B 1 296 ? -6.984 18.328 -12.953 1 91.44 296 GLY B CA 1
ATOM 5767 C C . GLY B 1 296 ? -7.422 19.641 -12.336 1 91.44 296 GLY B C 1
ATOM 5768 O O . GLY B 1 296 ? -6.898 20.047 -11.297 1 91.44 296 GLY B O 1
ATOM 5769 N N . SER B 1 297 ? -8.438 20.266 -12.898 1 93.94 297 SER B N 1
ATOM 5770 C CA . SER B 1 297 ? -8.898 21.547 -12.383 1 93.94 297 SER B CA 1
ATOM 5771 C C . SER B 1 297 ? -9.742 21.375 -11.125 1 93.94 297 SER B C 1
ATOM 5773 O O . SER B 1 297 ? -10.367 20.328 -10.938 1 93.94 297 SER B O 1
ATOM 5775 N N . HIS B 1 298 ? -9.711 22.422 -10.352 1 93.38 298 HIS B N 1
ATOM 5776 C CA . HIS B 1 298 ? -10.523 22.422 -9.148 1 93.38 298 HIS B CA 1
ATOM 5777 C C . HIS B 1 298 ? -11.945 22.906 -9.438 1 93.38 298 HIS B C 1
ATOM 5779 O O . HIS B 1 298 ? -12.133 23.906 -10.133 1 93.38 298 HIS B O 1
ATOM 5785 N N . VAL B 1 299 ? -12.875 22.094 -8.977 1 94.31 299 VAL B N 1
ATOM 5786 C CA . VAL B 1 299 ? -14.281 22.484 -9.078 1 94.31 299 VAL B CA 1
ATOM 5787 C C . VAL B 1 299 ? -14.867 22.672 -7.68 1 94.31 299 VAL B C 1
ATOM 5789 O O . VAL B 1 299 ? -14.867 21.75 -6.867 1 94.31 299 VAL B O 1
ATOM 5792 N N . SER B 1 300 ? -15.336 23.859 -7.477 1 93.69 300 SER B N 1
ATOM 5793 C CA . SER B 1 300 ? -15.945 24.141 -6.18 1 93.69 300 SER B CA 1
ATOM 5794 C C . SER B 1 300 ? -17.109 23.203 -5.895 1 93.69 300 SER B C 1
ATOM 5796 O O . SER B 1 300 ? -17.891 22.875 -6.797 1 93.69 300 SER B O 1
ATOM 5798 N N . ALA B 1 301 ? -17.156 22.766 -4.66 1 93.12 301 ALA B N 1
ATOM 5799 C CA . ALA B 1 301 ? -18.234 21.875 -4.238 1 93.12 301 ALA B CA 1
ATOM 5800 C C . ALA B 1 301 ? -18.875 22.344 -2.938 1 93.12 301 ALA B C 1
ATOM 5802 O O . ALA B 1 301 ? -18.25 23.094 -2.17 1 93.12 301 ALA B O 1
ATOM 5803 N N . GLU B 1 302 ? -20.094 21.922 -2.795 1 91.38 302 GLU B N 1
ATOM 5804 C CA . GLU B 1 302 ? -20.781 22.141 -1.519 1 91.38 302 GLU B CA 1
ATOM 5805 C C . GLU B 1 302 ? -20.531 20.953 -0.573 1 91.38 302 GLU B C 1
ATOM 5807 O O . GLU B 1 302 ? -20.141 19.875 -1.009 1 91.38 302 GLU B O 1
ATOM 5812 N N . TRP B 1 303 ? -20.734 21.328 0.667 1 92.88 303 TRP B N 1
ATOM 5813 C CA . TRP B 1 303 ? -20.734 20.219 1.613 1 92.88 303 TRP B CA 1
ATOM 5814 C C . TRP B 1 303 ? -21.812 19.188 1.252 1 92.88 303 TRP B C 1
ATOM 5816 O O . TRP B 1 303 ? -22.922 19.562 0.897 1 92.88 303 TRP B O 1
ATOM 5826 N N . PRO B 1 304 ? -21.438 17.922 1.333 1 92.62 304 PRO B N 1
ATOM 5827 C CA . PRO B 1 304 ? -22.453 16.906 0.99 1 92.62 304 PRO B CA 1
ATOM 5828 C C . PRO B 1 304 ? -23.656 16.953 1.915 1 92.62 304 PRO B C 1
ATOM 5830 O O . PRO B 1 304 ? -23.531 17.281 3.096 1 92.62 304 PRO B O 1
ATOM 5833 N N . GLU B 1 305 ? -24.875 16.547 1.289 1 92.12 305 GLU B N 1
ATOM 5834 C CA . GLU B 1 305 ? -26.125 16.406 2.027 1 92.12 305 GLU B CA 1
ATOM 5835 C C . GLU B 1 305 ? -26.797 15.078 1.713 1 92.12 305 GLU B C 1
ATOM 5837 O O . GLU B 1 305 ? -27.156 14.812 0.562 1 92.12 305 GLU B O 1
ATOM 5842 N N . PRO B 1 306 ? -27.062 14.242 2.773 1 94.31 306 PRO B N 1
ATOM 5843 C CA . PRO B 1 306 ? -26.594 14.336 4.16 1 94.31 306 PRO B CA 1
ATOM 5844 C C . PRO B 1 306 ? -25.078 14.234 4.277 1 94.31 306 PRO B C 1
ATOM 5846 O O . PRO B 1 306 ? -24.422 13.57 3.457 1 94.31 306 PRO B O 1
ATOM 5849 N N . LEU B 1 307 ? -24.578 14.867 5.316 1 94.62 307 LEU B N 1
ATOM 5850 C CA . LEU B 1 307 ? -23.141 14.891 5.504 1 94.62 307 LEU B CA 1
ATOM 5851 C C . LEU B 1 307 ? -22.656 13.633 6.215 1 94.62 307 LEU B C 1
ATOM 5853 O O . LEU B 1 307 ? -21.625 13.062 5.852 1 94.62 307 LEU B O 1
ATOM 5857 N N . PHE B 1 308 ? -23.484 13.195 7.203 1 97.12 308 PHE B N 1
ATOM 5858 C CA . PHE B 1 308 ? -23 12.109 8.055 1 97.12 308 PHE B CA 1
ATOM 5859 C C . PHE B 1 308 ? -23.641 10.789 7.652 1 97.12 308 PHE B C 1
ATOM 5861 O O . PHE B 1 308 ? -24.797 10.758 7.203 1 97.12 308 PHE B O 1
ATOM 5868 N N . PRO B 1 309 ? -22.891 9.68 7.777 1 97.94 309 PRO B N 1
ATOM 5869 C CA . PRO B 1 309 ? -21.469 9.656 8.109 1 97.94 309 PRO B CA 1
ATOM 5870 C C . PRO B 1 309 ? -20.578 9.992 6.918 1 97.94 309 PRO B C 1
ATOM 5872 O O . PRO B 1 309 ? -21 9.891 5.766 1 97.94 309 PRO B O 1
ATOM 5875 N N . PHE B 1 310 ? -19.406 10.484 7.172 1 98.5 310 PHE B N 1
ATOM 5876 C CA . PHE B 1 310 ? -18.391 10.656 6.141 1 98.5 310 PHE B CA 1
ATOM 5877 C C . PHE B 1 310 ? -17.031 10.148 6.625 1 98.5 310 PHE B C 1
ATOM 5879 O O . PHE B 1 310 ? -16.859 9.883 7.816 1 98.5 310 PHE B O 1
ATOM 5886 N N . LEU B 1 311 ? -16.094 9.898 5.688 1 98.5 311 LEU B N 1
ATOM 5887 C CA . LEU B 1 311 ? -14.727 9.539 6.043 1 98.5 311 LEU B CA 1
ATOM 5888 C C . LEU B 1 311 ? -13.789 10.734 5.902 1 98.5 311 LEU B C 1
ATOM 5890 O O . LEU B 1 311 ? -13.93 11.531 4.973 1 98.5 311 LEU B O 1
ATOM 5894 N N . VAL B 1 312 ? -12.891 10.859 6.805 1 98.44 312 VAL B N 1
ATOM 5895 C CA . VAL B 1 312 ? -11.734 11.742 6.676 1 98.44 312 VAL B CA 1
ATOM 5896 C C . VAL B 1 312 ? -10.461 10.914 6.551 1 98.44 312 VAL B C 1
ATOM 5898 O O . VAL B 1 312 ? -10.141 10.125 7.438 1 98.44 312 VAL B O 1
ATOM 5901 N N . VAL B 1 313 ? -9.836 11.031 5.449 1 98.5 313 VAL B N 1
ATOM 5902 C CA . VAL B 1 313 ? -8.562 10.359 5.199 1 98.5 313 VAL B CA 1
ATOM 5903 C C . VAL B 1 313 ? -7.41 11.344 5.402 1 98.5 313 VAL B C 1
ATOM 5905 O O . VAL B 1 313 ? -7.145 12.18 4.535 1 98.5 313 VAL B O 1
ATOM 5908 N N . ASN B 1 314 ? -6.766 11.242 6.52 1 95.62 314 ASN B N 1
ATOM 5909 C CA . ASN B 1 314 ? -5.672 12.133 6.879 1 95.62 314 ASN B CA 1
ATOM 5910 C C . ASN B 1 314 ? -4.316 11.547 6.488 1 95.62 314 ASN B C 1
ATOM 5912 O O . ASN B 1 314 ? -3.846 10.594 7.109 1 95.62 314 ASN B O 1
ATOM 5916 N N . ILE B 1 315 ? -3.676 12.188 5.461 1 96 315 ILE B N 1
ATOM 5917 C CA . ILE B 1 315 ? -2.412 11.664 4.957 1 96 315 ILE B CA 1
ATOM 5918 C C . ILE B 1 315 ? -1.264 12.57 5.391 1 96 315 ILE B C 1
ATOM 5920 O O . ILE B 1 315 ? -1.146 13.703 4.914 1 96 315 ILE B O 1
ATOM 5924 N N . GLY B 1 316 ? -0.462 12.18 6.289 1 90.88 316 GLY B N 1
ATOM 5925 C CA . GLY B 1 316 ? 0.831 12.742 6.652 1 90.88 316 GLY B CA 1
ATOM 5926 C C . GLY B 1 316 ? 1.993 11.828 6.312 1 90.88 316 GLY B C 1
ATOM 5927 O O . GLY B 1 316 ? 2.143 11.406 5.16 1 90.88 316 GLY B O 1
ATOM 5928 N N . SER B 1 317 ? 2.777 11.5 7.465 1 87.31 317 SER B N 1
ATOM 5929 C CA . SER B 1 317 ? 3.775 10.461 7.25 1 87.31 317 SER B CA 1
ATOM 5930 C C . SER B 1 317 ? 3.117 9.117 6.941 1 87.31 317 SER B C 1
ATOM 5932 O O . SER B 1 317 ? 3.582 8.383 6.07 1 87.31 317 SER B O 1
ATOM 5934 N N . GLY B 1 318 ? 2.17 8.82 7.734 1 92 318 GLY B N 1
ATOM 5935 C CA . GLY B 1 318 ? 1.272 7.711 7.465 1 92 318 GLY B CA 1
ATOM 5936 C C . GLY B 1 318 ? -0.136 8.156 7.117 1 92 318 GLY B C 1
ATOM 5937 O O . GLY B 1 318 ? -0.361 9.32 6.777 1 92 318 GLY B O 1
ATOM 5938 N N . VAL B 1 319 ? -1.071 7.227 7.047 1 95.81 319 VAL B N 1
ATOM 5939 C CA . VAL B 1 319 ? -2.453 7.516 6.68 1 95.81 319 VAL B CA 1
ATOM 5940 C C . VAL B 1 319 ? -3.393 7.02 7.777 1 95.81 319 VAL B C 1
ATOM 5942 O O . VAL B 1 319 ? -3.275 5.883 8.234 1 95.81 319 VAL B O 1
ATOM 5945 N N . SER B 1 320 ? -4.238 7.852 8.242 1 94.38 320 SER B N 1
ATOM 5946 C CA . SER B 1 320 ? -5.309 7.48 9.164 1 94.38 320 SER B CA 1
ATOM 5947 C C . SER B 1 320 ? -6.68 7.73 8.539 1 94.38 320 SER B C 1
ATOM 5949 O O . SER B 1 320 ? -6.902 8.758 7.902 1 94.38 320 SER B O 1
ATOM 5951 N N . ILE B 1 321 ? -7.559 6.781 8.672 1 97.81 321 ILE B N 1
ATOM 5952 C CA . ILE B 1 321 ? -8.898 6.891 8.102 1 97.81 321 ILE B CA 1
ATOM 5953 C C . ILE B 1 321 ? -9.938 6.883 9.227 1 97.81 321 ILE B C 1
ATOM 5955 O O . ILE B 1 321 ? -10.031 5.918 9.984 1 97.81 321 ILE B O 1
ATOM 5959 N N . LEU B 1 322 ? -10.719 7.957 9.305 1 97.69 322 LEU B N 1
ATOM 5960 C CA . LEU B 1 322 ? -11.688 8.156 10.383 1 97.69 322 LEU B CA 1
ATOM 5961 C C . LEU B 1 322 ? -13.109 8.219 9.828 1 97.69 322 LEU B C 1
ATOM 5963 O O . LEU B 1 322 ? -13.352 8.859 8.805 1 97.69 322 LEU B O 1
ATOM 5967 N N . ARG B 1 323 ? -14 7.543 10.43 1 98.5 323 ARG B N 1
ATOM 5968 C CA . ARG B 1 323 ? -15.43 7.699 10.164 1 98.5 323 ARG B CA 1
ATOM 5969 C C . ARG B 1 323 ? -16.078 8.656 11.164 1 98.5 323 ARG B C 1
ATOM 5971 O O . ARG B 1 323 ? -16.031 8.422 12.367 1 98.5 323 ARG B O 1
ATOM 5978 N N . VAL B 1 324 ? -16.578 9.711 10.688 1 98.56 324 VAL B N 1
ATOM 5979 C CA . VAL B 1 324 ? -17.266 10.68 11.523 1 98.56 324 VAL B CA 1
ATOM 5980 C C . VAL B 1 324 ? -18.781 10.445 11.438 1 98.56 324 VAL B C 1
ATOM 5982 O O . VAL B 1 324 ? -19.359 10.5 10.352 1 98.56 324 VAL B O 1
ATOM 5985 N N . ASN B 1 325 ? -19.391 10.266 12.586 1 98.31 325 ASN B N 1
ATOM 5986 C CA . ASN B 1 325 ? -20.781 9.812 12.594 1 98.31 325 ASN B CA 1
ATOM 5987 C C . ASN B 1 325 ? -21.75 10.977 12.773 1 98.31 325 ASN B C 1
ATOM 5989 O O . ASN B 1 325 ? -22.922 10.883 12.359 1 98.31 325 ASN B O 1
ATOM 5993 N N . SER B 1 326 ? -21.297 11.992 13.461 1 97.31 326 SER B N 1
ATOM 5994 C CA . SER B 1 326 ? -22.125 13.172 13.703 1 97.31 326 SER B CA 1
ATOM 5995 C C . SER B 1 326 ? -21.266 14.375 14.094 1 97.31 326 SER B C 1
ATOM 5997 O O . SER B 1 326 ? -20.047 14.266 14.195 1 97.31 326 SER B O 1
ATOM 5999 N N . ALA B 1 327 ? -21.906 15.492 14.328 1 93.69 327 ALA B N 1
ATOM 6000 C CA . ALA B 1 327 ? -21.203 16.719 14.719 1 93.69 327 ALA B CA 1
ATOM 6001 C C . ALA B 1 327 ? -20.922 16.734 16.219 1 93.69 327 ALA B C 1
ATOM 6003 O O . ALA B 1 327 ? -20.234 17.641 16.719 1 93.69 327 ALA B O 1
ATOM 6004 N N . ALA B 1 328 ? -21.359 15.68 16.891 1 93.69 328 ALA B N 1
ATOM 6005 C CA . ALA B 1 328 ? -21.125 15.617 18.328 1 93.69 328 ALA B CA 1
ATOM 6006 C C . ALA B 1 328 ? -19.656 15.406 18.641 1 93.69 328 ALA B C 1
ATOM 6008 O O . ALA B 1 328 ? -18.953 14.688 17.922 1 93.69 328 ALA B O 1
ATOM 6009 N N . GLU B 1 329 ? -19.234 16 19.656 1 87.94 329 GLU B N 1
ATOM 6010 C CA . GLU B 1 329 ? -17.828 15.891 20.062 1 87.94 329 GLU B CA 1
ATOM 6011 C C . GLU B 1 329 ? -17.438 14.438 20.297 1 87.94 329 GLU B C 1
ATOM 6013 O O . GLU B 1 329 ? -18.125 13.711 21.016 1 87.94 329 GLU B O 1
ATOM 6018 N N . GLY B 1 330 ? -16.422 14.07 19.625 1 91.88 330 GLY B N 1
ATOM 6019 C CA . GLY B 1 330 ? -15.859 12.75 19.875 1 91.88 330 GLY B CA 1
ATOM 6020 C C . GLY B 1 330 ? -16.594 11.641 19.141 1 91.88 330 GLY B C 1
ATOM 6021 O O . GLY B 1 330 ? -16.25 10.469 19.25 1 91.88 330 GLY B O 1
ATOM 6022 N N . ASP B 1 331 ? -17.609 11.977 18.359 1 96.81 331 ASP B N 1
ATOM 6023 C CA . ASP B 1 331 ? -18.391 10.93 17.703 1 96.81 331 ASP B CA 1
ATOM 6024 C C . ASP B 1 331 ? -17.766 10.523 16.375 1 96.81 331 ASP B C 1
ATOM 6026 O O . ASP B 1 331 ? -18.375 10.672 15.312 1 96.81 331 ASP B O 1
ATOM 6030 N N . TYR B 1 332 ? -16.609 9.984 16.453 1 96.69 332 TYR B N 1
ATOM 6031 C CA . TYR B 1 332 ? -15.875 9.422 15.328 1 96.69 332 TYR B CA 1
ATOM 6032 C C . TYR B 1 332 ? -15.125 8.164 15.742 1 96.69 332 TYR B C 1
ATOM 6034 O O . TYR B 1 332 ? -14.977 7.883 16.938 1 96.69 332 TYR B O 1
ATOM 6042 N N . VAL B 1 333 ? -14.758 7.348 14.781 1 95.94 333 VAL B N 1
ATOM 6043 C CA . VAL B 1 333 ? -14 6.121 15.016 1 95.94 333 VAL B CA 1
ATOM 6044 C C . VAL B 1 333 ? -12.93 5.961 13.945 1 95.94 333 VAL B C 1
ATOM 6046 O O . VAL B 1 333 ? -13.18 6.211 12.758 1 95.94 333 VAL B O 1
ATOM 6049 N N . ARG B 1 334 ? -11.664 5.664 14.383 1 94.5 334 ARG B N 1
ATOM 6050 C CA . ARG B 1 334 ? -10.648 5.285 13.406 1 94.5 334 ARG B CA 1
ATOM 6051 C C . ARG B 1 334 ? -10.93 3.9 12.828 1 94.5 334 ARG B C 1
ATOM 6053 O O . ARG B 1 334 ? -10.82 2.895 13.531 1 94.5 334 ARG B O 1
ATOM 6060 N N . VAL B 1 335 ? -11.25 3.824 11.594 1 95.69 335 VAL B N 1
ATOM 6061 C CA . VAL B 1 335 ? -11.703 2.57 11 1 95.69 335 VAL B CA 1
ATOM 6062 C C . VAL B 1 335 ? -10.539 1.882 10.289 1 95.69 335 VAL B C 1
ATOM 6064 O O . VAL B 1 335 ? -10.648 0.723 9.883 1 95.69 335 VAL B O 1
ATOM 6067 N N . GLY B 1 336 ? -9.43 2.619 10.125 1 93.81 336 GLY B N 1
ATOM 6068 C CA . GLY B 1 336 ? -8.273 2.014 9.484 1 93.81 336 GLY B CA 1
ATOM 6069 C C . GLY B 1 336 ? -7.168 3.008 9.188 1 93.81 336 GLY B C 1
ATOM 6070 O O . GLY B 1 336 ? -7.234 4.164 9.602 1 93.81 336 GLY B O 1
ATOM 6071 N N . GLY B 1 337 ? -6.137 2.547 8.484 1 95.06 337 GLY B N 1
ATOM 6072 C CA . GLY B 1 337 ? -4.969 3.311 8.07 1 95.06 337 GLY B CA 1
ATOM 6073 C C . GLY B 1 337 ? -3.9 2.459 7.414 1 95.06 337 GLY B C 1
ATOM 6074 O O . GLY B 1 337 ? -4.031 1.236 7.34 1 95.06 337 GLY B O 1
ATOM 6075 N N . THR B 1 338 ? -2.947 3.107 6.895 1 97.12 338 THR B N 1
ATOM 6076 C CA . THR B 1 338 ? -1.807 2.428 6.289 1 97.12 338 THR B CA 1
ATOM 6077 C C . THR B 1 338 ? -0.518 3.203 6.543 1 97.12 338 THR B C 1
ATOM 6079 O O . THR B 1 338 ? -0.541 4.43 6.676 1 97.12 338 THR B O 1
ATOM 6082 N N . ALA B 1 339 ? 0.505 2.492 6.68 1 96.81 339 ALA B N 1
ATOM 6083 C CA . ALA B 1 339 ? 1.818 3.096 6.887 1 96.81 339 ALA B CA 1
ATOM 6084 C C . ALA B 1 339 ? 2.422 3.564 5.566 1 96.81 339 ALA B C 1
ATOM 6086 O O . ALA B 1 339 ? 3.479 4.203 5.551 1 96.81 339 ALA B O 1
ATOM 6087 N N . CYS B 1 340 ? 1.778 3.268 4.465 1 97.94 340 CYS B N 1
ATOM 6088 C CA . CYS B 1 340 ? 2.213 3.734 3.156 1 97.94 340 CYS B CA 1
ATOM 6089 C C . CYS B 1 340 ? 1.655 5.121 2.855 1 97.94 340 CYS B C 1
ATOM 6091 O O . CYS B 1 340 ? 0.619 5.25 2.201 1 97.94 340 CYS B O 1
ATOM 6093 N N . GLY B 1 341 ? 2.383 6.141 3.277 1 96.38 341 GLY B N 1
ATOM 6094 C CA . GLY B 1 341 ? 1.936 7.52 3.145 1 96.38 341 GLY B CA 1
ATOM 6095 C C . GLY B 1 341 ? 3.027 8.461 2.668 1 96.38 341 GLY B C 1
ATOM 6096 O O . GLY B 1 341 ? 3.879 8.07 1.865 1 96.38 341 GLY B O 1
ATOM 6097 N N . GLY B 1 342 ? 2.922 9.68 3.064 1 94.19 342 GLY B N 1
ATOM 6098 C CA . GLY B 1 342 ? 3.883 10.688 2.645 1 94.19 342 GLY B CA 1
ATOM 6099 C C . GLY B 1 342 ? 5.309 10.359 3.047 1 94.19 342 GLY B C 1
ATOM 6100 O O . GLY B 1 342 ? 6.254 10.68 2.324 1 94.19 342 GLY B O 1
ATOM 6101 N N . GLY B 1 343 ? 5.488 9.797 4.219 1 92.5 343 GLY B N 1
ATOM 6102 C CA . GLY B 1 343 ? 6.816 9.391 4.648 1 92.5 343 GLY B CA 1
ATOM 6103 C C . GLY B 1 343 ? 7.422 8.312 3.766 1 92.5 343 GLY B C 1
ATOM 6104 O O . GLY B 1 343 ? 8.641 8.281 3.564 1 92.5 343 GLY B O 1
ATOM 6105 N N . THR B 1 344 ? 6.629 7.434 3.322 1 96.81 344 THR B N 1
ATOM 6106 C CA . THR B 1 344 ? 7.078 6.406 2.391 1 96.81 344 THR B CA 1
ATOM 6107 C C . THR B 1 344 ? 7.559 7.031 1.085 1 96.81 344 THR B C 1
ATOM 6109 O O . THR B 1 344 ? 8.633 6.691 0.586 1 96.81 344 THR B O 1
ATOM 6112 N N . PHE B 1 345 ? 6.727 7.988 0.571 1 97 345 PHE B N 1
ATOM 6113 C CA . PHE B 1 345 ? 7.074 8.695 -0.656 1 97 345 PHE B CA 1
ATOM 6114 C C . PHE B 1 345 ? 8.414 9.398 -0.516 1 97 345 PHE B C 1
ATOM 6116 O O . PHE B 1 345 ? 9.312 9.203 -1.343 1 97 345 PHE B O 1
ATOM 6123 N N . LEU B 1 346 ? 8.555 10.125 0.505 1 91.81 346 LEU B N 1
ATOM 6124 C CA . LEU B 1 346 ? 9.766 10.914 0.69 1 91.81 346 LEU B CA 1
ATOM 6125 C C . LEU B 1 346 ? 10.969 10.008 0.935 1 91.81 346 LEU B C 1
ATOM 6127 O O . LEU B 1 346 ? 12.039 10.227 0.361 1 91.81 346 LEU B O 1
ATOM 6131 N N . GLY B 1 347 ? 10.812 9.039 1.823 1 92.19 347 GLY B N 1
ATOM 6132 C CA . GLY B 1 347 ? 11.906 8.117 2.105 1 92.19 347 GLY B CA 1
ATOM 6133 C C . GLY B 1 347 ? 12.43 7.418 0.867 1 92.19 347 GLY B C 1
ATOM 6134 O O . GLY B 1 347 ? 13.633 7.414 0.614 1 92.19 347 GLY B O 1
ATOM 6135 N N . LEU B 1 348 ? 11.547 6.844 0.096 1 95.81 348 LEU B N 1
ATOM 6136 C CA . LEU B 1 348 ? 11.945 6.125 -1.109 1 95.81 348 LEU B CA 1
ATOM 6137 C C . LEU B 1 348 ? 12.477 7.086 -2.168 1 95.81 348 LEU B C 1
ATOM 6139 O O . LEU B 1 348 ? 13.414 6.766 -2.893 1 95.81 348 LEU B O 1
ATOM 6143 N N . ALA B 1 349 ? 11.82 8.266 -2.301 1 94.62 349 ALA B N 1
ATOM 6144 C CA . ALA B 1 349 ? 12.297 9.258 -3.26 1 94.62 349 ALA B CA 1
ATOM 6145 C C . ALA B 1 349 ? 13.734 9.672 -2.949 1 94.62 349 ALA B C 1
ATOM 6147 O O . ALA B 1 349 ? 14.57 9.742 -3.848 1 94.62 349 ALA B O 1
ATOM 6148 N N . GLN B 1 350 ? 13.961 9.914 -1.707 1 89.31 350 GLN B N 1
ATOM 6149 C CA . GLN B 1 350 ? 15.305 10.344 -1.338 1 89.31 350 GLN B CA 1
ATOM 6150 C C . GLN B 1 350 ? 16.312 9.227 -1.543 1 89.31 350 GLN B C 1
ATOM 6152 O O . GLN B 1 350 ? 17.484 9.484 -1.881 1 89.31 350 GLN B O 1
ATOM 6157 N N . ALA B 1 351 ? 15.914 8.039 -1.349 1 90.44 351 ALA B N 1
ATOM 6158 C CA . ALA B 1 351 ? 16.797 6.895 -1.519 1 90.44 351 ALA B CA 1
ATOM 6159 C C . ALA B 1 351 ? 17.078 6.633 -2.996 1 90.44 351 ALA B C 1
ATOM 6161 O O . ALA B 1 351 ? 18.156 6.129 -3.352 1 90.44 351 ALA B O 1
ATOM 6162 N N . LEU B 1 352 ? 16.141 7.043 -3.885 1 92.69 352 LEU B N 1
ATOM 6163 C CA . LEU B 1 352 ? 16.219 6.582 -5.266 1 92.69 352 LEU B CA 1
ATOM 6164 C C . LEU B 1 352 ? 16.5 7.746 -6.211 1 92.69 352 LEU B C 1
ATOM 6166 O O . LEU B 1 352 ? 16.797 7.535 -7.391 1 92.69 352 LEU B O 1
ATOM 6170 N N . THR B 1 353 ? 16.344 8.938 -5.723 1 92.19 353 THR B N 1
ATOM 6171 C CA . THR B 1 353 ? 16.516 10.109 -6.578 1 92.19 353 THR B CA 1
ATOM 6172 C C . THR B 1 353 ? 17.469 11.117 -5.926 1 92.19 353 THR B C 1
ATOM 6174 O O . THR B 1 353 ? 17.984 10.875 -4.832 1 92.19 353 THR B O 1
ATOM 6177 N N . SER B 1 354 ? 17.672 12.289 -6.625 1 89.88 354 SER B N 1
ATOM 6178 C CA . SER B 1 354 ? 18.547 13.359 -6.129 1 89.88 354 SER B CA 1
ATOM 6179 C C . SER B 1 354 ? 17.781 14.297 -5.191 1 89.88 354 SER B C 1
ATOM 6181 O O . SER B 1 354 ? 18.375 15.219 -4.625 1 89.88 354 SER B O 1
ATOM 6183 N N . ALA B 1 355 ? 16.5 14.047 -5.039 1 88.25 355 ALA B N 1
ATOM 6184 C CA . ALA B 1 355 ? 15.695 14.945 -4.207 1 88.25 355 ALA B CA 1
ATOM 6185 C C . ALA B 1 355 ? 16.109 14.836 -2.74 1 88.25 355 ALA B C 1
ATOM 6187 O O . ALA B 1 355 ? 16.266 13.734 -2.213 1 88.25 355 ALA B O 1
ATOM 6188 N N . SER B 1 356 ? 16.141 15.984 -2.078 1 80.44 356 SER B N 1
ATOM 6189 C CA . SER B 1 356 ? 16.5 16.016 -0.662 1 80.44 356 SER B CA 1
ATOM 6190 C C . SER B 1 356 ? 15.336 16.531 0.184 1 80.44 356 SER B C 1
ATOM 6192 O O . SER B 1 356 ? 15.328 16.375 1.406 1 80.44 356 SER B O 1
ATOM 6194 N N . THR B 1 357 ? 14.375 17.156 -0.449 1 80.38 357 THR B N 1
ATOM 6195 C CA . THR B 1 357 ? 13.195 17.672 0.244 1 80.38 357 THR B CA 1
ATOM 6196 C C . THR B 1 357 ? 11.914 17.156 -0.401 1 80.38 357 THR B C 1
ATOM 6198 O O . THR B 1 357 ? 11.945 16.625 -1.515 1 80.38 357 THR B O 1
ATOM 6201 N N . PHE B 1 358 ? 10.922 17.312 0.355 1 86.5 358 PHE B N 1
ATOM 6202 C CA . PHE B 1 358 ? 9.602 16.922 -0.141 1 86.5 358 PHE B CA 1
ATOM 6203 C C . PHE B 1 358 ? 9.25 17.719 -1.397 1 86.5 358 PHE B C 1
ATOM 6205 O O . PHE B 1 358 ? 8.766 17.141 -2.377 1 86.5 358 PHE B O 1
ATOM 6212 N N . GLU B 1 359 ? 9.508 18.953 -1.393 1 85.31 359 GLU B N 1
ATOM 6213 C CA . GLU B 1 359 ? 9.203 19.828 -2.52 1 85.31 359 GLU B CA 1
ATOM 6214 C C . GLU B 1 359 ? 9.992 19.438 -3.762 1 85.31 359 GLU B C 1
ATOM 6216 O O . GLU B 1 359 ? 9.461 19.438 -4.875 1 85.31 359 GLU B O 1
ATOM 6221 N N . GLU B 1 360 ? 11.234 19.094 -3.576 1 88.88 360 GLU B N 1
ATOM 6222 C CA . GLU B 1 360 ? 12.062 18.656 -4.695 1 88.88 360 GLU B CA 1
ATOM 6223 C C . GLU B 1 360 ? 11.539 17.344 -5.281 1 88.88 360 GLU B C 1
ATOM 6225 O O . GLU B 1 360 ? 11.547 17.156 -6.5 1 88.88 360 GLU B O 1
ATOM 6230 N N . ALA B 1 361 ? 11.172 16.469 -4.371 1 93.38 361 ALA B N 1
ATOM 6231 C CA . ALA B 1 361 ? 10.633 15.195 -4.824 1 93.38 361 ALA B CA 1
ATOM 6232 C C . ALA B 1 361 ? 9.367 15.391 -5.648 1 93.38 361 ALA B C 1
ATOM 6234 O O . ALA B 1 361 ? 9.18 14.734 -6.672 1 93.38 361 ALA B O 1
ATOM 6235 N N . LEU B 1 362 ? 8.523 16.312 -5.215 1 94.75 362 LEU B N 1
ATOM 6236 C CA . LEU B 1 362 ? 7.305 16.609 -5.953 1 94.75 362 LEU B CA 1
ATOM 6237 C C . LEU B 1 362 ? 7.629 17.234 -7.309 1 94.75 362 LEU B C 1
ATOM 6239 O O . LEU B 1 362 ? 6.957 16.938 -8.305 1 94.75 362 LEU B O 1
ATOM 6243 N N . ALA B 1 363 ? 8.602 18.078 -7.297 1 94.88 363 ALA B N 1
ATOM 6244 C CA . ALA B 1 363 ? 9.016 18.719 -8.547 1 94.88 363 ALA B CA 1
ATOM 6245 C C . ALA B 1 363 ? 9.492 17.672 -9.555 1 94.88 363 ALA B C 1
ATOM 6247 O O . ALA B 1 363 ? 9.203 17.781 -10.75 1 94.88 363 ALA B O 1
ATOM 6248 N N . LEU B 1 364 ? 10.242 16.719 -9.109 1 96 364 LEU B N 1
ATOM 6249 C CA . LEU B 1 364 ? 10.664 15.633 -9.984 1 96 364 LEU B CA 1
ATOM 6250 C C . LEU B 1 364 ? 9.461 14.867 -10.523 1 96 364 LEU B C 1
ATOM 6252 O O . LEU B 1 364 ? 9.375 14.617 -11.727 1 96 364 LEU B O 1
ATOM 6256 N N . ALA B 1 365 ? 8.516 14.562 -9.672 1 97.62 365 ALA B N 1
ATOM 6257 C CA . ALA B 1 365 ? 7.34 13.781 -10.055 1 97.62 365 ALA B CA 1
ATOM 6258 C C . ALA B 1 365 ? 6.535 14.5 -11.133 1 97.62 365 ALA B C 1
ATOM 6260 O O . ALA B 1 365 ? 5.926 13.852 -11.992 1 97.62 365 ALA B O 1
ATOM 6261 N N . GLU B 1 366 ? 6.539 15.805 -11.117 1 96 366 GLU B N 1
ATOM 6262 C CA . GLU B 1 366 ? 5.781 16.594 -12.078 1 96 366 GLU B CA 1
ATOM 6263 C C . GLU B 1 366 ? 6.238 16.328 -13.508 1 96 366 GLU B C 1
ATOM 6265 O O . GLU B 1 366 ? 5.43 16.359 -14.438 1 96 366 GLU B O 1
ATOM 6270 N N . GLY B 1 367 ? 7.414 16.078 -13.633 1 95.81 367 GLY B N 1
ATOM 6271 C CA . GLY B 1 367 ? 7.957 15.859 -14.961 1 95.81 367 GLY B CA 1
ATOM 6272 C C . GLY B 1 367 ? 8.086 14.398 -15.32 1 95.81 367 GLY B C 1
ATOM 6273 O O . GLY B 1 367 ? 8.641 14.055 -16.375 1 95.81 367 GLY B O 1
ATOM 6274 N N . GLY B 1 368 ? 7.555 13.523 -14.5 1 97.12 368 GLY B N 1
ATOM 6275 C CA . GLY B 1 368 ? 7.781 12.102 -14.703 1 97.12 368 GLY B CA 1
ATOM 6276 C C . GLY B 1 368 ? 6.582 11.383 -15.289 1 97.12 368 GLY B C 1
ATOM 6277 O O . GLY B 1 368 ? 5.484 11.938 -15.344 1 97.12 368 GLY B O 1
ATOM 6278 N N . ASP B 1 369 ? 6.859 10.18 -15.742 1 96 369 ASP B N 1
ATOM 6279 C CA . ASP B 1 369 ? 5.855 9.258 -16.266 1 96 369 ASP B CA 1
ATOM 6280 C C . ASP B 1 369 ? 5.922 7.91 -15.547 1 96 369 ASP B C 1
ATOM 6282 O O . ASP B 1 369 ? 6.84 7.121 -15.781 1 96 369 ASP B O 1
ATOM 6286 N N . ALA B 1 370 ? 4.879 7.641 -14.789 1 96.06 370 ALA B N 1
ATOM 6287 C CA . ALA B 1 370 ? 4.871 6.449 -13.945 1 96.06 370 ALA B CA 1
ATOM 6288 C C . ALA B 1 370 ? 4.887 5.176 -14.797 1 96.06 370 ALA B C 1
ATOM 6290 O O . ALA B 1 370 ? 5.379 4.137 -14.352 1 96.06 370 ALA B O 1
ATOM 6291 N N . SER B 1 371 ? 4.344 5.195 -16.031 1 92.94 371 SER B N 1
ATOM 6292 C CA . SER B 1 371 ? 4.23 4.02 -16.875 1 92.94 371 SER B CA 1
ATOM 6293 C C . SER B 1 371 ? 5.602 3.516 -17.312 1 92.94 371 SER B C 1
ATOM 6295 O O . SER B 1 371 ? 5.73 2.396 -17.812 1 92.94 371 SER B O 1
ATOM 6297 N N . ARG B 1 372 ? 6.586 4.293 -17.031 1 91.56 372 ARG B N 1
ATOM 6298 C CA . ARG B 1 372 ? 7.945 3.893 -17.375 1 91.56 372 ARG B CA 1
ATOM 6299 C C . ARG B 1 372 ? 8.594 3.117 -16.234 1 91.56 372 ARG B C 1
ATOM 6301 O O . ARG B 1 372 ? 9.648 2.502 -16.406 1 91.56 372 ARG B O 1
ATOM 6308 N N . CYS B 1 373 ? 7.938 3.102 -15.109 1 94.19 373 CYS B N 1
ATOM 6309 C CA . CYS B 1 373 ? 8.461 2.387 -13.953 1 94.19 373 CYS B CA 1
ATOM 6310 C C . CYS B 1 373 ? 7.488 1.305 -13.492 1 94.19 373 CYS B C 1
ATOM 6312 O O . CYS B 1 373 ? 7.898 0.315 -12.883 1 94.19 373 CYS B O 1
ATOM 6314 N N . ASP B 1 374 ? 6.23 1.508 -13.781 1 94.56 374 ASP B N 1
ATOM 6315 C CA . ASP B 1 374 ? 5.184 0.574 -13.375 1 94.56 374 ASP B CA 1
ATOM 6316 C C . ASP B 1 374 ? 4.93 -0.47 -14.461 1 94.56 374 ASP B C 1
ATOM 6318 O O . ASP B 1 374 ? 5.047 -0.175 -15.656 1 94.56 374 ASP B O 1
ATOM 6322 N N . LEU B 1 375 ? 4.609 -1.671 -13.977 1 89.19 375 LEU B N 1
ATOM 6323 C CA . LEU B 1 375 ? 4.082 -2.686 -14.883 1 89.19 375 LEU B CA 1
ATOM 6324 C C . LEU B 1 375 ? 2.588 -2.48 -15.109 1 89.19 375 LEU B C 1
ATOM 6326 O O . LEU B 1 375 ? 1.817 -2.367 -14.156 1 89.19 375 LEU B O 1
ATOM 6330 N N . LEU B 1 376 ? 2.232 -2.396 -16.359 1 89.44 376 LEU B N 1
ATOM 6331 C CA . LEU B 1 376 ? 0.819 -2.238 -16.688 1 89.44 376 LEU B CA 1
ATOM 6332 C C . LEU B 1 376 ? 0.191 -3.58 -17.047 1 89.44 376 LEU B C 1
ATOM 6334 O O . LEU B 1 376 ? 0.9 -4.539 -17.359 1 89.44 376 LEU B O 1
ATOM 6338 N N . VAL B 1 377 ? -1.133 -3.697 -16.969 1 85.81 377 VAL B N 1
ATOM 6339 C CA . VAL B 1 377 ? -1.864 -4.926 -17.266 1 85.81 377 VAL B CA 1
ATOM 6340 C C . VAL B 1 377 ? -1.553 -5.387 -18.688 1 85.81 377 VAL B C 1
ATOM 6342 O O . VAL B 1 377 ? -1.294 -6.566 -18.922 1 85.81 377 VAL B O 1
ATOM 6345 N N . ARG B 1 378 ? -1.519 -4.469 -19.609 1 84 378 ARG B N 1
ATOM 6346 C CA . ARG B 1 378 ? -1.26 -4.824 -21 1 84 378 ARG B CA 1
ATOM 6347 C C . ARG B 1 378 ? 0.152 -5.379 -21.172 1 84 378 ARG B C 1
ATOM 6349 O O . ARG B 1 378 ? 0.417 -6.141 -22.094 1 84 378 ARG B O 1
ATOM 6356 N N . ASP B 1 379 ? 1.051 -4.969 -20.297 1 77 379 ASP B N 1
ATOM 6357 C CA . ASP B 1 379 ? 2.422 -5.461 -20.375 1 77 379 ASP B CA 1
ATOM 6358 C C . ASP B 1 379 ? 2.492 -6.945 -20.016 1 77 379 ASP B C 1
ATOM 6360 O O . ASP B 1 379 ? 3.396 -7.652 -20.469 1 77 379 ASP B O 1
ATOM 6364 N N . ILE B 1 380 ? 1.561 -7.41 -19.203 1 74.12 380 ILE B N 1
ATOM 6365 C CA . ILE B 1 380 ? 1.56 -8.789 -18.734 1 74.12 380 ILE B CA 1
ATOM 6366 C C . ILE B 1 380 ? 0.67 -9.641 -19.641 1 74.12 380 ILE B C 1
ATOM 6368 O O . ILE B 1 380 ? 1.055 -10.742 -20.047 1 74.12 380 ILE B O 1
ATOM 6372 N N . TYR B 1 381 ? -0.472 -9.062 -20.016 1 71.81 381 TYR B N 1
ATOM 6373 C CA . TYR B 1 381 ? -1.507 -9.891 -20.625 1 71.81 381 TYR B CA 1
ATOM 6374 C C . TYR B 1 381 ? -1.714 -9.531 -22.078 1 71.81 381 TYR B C 1
ATOM 6376 O O . TYR B 1 381 ? -2.389 -10.258 -22.812 1 71.81 381 TYR B O 1
ATOM 6384 N N . GLY B 1 382 ? -1.069 -8.484 -22.562 1 73.62 382 GLY B N 1
ATOM 6385 C CA . GLY B 1 382 ? -1.372 -7.984 -23.891 1 73.62 382 GLY B CA 1
ATOM 6386 C C . GLY B 1 382 ? -2.758 -7.379 -24 1 73.62 382 GLY B C 1
ATOM 6387 O O . GLY B 1 382 ? -3.506 -7.348 -23.016 1 73.62 382 GLY B O 1
ATOM 6388 N N . ASP B 1 383 ? -3.066 -6.844 -25.125 1 74.31 383 ASP B N 1
ATOM 6389 C CA . ASP B 1 383 ? -4.348 -6.172 -25.328 1 74.31 383 ASP B CA 1
ATOM 6390 C C . ASP B 1 383 ? -5.504 -7.168 -25.266 1 74.31 383 ASP B C 1
ATOM 6392 O O . ASP B 1 383 ? -6.504 -6.922 -24.578 1 74.31 383 ASP B O 1
ATOM 6396 N N . GLU B 1 384 ? -5.324 -8.219 -25.969 1 70.94 384 GLU B N 1
ATOM 6397 C CA . GLU B 1 384 ? -6.379 -9.227 -25.984 1 70.94 384 GLU B CA 1
ATOM 6398 C C . GLU B 1 384 ? -6.559 -9.867 -24.609 1 70.94 384 GLU B C 1
ATOM 6400 O O . GLU B 1 384 ? -7.684 -10.109 -24.188 1 70.94 384 GLU B O 1
ATOM 6405 N N . GLY B 1 385 ? -5.465 -10.086 -23.984 1 70.81 385 GLY B N 1
ATOM 6406 C CA . GLY B 1 385 ? -5.52 -10.672 -22.656 1 70.81 385 GLY B CA 1
ATOM 6407 C C . GLY B 1 385 ? -6.164 -9.758 -21.625 1 70.81 385 GLY B C 1
ATOM 6408 O O . GLY B 1 385 ? -6.902 -10.219 -20.75 1 70.81 385 GLY B O 1
ATOM 6409 N N . SER B 1 386 ? -5.969 -8.477 -21.781 1 76.5 386 SER B N 1
ATOM 6410 C CA . SER B 1 386 ? -6.555 -7.5 -20.859 1 76.5 386 SER B CA 1
ATOM 6411 C C . SER B 1 386 ? -8.078 -7.52 -20.938 1 76.5 386 SER B C 1
ATOM 6413 O O . SER B 1 386 ? -8.758 -7.445 -19.922 1 76.5 386 SER B O 1
ATOM 6415 N N . VAL B 1 387 ? -8.516 -7.656 -22.141 1 74.56 387 VAL B N 1
ATOM 6416 C CA . VAL B 1 387 ? -9.953 -7.691 -22.375 1 74.56 387 VAL B CA 1
ATOM 6417 C C . VAL B 1 387 ? -10.547 -8.961 -21.75 1 74.56 387 VAL B C 1
ATOM 6419 O O . VAL B 1 387 ? -11.602 -8.914 -21.125 1 74.56 387 VAL B O 1
ATOM 6422 N N . SER B 1 388 ? -9.836 -9.984 -21.922 1 68.12 388 SER B N 1
ATOM 6423 C CA . SER B 1 388 ? -10.289 -11.266 -21.391 1 68.12 388 SER B CA 1
ATOM 6424 C C . SER B 1 388 ? -10.375 -11.234 -19.875 1 68.12 388 SER B C 1
ATOM 6426 O O . SER B 1 388 ? -11.227 -11.898 -19.281 1 68.12 388 SER B O 1
ATOM 6428 N N . LEU B 1 389 ? -9.516 -10.453 -19.203 1 69.94 389 LEU B N 1
ATOM 6429 C CA . LEU B 1 389 ? -9.469 -10.336 -17.75 1 69.94 389 LEU B CA 1
ATOM 6430 C C . LEU B 1 389 ? -10.523 -9.352 -17.25 1 69.94 389 LEU B C 1
ATOM 6432 O O . LEU B 1 389 ? -10.836 -9.32 -16.062 1 69.94 389 LEU B O 1
ATOM 6436 N N . GLY B 1 390 ? -11.039 -8.602 -18.203 1 74.19 390 GLY B N 1
ATOM 6437 C CA . GLY B 1 390 ? -11.953 -7.539 -17.812 1 74.19 390 GLY B CA 1
ATOM 6438 C C . GLY B 1 390 ? -11.25 -6.355 -17.172 1 74.19 390 GLY B C 1
ATOM 6439 O O . GLY B 1 390 ? -11.82 -5.668 -16.328 1 74.19 390 GLY B O 1
ATOM 6440 N N . LEU B 1 391 ? -9.969 -6.305 -17.391 1 78.88 391 LEU B N 1
ATOM 6441 C CA . LEU B 1 391 ? -9.203 -5.184 -16.859 1 78.88 391 LEU B CA 1
ATOM 6442 C C . LEU B 1 391 ? -8.703 -4.281 -17.984 1 78.88 391 LEU B C 1
ATOM 6444 O O . LEU B 1 391 ? -8.367 -4.762 -19.062 1 78.88 391 LEU B O 1
ATOM 6448 N N . ARG B 1 392 ? -8.727 -3.027 -17.812 1 84.81 392 ARG B N 1
ATOM 6449 C CA . ARG B 1 392 ? -8.188 -2.094 -18.797 1 84.81 392 ARG B CA 1
ATOM 6450 C C . ARG B 1 392 ? -6.68 -2.27 -18.953 1 84.81 392 ARG B C 1
ATOM 6452 O O . ARG B 1 392 ? -5.961 -2.393 -17.953 1 84.81 392 ARG B O 1
ATOM 6459 N N . GLY B 1 393 ? -6.242 -2.197 -20.109 1 84.44 393 GLY B N 1
ATOM 6460 C CA . GLY B 1 393 ? -4.832 -2.385 -20.391 1 84.44 393 GLY B CA 1
ATOM 6461 C C . GLY B 1 393 ? -3.943 -1.361 -19.719 1 84.44 393 GLY B C 1
ATOM 6462 O O . GLY B 1 393 ? -2.809 -1.668 -19.344 1 84.44 393 GLY B O 1
ATOM 6463 N N . GLY B 1 394 ? -4.469 -0.189 -19.531 1 86.88 394 GLY B N 1
ATOM 6464 C CA . GLY B 1 394 ? -3.688 0.905 -18.984 1 86.88 394 GLY B CA 1
ATOM 6465 C C . GLY B 1 394 ? -3.664 0.917 -17.453 1 86.88 394 GLY B C 1
ATOM 6466 O O . GLY B 1 394 ? -2.984 1.746 -16.844 1 86.88 394 GLY B O 1
ATOM 6467 N N . MET B 1 395 ? -4.27 -0.046 -16.828 1 89.19 395 MET B N 1
ATOM 6468 C CA . MET B 1 395 ? -4.281 -0.132 -15.375 1 89.19 395 MET B CA 1
ATOM 6469 C C . MET B 1 395 ? -2.93 -0.603 -14.844 1 89.19 395 MET B C 1
ATOM 6471 O O . MET B 1 395 ? -2.25 -1.401 -15.492 1 89.19 395 MET B O 1
ATOM 6475 N N . THR B 1 396 ? -2.572 -0.064 -13.727 1 91.88 396 THR B N 1
ATOM 6476 C CA . THR B 1 396 ? -1.316 -0.476 -13.109 1 91.88 396 THR B CA 1
ATOM 6477 C C . THR B 1 396 ? -1.425 -1.895 -12.555 1 91.88 396 THR B C 1
ATOM 6479 O O . THR B 1 396 ? -2.283 -2.178 -11.719 1 91.88 396 THR B O 1
ATOM 6482 N N . ALA B 1 397 ? -0.574 -2.771 -13.031 1 89.44 397 ALA B N 1
ATOM 6483 C CA . ALA B 1 397 ? -0.519 -4.148 -12.547 1 89.44 397 ALA B CA 1
ATOM 6484 C C . ALA B 1 397 ? 0.411 -4.266 -11.344 1 89.44 397 ALA B C 1
ATOM 6486 O O . ALA B 1 397 ? 0.132 -5.016 -10.406 1 89.44 397 ALA B O 1
ATOM 6487 N N . SER B 1 398 ? 1.47 -3.557 -11.43 1 93.88 398 SER B N 1
ATOM 6488 C CA . SER B 1 398 ? 2.443 -3.545 -10.344 1 93.88 398 SER B CA 1
ATOM 6489 C C . SER B 1 398 ? 3.17 -2.207 -10.266 1 93.88 398 SER B C 1
ATOM 6491 O O . SER B 1 398 ? 3.742 -1.747 -11.258 1 93.88 398 SER B O 1
ATOM 6493 N N . ASN B 1 399 ? 3.143 -1.612 -9.07 1 97.44 399 ASN B N 1
ATOM 6494 C CA . ASN B 1 399 ? 3.928 -0.403 -8.852 1 97.44 399 ASN B CA 1
ATOM 6495 C C . ASN B 1 399 ? 5.426 -0.699 -8.844 1 97.44 399 ASN B C 1
ATOM 6497 O O . ASN B 1 399 ? 5.875 -1.627 -8.172 1 97.44 399 ASN B O 1
ATOM 6501 N N . CYS B 1 400 ? 6.207 0.037 -9.656 1 95.69 400 CYS B N 1
ATOM 6502 C CA . CYS B 1 400 ? 7.66 -0.055 -9.711 1 95.69 400 CYS B CA 1
ATOM 6503 C C . CYS B 1 400 ? 8.102 -1.425 -10.211 1 95.69 400 CYS B C 1
ATOM 6505 O O . CYS B 1 400 ? 9.219 -1.867 -9.922 1 95.69 400 CYS B O 1
ATOM 6507 N N . GLY B 1 401 ? 7.23 -2.1 -10.891 1 90.62 401 GLY B N 1
ATOM 6508 C CA . GLY B 1 401 ? 7.516 -3.457 -11.32 1 90.62 401 GLY B CA 1
ATOM 6509 C C . GLY B 1 401 ? 8.586 -3.525 -12.398 1 90.62 401 GLY B C 1
ATOM 6510 O O . GLY B 1 401 ? 9.219 -4.566 -12.586 1 90.62 401 GLY B O 1
ATOM 6511 N N . LEU B 1 402 ? 8.789 -2.455 -13.07 1 86.31 402 LEU B N 1
ATOM 6512 C CA . LEU B 1 402 ? 9.742 -2.441 -14.18 1 86.31 402 LEU B CA 1
ATOM 6513 C C . LEU B 1 402 ? 11.141 -2.078 -13.695 1 86.31 402 LEU B C 1
ATOM 6515 O O . LEU B 1 402 ? 12.102 -2.123 -14.469 1 86.31 402 LEU B O 1
ATOM 6519 N N . LEU B 1 403 ? 11.211 -1.729 -12.438 1 85.25 403 LEU B N 1
ATOM 6520 C CA . LEU B 1 403 ? 12.531 -1.382 -11.914 1 85.25 403 LEU B CA 1
ATOM 6521 C C . LEU B 1 403 ? 13.414 -2.617 -11.82 1 85.25 403 LEU B C 1
ATOM 6523 O O . LEU B 1 403 ? 14.633 -2.502 -11.625 1 85.25 403 LEU B O 1
ATOM 6527 N N . CYS B 1 404 ? 12.875 -3.836 -11.945 1 68.06 404 CYS B N 1
ATOM 6528 C CA . CYS B 1 404 ? 13.633 -5.078 -11.836 1 68.06 404 CYS B CA 1
ATOM 6529 C C . CYS B 1 404 ? 14.344 -5.398 -13.148 1 68.06 404 CYS B C 1
ATOM 6531 O O . CYS B 1 404 ? 15.203 -6.285 -13.195 1 68.06 404 CYS B O 1
ATOM 6533 N N . GLU B 1 405 ? 13.922 -4.789 -14.07 1 59.53 405 GLU B N 1
ATOM 6534 C CA . GLU B 1 405 ? 14.516 -5.105 -15.367 1 59.53 405 GLU B CA 1
ATOM 6535 C C . GLU B 1 405 ? 15.977 -4.676 -15.422 1 59.53 405 GLU B C 1
ATOM 6537 O O . GLU B 1 405 ? 16.297 -3.492 -15.266 1 59.53 405 GLU B O 1
ATOM 6542 N N . GLU B 1 406 ? 16.75 -5.688 -15.328 1 53.78 406 GLU B N 1
ATOM 6543 C CA . GLU B 1 406 ? 18.203 -5.535 -15.273 1 53.78 406 GLU B CA 1
ATOM 6544 C C . GLU B 1 406 ? 18.703 -4.625 -16.391 1 53.78 406 GLU B C 1
ATOM 6546 O O . GLU B 1 406 ? 18.25 -4.707 -17.516 1 53.78 406 GLU B O 1
ATOM 6551 N N . GLY B 1 407 ? 19.547 -3.779 -16.047 1 52.09 407 GLY B N 1
ATOM 6552 C CA . GLY B 1 407 ? 20.25 -2.975 -17.047 1 52.09 407 GLY B CA 1
ATOM 6553 C C . GLY B 1 407 ? 19.484 -1.729 -17.453 1 52.09 407 GLY B C 1
ATOM 6554 O O . GLY B 1 407 ? 20 -0.888 -18.188 1 52.09 407 GLY B O 1
ATOM 6555 N N . ARG B 1 408 ? 18.281 -1.657 -16.969 1 56.62 408 ARG B N 1
ATOM 6556 C CA . ARG B 1 408 ? 17.484 -0.503 -17.375 1 56.62 408 ARG B CA 1
ATOM 6557 C C . ARG B 1 408 ? 17.75 0.692 -16.453 1 56.62 408 ARG B C 1
ATOM 6559 O O . ARG B 1 408 ? 17.703 0.571 -15.234 1 56.62 408 ARG B O 1
ATOM 6566 N N . GLY B 1 409 ? 18.531 1.652 -16.891 1 66.12 409 GLY B N 1
ATOM 6567 C CA . GLY B 1 409 ? 18.578 2.92 -16.172 1 66.12 409 GLY B CA 1
ATOM 6568 C C . GLY B 1 409 ? 17.219 3.578 -16.047 1 66.12 409 GLY B C 1
ATOM 6569 O O . GLY B 1 409 ? 16.328 3.361 -16.891 1 66.12 409 GLY B O 1
ATOM 6570 N N . PHE B 1 410 ? 16.953 4.07 -14.758 1 80.44 410 PHE B N 1
ATOM 6571 C CA . PHE B 1 410 ? 15.656 4.723 -14.633 1 80.44 410 PHE B CA 1
ATOM 6572 C C . PHE B 1 410 ? 15.82 6.223 -14.422 1 80.44 410 PHE B C 1
ATOM 6574 O O . PHE B 1 410 ? 16.797 6.664 -13.805 1 80.44 410 PHE B O 1
ATOM 6581 N N . CYS B 1 411 ? 14.945 6.906 -15.07 1 91.25 411 CYS B N 1
ATOM 6582 C CA . CYS B 1 411 ? 14.82 8.352 -14.93 1 91.25 411 CYS B CA 1
ATOM 6583 C C . CYS B 1 411 ? 14.25 8.719 -13.562 1 91.25 411 CYS B C 1
ATOM 6585 O O . CYS B 1 411 ? 13.219 8.172 -13.148 1 91.25 411 CYS B O 1
ATOM 6587 N N . GLU B 1 412 ? 14.992 9.602 -12.906 1 94.88 412 GLU B N 1
ATOM 6588 C CA . GLU B 1 412 ? 14.57 9.953 -11.547 1 94.88 412 GLU B CA 1
ATOM 6589 C C . GLU B 1 412 ? 13.172 10.562 -11.547 1 94.88 412 GLU B C 1
ATOM 6591 O O . GLU B 1 412 ? 12.398 10.352 -10.609 1 94.88 412 GLU B O 1
ATOM 6596 N N . LYS B 1 413 ? 12.867 11.297 -12.609 1 97.25 413 LYS B N 1
ATOM 6597 C CA . LYS B 1 413 ? 11.539 11.891 -12.711 1 97.25 413 LYS B CA 1
ATOM 6598 C C . LYS B 1 413 ? 10.461 10.812 -12.781 1 97.25 413 LYS B C 1
ATOM 6600 O O . LYS B 1 413 ? 9.43 10.914 -12.102 1 97.25 413 LYS B O 1
ATOM 6605 N N . ASP B 1 414 ? 10.742 9.812 -13.516 1 97.31 414 ASP B N 1
ATOM 6606 C CA . ASP B 1 414 ? 9.797 8.711 -13.656 1 97.31 414 ASP B CA 1
ATOM 6607 C C . ASP B 1 414 ? 9.648 7.938 -12.352 1 97.31 414 ASP B C 1
ATOM 6609 O O . ASP B 1 414 ? 8.555 7.52 -11.992 1 97.31 414 ASP B O 1
ATOM 6613 N N . VAL B 1 415 ? 10.758 7.805 -11.688 1 97 415 VAL B N 1
ATOM 6614 C CA . VAL B 1 415 ? 10.75 7.082 -10.422 1 97 415 VAL B CA 1
ATOM 6615 C C . VAL B 1 415 ? 9.93 7.852 -9.391 1 97 415 VAL B C 1
ATOM 6617 O O . VAL B 1 415 ? 9.078 7.273 -8.711 1 97 415 VAL B O 1
ATOM 6620 N N . ALA B 1 416 ? 10.164 9.133 -9.297 1 97.69 416 ALA B N 1
ATOM 6621 C CA . ALA B 1 416 ? 9.414 9.961 -8.359 1 97.69 416 ALA B CA 1
ATOM 6622 C C . ALA B 1 416 ? 7.914 9.906 -8.648 1 97.69 416 ALA B C 1
ATOM 6624 O O . ALA B 1 416 ? 7.102 9.789 -7.727 1 97.69 416 ALA B O 1
ATOM 6625 N N . ARG B 1 417 ? 7.605 9.953 -9.906 1 98.25 417 ARG B N 1
ATOM 6626 C CA . ARG B 1 417 ? 6.203 9.898 -10.305 1 98.25 417 ARG B CA 1
ATOM 6627 C C . ARG B 1 417 ? 5.586 8.547 -9.945 1 98.25 417 ARG B C 1
ATOM 6629 O O . ARG B 1 417 ? 4.441 8.484 -9.484 1 98.25 417 ARG B O 1
ATOM 6636 N N . ALA B 1 418 ? 6.297 7.484 -10.172 1 98.06 418 ALA B N 1
ATOM 6637 C CA . ALA B 1 418 ? 5.812 6.141 -9.867 1 98.06 418 ALA B CA 1
ATOM 6638 C C . ALA B 1 418 ? 5.605 5.957 -8.367 1 98.06 418 ALA B C 1
ATOM 6640 O O . ALA B 1 418 ? 4.633 5.328 -7.938 1 98.06 418 ALA B O 1
ATOM 6641 N N . LEU B 1 419 ? 6.516 6.5 -7.594 1 98.44 419 LEU B N 1
ATOM 6642 C CA . LEU B 1 419 ? 6.391 6.414 -6.141 1 98.44 419 LEU B CA 1
ATOM 6643 C C . LEU B 1 419 ? 5.164 7.176 -5.656 1 98.44 419 LEU B C 1
ATOM 6645 O O . LEU B 1 419 ? 4.445 6.703 -4.773 1 98.44 419 LEU B O 1
ATOM 6649 N N . LEU B 1 420 ? 4.941 8.312 -6.223 1 98.31 420 LEU B N 1
ATOM 6650 C CA . LEU B 1 420 ? 3.764 9.102 -5.871 1 98.31 420 LEU B CA 1
ATOM 6651 C C . LEU B 1 420 ? 2.484 8.352 -6.227 1 98.31 420 LEU B C 1
ATOM 6653 O O . LEU B 1 420 ? 1.526 8.344 -5.449 1 98.31 420 LEU B O 1
ATOM 6657 N N . GLN B 1 421 ? 2.49 7.758 -7.336 1 97.94 421 GLN B N 1
ATOM 6658 C CA . GLN B 1 421 ? 1.346 6.969 -7.777 1 97.94 421 GLN B CA 1
ATOM 6659 C C . GLN B 1 421 ? 1.088 5.801 -6.828 1 97.94 421 GLN B C 1
ATOM 6661 O O . GLN B 1 421 ? -0.064 5.492 -6.512 1 97.94 421 GLN B O 1
ATOM 6666 N N . MET B 1 422 ? 2.107 5.176 -6.43 1 98.5 422 MET B N 1
ATOM 6667 C CA . MET B 1 422 ? 1.99 4.039 -5.52 1 98.5 422 MET B CA 1
ATOM 6668 C C . MET B 1 422 ? 1.302 4.445 -4.223 1 98.5 422 MET B C 1
ATOM 6670 O O . MET B 1 422 ? 0.321 3.822 -3.812 1 98.5 422 MET B O 1
ATOM 6674 N N . VAL B 1 423 ? 1.738 5.5 -3.625 1 98.38 423 VAL B N 1
ATOM 6675 C CA . VAL B 1 423 ? 1.226 5.957 -2.338 1 98.38 423 VAL B CA 1
ATOM 6676 C C . VAL B 1 423 ? -0.231 6.391 -2.486 1 98.38 423 VAL B C 1
ATOM 6678 O O . VAL B 1 423 ? -1.073 6.059 -1.649 1 98.38 423 VAL B O 1
ATOM 6681 N N . THR B 1 424 ? -0.549 7.102 -3.561 1 98.19 424 THR B N 1
ATOM 6682 C CA . THR B 1 424 ? -1.902 7.609 -3.758 1 98.19 424 THR B CA 1
ATOM 6683 C C . THR B 1 424 ? -2.873 6.469 -4.039 1 98.19 424 THR B C 1
ATOM 6685 O O . THR B 1 424 ? -4.008 6.477 -3.557 1 98.19 424 THR B O 1
ATOM 6688 N N . GLN B 1 425 ? -2.422 5.496 -4.758 1 97.69 425 GLN B N 1
ATOM 6689 C CA . GLN B 1 425 ? -3.283 4.359 -5.074 1 97.69 425 GLN B CA 1
ATOM 6690 C C . GLN B 1 425 ? -3.613 3.557 -3.82 1 97.69 425 GLN B C 1
ATOM 6692 O O . GLN B 1 425 ? -4.758 3.139 -3.629 1 97.69 425 GLN B O 1
ATOM 6697 N N . GLN B 1 426 ? -2.607 3.346 -2.947 1 97.81 426 GLN B N 1
ATOM 6698 C CA . GLN B 1 426 ? -2.852 2.588 -1.726 1 97.81 426 GLN B CA 1
ATOM 6699 C C . GLN B 1 426 ? -3.865 3.295 -0.832 1 97.81 426 GLN B C 1
ATOM 6701 O O . GLN B 1 426 ? -4.777 2.662 -0.297 1 97.81 426 GLN B O 1
ATOM 6706 N N . SER B 1 427 ? -3.691 4.547 -0.724 1 98.06 427 SER B N 1
ATOM 6707 C CA . SER B 1 427 ? -4.605 5.332 0.104 1 98.06 427 SER B CA 1
ATOM 6708 C C . SER B 1 427 ? -6.02 5.309 -0.46 1 98.06 427 SER B C 1
ATOM 6710 O O . SER B 1 427 ? -6.988 5.164 0.288 1 98.06 427 SER B O 1
ATOM 6712 N N . ALA B 1 428 ? -6.137 5.48 -1.771 1 98.12 428 ALA B N 1
ATOM 6713 C CA . ALA B 1 428 ? -7.449 5.523 -2.41 1 98.12 428 ALA B CA 1
ATOM 6714 C C . ALA B 1 428 ? -8.156 4.176 -2.297 1 98.12 428 ALA B C 1
ATOM 6716 O O . ALA B 1 428 ? -9.352 4.117 -1.985 1 98.12 428 ALA B O 1
ATOM 6717 N N . LEU B 1 429 ? -7.414 3.105 -2.52 1 97.94 429 LEU B N 1
ATOM 6718 C CA . LEU B 1 429 ? -8 1.771 -2.51 1 97.94 429 LEU B CA 1
ATOM 6719 C C . LEU B 1 429 ? -8.508 1.412 -1.116 1 97.94 429 LEU B C 1
ATOM 6721 O O . LEU B 1 429 ? -9.641 0.945 -0.963 1 97.94 429 LEU B O 1
ATOM 6725 N N . LEU B 1 430 ? -7.695 1.635 -0.135 1 98.31 430 LEU B N 1
ATOM 6726 C CA . LEU B 1 430 ? -8.078 1.291 1.23 1 98.31 430 LEU B CA 1
ATOM 6727 C C . LEU B 1 430 ? -9.242 2.154 1.703 1 98.31 430 LEU B C 1
ATOM 6729 O O . LEU B 1 430 ? -10.195 1.646 2.301 1 98.31 430 LEU B O 1
ATOM 6733 N N . SER B 1 431 ? -9.148 3.447 1.408 1 98.56 431 SER B N 1
ATOM 6734 C CA . SER B 1 431 ? -10.211 4.348 1.852 1 98.56 431 SER B CA 1
ATOM 6735 C C . SER B 1 431 ? -11.531 4.023 1.168 1 98.56 431 SER B C 1
ATOM 6737 O O . SER B 1 431 ? -12.594 4.105 1.788 1 98.56 431 SER B O 1
ATOM 6739 N N . ALA B 1 432 ? -11.492 3.676 -0.099 1 98.25 432 ALA B N 1
ATOM 6740 C CA . ALA B 1 432 ? -12.719 3.324 -0.809 1 98.25 432 ALA B CA 1
ATOM 6741 C C . ALA B 1 432 ? -13.352 2.066 -0.218 1 98.25 432 ALA B C 1
ATOM 6743 O O . ALA B 1 432 ? -14.57 1.994 -0.062 1 98.25 432 ALA B O 1
ATOM 6744 N N . ALA B 1 433 ? -12.523 1.082 0.092 1 97.56 433 ALA B N 1
ATOM 6745 C CA . ALA B 1 433 ? -13.031 -0.145 0.7 1 97.56 433 ALA B CA 1
ATOM 6746 C C . ALA B 1 433 ? -13.703 0.145 2.039 1 97.56 433 ALA B C 1
ATOM 6748 O O . ALA B 1 433 ? -14.797 -0.361 2.316 1 97.56 433 ALA B O 1
ATOM 6749 N N . LEU B 1 434 ? -13.094 0.975 2.838 1 97.94 434 LEU B N 1
ATOM 6750 C CA . LEU B 1 434 ? -13.617 1.303 4.156 1 97.94 434 LEU B CA 1
ATOM 6751 C C . LEU B 1 434 ? -14.852 2.195 4.047 1 97.94 434 LEU B C 1
ATOM 6753 O O . LEU B 1 434 ? -15.781 2.084 4.852 1 97.94 434 LEU B O 1
ATOM 6757 N N . ALA B 1 435 ? -14.828 3.102 3.041 1 98.12 435 ALA B N 1
ATOM 6758 C CA . ALA B 1 435 ? -15.984 3.959 2.809 1 98.12 435 ALA B CA 1
ATOM 6759 C C . ALA B 1 435 ? -17.203 3.137 2.402 1 98.12 435 ALA B C 1
ATOM 6761 O O . ALA B 1 435 ? -18.328 3.408 2.85 1 98.12 435 ALA B O 1
ATOM 6762 N N . ARG B 1 436 ? -16.984 2.17 1.542 1 96.5 436 ARG B N 1
ATOM 6763 C CA . ARG B 1 436 ? -18.078 1.291 1.13 1 96.5 436 ARG B CA 1
ATOM 6764 C C . ARG B 1 436 ? -18.656 0.537 2.324 1 96.5 436 ARG B C 1
ATOM 6766 O O . ARG B 1 436 ? -19.875 0.417 2.459 1 96.5 436 ARG B O 1
ATOM 6773 N N . GLN B 1 437 ? -17.812 0.065 3.158 1 94.06 437 GLN B N 1
ATOM 6774 C CA . GLN B 1 437 ? -18.219 -0.621 4.375 1 94.06 437 GLN B CA 1
ATOM 6775 C C . GLN B 1 437 ? -19.047 0.304 5.273 1 94.06 437 GLN B C 1
ATOM 6777 O O . GLN B 1 437 ? -19.984 -0.138 5.938 1 94.06 437 GLN B O 1
ATOM 6782 N N . SER B 1 438 ? -18.688 1.604 5.234 1 95.31 438 SER B N 1
ATOM 6783 C CA . SER B 1 438 ? -19.297 2.588 6.113 1 95.31 438 SER B CA 1
ATOM 6784 C C . SER B 1 438 ? -20.531 3.219 5.465 1 95.31 438 SER B C 1
ATOM 6786 O O . SER B 1 438 ? -21.203 4.047 6.078 1 95.31 438 SER B O 1
ATOM 6788 N N . GLY B 1 439 ? -20.75 2.945 4.234 1 94.31 439 GLY B N 1
ATOM 6789 C CA . GLY B 1 439 ? -21.906 3.475 3.512 1 94.31 439 GLY B CA 1
ATOM 6790 C C . GLY B 1 439 ? -21.734 4.922 3.1 1 94.31 439 GLY B C 1
ATOM 6791 O O . GLY B 1 439 ? -22.703 5.688 3.076 1 94.31 439 GLY B O 1
ATOM 6792 N N . CYS B 1 440 ? -20.516 5.324 2.82 1 96.75 440 CYS B N 1
ATOM 6793 C CA . CYS B 1 440 ? -20.297 6.73 2.496 1 96.75 440 CYS B CA 1
ATOM 6794 C C . CYS B 1 440 ? -19.266 6.879 1.394 1 96.75 440 CYS B C 1
ATOM 6796 O O . CYS B 1 440 ? -18.359 7.719 1.492 1 96.75 440 CYS B O 1
ATOM 6798 N N . LEU B 1 441 ? -19.297 6.051 0.407 1 96.94 441 LEU B N 1
ATOM 6799 C CA . LEU B 1 441 ? -18.344 6.047 -0.707 1 96.94 441 LEU B CA 1
ATOM 6800 C C . LEU B 1 441 ? -18.391 7.375 -1.459 1 96.94 441 LEU B C 1
ATOM 6802 O O . LEU B 1 441 ? -17.453 7.719 -2.172 1 96.94 441 LEU B O 1
ATOM 6806 N N . ASP B 1 442 ? -19.484 8.195 -1.228 1 97 442 ASP B N 1
ATOM 6807 C CA . ASP B 1 442 ? -19.656 9.461 -1.931 1 97 442 ASP B CA 1
ATOM 6808 C C . ASP B 1 442 ? -19.344 10.648 -1.017 1 97 442 ASP B C 1
ATOM 6810 O O . ASP B 1 442 ? -19.578 11.797 -1.383 1 97 442 ASP B O 1
ATOM 6814 N N . ARG B 1 443 ? -18.875 10.414 0.181 1 97.69 443 ARG B N 1
ATOM 6815 C CA . ARG B 1 443 ? -18.578 11.445 1.164 1 97.69 443 ARG B CA 1
ATOM 6816 C C . ARG B 1 443 ? -17.234 11.195 1.84 1 97.69 443 ARG B C 1
ATOM 6818 O O . ARG B 1 443 ? -17.172 10.938 3.043 1 97.69 443 ARG B O 1
ATOM 6825 N N . VAL B 1 444 ? -16.188 11.266 1.086 1 98.62 444 VAL B N 1
ATOM 6826 C CA . VAL B 1 444 ? -14.836 11.031 1.597 1 98.62 444 VAL B CA 1
ATOM 6827 C C . VAL B 1 444 ? -14 12.297 1.458 1 98.62 444 VAL B C 1
ATOM 6829 O O . VAL B 1 444 ? -13.867 12.844 0.36 1 98.62 444 VAL B O 1
ATOM 6832 N N . PHE B 1 445 ? -13.477 12.812 2.545 1 98.44 445 PHE B N 1
ATOM 6833 C CA . PHE B 1 445 ? -12.617 13.992 2.561 1 98.44 445 PHE B CA 1
ATOM 6834 C C . PHE B 1 445 ? -11.156 13.602 2.742 1 98.44 445 PHE B C 1
ATOM 6836 O O . PHE B 1 445 ? -10.82 12.875 3.68 1 98.44 445 PHE B O 1
ATOM 6843 N N . PHE B 1 446 ? -10.297 14 1.835 1 98.31 446 PHE B N 1
ATOM 6844 C CA . PHE B 1 446 ? -8.859 13.82 1.999 1 98.31 446 PHE B CA 1
ATOM 6845 C C . PHE B 1 446 ? -8.219 15.07 2.584 1 98.31 446 PHE B C 1
ATOM 6847 O O . PHE B 1 446 ? -8.508 16.188 2.145 1 98.31 446 PHE B O 1
ATOM 6854 N N . ALA B 1 447 ? -7.406 14.867 3.562 1 96.31 447 ALA B N 1
ATOM 6855 C CA . ALA B 1 447 ? -6.73 15.961 4.25 1 96.31 447 ALA B CA 1
ATOM 6856 C C . ALA B 1 447 ? -5.328 15.547 4.688 1 96.31 447 ALA B C 1
ATOM 6858 O O . ALA B 1 447 ? -4.859 14.453 4.352 1 96.31 447 ALA B O 1
ATOM 6859 N N . GLY B 1 448 ? -4.629 16.469 5.359 1 94.06 448 GLY B N 1
ATOM 6860 C CA . GLY B 1 448 ? -3.277 16.219 5.836 1 94.06 448 GLY B CA 1
ATOM 6861 C C . GLY B 1 448 ? -2.217 16.938 5.027 1 94.06 448 GLY B C 1
ATOM 6862 O O . GLY B 1 448 ? -2.502 17.484 3.957 1 94.06 448 GLY B O 1
ATOM 6863 N N . GLY B 1 449 ? -1.049 16.844 5.559 1 91.06 449 GLY B N 1
ATOM 6864 C CA . GLY B 1 449 ? 0.058 17.562 4.953 1 91.06 449 GLY B CA 1
ATOM 6865 C C . GLY B 1 449 ? 0.415 17.062 3.57 1 91.06 449 GLY B C 1
ATOM 6866 O O . GLY B 1 449 ? 0.928 17.812 2.74 1 91.06 449 GLY B O 1
ATOM 6867 N N . PHE B 1 450 ? 0.126 15.828 3.229 1 94.12 450 PHE B N 1
ATOM 6868 C CA . PHE B 1 450 ? 0.43 15.258 1.919 1 94.12 450 PHE B CA 1
ATOM 6869 C C . PHE B 1 450 ? -0.474 15.852 0.847 1 94.12 450 PHE B C 1
ATOM 6871 O O . PHE B 1 450 ? -0.139 15.828 -0.339 1 94.12 450 PHE B O 1
ATOM 6878 N N . MET B 1 451 ? -1.588 16.391 1.258 1 93.69 451 MET B N 1
ATOM 6879 C CA . MET B 1 451 ? -2.574 16.953 0.332 1 93.69 451 MET B CA 1
ATOM 6880 C C . MET B 1 451 ? -2.369 18.438 0.147 1 93.69 451 MET B C 1
ATOM 6882 O O . MET B 1 451 ? -3.213 19.125 -0.44 1 93.69 451 MET B O 1
ATOM 6886 N N . THR B 1 452 ? -1.29 18.938 0.539 1 86.31 452 THR B N 1
ATOM 6887 C CA . THR B 1 452 ? -1.01 20.375 0.479 1 86.31 452 THR B CA 1
ATOM 6888 C C . THR B 1 452 ? -1.111 20.875 -0.956 1 86.31 452 THR B C 1
ATOM 6890 O O . THR B 1 452 ? -1.153 20.094 -1.9 1 86.31 452 THR B O 1
ATOM 6893 N N . GLU B 1 453 ? -1.16 22.156 -1.136 1 77.62 453 GLU B N 1
ATOM 6894 C CA . GLU B 1 453 ? -1.395 22.797 -2.422 1 77.62 453 GLU B CA 1
ATOM 6895 C C . GLU B 1 453 ? -0.342 22.391 -3.447 1 77.62 453 GLU B C 1
ATOM 6897 O O . GLU B 1 453 ? -0.652 22.219 -4.629 1 77.62 453 GLU B O 1
ATOM 6902 N N . GLY B 1 454 ? 0.784 22.234 -3.049 1 85.88 454 GLY B N 1
ATOM 6903 C CA . GLY B 1 454 ? 1.854 21.875 -3.971 1 85.88 454 GLY B CA 1
ATOM 6904 C C . GLY B 1 454 ? 1.733 20.469 -4.516 1 85.88 454 GLY B C 1
ATOM 6905 O O . GLY B 1 454 ? 2.379 20.125 -5.512 1 85.88 454 GLY B O 1
ATOM 6906 N N . ASN B 1 455 ? 0.889 19.656 -3.941 1 94.12 455 ASN B N 1
ATOM 6907 C CA . ASN B 1 455 ? 0.788 18.266 -4.367 1 94.12 455 ASN B CA 1
ATOM 6908 C C . ASN B 1 455 ? -0.483 18.016 -5.176 1 94.12 455 ASN B C 1
ATOM 6910 O O . ASN B 1 455 ? -1.264 17.125 -4.852 1 94.12 455 ASN B O 1
ATOM 6914 N N . HIS B 1 456 ? -0.614 18.734 -6.25 1 95.06 456 HIS B N 1
ATOM 6915 C CA . HIS B 1 456 ? -1.79 18.625 -7.109 1 95.06 456 HIS B CA 1
ATOM 6916 C C . HIS B 1 456 ? -1.854 17.281 -7.805 1 95.06 456 HIS B C 1
ATOM 6918 O O . HIS B 1 456 ? -2.943 16.766 -8.062 1 95.06 456 HIS B O 1
ATOM 6924 N N . LEU B 1 457 ? -0.656 16.703 -8.031 1 96.44 457 LEU B N 1
ATOM 6925 C CA . LEU B 1 457 ? -0.615 15.391 -8.68 1 96.44 457 LEU B CA 1
ATOM 6926 C C . LEU B 1 457 ? -1.287 14.336 -7.809 1 96.44 457 LEU B C 1
ATOM 6928 O O . LEU B 1 457 ? -2.012 13.477 -8.312 1 96.44 457 LEU B O 1
ATOM 6932 N N . ALA B 1 458 ? -1.026 14.367 -6.539 1 97.38 458 ALA B N 1
ATOM 6933 C CA . ALA B 1 458 ? -1.632 13.406 -5.617 1 97.38 458 ALA B CA 1
ATOM 6934 C C . ALA B 1 458 ? -3.148 13.57 -5.578 1 97.38 458 ALA B C 1
ATOM 6936 O O . ALA B 1 458 ? -3.885 12.578 -5.594 1 97.38 458 ALA B O 1
ATOM 6937 N N . ARG B 1 459 ? -3.598 14.781 -5.535 1 97.5 459 ARG B N 1
ATOM 6938 C CA . ARG B 1 459 ? -5.035 15.039 -5.5 1 97.5 459 ARG B CA 1
ATOM 6939 C C . ARG B 1 459 ? -5.711 14.555 -6.777 1 97.5 459 ARG B C 1
ATOM 6941 O O . ARG B 1 459 ? -6.789 13.961 -6.727 1 97.5 459 ARG B O 1
ATOM 6948 N N . ARG B 1 460 ? -5.074 14.844 -7.859 1 97.12 460 ARG B N 1
ATOM 6949 C CA . ARG B 1 460 ? -5.609 14.391 -9.141 1 97.12 460 ARG B CA 1
ATOM 6950 C C . ARG B 1 460 ? -5.676 12.867 -9.195 1 97.12 460 ARG B C 1
ATOM 6952 O O . ARG B 1 460 ? -6.664 12.297 -9.656 1 97.12 460 ARG B O 1
ATOM 6959 N N . ALA B 1 461 ? -4.637 12.227 -8.766 1 96.62 461 ALA B N 1
ATOM 6960 C CA . ALA B 1 461 ? -4.57 10.766 -8.773 1 96.62 461 ALA B CA 1
ATOM 6961 C C . ALA B 1 461 ? -5.641 10.164 -7.871 1 96.62 461 ALA B C 1
ATOM 6963 O O . ALA B 1 461 ? -6.305 9.195 -8.25 1 96.62 461 ALA B O 1
ATOM 6964 N N . ILE B 1 462 ? -5.777 10.68 -6.68 1 98.06 462 ILE B N 1
ATOM 6965 C CA . ILE B 1 462 ? -6.766 10.188 -5.727 1 98.06 462 ILE B CA 1
ATOM 6966 C C . ILE B 1 462 ? -8.164 10.336 -6.309 1 98.06 462 ILE B C 1
ATOM 6968 O O . ILE B 1 462 ? -8.977 9.406 -6.254 1 98.06 462 ILE B O 1
ATOM 6972 N N . ALA B 1 463 ? -8.43 11.508 -6.883 1 97.88 463 ALA B N 1
ATOM 6973 C CA . ALA B 1 463 ? -9.734 11.766 -7.492 1 97.88 463 ALA B CA 1
ATOM 6974 C C . ALA B 1 463 ? -10.016 10.781 -8.625 1 97.88 463 ALA B C 1
ATOM 6976 O O . ALA B 1 463 ? -11.117 10.25 -8.742 1 97.88 463 ALA B O 1
ATOM 6977 N N . ALA B 1 464 ? -9.062 10.578 -9.453 1 96.31 464 ALA B N 1
ATOM 6978 C CA . ALA B 1 464 ? -9.211 9.664 -10.578 1 96.31 464 ALA B CA 1
ATOM 6979 C C . ALA B 1 464 ? -9.469 8.242 -10.094 1 96.31 464 ALA B C 1
ATOM 6981 O O . ALA B 1 464 ? -10.32 7.539 -10.641 1 96.31 464 ALA B O 1
ATOM 6982 N N . ASN B 1 465 ? -8.727 7.789 -9.125 1 96 465 ASN B N 1
ATOM 6983 C CA . ASN B 1 465 ? -8.922 6.453 -8.57 1 96 465 ASN B CA 1
ATOM 6984 C C . ASN B 1 465 ? -10.312 6.285 -7.977 1 96 465 ASN B C 1
ATOM 6986 O O . ASN B 1 465 ? -10.969 5.262 -8.195 1 96 465 ASN B O 1
ATOM 6990 N N . PHE B 1 466 ? -10.766 7.242 -7.242 1 97.12 466 PHE B N 1
ATOM 6991 C CA . PHE B 1 466 ? -12.086 7.156 -6.637 1 97.12 466 PHE B CA 1
ATOM 6992 C C . PHE B 1 466 ? -13.172 7.129 -7.707 1 97.12 466 PHE B C 1
ATOM 6994 O O . PHE B 1 466 ? -14.156 6.391 -7.586 1 97.12 466 PHE B O 1
ATOM 7001 N N . ARG B 1 467 ? -13 7.961 -8.703 1 95.44 467 ARG B N 1
ATOM 7002 C CA . ARG B 1 467 ? -13.961 7.941 -9.805 1 95.44 467 ARG B CA 1
ATOM 7003 C C . ARG B 1 467 ? -14.055 6.555 -10.422 1 95.44 467 ARG B C 1
ATOM 7005 O O . ARG B 1 467 ? -15.156 6.062 -10.688 1 95.44 467 ARG B O 1
ATOM 7012 N N . SER B 1 468 ? -12.938 5.934 -10.617 1 92.44 468 SER B N 1
ATOM 7013 C CA . SER B 1 468 ? -12.891 4.598 -11.203 1 92.44 468 SER B CA 1
ATOM 7014 C C . SER B 1 468 ? -13.539 3.568 -10.289 1 92.44 468 SER B C 1
ATOM 7016 O O . SER B 1 468 ? -13.992 2.516 -10.742 1 92.44 468 SER B O 1
ATOM 7018 N N . LEU B 1 469 ? -13.586 3.861 -9.016 1 93.88 469 LEU B N 1
ATOM 7019 C CA . LEU B 1 469 ? -14.148 2.938 -8.031 1 93.88 469 LEU B CA 1
ATOM 7020 C C . LEU B 1 469 ? -15.602 3.277 -7.73 1 93.88 469 LEU B C 1
ATOM 7022 O O . LEU B 1 469 ? -16.219 2.676 -6.848 1 93.88 469 LEU B O 1
ATOM 7026 N N . GLY B 1 470 ? -16.125 4.289 -8.398 1 94.25 470 GLY B N 1
ATOM 7027 C CA . GLY B 1 470 ? -17.516 4.66 -8.258 1 94.25 470 GLY B CA 1
ATOM 7028 C C . GLY B 1 470 ? -17.781 5.574 -7.07 1 94.25 470 GLY B C 1
ATOM 7029 O O . GLY B 1 470 ? -18.891 5.652 -6.57 1 94.25 470 GLY B O 1
ATOM 7030 N N . GLY B 1 471 ? -16.734 6.176 -6.574 1 96.38 471 GLY B N 1
ATOM 7031 C CA . GLY B 1 471 ? -16.875 7.035 -5.41 1 96.38 471 GLY B CA 1
ATOM 7032 C C . GLY B 1 471 ? -16.656 8.508 -5.723 1 96.38 471 GLY B C 1
ATOM 7033 O O . GLY B 1 471 ? -16.516 8.883 -6.887 1 96.38 471 GLY B O 1
ATOM 7034 N N . ARG B 1 472 ? -16.797 9.289 -4.656 1 96.19 472 ARG B N 1
ATOM 7035 C CA . ARG B 1 472 ? -16.578 10.727 -4.738 1 96.19 472 ARG B CA 1
ATOM 7036 C C . ARG B 1 472 ? -15.703 11.211 -3.592 1 96.19 472 ARG B C 1
ATOM 7038 O O . ARG B 1 472 ? -15.867 10.781 -2.447 1 96.19 472 ARG B O 1
ATOM 7045 N N . VAL B 1 473 ? -14.727 12.055 -3.955 1 97.88 473 VAL B N 1
ATOM 7046 C CA . VAL B 1 473 ? -13.812 12.555 -2.932 1 97.88 473 VAL B CA 1
ATOM 7047 C C . VAL B 1 473 ? -13.836 14.078 -2.918 1 97.88 473 VAL B C 1
ATOM 7049 O O . VAL B 1 473 ? -14.047 14.711 -3.953 1 97.88 473 VAL B O 1
ATOM 7052 N N . TYR B 1 474 ? -13.68 14.617 -1.776 1 97.44 474 TYR B N 1
ATOM 7053 C CA . TYR B 1 474 ? -13.625 16.062 -1.555 1 97.44 474 TYR B CA 1
ATOM 7054 C C . TYR B 1 474 ? -12.289 16.469 -0.942 1 97.44 474 TYR B C 1
ATOM 7056 O O . TYR B 1 474 ? -11.68 15.688 -0.205 1 97.44 474 TYR B O 1
ATOM 7064 N N . PHE B 1 475 ? -11.906 17.641 -1.298 1 96.69 475 PHE B N 1
ATOM 7065 C CA . PHE B 1 475 ? -10.719 18.25 -0.727 1 96.69 475 PHE B CA 1
ATOM 7066 C C . PHE B 1 475 ? -11.062 19.594 -0.072 1 96.69 475 PHE B C 1
ATOM 7068 O O . PHE B 1 475 ? -12.109 20.172 -0.359 1 96.69 475 PHE B O 1
ATOM 7075 N N . LEU B 1 476 ? -10.234 19.953 0.821 1 94.75 476 LEU B N 1
ATOM 7076 C CA . LEU B 1 476 ? -10.422 21.219 1.524 1 94.75 476 LEU B CA 1
ATOM 7077 C C . LEU B 1 476 ? -9.25 22.156 1.259 1 94.75 476 LEU B C 1
ATOM 7079 O O . LEU B 1 476 ? -8.094 21.719 1.203 1 94.75 476 LEU B O 1
ATOM 7083 N N . ARG B 1 477 ? -9.555 23.344 1.13 1 93.06 477 ARG B N 1
ATOM 7084 C CA . ARG B 1 477 ? -8.508 24.344 0.941 1 93.06 477 ARG B CA 1
ATOM 7085 C C . ARG B 1 477 ? -7.551 24.359 2.129 1 93.06 477 ARG B C 1
ATOM 7087 O O . ARG B 1 477 ? -6.355 24.609 1.966 1 93.06 477 ARG B O 1
ATOM 7094 N N . HIS B 1 478 ? -8.07 24.109 3.279 1 94.56 478 HIS B N 1
ATOM 7095 C CA . HIS B 1 478 ? -7.293 24.141 4.512 1 94.56 478 HIS B CA 1
ATOM 7096 C C . HIS B 1 478 ? -6.859 22.75 4.93 1 94.56 478 HIS B C 1
ATOM 7098 O O . HIS B 1 478 ? -6.75 22.453 6.125 1 94.56 478 HIS B O 1
ATOM 7104 N N . CYS B 1 479 ? -6.66 21.844 3.988 1 92.56 479 CYS B N 1
ATOM 7105 C CA . CYS B 1 479 ? -6.473 20.422 4.223 1 92.56 479 CYS B CA 1
ATOM 7106 C C . CYS B 1 479 ? -5.293 20.172 5.156 1 92.56 479 CYS B C 1
ATOM 7108 O O . CYS B 1 479 ? -5.293 19.203 5.922 1 92.56 479 CYS B O 1
ATOM 7110 N N . ASP B 1 480 ? -4.305 20.953 5.148 1 93 480 ASP B N 1
ATOM 7111 C CA . ASP B 1 480 ? -3.119 20.688 5.957 1 93 480 ASP B CA 1
ATOM 7112 C C . ASP B 1 480 ? -3.191 21.422 7.297 1 93 480 ASP B C 1
ATOM 7114 O O . ASP B 1 480 ? -2.303 21.281 8.141 1 93 480 ASP B O 1
ATOM 7118 N N . PHE B 1 481 ? -4.242 22.156 7.578 1 96.25 481 PHE B N 1
ATOM 7119 C CA . PHE B 1 481 ? -4.324 22.953 8.797 1 96.25 481 PHE B CA 1
ATOM 7120 C C . PHE B 1 481 ? -5.438 22.438 9.703 1 96.25 481 PHE B C 1
ATOM 7122 O O . PHE B 1 481 ? -5.785 23.094 10.695 1 96.25 481 PHE B O 1
ATOM 7129 N N . LEU B 1 482 ? -5.992 21.312 9.383 1 96.88 482 LEU B N 1
ATOM 7130 C CA . LEU B 1 482 ? -7.113 20.828 10.172 1 96.88 482 LEU B CA 1
ATOM 7131 C C . LEU B 1 482 ? -6.695 20.578 11.617 1 96.88 482 LEU B C 1
ATOM 7133 O O . LEU B 1 482 ? -7.453 20.844 12.547 1 96.88 482 LEU B O 1
ATOM 7137 N N . GLY B 1 483 ? -5.504 20.016 11.789 1 96.62 483 GLY B N 1
ATOM 7138 C CA . GLY B 1 483 ? -5.012 19.812 13.148 1 96.62 483 GLY B CA 1
ATOM 7139 C C . GLY B 1 483 ? -4.906 21.109 13.938 1 96.62 483 GLY B C 1
ATOM 7140 O O . GLY B 1 483 ? -5.312 21.156 15.102 1 96.62 483 GLY B O 1
ATOM 7141 N N . ALA B 1 484 ? -4.387 22.125 13.344 1 97.81 484 ALA B N 1
ATOM 7142 C CA . ALA B 1 484 ? -4.254 23.422 13.992 1 97.81 484 ALA B CA 1
ATOM 7143 C C . ALA B 1 484 ? -5.617 24.047 14.273 1 97.81 484 ALA B C 1
ATOM 7145 O O . ALA B 1 484 ? -5.836 24.625 15.344 1 97.81 484 ALA B O 1
ATOM 7146 N N . LEU B 1 485 ? -6.473 23.922 13.352 1 97.06 485 LEU B N 1
ATOM 7147 C CA . LEU B 1 485 ? -7.82 24.453 13.523 1 97.06 485 LEU B CA 1
ATOM 7148 C C . LEU B 1 485 ? -8.562 23.719 14.633 1 97.06 485 LEU B C 1
ATOM 7150 O O . LEU B 1 485 ? -9.312 24.328 15.398 1 97.06 485 LEU B O 1
ATOM 7154 N N . GLY B 1 486 ? -8.383 22.406 14.648 1 97.19 486 GLY B N 1
ATOM 7155 C CA . GLY B 1 486 ? -8.953 21.656 15.75 1 97.19 486 GLY B CA 1
ATOM 7156 C C . GLY B 1 486 ? -8.406 22.062 17.109 1 97.19 486 GLY B C 1
ATOM 7157 O O . GLY B 1 486 ? -9.148 22.125 18.078 1 97.19 486 GLY B O 1
ATOM 7158 N N . SER B 1 487 ? -7.148 22.297 17.172 1 97.56 487 SER B N 1
ATOM 7159 C CA . SER B 1 487 ? -6.535 22.797 18.406 1 97.56 487 SER B CA 1
ATOM 7160 C C . SER B 1 487 ? -7.098 24.156 18.781 1 97.56 487 SER B C 1
ATOM 7162 O O . SER B 1 487 ? -7.285 24.438 19.969 1 97.56 487 SER B O 1
ATOM 7164 N N . LEU B 1 488 ? -7.309 24.984 17.797 1 96.88 488 LEU B N 1
ATOM 7165 C CA . LEU B 1 488 ? -7.91 26.281 18.047 1 96.88 488 LEU B CA 1
ATOM 7166 C C . LEU B 1 488 ? -9.312 26.141 18.625 1 96.88 488 LEU B C 1
ATOM 7168 O O . LEU B 1 488 ? -9.68 26.859 19.547 1 96.88 488 LEU B O 1
ATOM 7172 N N . ARG B 1 489 ? -10.031 25.25 18.047 1 95.19 489 ARG B N 1
ATOM 7173 C CA . ARG B 1 489 ? -11.367 24.969 18.562 1 95.19 489 ARG B CA 1
ATOM 7174 C C . ARG B 1 489 ? -11.312 24.516 20.016 1 95.19 489 ARG B C 1
ATOM 7176 O O . ARG B 1 489 ? -12.141 24.922 20.828 1 95.19 489 ARG B O 1
ATOM 7183 N N . SER B 1 490 ? -10.375 23.656 20.312 1 94.81 490 SER B N 1
ATOM 7184 C CA . SER B 1 490 ? -10.172 23.203 21.688 1 94.81 490 SER B CA 1
ATOM 7185 C C . SER B 1 490 ? -9.836 24.359 22.609 1 94.81 490 SER B C 1
ATOM 7187 O O . SER B 1 490 ? -10.281 24.391 23.766 1 94.81 490 SER B O 1
ATOM 7189 N N . CYS B 1 491 ? -9.031 25.266 22.141 1 94.69 491 CYS B N 1
ATOM 7190 C CA . CYS B 1 491 ? -8.68 26.453 22.906 1 94.69 491 CYS B CA 1
ATOM 7191 C C . CYS B 1 491 ? -9.922 27.281 23.219 1 94.69 491 CYS B C 1
ATOM 7193 O O . CYS B 1 491 ? -10.125 27.703 24.359 1 94.69 491 CYS B O 1
ATOM 7195 N N . ILE B 1 492 ? -10.719 27.453 22.281 1 93.31 492 ILE B N 1
ATOM 7196 C CA . ILE B 1 492 ? -11.953 28.219 22.422 1 93.31 492 ILE B CA 1
ATOM 7197 C C . ILE B 1 492 ? -12.867 27.547 23.438 1 93.31 492 ILE B C 1
ATOM 7199 O O . ILE B 1 492 ? -13.43 28.219 24.312 1 93.31 492 ILE B O 1
ATOM 7203 N N . LYS B 1 493 ? -12.969 26.281 23.344 1 90.62 493 LYS B N 1
ATOM 7204 C CA . LYS B 1 493 ? -13.805 25.531 24.281 1 90.62 493 LYS B CA 1
ATOM 7205 C C . LYS B 1 493 ? -13.273 25.641 25.703 1 90.62 493 LYS B C 1
ATOM 7207 O O . LYS B 1 493 ? -14.055 25.719 26.656 1 90.62 493 LYS B O 1
ATOM 7212 N N . ASP B 1 494 ? -12.008 25.5 25.781 1 90.12 494 ASP B N 1
ATOM 7213 C CA . ASP B 1 494 ? -11.383 25.578 27.094 1 90.12 494 ASP B CA 1
ATOM 7214 C C . ASP B 1 494 ? -11.656 26.922 27.766 1 90.12 494 ASP B C 1
ATOM 7216 O O . ASP B 1 494 ? -11.695 27.031 28.984 1 90.12 494 ASP B O 1
ATOM 7220 N N . MET B 1 495 ? -11.891 27.938 27 1 86.56 495 MET B N 1
ATOM 7221 C CA . MET B 1 495 ? -12.203 29.281 27.484 1 86.56 495 MET B CA 1
ATOM 7222 C C . MET B 1 495 ? -13.68 29.406 27.844 1 86.56 495 MET B C 1
ATOM 7224 O O . MET B 1 495 ? -14.133 30.453 28.312 1 86.56 495 MET B O 1
ATOM 7228 N N . GLY B 1 496 ? -14.367 28.297 27.641 1 81.56 496 GLY B N 1
ATOM 7229 C CA . GLY B 1 496 ? -15.781 28.281 27.969 1 81.56 496 GLY B CA 1
ATOM 7230 C C . GLY B 1 496 ? -16.656 28.891 26.891 1 81.56 496 GLY B C 1
ATOM 7231 O O . GLY B 1 496 ? -17.797 29.266 27.141 1 81.56 496 GLY B O 1
ATOM 7232 N N . MET B 1 497 ? -16.031 28.969 25.734 1 77.06 497 MET B N 1
ATOM 7233 C CA . MET B 1 497 ? -16.766 29.562 24.625 1 77.06 497 MET B CA 1
ATOM 7234 C C . MET B 1 497 ? -17.234 28.484 23.656 1 77.06 497 MET B C 1
ATOM 7236 O O . MET B 1 497 ? -16.766 27.344 23.688 1 77.06 497 MET B O 1
ATOM 7240 N N . ILE B 1 498 ? -18.406 28.719 23.047 1 69 498 ILE B N 1
ATOM 7241 C CA . ILE B 1 498 ? -18.938 27.781 22.062 1 69 498 ILE B CA 1
ATOM 7242 C C . ILE B 1 498 ? -18.891 28.422 20.672 1 69 498 ILE B C 1
ATOM 7244 O O . ILE B 1 498 ? -19.172 29.609 20.5 1 69 498 ILE B O 1
ATOM 7248 N N . VAL B 1 499 ? -18.281 27.672 19.719 1 68.12 499 VAL B N 1
ATOM 7249 C CA . VAL B 1 499 ? -18.312 28.109 18.328 1 68.12 499 VAL B CA 1
ATOM 7250 C C . VAL B 1 499 ? -19.641 27.703 17.688 1 68.12 499 VAL B C 1
ATOM 7252 O O . VAL B 1 499 ? -20.172 26.625 18 1 68.12 499 VAL B O 1
#

Sequence (998 aa):
MGQLQAAPKIFEAPDQRYDACDIEALQRIAAQRGLTLSSERAMLAAMLRAYDAGLQAAAASKASCRPSVSGGRGSKPTCHSDAEVLQQMLDAPGLKAMDIGGTLVKMALALPLELASEEPRFPATFGATGRTRSELEFPFELCGVQYLICFASGATSQIAHAISGLQGCQGLPSGPPRATGALLQTLSDESPVCSSVASTADTLSVLEALEDGGMKLSSRCSSSVELASLGRCEAPSPKIFTAGGGAHKFAQLFREALQVDLVPVKELSAVVDGLLFLMDVGPSASGLVYEVAEDGSHVSAEWPEPLFPFLVVNIGSGVSILRVNSAAEGDYVRVGGTACGGGTFLGLAQALTSASTFEEALALAEGGDASRCDLLVRDIYGDEGSVSLGLRGGMTASNCGLLCEEGRGFCEKDVARALLQMVTQQSALLSAALARQSGCLDRVFFAGGFMTEGNHLARRAIAANFRSLGGRVYFLRHCDFLGALGSLRSCIKDMGMIVMGQLQAAPKIFEAPDQRYDACDIEALQRIAAQRGLTLSSERAMLAAMLRAYDAGLQAAAASKASCRPSVSGGRGSKPTCHSDAEVLQQMLDAPGLKAMDIGGTLVKMALALPLELASEEPRFPATFGATGRTRSELEFPFELCGVQYLICFASGATSQIAHAISGLQGCQGLPSGPPRATGALLQTLSDESPVCSSVASTADTLSVLEALEDGGMKLSSRCSSSVELASLGRCEAPSPKIFTAGGGAHKFAQLFREALQVDLVPVKELSAVVDGLLFLMDVGPSASGLVYEVAEDGSHVSAEWPEPLFPFLVVNIGSGVSILRVNSAAEGDYVRVGGTACGGGTFLGLAQALTSASTFEEALALAEGGDASRCDLLVRDIYGDEGSVSLGLRGGMTASNCGLLCEEGRGFCEKDVARALLQMVTQQSALLSAALARQSGCLDRVFFAGGFMTEGNHLARRAIAANFRSLGGRVYFLRHCDFLGALGSLRSCIKDMGMIV

pLDDT: mean 75.24, std 26.36, range [16.03, 98.62]

Foldseek 3Di:
DDPPPPPQCPPPDDCCVLVPPDQVRLCVVCVVLQQNFPDDSVLSVVLVQLQVLQVVLLVVQVVVLPDPPDDDPPDSPPAAALQRQVVLQVPADAAKAWEQAQWKIKIKGWHFPVRPPDPPSGDQDHGRFKGWDPVQWDWFDFPNTITIITMMMGTNSNVSNSLSVNSVVVPPPPDDPPPPPPCPVPVDDDDDDDDDDDDDDPDDDPDDDPDDDDPPPDPPPPDCPPPPPPPPPVPQQAEYEYEYPCLPSCQRSCCPRVVYGYDYDYQVLLLVLLVLLCVVTNDPDWDQKWAADLVLDTGTDDQDVVQPFFWEWAADQWIWIKTAGDSDRPRIDGPDIGNLGLVQLQVVLVSQHVDDDSLSLLVLLVPAAQPQQFDFQCNPQNPVRCVVVVHDRRHTPGQRVCVPPPPDDDRSSNNSNSSLLVSLLVSLVVNCVVCVVVVHQANYEYAAPCPAPSNSVSSSSSQVNSVVVVGHYMYGNCRHCSSRSSSSCVVCVVVVTDD/DDPPPPPQCPPDDDCCVLVPPDQVRLCVVCVVLQQNFPDDSVLSVVLVQLQVLQVVLLVVQVVVLPDPPDPDPPDSPPQAALQRQVVLQVPADAAKAWEQAQWKIKIKGWHFPVRPPDPPSGDQDHGRFKGWDPVQWDWFDFPNTITIITMMMGTNSNVSVSLSVNSVVVPPPPDDPPPPPPCPVPPDDDDDPDDDDDDDDPDDDPDDDPDDDDPPPDPPPPDCPPPPPPPPPVPQQAEYEYEYPCLPSCQRSCCPRVVYGYHYDYQVLLLVLLVLLCVVTNDPDWDQKWAADLVLDTGTDDQDVVQPFFWEWAADQWTWIKTAGDSDRPRIDGPDIGNLGLVVLQVVLVSQHVDDDSLSLLVLLVPAAQPQQFDFQCNVQNPVRCVVVVHDRRHTPGQRVCVPPPPDDDDSSNNSNSSLLVSLLVSLVVNCVVCVVVVHQANYEYAAPCPAPSNSVSSSSSQVNSVVVVGHYMYGNCRHCSSRSSSSCVVCVVVVTDD

Nearest PDB structures (foldseek):
  6b3v-assembly1_A  TM=8.338E-01  e=5.574E-27  Homo sapiens
  5kpz-assembly1_A-2  TM=8.313E-01  e=8.544E-26  Homo sapiens
  3mk6-assembly1_A  TM=7.679E-01  e=2.637E-23  Homo sapiens
  3mk6-assembly2_B  TM=7.372E-01  e=3.280E-23  Homo sapiens
  2i7p-assembly2_D  TM=7.442E-01  e=1.527E-23  Homo sapiens